Protein AF-A0A818YDC1-F1 (afdb_monomer)

Foldseek 3Di:
DDDDDDDDDPPPPDALFQEAEEEEAQDDDDPVVLVLLLLVCVQPVHYYYDNDLVVVQVVQVPDDLSGAYEYEYELVCCVVHCVPPLPRSNDQAYEYEYCDDDRPVVVLVVGPRHQYYDNDSVVVSVSSNVVSVLVVQQSLDFQKDWADLFFPPVPGPVVLLLLLLLLVQLLQADDDVVLLVVLLVVQCVSNVSHPVQPVVSVCCVPPDDLLLLQAVCQPPHPPVRSCSSCLNVVVVSSCSSCSSSLNSVQVVLVVQFDQAKAKWKAKGWAAPVVVVVVQVQAQTKMAGSDKDKTASDPVLRVVSQDDPVDPDNTAIEMEIETEHSVQADDWGKHQCLVSYPNNPSSIIITRRGWMKHFNDWDADPVRYIYTYIYTHYCPPPSNVVSNVVSCVVQDDHRHALQSVLVSCVVVVNLVVSLVSLVVVLVVDDLLDLCNLVSLQSNLVSCVVVVVNVSSVVSPVSSVVSVVSDDDDPDVCVVVPPPDPPPDDPVVLLVLLVVLLVVLVVLLVLFPALNLLSVLLSVLSVVLNVLVVPDDCPPDDPSLLSVLSNLSSVLSVLSSVLSNQGNDPVRNLVDVVPDPPNVVSSVVSLVSSLVSSVSNVGPDPVCVSPPPVSVVVSVVVSVVVSVVVVVVVVVVVVVVVVVVVVVVVVVVVCPVVLVVLVVVVVVVVVCVVPDPPVVPPPPPPPADFPAQGPSQWAFDAFDDDDPFWTWGFTARRSRRDTWIKTWGQLVPDDVVVVVLLVVQRRVLSVDDDQQAWHWPGWHPDVVTTITITHDQVVAFQLSLLPPPPRDQDVLNLLVQLLSNLVQLLSQCPPPFRKFQLADDRNQWGWHDDLVGIRIHGHDSSPMDGLVVLVVDDPPDDQDYDQLLAALCCLPPVGDDSLSNLLSSLVRSQCSQPSDDRPPPDDSVRSNVCNNVFHDDDRDPVGPPLSVVSSDQSNGNDSVSHDGSVVVNVSSVVVSVVVVVPCPVPSVVVVVVVVPPDDDDDPVPVVVVVVVVD

pLDDT: mean 73.3, std 18.35, range [22.75, 97.94]

Nearest PDB structures (foldseek):
  7kie-assembly1_A  TM=8.852E-01  e=1.059E-15  Homo sapiens
  8pq9-assembly1_A  TM=8.919E-01  e=5.071E-15  Homo sapiens
  4uy9-assembly1_B  TM=7.527E-01  e=9.259E-16  Homo sapiens
  5tf9-assembly1_A  TM=8.124E-01  e=2.603E-13  Homo sapiens
  8txy-assembly2_B  TM=8.530E-01  e=8.931E-12  Homo sapiens

InterPro domains:
  IPR000719 Protein kinase domain [PS50011] (696-962)
  IPR000719 Protein kinase domain [SM00220] (696-959)
  IPR001245 Serine-threonine/tyrosine-protein kinase, catalytic domain [PF07714] (699-951)
  IPR001245 Serine-threonine/tyrosine-protein kinase, catalytic domain [PR00109] (772-785)
  IPR001245 Serine-threonine/tyrosine-protein kinase, catalytic domain [PR00109] (811-829)
  IPR001245 Serine-threonine/tyrosine-protein kinase, catalytic domain [PR00109] (882-904)
  IPR001245 Serine-threonine/tyrosine-protein kinase, catalytic domain [PR00109] (925-947)
  IPR008271 Serine/threonine-protein kinase, active site [PS00108] (817-829)
  IPR011009 Protein kinase-like domain superfamily [SSF56112] (689-966)
  IPR011990 Tetratricopeptide-like helical domain superfamily [G3DSA:1.25.40.10] (378-485)
  IPR011990 Tetratricopeptide-like helical domain superfamily [SSF48452] (401-471)
  IPR017441 Protein kinase, ATP binding site [PS00107] (702-725)
  IPR036537 Adaptor protein Cbl, N-terminal domain superfamily [G3DSA:1.20.930.20] (491-605)
  IPR051681 Serine/Threonine Kinases and Pseudokinases [PTHR44329] (583-955)
  IPR054000 Mixed lineage kinase domain-like, N-terminal domain [PF22215] (498-608)
  IPR059179 MLKL-like, MCAfunc domain [cd21037] (494-630)

Radius of gyration: 38.35 Å; Cα contacts (8 Å, |Δi|>4): 1297; chains: 1; bounding box: 88×109×97 Å

Secondary structure (DSSP, 8-state):
---------------SSSEEEEEE-----TTHHHHHHHHHHTT-SEEEEES-HHHHHHHHHHS-TT-EEEEEEEHHHHHHHHHHHTT-TTEEEEEEE-SSS---HHHHTT-TTEEEEESSHHHHHHHHHHHHHHHHHHS----EEEE-SSS-GGGS-HHHHHHHHHHHHHHTBPP-HHHHHHHHHHHHHHTTT-HHHHHHHHHHHHH--GGGHHHHHHSTTHHHHHHHHHHHHT-HHHHHHTHHHHHHHHHHHHHT--SS-EEEEEEEEE-HHHHHHHHTTTTSEEEESS-EEEES-HHHHHHTT--TTS--SSEEEEEEEEE-TTT-SSS-EEE-TTTSS-TTS-EEEEPTT-EEEEEEEEE-TTSEEEEEEEEE-TTSHHHHHHHHHHHHHH-SSSB-HHHHHHHHHHTT-HHHHHHHHHHHHHHS-TT-THHHHHHHHHHHHHHHTT-HHHHHHHHHHHHHHHTTSS---STHHHH----TTS--HHHHHHHHHHHHHHHHHHHHT--SSHHHHHHHHHHHHHHHHHHTS---TTS-HHHHHHHHHHHHHHHHHHHHHHGGG--TTHHHHHHTT-SHHHHHHHHHHHHHHHHHHHTT--S-HHHHS-HHHHHHHHHHHHHHHHHHHHHHHHHHHHHHHHHHHHHHHHHHHHHHHHHHHHHHHHHHHHHHH-TTGGGS---TT----B--GGGEEEEEEEEE-SSEEEEEEEEGGGTEEEEEEEE-GGG--HHHHHHHHHHHHHHTT---TTBPPEEEEEEETTEEEEEEE--TTEEHHHHHH-TT----HHHHHHHHHHHHHHHHHHHHSSS-EE-S---GGGEEEEEETTEEEEEE---TT-EEHHHHTT--TTS---S-GGG--HHHHHT----HHHHHHHHHHHHHHHHH-PPTTTT--HHHHHHHHHHT------TTS-HHHHHHHHHHT-SSGGGSPPHHHHHHHHHHHHHHHHTTTTTTHHHHHHHHTTS----STHHHHHHHHTT-

Sequence (996 aa):
MSSNNESFPNVNDNHLEIFSLLWLDTNNNMKDRQDTEVKLRSIINHFKKFQDAKECQQYIEQRSKQDRLVLVVSNKLSQEMVSSIHKLRQVLSIYVYCEEGKTDEQWCSKFSKVKAVAVDINELVSRMKVDVKICMKEEEPLSMNMLSTGQSARVIDGQFVFSQVLIDCLLRLKSNDLDREELISSLKTEYKGNSSELSKIEEFEKDYTSNKALWWYTYDSFFYRILNAALRKQDIRMILLCRSFISDIHRQLQYLQSKKPMRVYRSQLMSIDELRYLEKYIGQFISMNSFLSTSNERPVALFYMGDQSQKIALERVLFEIEADPEIVSSKPFADINMYSCFTNESEVLFMLGSIFRLNNITHTDNQVWIVHMTLCSDDEHDLKSVLTDMKHQNGIGETSFHTLGKLLWTMGKPDLAEKYYNRLVDEISPEDPLLNVLYAELSKIASQQGHYNKSVQLHQKSLESRNQSPQTNITNKVFQVESLADLDTGIVQKLIYQTATTLKRTVEQVKANVNQCKRLEERIDTITSVLQHINYTGFQKSELKKSLMNFCICIEQCLAFVTKFQGEMWWFLKVFNSQNSKSQFENLNAQILQCATDLNLEINLQQIFDHKQDELDQRNDMKAIEYKIDEIASKMEQHQQQELHHFQSIKNNTKQRYKSYKHHLEQNIIEANDPGIATTAVDKKHFVLCIPYYDLLQEEYIGQGGFADVYRGRWLSQDKEVAIKVIRIQYLSENVKEDCMKEISTMNQIHHEHILSMYGACIEPEKYALVVEYMNLGSLHNVLKRETTQLKWLDRWSIALQMTKGINYLHTLPKPIIHRDIKSHNVLLANNARGFLVKIGDFGLAKIRHETSKQSTHEPVVGTLPWKAPELLKMGRHTEASDVYALGIVLWEVATRCEPYEDADESTIRTFVKDGDRLDIPANVPESFAELITQSWAQDPKKRPTCQKLLYVFEQQCSELITIDEVTVGFLWLSFISAFRMKSDTKSKLDKTFQI

Structure (mmCIF, N/CA/C/O backbone):
data_AF-A0A818YDC1-F1
#
_entry.id   AF-A0A818YDC1-F1
#
loop_
_atom_site.group_PDB
_atom_site.id
_atom_site.type_symbol
_atom_site.label_atom_id
_atom_site.label_alt_id
_atom_site.label_comp_id
_atom_site.label_asym_id
_atom_site.label_entity_id
_atom_site.label_seq_id
_atom_site.pdbx_PDB_ins_code
_atom_site.Cartn_x
_atom_site.Cartn_y
_atom_site.Cartn_z
_atom_site.occupancy
_atom_site.B_iso_or_equiv
_atom_site.auth_seq_id
_atom_site.auth_comp_id
_atom_site.auth_asym_id
_atom_site.auth_atom_id
_atom_site.pdbx_PDB_model_num
ATOM 1 N N . MET A 1 1 ? -48.398 35.332 18.281 1.00 28.25 1 MET A N 1
ATOM 2 C CA . MET A 1 1 ? -49.074 34.302 17.468 1.00 28.25 1 MET A CA 1
ATOM 3 C C . MET A 1 1 ? -48.054 33.767 16.481 1.00 28.25 1 MET A C 1
ATOM 5 O O . MET A 1 1 ? -47.463 34.596 15.807 1.00 28.25 1 MET A O 1
ATOM 9 N N . SER A 1 2 ? -47.858 32.436 16.505 1.00 25.42 2 SER A N 1
ATOM 10 C CA . SER A 1 2 ? -47.290 31.524 15.481 1.00 25.42 2 SER A CA 1
ATOM 11 C C . SER A 1 2 ? -45.958 31.884 14.804 1.00 25.42 2 SER A C 1
ATOM 13 O O . SER A 1 2 ? -45.834 32.974 14.272 1.00 25.42 2 SER A O 1
ATOM 15 N N . SER A 1 3 ? -44.970 31.018 14.578 1.00 24.39 3 SER A N 1
ATOM 16 C CA . SER A 1 3 ? -44.545 29.660 14.987 1.00 24.39 3 SER A CA 1
ATOM 17 C C . SER A 1 3 ? -43.521 29.218 13.917 1.00 24.39 3 SER A C 1
ATOM 19 O O . SER A 1 3 ? -43.621 29.695 12.788 1.00 24.39 3 SER A O 1
ATOM 21 N N . ASN A 1 4 ? -42.635 28.269 14.266 1.00 24.11 4 ASN A N 1
ATOM 22 C CA . ASN A 1 4 ? -41.655 27.512 13.443 1.00 24.11 4 ASN A CA 1
ATOM 23 C C . ASN A 1 4 ? -40.219 28.032 13.650 1.00 24.11 4 ASN A C 1
ATOM 25 O O . ASN A 1 4 ? -39.825 29.009 13.028 1.00 24.11 4 ASN A O 1
ATOM 29 N N . ASN A 1 5 ? -39.405 27.534 14.592 1.00 24.53 5 ASN A N 1
ATOM 30 C CA . ASN A 1 5 ? -39.120 26.150 15.017 1.00 24.53 5 ASN A CA 1
ATOM 31 C C . ASN A 1 5 ? -38.707 25.224 13.865 1.00 24.53 5 ASN A C 1
ATOM 33 O O . ASN A 1 5 ? -39.560 24.598 13.254 1.00 24.53 5 ASN A O 1
ATOM 37 N N . GLU A 1 6 ? -37.393 25.129 13.645 1.00 22.75 6 GLU A N 1
ATOM 38 C CA . GLU A 1 6 ? -36.639 23.865 13.624 1.00 22.75 6 GLU A CA 1
ATOM 39 C C . GLU A 1 6 ? -35.144 24.179 13.829 1.00 22.75 6 GLU A C 1
ATOM 41 O O . GLU A 1 6 ? -34.359 24.343 12.899 1.00 22.75 6 GLU A O 1
ATOM 46 N N . SER A 1 7 ? -34.749 24.329 15.096 1.00 23.25 7 SER A N 1
ATOM 47 C CA . SER A 1 7 ? -33.354 24.229 15.517 1.00 23.25 7 SER A CA 1
ATOM 48 C C . SER A 1 7 ? -33.056 22.760 15.817 1.00 23.25 7 SER A C 1
ATOM 50 O O . SER A 1 7 ? -33.467 22.250 16.860 1.00 23.25 7 SER A O 1
ATOM 52 N N . PHE A 1 8 ? -32.347 22.075 14.923 1.00 22.89 8 PHE A N 1
ATOM 53 C CA . PHE A 1 8 ? -31.707 20.804 15.261 1.00 22.89 8 PHE A CA 1
ATOM 54 C C . PHE A 1 8 ? -30.550 21.079 16.239 1.00 22.89 8 PHE A C 1
ATOM 56 O O . PHE A 1 8 ? -29.684 21.900 15.921 1.00 22.89 8 PHE A O 1
ATOM 63 N N . PRO A 1 9 ? -30.488 20.440 17.421 1.00 30.38 9 PRO A N 1
ATOM 64 C CA . PRO A 1 9 ? -29.326 20.567 18.284 1.00 30.38 9 PRO A CA 1
ATOM 65 C C . PRO A 1 9 ? -28.173 19.728 17.719 1.00 30.38 9 PRO A C 1
ATOM 67 O O . PRO A 1 9 ? -28.281 18.515 17.553 1.00 30.38 9 PRO A O 1
ATOM 70 N N . ASN A 1 10 ? -27.058 20.403 17.436 1.00 26.23 10 ASN A N 1
ATOM 71 C CA . ASN A 1 10 ? -25.751 19.809 17.163 1.00 26.23 10 ASN A CA 1
ATOM 72 C C . ASN A 1 10 ? -25.385 18.806 18.272 1.00 26.23 10 ASN A C 1
ATOM 74 O O . ASN A 1 10 ? -25.080 19.199 19.398 1.00 26.23 10 ASN A O 1
ATOM 78 N N . VAL A 1 11 ? -25.370 17.515 17.946 1.00 31.38 11 VAL A N 1
ATOM 79 C CA . VAL A 1 11 ? -24.843 16.455 18.813 1.00 31.38 11 VAL A CA 1
ATOM 80 C C . VAL A 1 11 ? -23.313 16.444 18.694 1.00 31.38 11 VAL A C 1
ATOM 82 O O . VAL A 1 11 ? -22.741 15.590 18.030 1.00 31.38 11 VAL A O 1
ATOM 85 N N . ASN A 1 12 ? -22.638 17.409 19.321 1.00 36.53 12 ASN A N 1
ATOM 86 C CA . ASN A 1 12 ? -21.196 17.340 19.588 1.00 36.53 12 ASN A CA 1
ATOM 87 C C . ASN A 1 12 ? -20.998 16.919 21.050 1.00 36.53 12 ASN A C 1
ATOM 89 O O . ASN A 1 12 ? -20.753 17.746 21.921 1.00 36.53 12 ASN A O 1
ATOM 93 N N . ASP A 1 13 ? -21.148 15.621 21.309 1.00 46.72 13 ASP A N 1
ATOM 94 C CA . ASP A 1 13 ? -20.883 14.990 22.610 1.00 46.72 13 ASP A CA 1
ATOM 95 C C . ASP A 1 13 ? -19.580 14.171 22.492 1.00 46.72 13 ASP A C 1
ATOM 97 O O . ASP A 1 13 ? -19.582 12.937 22.549 1.00 46.72 13 ASP A O 1
ATOM 101 N N . ASN A 1 14 ? -18.482 14.869 22.171 1.00 56.19 14 ASN A N 1
ATOM 102 C CA . ASN A 1 14 ? -17.151 14.289 21.960 1.00 56.19 14 ASN A CA 1
ATOM 103 C C . ASN A 1 14 ? -16.460 14.078 23.314 1.00 56.19 14 ASN A C 1
ATOM 105 O O . ASN A 1 14 ? -15.726 14.951 23.768 1.00 56.19 14 ASN A O 1
ATOM 109 N N . HIS A 1 15 ? -16.697 12.928 23.943 1.00 65.81 15 HIS A N 1
ATOM 110 C CA . HIS A 1 15 ? -15.951 12.477 25.121 1.00 65.81 15 HIS A CA 1
ATOM 111 C C . HIS A 1 15 ? -14.765 11.595 24.707 1.00 65.81 15 HIS A C 1
ATOM 113 O O 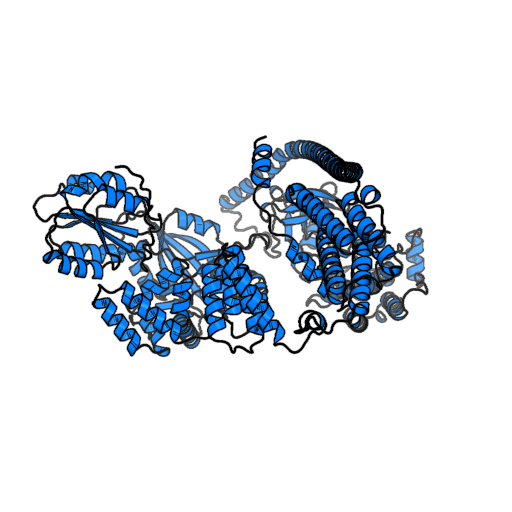. HIS A 1 15 ? -14.805 10.903 23.680 1.00 65.81 15 HIS A O 1
ATOM 119 N N . LEU A 1 16 ? -13.691 11.628 25.496 1.00 66.12 16 LEU A N 1
ATOM 120 C CA . LEU A 1 16 ? -12.418 10.993 25.139 1.00 66.12 16 LEU A CA 1
ATOM 121 C C . LEU A 1 16 ? -12.419 9.474 25.394 1.00 66.12 16 LEU A C 1
ATOM 123 O O . LEU A 1 16 ? -11.675 8.732 24.749 1.00 66.12 16 LEU A O 1
ATOM 127 N N . GLU A 1 17 ? -13.286 8.985 26.284 1.00 71.88 17 GLU A N 1
ATOM 128 C CA . GLU A 1 17 ? -13.410 7.560 26.617 1.00 71.88 17 GLU A CA 1
ATOM 129 C C . GLU A 1 17 ? -14.289 6.776 25.614 1.00 71.88 17 GLU A C 1
ATOM 131 O O . GLU A 1 17 ? -14.952 7.336 24.743 1.00 71.88 17 GLU A O 1
ATOM 136 N N . ILE A 1 18 ? -14.239 5.440 25.665 1.00 68.12 18 ILE A N 1
ATOM 137 C CA . ILE A 1 18 ? -15.070 4.547 24.823 1.00 68.12 18 ILE A CA 1
ATOM 138 C C . ILE A 1 18 ? -16.401 4.212 25.503 1.00 68.12 18 ILE A C 1
ATOM 140 O O . ILE A 1 18 ? -17.405 3.952 24.837 1.00 68.12 18 ILE A O 1
ATOM 144 N N . PHE A 1 19 ? -16.391 4.201 26.833 1.00 78.69 19 PHE A N 1
ATOM 145 C CA . PHE A 1 19 ? -17.521 3.803 27.648 1.00 78.69 19 PHE A CA 1
ATOM 146 C C . PHE A 1 19 ? -18.304 5.035 28.080 1.00 78.69 19 PHE A C 1
ATOM 148 O O . PHE A 1 19 ? -17.733 6.025 28.528 1.00 78.69 19 PHE A O 1
ATOM 155 N N . SER A 1 20 ? -19.623 4.952 27.966 1.00 87.06 20 SER A N 1
ATOM 156 C CA . SER A 1 20 ? -20.548 5.935 28.516 1.00 87.06 20 SER A CA 1
ATOM 157 C C . SER A 1 20 ? -21.474 5.259 29.506 1.00 87.06 20 SER A C 1
ATOM 159 O O . SER A 1 20 ? -22.026 4.196 29.222 1.00 87.06 20 SER A O 1
ATOM 161 N N . LEU A 1 21 ? -21.689 5.905 30.641 1.00 90.00 21 LEU A N 1
ATOM 162 C CA . LEU A 1 21 ? -22.642 5.476 31.642 1.00 90.00 21 LEU A CA 1
ATOM 163 C C . LEU A 1 21 ? -23.896 6.342 31.559 1.00 90.00 21 LEU A C 1
ATOM 165 O O . LEU A 1 21 ? -23.843 7.558 31.746 1.00 90.00 21 LEU A O 1
ATOM 169 N N . LEU A 1 22 ? -25.027 5.706 31.279 1.00 91.94 22 LEU A N 1
ATOM 170 C CA . LEU A 1 22 ? -26.333 6.345 31.215 1.00 91.94 22 LEU A CA 1
ATOM 171 C C . LEU A 1 22 ? -27.107 6.003 32.487 1.00 91.94 22 LEU A C 1
ATOM 173 O O . LEU A 1 22 ? -27.209 4.835 32.852 1.00 91.94 22 LEU A O 1
ATOM 177 N N . TRP A 1 23 ? -27.657 7.011 33.153 1.00 89.75 23 TRP A N 1
ATOM 178 C CA . TRP A 1 23 ? -28.510 6.848 34.326 1.00 89.75 23 TRP A CA 1
ATOM 179 C C . TRP A 1 23 ? -29.923 7.318 34.003 1.00 89.75 23 TRP A C 1
ATOM 181 O O . TRP A 1 23 ? -30.131 8.511 33.783 1.00 89.75 23 TRP A O 1
ATOM 191 N N . LEU A 1 24 ? -30.885 6.397 33.986 1.00 87.81 24 LEU A N 1
ATOM 192 C CA . LEU A 1 24 ? -32.294 6.682 33.731 1.00 87.81 24 LEU A CA 1
ATOM 193 C C . LEU A 1 24 ? -33.120 6.505 35.010 1.00 87.81 24 LEU A C 1
ATOM 195 O O . LEU A 1 24 ? -33.328 5.383 35.478 1.00 87.81 24 LEU A O 1
ATOM 199 N N . ASP A 1 25 ? -33.614 7.617 35.555 1.00 83.62 25 ASP A N 1
ATOM 200 C CA . ASP A 1 25 ? -34.441 7.628 36.764 1.00 83.62 25 ASP A CA 1
ATOM 201 C C . ASP A 1 25 ? -35.344 8.876 36.823 1.00 83.62 25 ASP A C 1
ATOM 203 O O . ASP A 1 25 ? -34.903 9.989 36.540 1.00 83.62 25 ASP A O 1
ATOM 207 N N . THR A 1 26 ? -36.603 8.696 37.235 1.00 72.25 26 THR A N 1
ATOM 208 C CA . THR A 1 26 ? -37.622 9.753 37.334 1.00 72.25 26 THR A CA 1
ATOM 209 C C . THR A 1 26 ? -37.533 10.592 38.612 1.00 72.25 26 THR A C 1
ATOM 211 O O . THR A 1 26 ? -38.126 11.667 38.674 1.00 72.25 26 THR A O 1
ATOM 214 N N . ASN A 1 27 ? -36.857 10.117 39.667 1.00 67.56 27 ASN A N 1
ATOM 215 C CA . ASN A 1 27 ? -36.800 10.840 40.949 1.00 67.56 27 ASN A CA 1
ATOM 216 C C . ASN A 1 27 ? -35.848 12.056 40.891 1.00 67.56 27 ASN A C 1
ATOM 218 O O . ASN A 1 27 ? -35.032 12.151 39.981 1.00 67.56 27 ASN A O 1
ATOM 222 N N . ASN A 1 28 ? -35.932 13.002 41.840 1.00 54.12 28 ASN A N 1
ATOM 223 C CA . ASN A 1 28 ? -35.207 14.292 41.787 1.00 54.12 28 ASN A CA 1
ATOM 224 C C . ASN A 1 28 ? -34.396 14.636 43.064 1.00 54.12 28 ASN A C 1
ATOM 226 O O . ASN A 1 28 ? -34.009 15.787 43.256 1.00 54.12 28 ASN A O 1
ATOM 230 N N . ASN A 1 29 ? -34.131 13.677 43.965 1.00 57.34 29 ASN A N 1
ATOM 231 C CA . ASN A 1 29 ? -33.446 13.961 45.238 1.00 57.34 29 ASN A CA 1
ATOM 232 C C . ASN A 1 29 ? -31.936 14.227 45.046 1.00 57.34 29 ASN A C 1
ATOM 234 O O . ASN A 1 29 ? -31.184 13.362 44.608 1.00 57.34 29 ASN A O 1
ATOM 238 N N . MET A 1 30 ? -31.498 15.451 45.365 1.00 46.34 30 MET A N 1
ATOM 239 C CA . MET A 1 30 ? -30.236 16.045 44.882 1.00 46.34 30 MET A CA 1
ATOM 240 C C . MET A 1 30 ? -28.968 15.752 45.712 1.00 46.34 30 MET A C 1
ATOM 242 O O . MET A 1 30 ? -27.877 15.939 45.184 1.00 46.34 30 MET A O 1
ATOM 246 N N . LYS A 1 31 ? -29.057 15.304 46.977 1.00 46.91 31 LYS A N 1
ATOM 247 C CA . LYS A 1 31 ? -27.871 15.159 47.861 1.00 46.91 31 LYS A CA 1
ATOM 248 C C . LYS A 1 31 ? -27.168 13.798 47.767 1.00 46.91 31 LYS A C 1
ATOM 250 O O . LYS A 1 31 ? -25.975 13.772 47.481 1.00 46.91 31 LYS A O 1
ATOM 255 N N . ASP A 1 32 ? -27.891 12.685 47.896 1.00 55.41 32 ASP A N 1
ATOM 256 C CA . ASP A 1 32 ? -27.304 11.333 47.766 1.00 55.41 32 ASP A CA 1
ATOM 257 C C . ASP A 1 32 ? -26.840 11.030 46.328 1.00 55.41 32 ASP A C 1
ATOM 259 O O . ASP A 1 32 ? -25.934 10.229 46.088 1.00 55.41 32 ASP A O 1
ATOM 263 N N . ARG A 1 33 ? -27.401 11.747 45.345 1.00 63.31 33 ARG A N 1
ATOM 264 C CA . ARG A 1 33 ? -27.034 11.617 43.931 1.00 63.31 33 ARG A CA 1
ATOM 265 C C . ARG A 1 33 ? -25.686 12.220 43.567 1.00 63.31 33 ARG A C 1
ATOM 267 O O . ARG A 1 33 ? -25.107 11.778 42.581 1.00 63.31 33 ARG A O 1
ATOM 274 N N . GLN A 1 34 ? -25.189 13.207 44.311 1.00 65.88 34 GLN A N 1
ATOM 275 C CA . GLN A 1 34 ? -23.892 13.814 44.007 1.00 65.88 34 GLN A CA 1
ATOM 276 C C . GLN A 1 34 ? -22.750 12.883 44.440 1.00 65.88 34 GLN A C 1
ATOM 278 O O . GLN A 1 34 ? -21.818 12.672 43.670 1.00 65.88 34 GLN A O 1
ATOM 283 N N . ASP A 1 35 ? -22.884 12.228 45.600 1.00 73.31 35 ASP A N 1
ATOM 284 C CA . ASP A 1 35 ? -21.977 11.155 46.039 1.00 73.31 35 ASP A CA 1
ATOM 285 C C . ASP A 1 35 ? -22.074 9.920 45.122 1.00 73.31 35 ASP A C 1
ATOM 287 O O . ASP A 1 35 ? -21.064 9.350 44.712 1.00 73.31 35 ASP A O 1
ATOM 291 N N . THR A 1 36 ? -23.292 9.560 44.704 1.00 76.94 36 THR A N 1
ATOM 292 C CA . THR A 1 36 ? -23.528 8.484 43.729 1.00 76.94 36 THR A CA 1
ATOM 293 C C . THR A 1 36 ? -22.883 8.775 42.373 1.00 76.94 36 THR A C 1
ATOM 295 O O . THR A 1 36 ? -22.209 7.915 41.814 1.00 76.94 36 THR A O 1
ATOM 298 N N . GLU A 1 37 ? -23.042 9.989 41.843 1.00 82.56 37 GLU A N 1
ATOM 299 C CA . GLU A 1 37 ? -22.410 10.401 40.590 1.00 82.56 37 GLU A CA 1
ATOM 300 C C . GLU A 1 37 ? -20.885 10.355 40.693 1.00 82.56 37 GLU A C 1
ATOM 302 O O . GLU A 1 37 ? -20.248 9.839 39.782 1.00 82.56 37 GLU A O 1
ATOM 307 N N . VAL A 1 38 ? -20.296 10.819 41.798 1.00 81.19 38 VAL A N 1
ATOM 308 C CA . VAL A 1 38 ? -18.844 10.726 42.024 1.00 81.19 38 VAL A CA 1
ATOM 309 C C . VAL A 1 38 ? -18.386 9.263 42.037 1.00 81.19 38 VAL A C 1
ATOM 311 O O . VAL A 1 38 ? -17.423 8.908 41.354 1.00 81.19 38 VAL A O 1
ATOM 314 N N . LYS A 1 39 ? -19.104 8.383 42.748 1.00 82.94 39 LYS A N 1
ATOM 315 C CA . LYS A 1 39 ? -18.806 6.942 42.792 1.00 82.94 39 LYS A CA 1
ATOM 316 C C . LYS A 1 39 ? -18.917 6.287 41.417 1.00 82.94 39 LYS A C 1
ATOM 318 O O . LYS A 1 39 ? -18.051 5.494 41.059 1.00 82.94 39 LYS A O 1
ATOM 323 N N . LEU A 1 40 ? -19.932 6.625 40.631 1.00 84.81 40 LEU A N 1
ATOM 324 C CA . LEU A 1 40 ? -20.137 6.075 39.291 1.00 84.81 40 LEU A CA 1
ATOM 325 C C . LEU A 1 40 ? -19.137 6.629 38.267 1.00 84.81 40 LEU A C 1
ATOM 327 O O . LEU A 1 40 ? -18.595 5.859 37.474 1.00 84.81 40 LEU A O 1
ATOM 331 N N . ARG A 1 41 ? -18.810 7.926 38.342 1.00 85.06 41 ARG A N 1
ATOM 332 C CA . ARG A 1 41 ? -17.761 8.563 37.528 1.00 85.06 41 ARG A CA 1
ATOM 333 C C . ARG A 1 41 ? -16.373 7.995 37.798 1.00 85.06 41 ARG A C 1
ATOM 335 O O . ARG A 1 41 ? -15.536 8.012 36.903 1.00 85.06 41 ARG A O 1
ATOM 342 N N . SER A 1 42 ? -16.141 7.442 38.993 1.00 80.75 42 SER A N 1
ATOM 343 C CA . SER A 1 42 ? -14.915 6.687 39.292 1.00 80.75 42 SER A CA 1
ATOM 344 C C . SER A 1 42 ? -14.804 5.361 38.522 1.00 80.75 42 SER A C 1
ATOM 346 O O . SER A 1 42 ? -13.719 4.791 38.465 1.00 80.75 42 SER A O 1
ATOM 348 N N . ILE A 1 43 ? -15.908 4.862 37.948 1.00 80.38 43 ILE A N 1
ATOM 349 C CA . ILE A 1 43 ? -15.944 3.651 37.113 1.00 80.38 43 ILE A CA 1
ATOM 350 C C . ILE A 1 43 ? -15.888 4.026 35.627 1.00 80.38 43 ILE A C 1
ATOM 352 O O . ILE A 1 43 ? -15.068 3.490 34.890 1.00 80.38 43 ILE A O 1
ATOM 356 N N . ILE A 1 44 ? -16.777 4.924 35.189 1.00 83.06 44 ILE A N 1
ATOM 357 C CA . ILE A 1 44 ? -16.872 5.426 33.811 1.00 83.06 44 ILE A CA 1
ATOM 358 C C . ILE A 1 44 ? -17.055 6.939 33.890 1.00 83.06 44 ILE A C 1
ATOM 360 O O . ILE A 1 44 ? -18.074 7.401 34.409 1.00 83.06 44 ILE A O 1
ATOM 364 N N . ASN A 1 45 ? -16.098 7.716 33.379 1.00 84.94 45 ASN A N 1
ATOM 365 C CA . ASN A 1 45 ? -16.100 9.164 33.584 1.00 84.94 45 ASN A CA 1
ATOM 366 C C . ASN A 1 45 ? -17.231 9.861 32.814 1.00 84.94 45 ASN A C 1
ATOM 368 O O . ASN A 1 45 ? -17.860 10.792 33.335 1.00 84.94 45 ASN A O 1
ATOM 372 N N . HIS A 1 46 ? -17.510 9.407 31.588 1.00 86.06 46 HIS A N 1
ATOM 373 C CA . HIS A 1 46 ? -18.586 9.961 30.774 1.00 86.06 46 HIS A CA 1
ATOM 374 C C . HIS A 1 46 ? -19.953 9.500 31.297 1.00 86.06 46 HIS A C 1
ATOM 376 O O . HIS A 1 46 ? -20.427 8.403 30.997 1.00 86.06 46 HIS A O 1
ATOM 382 N N . PHE A 1 47 ? -20.578 10.354 32.106 1.00 86.56 47 PHE A N 1
ATOM 383 C CA . PHE A 1 47 ? -21.827 10.075 32.804 1.00 86.56 47 PHE A CA 1
ATOM 384 C C . PHE A 1 47 ? -22.949 10.998 32.330 1.00 86.56 47 PHE A C 1
ATOM 386 O O . PHE A 1 47 ? -22.833 12.223 32.430 1.00 86.56 47 PHE A O 1
ATOM 393 N N . LYS A 1 48 ? -24.054 10.413 31.854 1.00 87.31 48 LYS A N 1
ATOM 394 C CA . LYS A 1 48 ? -25.214 11.147 31.341 1.00 87.31 48 LYS A CA 1
ATOM 395 C C . LYS A 1 48 ? -26.502 10.707 32.023 1.00 87.31 48 LYS A C 1
ATOM 397 O O . LYS A 1 48 ? -26.767 9.518 32.167 1.00 87.31 48 LYS A O 1
ATOM 402 N N . LYS A 1 49 ? -27.311 11.680 32.437 1.00 87.88 49 LYS A N 1
ATOM 403 C CA . LYS A 1 49 ? -28.572 11.450 33.149 1.00 87.88 49 LYS A CA 1
ATOM 404 C C . LYS A 1 49 ? -29.754 11.675 32.219 1.00 87.88 49 LYS A C 1
ATOM 406 O O . LYS A 1 49 ? -29.746 12.630 31.448 1.00 87.88 49 LYS A O 1
ATOM 411 N N . PHE A 1 50 ? -30.774 10.842 32.363 1.00 88.25 50 PHE A N 1
ATOM 412 C CA . PHE A 1 50 ? -32.048 10.950 31.669 1.00 88.25 50 PHE A CA 1
ATOM 413 C C . PHE A 1 50 ? -33.190 10.812 32.670 1.00 88.25 50 PHE A C 1
ATOM 415 O O . PHE A 1 50 ? -33.099 10.051 33.635 1.00 88.25 50 PHE A O 1
ATOM 422 N N . GLN A 1 51 ? -34.263 11.558 32.424 1.00 85.31 51 GLN A N 1
ATOM 423 C CA . GLN A 1 51 ? -35.505 11.484 33.199 1.00 85.31 51 GLN A CA 1
ATOM 424 C C . GLN A 1 51 ? -36.638 10.840 32.395 1.00 85.31 51 GLN A C 1
ATOM 426 O O . GLN A 1 51 ? -37.570 10.296 32.980 1.00 85.31 51 GLN A O 1
ATOM 431 N N . ASP A 1 52 ? -36.537 10.877 31.065 1.00 85.31 52 ASP A N 1
ATOM 432 C CA . ASP A 1 52 ? -37.514 10.334 30.132 1.00 85.31 52 ASP A CA 1
ATOM 433 C C . ASP A 1 52 ? -36.936 9.118 29.389 1.00 85.31 52 ASP A C 1
ATOM 435 O O . ASP A 1 52 ? -35.819 9.151 28.858 1.00 85.31 52 ASP A O 1
ATOM 439 N N . ALA A 1 53 ? -37.697 8.022 29.368 1.00 86.12 53 ALA A N 1
ATOM 440 C CA . ALA A 1 53 ? -37.268 6.770 28.752 1.00 86.12 53 ALA A CA 1
ATOM 441 C C . ALA A 1 53 ? -37.151 6.873 27.222 1.00 86.12 53 ALA A C 1
ATOM 443 O O . ALA A 1 53 ? -36.246 6.270 26.642 1.00 86.12 53 ALA A O 1
ATOM 444 N N . LYS A 1 54 ? -38.009 7.663 26.561 1.00 87.19 54 LYS A N 1
ATOM 445 C CA . LYS A 1 54 ? -37.961 7.857 25.105 1.00 87.19 54 LYS A CA 1
ATOM 446 C C . LYS A 1 54 ? -36.776 8.718 24.704 1.00 87.19 54 LYS A C 1
ATOM 448 O O . LYS A 1 54 ? -36.116 8.388 23.725 1.00 87.19 54 LYS A O 1
ATOM 453 N N . GLU A 1 55 ? -36.474 9.771 25.458 1.00 88.75 55 GLU A N 1
ATOM 454 C CA . GLU A 1 55 ? -35.280 10.589 25.226 1.00 88.75 55 GLU A CA 1
ATOM 455 C C . GLU A 1 55 ? -34.005 9.748 25.384 1.00 88.75 55 GLU A C 1
ATOM 457 O O . GLU A 1 55 ? -33.119 9.784 24.528 1.00 88.75 55 GLU A O 1
ATOM 462 N N . CYS A 1 56 ? -33.937 8.921 26.435 1.00 90.06 56 CYS A N 1
ATOM 463 C CA . CYS A 1 56 ? -32.816 8.008 26.642 1.00 90.06 56 CYS A CA 1
ATOM 464 C C . CYS A 1 56 ? -32.701 6.980 25.504 1.00 90.06 56 CYS A C 1
ATOM 466 O O . CYS A 1 56 ? -31.608 6.743 24.989 1.00 90.06 56 CYS A O 1
ATOM 468 N N . GLN A 1 57 ? -33.820 6.400 25.061 1.00 89.62 57 GLN A N 1
ATOM 469 C CA . GLN A 1 57 ? -33.838 5.459 23.942 1.00 89.62 57 GLN A CA 1
ATOM 470 C C . GLN A 1 57 ? -33.390 6.119 22.631 1.00 89.62 57 GLN A C 1
ATOM 472 O O . GLN A 1 57 ? -32.513 5.581 21.957 1.00 89.62 57 GLN A O 1
ATOM 477 N N . GLN A 1 58 ? -33.923 7.295 22.293 1.00 89.19 58 GLN A N 1
ATOM 478 C CA . GLN A 1 58 ? -33.512 8.049 21.105 1.00 89.19 58 GLN A CA 1
ATOM 479 C C . GLN A 1 58 ? -32.022 8.381 21.150 1.00 89.19 58 GLN A C 1
ATOM 481 O O . GLN A 1 58 ? -31.326 8.227 20.147 1.00 89.19 58 GLN A O 1
ATOM 486 N N . TYR A 1 59 ? -31.512 8.769 22.322 1.00 89.50 59 TYR A N 1
ATOM 487 C CA . TYR A 1 59 ? -30.087 8.991 22.515 1.00 89.50 59 TYR A CA 1
ATOM 488 C C . TYR A 1 59 ? -29.276 7.726 22.210 1.00 89.50 59 TYR A C 1
ATOM 490 O O . TYR A 1 59 ? -28.305 7.807 21.470 1.00 89.50 59 TYR A O 1
ATOM 498 N N . ILE A 1 60 ? -29.677 6.556 22.717 1.00 88.62 60 ILE A N 1
ATOM 499 C CA . ILE A 1 60 ? -28.995 5.275 22.455 1.00 88.62 60 ILE A CA 1
ATOM 500 C C . ILE A 1 60 ? -29.054 4.883 20.969 1.00 88.62 60 ILE A C 1
ATOM 502 O O . ILE A 1 60 ? -28.069 4.384 20.420 1.00 88.62 60 ILE A O 1
ATOM 506 N N . GLU A 1 61 ? -30.195 5.082 20.313 1.00 86.81 61 GLU A N 1
ATOM 507 C CA . GLU A 1 61 ? -30.415 4.702 18.912 1.00 86.81 61 GLU A CA 1
ATOM 508 C C . GLU A 1 61 ? -29.648 5.592 17.927 1.00 86.81 61 GLU A C 1
ATOM 510 O O . GLU A 1 61 ? -29.214 5.112 16.881 1.00 86.81 61 GLU A O 1
ATOM 515 N N . GLN A 1 62 ? -29.437 6.864 18.271 1.00 85.62 62 GLN A N 1
ATOM 516 C CA . GLN A 1 62 ? -28.664 7.816 17.467 1.00 85.62 62 GLN A CA 1
ATOM 517 C C . GLN A 1 62 ? -27.143 7.641 17.612 1.00 85.62 62 GLN A C 1
ATOM 519 O O . GLN A 1 62 ? -26.384 8.230 16.840 1.00 85.62 62 GLN A O 1
ATOM 524 N N . ARG A 1 63 ? -26.676 6.860 18.596 1.00 80.69 63 ARG A N 1
ATOM 525 C CA . ARG A 1 63 ? -25.244 6.631 18.834 1.00 80.69 63 ARG A CA 1
ATOM 526 C C . ARG A 1 63 ? -24.640 5.660 17.835 1.00 80.69 63 ARG A C 1
ATOM 528 O O . ARG A 1 63 ? -25.315 4.810 17.252 1.00 80.69 63 ARG A O 1
ATOM 535 N N . SER A 1 64 ? -23.327 5.780 17.656 1.00 69.44 64 SER A N 1
ATOM 536 C CA . SER A 1 64 ? -22.591 4.872 16.786 1.00 69.44 64 SER A CA 1
ATOM 537 C C . SER A 1 64 ? -22.693 3.447 17.323 1.00 69.44 64 SER A C 1
ATOM 539 O O . SER A 1 64 ? -22.613 3.216 18.528 1.00 69.44 64 SER A O 1
ATOM 541 N N . LYS A 1 65 ? -22.758 2.454 16.428 1.00 65.25 65 LYS A N 1
ATOM 542 C CA . LYS A 1 65 ? -22.632 1.033 16.809 1.00 65.25 65 LYS A CA 1
ATOM 543 C C . LYS A 1 65 ? -21.279 0.713 17.469 1.00 65.25 65 LYS A C 1
ATOM 545 O O . LYS A 1 65 ? -21.114 -0.388 17.989 1.00 65.25 65 LYS A O 1
ATOM 550 N N . GLN A 1 66 ? -20.313 1.634 17.395 1.00 60.28 66 GLN A N 1
ATOM 551 C CA . GLN A 1 66 ? -19.002 1.538 18.034 1.00 60.28 66 GLN A CA 1
ATOM 552 C C . GLN A 1 66 ? -18.968 2.098 19.465 1.00 60.28 66 GLN A C 1
ATOM 554 O O . GLN A 1 66 ? -18.041 1.760 20.196 1.00 60.28 66 GLN A O 1
ATOM 559 N N . ASP A 1 67 ? -19.962 2.879 19.891 1.00 72.81 67 ASP A N 1
ATOM 560 C CA . ASP A 1 67 ? -20.035 3.372 21.271 1.00 72.81 67 ASP A CA 1
ATOM 561 C C . ASP A 1 67 ? -20.377 2.215 22.221 1.00 72.81 67 ASP A C 1
ATOM 563 O O . ASP A 1 67 ? -21.070 1.270 21.827 1.00 72.81 67 ASP A O 1
ATOM 567 N N . ARG A 1 68 ? -19.883 2.254 23.466 1.00 80.38 68 ARG A N 1
ATOM 568 C CA . ARG A 1 68 ? -20.193 1.242 24.489 1.00 80.38 68 ARG A CA 1
ATOM 569 C C . ARG A 1 68 ? -20.935 1.869 25.655 1.00 80.38 68 ARG A C 1
ATOM 571 O O . ARG A 1 68 ? -20.377 2.598 26.469 1.00 80.38 68 ARG A O 1
ATOM 578 N N . LEU A 1 69 ? -22.227 1.584 25.712 1.00 87.00 69 LEU A N 1
ATOM 579 C CA . LEU A 1 69 ? -23.163 2.179 26.648 1.00 87.00 69 LEU A CA 1
ATOM 580 C C . LEU A 1 69 ? -23.453 1.186 27.769 1.00 87.00 69 LEU A C 1
ATOM 582 O O . LEU A 1 69 ? -23.916 0.067 27.534 1.00 87.00 69 LEU A O 1
ATOM 586 N N . VAL A 1 70 ? -23.200 1.622 28.995 1.00 89.75 70 VAL A N 1
ATOM 587 C CA . VAL A 1 70 ? -23.648 0.956 30.211 1.00 89.75 70 VAL A CA 1
ATOM 588 C C . VAL A 1 70 ? -24.862 1.717 30.716 1.00 89.75 70 VAL A C 1
ATOM 590 O O . VAL A 1 70 ? -24.788 2.926 30.917 1.00 89.75 70 VAL A O 1
ATOM 593 N N . LEU A 1 71 ? -25.988 1.033 30.887 1.00 90.81 71 LEU A N 1
ATOM 594 C CA . LEU A 1 71 ? -27.229 1.651 31.336 1.00 90.81 71 LEU A CA 1
ATOM 595 C C . LEU A 1 71 ? -27.526 1.229 32.769 1.00 90.81 71 LEU A C 1
ATOM 597 O O . LEU A 1 71 ? -27.620 0.039 33.059 1.00 90.81 71 LEU A O 1
ATOM 601 N N . VAL A 1 72 ? -27.743 2.203 33.642 1.00 90.00 72 VAL A N 1
ATOM 602 C CA . VAL A 1 72 ? -28.423 2.000 34.917 1.00 90.00 72 VAL A CA 1
ATOM 603 C C . VAL A 1 72 ? -29.833 2.549 34.776 1.00 90.00 72 VAL A C 1
ATOM 605 O O . VAL A 1 72 ? -30.015 3.721 34.450 1.00 90.00 72 VAL A O 1
ATOM 608 N N . VAL A 1 73 ? -30.830 1.698 34.993 1.00 89.06 73 VAL A N 1
ATOM 609 C CA . VAL A 1 73 ? -32.245 2.046 34.846 1.00 89.06 73 VAL A CA 1
ATOM 610 C C . VAL A 1 73 ? -32.991 1.768 36.142 1.00 89.06 73 VAL A C 1
ATOM 612 O O . VAL A 1 73 ? -32.786 0.733 36.782 1.00 89.06 73 VAL A O 1
ATOM 615 N N . SER A 1 74 ? -33.868 2.687 36.540 1.00 85.38 74 SER A N 1
ATOM 616 C CA . SER A 1 74 ? -34.749 2.459 37.681 1.00 85.38 74 SER A CA 1
ATOM 617 C C . SER A 1 74 ? -35.724 1.314 37.393 1.00 85.38 74 SER A C 1
ATOM 619 O O . SER A 1 74 ? -36.181 1.127 36.261 1.00 85.38 74 SER A O 1
ATOM 621 N N . ASN A 1 75 ? -36.087 0.546 38.422 1.00 77.06 75 ASN A N 1
ATOM 622 C CA . ASN A 1 75 ? -37.012 -0.583 38.271 1.00 77.06 75 ASN A CA 1
ATOM 623 C C . ASN A 1 75 ? -38.309 -0.197 37.522 1.00 77.06 75 ASN A C 1
ATOM 625 O O . ASN A 1 75 ? -38.714 -0.894 36.591 1.00 77.06 75 ASN A O 1
ATOM 629 N N . LYS A 1 76 ? -38.896 0.967 37.845 1.00 76.31 76 LYS A N 1
ATOM 630 C CA . LYS A 1 76 ? -40.140 1.473 37.233 1.00 76.31 76 LYS A CA 1
ATOM 631 C C . LYS A 1 76 ? -40.046 1.658 35.713 1.00 76.31 76 LYS A C 1
ATOM 633 O O . LYS A 1 76 ? -41.024 1.403 35.022 1.00 76.31 76 LYS A O 1
ATOM 638 N N . LEU A 1 77 ? -38.889 2.084 35.204 1.00 79.94 77 LEU A N 1
ATOM 639 C CA . LEU A 1 77 ? -38.674 2.361 33.777 1.00 79.94 77 LEU A CA 1
ATOM 640 C C . LEU A 1 77 ? -38.052 1.180 33.019 1.00 79.94 77 LEU A C 1
ATOM 642 O O . LEU A 1 77 ? -38.066 1.145 31.788 1.00 79.94 77 LEU A O 1
ATOM 646 N N . SER A 1 78 ? -37.515 0.191 33.739 1.00 79.00 78 SER A N 1
ATOM 647 C CA . SER A 1 78 ? -36.813 -0.947 33.140 1.00 79.00 78 SER A CA 1
ATOM 648 C C . SER A 1 78 ? -37.699 -1.745 32.172 1.00 79.00 78 SER A C 1
ATOM 650 O O . SER A 1 78 ? -37.260 -2.082 31.072 1.00 79.00 78 SER A O 1
ATOM 652 N N . GLN A 1 79 ? -38.966 -1.981 32.527 1.00 77.94 79 GLN A N 1
ATOM 653 C CA . GLN A 1 79 ? -39.895 -2.768 31.709 1.00 77.94 79 GLN A CA 1
ATOM 654 C C . GLN A 1 79 ? -40.269 -2.084 30.388 1.00 77.94 79 GLN A C 1
ATOM 656 O O . GLN A 1 79 ? -40.454 -2.768 29.380 1.00 77.94 79 GLN A O 1
ATOM 661 N N . GLU A 1 80 ? -40.334 -0.750 30.378 1.00 78.44 80 GLU A N 1
ATOM 662 C CA . GLU A 1 80 ? -40.658 0.039 29.187 1.00 78.44 80 GLU A CA 1
ATOM 663 C C . GLU A 1 80 ? -39.506 0.020 28.173 1.00 78.44 80 GLU A C 1
ATOM 665 O O . GLU A 1 80 ? -39.730 -0.169 26.980 1.00 78.44 80 GLU A O 1
ATOM 670 N N . MET A 1 81 ? -38.264 0.154 28.647 1.00 83.50 81 MET A N 1
ATOM 671 C CA . MET A 1 81 ? -37.124 0.453 27.777 1.00 83.50 81 MET A CA 1
ATOM 672 C C . MET A 1 81 ? -36.251 -0.760 27.429 1.00 83.50 81 MET A C 1
ATOM 674 O O . MET A 1 81 ? -35.763 -0.876 26.307 1.00 83.50 81 MET A O 1
ATOM 678 N N . VAL A 1 82 ? -36.020 -1.698 28.354 1.00 85.31 82 VAL A N 1
ATOM 679 C CA . VAL A 1 82 ? -35.044 -2.787 28.127 1.00 85.31 82 VAL A CA 1
ATOM 680 C C . VAL A 1 82 ? -35.453 -3.671 26.946 1.00 85.31 82 VAL A C 1
ATOM 682 O O . VAL A 1 82 ? -34.604 -4.108 26.165 1.00 85.31 82 VAL A O 1
ATOM 685 N N . SER A 1 83 ? -36.755 -3.892 26.758 1.00 82.94 83 SER A N 1
ATOM 686 C CA . SER A 1 83 ? -37.279 -4.716 25.667 1.00 82.94 83 SER A CA 1
ATOM 687 C C . SER A 1 83 ? -36.959 -4.150 24.273 1.00 82.94 83 SER A C 1
ATOM 689 O O . SER A 1 83 ? -36.692 -4.942 23.366 1.00 82.94 83 SER A O 1
ATOM 691 N N . SER A 1 84 ? -36.887 -2.824 24.110 1.00 82.50 84 SER A N 1
ATOM 692 C CA . SER A 1 84 ? -36.566 -2.169 22.835 1.00 82.50 84 SER A CA 1
ATOM 693 C C . SER A 1 84 ? -35.058 -2.076 22.574 1.00 82.50 84 SER A C 1
ATOM 695 O O . SER A 1 84 ? -34.627 -2.261 21.437 1.00 82.50 84 SER A O 1
ATOM 697 N N . ILE A 1 85 ? -34.237 -1.881 23.614 1.00 84.81 85 ILE A N 1
ATOM 698 C CA . ILE A 1 85 ? -32.800 -1.596 23.439 1.00 84.81 85 ILE A CA 1
ATOM 699 C C . ILE A 1 85 ? -31.864 -2.795 23.630 1.00 84.81 85 ILE A C 1
ATOM 701 O O . ILE A 1 85 ? -30.731 -2.750 23.157 1.00 84.81 85 ILE A O 1
ATOM 705 N N . HIS A 1 86 ? -32.274 -3.872 24.315 1.00 81.06 86 HIS A N 1
ATOM 706 C CA . HIS A 1 86 ? -31.345 -4.954 24.700 1.00 81.06 86 HIS A CA 1
ATOM 707 C C . HIS A 1 86 ? -30.674 -5.657 23.506 1.00 81.06 86 HIS A C 1
ATOM 709 O O . HIS A 1 86 ? -29.619 -6.269 23.663 1.00 81.06 86 HIS A O 1
ATOM 715 N N . LYS A 1 87 ? -31.259 -5.583 22.304 1.00 77.88 87 LYS A N 1
ATOM 716 C CA . LYS A 1 87 ? -30.676 -6.154 21.077 1.00 77.88 87 LYS A CA 1
ATOM 717 C C . LYS A 1 87 ? -29.652 -5.237 20.406 1.00 77.88 87 LYS A C 1
ATOM 719 O O . LYS A 1 87 ? -28.916 -5.694 19.536 1.00 77.88 87 LYS A O 1
ATOM 724 N N . LEU A 1 88 ? -29.588 -3.962 20.786 1.00 75.06 88 LEU A N 1
ATOM 725 C CA . LEU A 1 88 ? -28.685 -2.987 20.180 1.00 75.06 88 LEU A CA 1
ATOM 726 C C . LEU A 1 88 ? -27.238 -3.286 20.578 1.00 75.06 88 LEU A C 1
ATOM 728 O O . LEU A 1 88 ? -26.951 -3.496 21.756 1.00 75.06 88 LEU A O 1
ATOM 732 N N . ARG A 1 89 ? -26.321 -3.316 19.601 1.00 75.12 89 ARG A N 1
ATOM 733 C CA . ARG A 1 89 ? -24.900 -3.662 19.808 1.00 75.12 89 ARG A CA 1
ATOM 734 C C . ARG A 1 89 ? -24.216 -2.710 20.785 1.00 75.12 89 ARG A C 1
ATOM 736 O O . ARG A 1 89 ? -23.469 -3.164 21.638 1.00 75.12 89 ARG A O 1
ATOM 743 N N . GLN A 1 90 ? -24.507 -1.420 20.669 1.00 77.12 90 GLN A N 1
ATOM 744 C CA . GLN A 1 90 ? -23.901 -0.379 21.490 1.00 77.12 90 GLN A CA 1
ATOM 745 C C . GLN A 1 90 ? -24.292 -0.465 22.974 1.00 77.12 90 GLN A C 1
ATOM 747 O O . GLN A 1 90 ? -23.599 0.097 23.812 1.00 77.12 90 GLN A O 1
ATOM 752 N N . VAL A 1 91 ? -25.373 -1.172 23.326 1.00 84.50 91 VAL A N 1
ATOM 753 C CA . VAL A 1 91 ? -25.755 -1.414 24.726 1.00 84.50 91 VAL A CA 1
ATOM 754 C C . VAL A 1 91 ? -25.014 -2.645 25.224 1.00 84.50 91 VAL A C 1
ATOM 756 O O . VAL A 1 91 ? -25.239 -3.743 24.716 1.00 84.50 91 VAL A O 1
ATOM 759 N N . LEU A 1 92 ? -24.140 -2.467 26.208 1.00 77.06 92 LEU A N 1
ATOM 760 C CA . LEU A 1 92 ? -23.226 -3.510 26.664 1.00 77.06 92 LEU A CA 1
ATOM 761 C C . LEU A 1 92 ? -23.795 -4.233 27.889 1.00 77.06 92 LEU A C 1
ATOM 763 O O . LEU A 1 92 ? -24.030 -5.441 27.854 1.00 77.06 92 LEU A O 1
ATOM 767 N N . SER A 1 93 ? -24.121 -3.462 28.924 1.00 86.31 93 SER A N 1
ATOM 768 C CA . SER A 1 93 ? -24.660 -3.979 30.180 1.00 86.31 93 SER A CA 1
ATOM 769 C C . SER A 1 93 ? -25.774 -3.080 30.687 1.00 86.31 93 SER A C 1
ATOM 771 O O . SER A 1 93 ? -25.683 -1.852 30.615 1.00 86.31 93 SER A O 1
ATOM 773 N N . ILE A 1 94 ? -26.820 -3.709 31.209 1.00 88.69 94 ILE A N 1
ATOM 774 C CA . ILE A 1 94 ? -27.957 -3.049 31.839 1.00 88.69 94 ILE A CA 1
ATOM 775 C C . ILE A 1 94 ? -27.990 -3.474 33.305 1.00 88.69 94 ILE A C 1
ATOM 777 O O . ILE A 1 94 ? -27.985 -4.667 33.618 1.00 88.69 94 ILE A O 1
ATOM 781 N N . TYR A 1 95 ? -28.050 -2.490 34.191 1.00 88.62 95 TYR A N 1
ATOM 782 C CA . TYR A 1 95 ? -28.216 -2.674 35.623 1.00 88.62 95 TYR A CA 1
ATOM 783 C C . TYR A 1 95 ? -29.549 -2.084 36.042 1.00 88.62 95 TYR A C 1
ATOM 785 O O . TYR A 1 95 ? -29.854 -0.931 35.732 1.00 88.62 95 TYR A O 1
ATOM 793 N N . VAL A 1 96 ? -30.345 -2.877 36.749 1.00 86.50 96 VAL A N 1
ATOM 794 C CA . VAL A 1 96 ? -31.609 -2.401 37.305 1.00 86.50 96 VAL A CA 1
ATOM 795 C C . VAL A 1 96 ? -31.354 -1.976 38.744 1.00 86.50 96 VAL A C 1
ATOM 797 O O . VAL A 1 96 ? -30.960 -2.800 39.568 1.00 86.50 96 VAL A O 1
ATOM 800 N N . TYR A 1 97 ? -31.555 -0.694 39.039 1.00 84.81 97 TYR A N 1
ATOM 801 C CA . TYR A 1 97 ? -31.405 -0.142 40.385 1.00 84.81 97 TYR A CA 1
ATOM 802 C C . TYR A 1 97 ? -32.781 0.028 41.040 1.00 84.81 97 TYR A C 1
ATOM 804 O O . TYR A 1 97 ? -33.695 0.612 40.443 1.00 84.81 97 TYR A O 1
ATOM 812 N N . CYS A 1 98 ? -32.955 -0.523 42.245 1.00 77.88 98 CYS A N 1
ATOM 813 C CA . CYS A 1 98 ? -34.237 -0.533 42.949 1.00 77.88 98 CYS A CA 1
ATOM 814 C C . CYS A 1 98 ? -34.091 -0.118 44.420 1.00 77.88 98 CYS A C 1
ATOM 816 O O . CYS A 1 98 ? -33.653 -0.913 45.243 1.00 77.88 98 CYS A O 1
ATOM 818 N N . GLU A 1 99 ? -34.516 1.101 44.763 1.00 63.78 99 GLU A N 1
ATOM 819 C CA . GLU A 1 99 ? -34.494 1.599 46.152 1.00 63.78 99 GLU A CA 1
ATOM 820 C C . GLU A 1 99 ? -35.649 1.046 47.015 1.00 63.78 99 GLU A C 1
ATOM 822 O O . GLU A 1 99 ? -35.548 1.024 48.238 1.00 63.78 99 GLU A O 1
ATOM 827 N N . GLU A 1 100 ? -36.737 0.554 46.404 1.00 59.53 100 GLU A N 1
ATOM 828 C CA . GLU A 1 100 ? -37.960 0.124 47.104 1.00 59.53 100 GLU A CA 1
ATOM 829 C C . GLU A 1 100 ? -38.488 -1.234 46.588 1.00 59.53 100 GLU A C 1
ATOM 831 O O . GLU A 1 100 ? -39.438 -1.307 45.810 1.00 59.53 100 GLU A O 1
ATOM 836 N N . GLY A 1 101 ? -37.907 -2.343 47.060 1.00 58.25 101 GLY A N 1
ATOM 837 C CA . GLY A 1 101 ? -38.555 -3.666 47.028 1.00 58.25 101 GLY A CA 1
ATOM 838 C C . GLY A 1 101 ? -38.541 -4.456 45.704 1.00 58.25 101 GLY A C 1
ATOM 839 O O . GLY A 1 101 ? -38.048 -4.009 44.674 1.00 58.25 101 GLY A O 1
ATOM 840 N N . LYS A 1 102 ? -39.043 -5.704 45.786 1.00 56.97 102 LYS A N 1
ATOM 841 C CA . LYS A 1 102 ? -38.801 -6.828 44.855 1.00 56.97 102 LYS A CA 1
ATOM 842 C C . LYS A 1 102 ? -38.975 -6.483 43.371 1.00 56.97 102 LYS A C 1
ATOM 844 O O . LYS A 1 102 ? -40.079 -6.257 42.883 1.00 56.97 102 LYS A O 1
ATOM 849 N N . THR A 1 103 ? -37.869 -6.568 42.654 1.00 58.53 103 THR A N 1
ATOM 850 C CA . THR A 1 103 ? -37.779 -6.685 41.201 1.00 58.53 103 THR A CA 1
ATOM 851 C C . THR A 1 103 ? -38.195 -8.077 40.740 1.00 58.53 103 THR A C 1
ATOM 853 O O . THR A 1 103 ? -37.963 -9.076 41.421 1.00 58.53 103 THR A O 1
ATOM 856 N N . ASP A 1 104 ? -38.809 -8.149 39.561 1.00 66.88 104 ASP A N 1
ATOM 857 C CA . ASP A 1 104 ? -39.144 -9.416 38.914 1.00 66.88 104 ASP A CA 1
ATOM 858 C C . ASP A 1 104 ? -37.862 -10.043 38.331 1.00 66.88 104 ASP A C 1
ATOM 860 O O . ASP A 1 104 ? -37.539 -9.880 37.153 1.00 66.88 104 ASP A O 1
ATOM 864 N N . GLU A 1 105 ? -37.081 -10.725 39.177 1.00 68.56 105 GLU A N 1
ATOM 865 C CA . GLU A 1 105 ? -35.855 -11.437 38.774 1.00 68.56 105 GLU A CA 1
ATOM 866 C C . GLU A 1 105 ? -36.125 -12.444 37.639 1.00 68.56 105 GLU A C 1
ATOM 868 O O . GLU A 1 105 ? -35.277 -12.651 36.762 1.00 68.56 105 GLU A O 1
ATOM 873 N N . GLN A 1 106 ? -37.335 -13.017 37.584 1.00 69.56 106 GLN A N 1
ATOM 874 C CA . GLN A 1 106 ? -37.756 -13.879 36.478 1.00 69.56 106 GLN A CA 1
ATOM 875 C C . GLN A 1 106 ? -37.918 -13.106 35.167 1.00 69.56 106 GLN A C 1
ATOM 877 O O . GLN A 1 106 ? -37.648 -13.661 34.105 1.00 69.56 106 GLN A O 1
ATOM 882 N N . TRP A 1 107 ? -38.328 -11.839 35.198 1.00 81.31 107 TRP A N 1
ATOM 883 C CA . TRP A 1 107 ? -38.333 -10.994 34.005 1.00 81.31 107 TRP A CA 1
ATOM 884 C C . TRP A 1 107 ? -36.917 -10.571 33.603 1.00 81.31 107 TRP A C 1
ATOM 886 O O . TRP A 1 107 ? -36.564 -10.710 32.432 1.00 81.31 107 TRP A O 1
ATOM 896 N N . CYS A 1 108 ? -36.081 -10.135 34.553 1.00 75.38 108 CYS A N 1
ATOM 897 C CA . CYS A 1 108 ? -34.700 -9.722 34.271 1.00 75.38 108 CYS A CA 1
ATOM 898 C C . CYS A 1 108 ? -33.878 -10.854 33.635 1.00 75.38 108 CYS A C 1
ATOM 900 O O . CYS A 1 108 ? -33.160 -10.616 32.666 1.00 75.38 108 CYS A O 1
ATOM 902 N N . SER A 1 109 ? -34.048 -12.096 34.106 1.00 74.38 109 SER A N 1
ATOM 903 C CA . SER A 1 109 ? -33.347 -13.274 33.567 1.00 74.38 109 SER A CA 1
ATOM 904 C C . SER A 1 109 ? -33.676 -13.604 32.102 1.00 74.38 109 SER A C 1
ATOM 906 O O . SER A 1 109 ? -32.937 -14.353 31.465 1.00 74.38 109 SER A O 1
ATOM 908 N N . LYS A 1 110 ? -34.736 -13.017 31.522 1.00 79.88 110 LYS A N 1
ATOM 909 C CA . LYS A 1 110 ? -35.073 -13.176 30.094 1.00 79.88 110 LYS A CA 1
ATOM 910 C C . LYS A 1 110 ? -34.135 -12.398 29.167 1.00 79.88 110 LYS A C 1
ATOM 912 O O . LYS A 1 110 ? -34.110 -12.678 27.970 1.00 79.88 110 LYS A O 1
ATOM 917 N N . PHE A 1 111 ? -33.379 -11.429 29.688 1.00 80.88 111 PHE A N 1
ATOM 918 C CA . PHE A 1 111 ? -32.533 -10.540 28.895 1.00 80.88 111 PHE A CA 1
ATOM 919 C C . PHE A 1 111 ? -31.059 -10.746 29.240 1.00 80.88 111 PHE A C 1
ATOM 921 O O . PHE A 1 111 ? -30.596 -10.354 30.305 1.00 80.88 111 PHE A O 1
ATOM 928 N N . SER A 1 112 ? -30.284 -11.288 28.298 1.00 75.62 112 SER A N 1
ATOM 929 C CA . SER A 1 112 ? -28.865 -11.625 28.504 1.00 75.62 112 SER A CA 1
ATOM 930 C C . SER A 1 112 ? -27.957 -10.434 28.843 1.00 75.62 112 SER A C 1
ATOM 932 O O . SER A 1 112 ? -26.884 -10.624 29.412 1.00 75.62 112 SER A O 1
ATOM 934 N N . LYS A 1 113 ? -28.370 -9.207 28.495 1.00 82.69 113 LYS A N 1
ATOM 935 C CA . LYS A 1 113 ? -27.623 -7.974 28.793 1.00 82.69 113 LYS A CA 1
ATOM 936 C C . LYS A 1 113 ? -27.957 -7.359 30.151 1.00 82.69 113 LYS A C 1
ATOM 938 O O . LYS A 1 113 ? -27.281 -6.417 30.557 1.00 82.69 113 LYS A O 1
ATOM 943 N N . VAL A 1 114 ? -28.974 -7.862 30.854 1.00 85.25 114 VAL A N 1
ATOM 944 C CA . VAL A 1 114 ? -29.259 -7.447 32.231 1.00 85.25 114 VAL A CA 1
ATOM 945 C C . VAL A 1 114 ? -28.314 -8.216 33.148 1.00 85.25 114 VAL A C 1
ATOM 947 O O . VAL A 1 114 ? -28.475 -9.417 33.345 1.00 85.25 114 VAL A O 1
ATOM 950 N N . LYS A 1 115 ? -27.286 -7.532 33.657 1.00 81.00 115 LYS A N 1
ATOM 951 C CA . LYS A 1 115 ? -26.195 -8.167 34.415 1.00 81.00 115 LYS A CA 1
ATOM 952 C C . LYS A 1 115 ? -26.531 -8.345 35.884 1.00 81.00 115 LYS A C 1
ATOM 954 O O . LYS A 1 115 ? -26.189 -9.357 36.486 1.00 81.00 115 LYS A O 1
ATOM 959 N N . ALA A 1 116 ? -27.208 -7.360 36.459 1.00 80.44 116 ALA A N 1
ATOM 960 C CA . ALA A 1 116 ? -27.527 -7.372 37.869 1.00 80.44 116 ALA A CA 1
ATOM 961 C C . ALA A 1 116 ? -28.739 -6.505 38.184 1.00 80.44 116 ALA A C 1
ATOM 963 O O . ALA A 1 116 ? -29.002 -5.481 37.548 1.00 80.44 116 ALA A O 1
ATOM 964 N N . VAL A 1 117 ? -29.420 -6.918 39.247 1.00 83.19 117 VAL A N 1
ATOM 965 C CA . VAL A 1 117 ? -30.360 -6.087 39.978 1.00 83.19 117 VAL A CA 1
ATOM 966 C C . VAL A 1 117 ? -29.707 -5.718 41.303 1.00 83.19 117 VAL A C 1
ATOM 968 O O . VAL A 1 117 ? -29.238 -6.608 42.015 1.00 83.19 117 VAL A O 1
ATOM 971 N N . ALA A 1 118 ? -29.603 -4.423 41.585 1.00 81.50 118 ALA A N 1
ATOM 972 C CA . ALA A 1 118 ? -28.957 -3.903 42.783 1.00 81.50 118 ALA A CA 1
ATOM 973 C C . ALA A 1 118 ? -29.953 -3.084 43.603 1.00 81.50 118 ALA A C 1
ATOM 975 O O . ALA A 1 118 ? -30.711 -2.279 43.054 1.00 81.50 118 ALA A O 1
ATOM 976 N N . VAL A 1 119 ? -29.931 -3.303 44.915 1.00 79.62 119 VAL A N 1
ATOM 977 C CA . VAL A 1 119 ? -30.769 -2.582 45.888 1.00 79.62 119 VAL A CA 1
ATOM 978 C C . VAL A 1 119 ? -29.987 -1.525 46.666 1.00 79.62 119 VAL A C 1
ATOM 980 O O . VAL A 1 119 ? -30.584 -0.637 47.262 1.00 79.62 119 VAL A O 1
ATOM 983 N N . ASP A 1 120 ? -28.655 -1.595 46.627 1.00 79.81 120 ASP A N 1
ATOM 984 C CA . ASP A 1 120 ? -27.744 -0.616 47.220 1.00 79.81 120 ASP A CA 1
ATOM 985 C C . ASP A 1 120 ? -26.747 -0.088 46.178 1.00 79.81 120 ASP A C 1
ATOM 987 O O . ASP A 1 120 ? -26.310 -0.806 45.271 1.00 79.81 120 ASP A O 1
ATOM 991 N N . ILE A 1 121 ? -26.358 1.182 46.317 1.00 80.25 121 ILE A N 1
ATOM 992 C CA . ILE A 1 121 ? -25.450 1.830 45.370 1.00 80.25 121 ILE A CA 1
ATOM 993 C C . ILE A 1 121 ? -24.021 1.286 45.450 1.00 80.25 121 ILE A C 1
ATOM 995 O O . ILE A 1 121 ? -23.339 1.215 44.429 1.00 80.25 121 ILE A O 1
ATOM 999 N N . ASN A 1 122 ? -23.543 0.870 46.626 1.00 82.44 122 ASN A N 1
ATOM 1000 C CA . ASN A 1 122 ? -22.194 0.317 46.760 1.00 82.44 122 ASN A CA 1
ATOM 1001 C C . ASN A 1 122 ? -22.132 -1.095 46.176 1.00 82.44 122 ASN A C 1
ATOM 1003 O O . ASN A 1 122 ? -21.125 -1.459 45.565 1.00 82.44 122 ASN A O 1
ATOM 1007 N N . GLU A 1 123 ? -23.212 -1.867 46.307 1.00 82.62 123 GLU A N 1
ATOM 1008 C CA . GLU A 1 123 ? -23.376 -3.134 45.597 1.00 82.62 123 GLU A CA 1
ATOM 1009 C C . GLU A 1 123 ? -23.366 -2.920 44.078 1.00 82.62 123 GLU A C 1
ATOM 1011 O O . GLU A 1 123 ? -22.597 -3.584 43.377 1.00 82.62 123 GLU A O 1
ATOM 1016 N N . LEU A 1 124 ? -24.152 -1.958 43.572 1.00 84.62 124 LEU A N 1
ATOM 1017 C CA . LEU A 1 124 ? -24.171 -1.606 42.150 1.00 84.62 124 LEU A CA 1
ATOM 1018 C C . LEU A 1 124 ? -22.769 -1.230 41.657 1.00 84.62 124 LEU A C 1
ATOM 1020 O O . LEU A 1 124 ? -22.286 -1.801 40.684 1.00 84.62 124 LEU A O 1
ATOM 1024 N N . VAL A 1 125 ? -22.097 -0.313 42.357 1.00 84.38 125 VAL A N 1
ATOM 1025 C CA . VAL A 1 125 ? -20.738 0.147 42.042 1.00 84.38 125 VAL A CA 1
ATOM 1026 C C . VAL A 1 125 ? -19.744 -1.011 42.060 1.00 84.38 125 VAL A C 1
ATOM 1028 O O . VAL A 1 125 ? -18.908 -1.102 41.167 1.00 84.38 125 VAL A O 1
ATOM 1031 N N . SER A 1 126 ? -19.823 -1.912 43.040 1.00 80.75 126 SER A N 1
ATOM 1032 C CA . SER A 1 126 ? -18.905 -3.053 43.149 1.00 80.75 126 SER A CA 1
ATOM 1033 C C . SER A 1 126 ? -19.093 -4.039 41.999 1.00 80.75 126 SER A C 1
ATOM 1035 O O . SER A 1 126 ? -18.110 -4.447 41.380 1.00 80.75 126 SER A O 1
ATOM 1037 N N . ARG A 1 127 ? -20.347 -4.368 41.660 1.00 80.06 127 ARG A N 1
ATOM 1038 C CA . ARG A 1 127 ? -20.671 -5.237 40.518 1.00 80.06 127 ARG A CA 1
ATOM 1039 C C . ARG A 1 127 ? -20.247 -4.591 39.201 1.00 80.06 127 ARG A C 1
ATOM 1041 O O . ARG A 1 127 ? -19.517 -5.202 38.431 1.00 80.06 127 ARG A O 1
ATOM 1048 N N . MET A 1 128 ? -20.597 -3.320 38.999 1.00 83.50 128 MET A N 1
ATOM 1049 C CA . MET A 1 128 ? -20.192 -2.556 37.820 1.00 83.50 128 MET A CA 1
ATOM 1050 C C . MET A 1 128 ? -18.674 -2.460 37.681 1.00 83.50 128 MET A C 1
ATOM 1052 O O . MET A 1 128 ? -18.179 -2.584 36.572 1.00 83.50 128 MET A O 1
ATOM 1056 N N . LYS A 1 129 ? -17.912 -2.261 38.763 1.00 80.06 129 LYS A N 1
ATOM 1057 C CA . LYS A 1 129 ? -16.441 -2.208 38.694 1.00 80.06 129 LYS A CA 1
ATOM 1058 C C . LYS A 1 129 ? -15.844 -3.500 38.145 1.00 80.06 129 LYS A C 1
ATOM 1060 O O . LYS A 1 129 ? -14.927 -3.439 37.331 1.00 80.06 129 LYS A O 1
ATOM 1065 N N . VAL A 1 130 ? -16.351 -4.652 38.579 1.00 71.31 130 VAL A N 1
ATOM 1066 C CA . VAL A 1 130 ? -15.894 -5.959 38.087 1.00 71.31 130 VAL A CA 1
ATOM 1067 C C . VAL A 1 130 ? -16.327 -6.157 36.638 1.00 71.31 130 VAL A C 1
ATOM 1069 O O . VAL A 1 130 ? -15.487 -6.405 35.774 1.00 71.31 130 VAL A O 1
ATOM 1072 N N . ASP A 1 131 ? -17.615 -5.969 36.363 1.00 71.19 131 ASP A N 1
ATOM 1073 C CA . ASP A 1 131 ? -18.200 -6.208 35.048 1.00 71.19 131 ASP A CA 1
ATOM 1074 C C . ASP A 1 131 ? -17.628 -5.263 33.990 1.00 71.19 131 ASP A C 1
ATOM 1076 O O . ASP A 1 131 ? -17.227 -5.723 32.930 1.00 71.19 131 ASP A O 1
ATOM 1080 N N . VAL A 1 132 ? -17.513 -3.959 34.265 1.00 71.06 132 VAL A N 1
ATOM 1081 C CA . VAL A 1 132 ? -16.914 -2.981 33.340 1.00 71.06 132 VAL A CA 1
ATOM 1082 C C . VAL A 1 132 ? -15.450 -3.312 33.082 1.00 71.06 132 VAL A C 1
ATOM 1084 O O . VAL A 1 132 ? -15.022 -3.226 31.939 1.00 71.06 132 VAL A O 1
ATOM 1087 N N . LYS A 1 133 ? -14.686 -3.758 34.088 1.00 66.44 133 LYS A N 1
ATOM 1088 C CA . LYS A 1 133 ? -13.288 -4.173 33.893 1.00 66.44 133 LYS A CA 1
ATOM 1089 C C . LYS A 1 133 ? -13.171 -5.410 32.996 1.00 66.44 133 LYS A C 1
ATOM 1091 O O . LYS A 1 133 ? -12.221 -5.502 32.224 1.00 66.44 133 LYS A O 1
ATOM 1096 N N . ILE A 1 134 ? -14.120 -6.343 33.078 1.00 62.66 134 ILE A N 1
ATOM 1097 C CA . ILE A 1 134 ? -14.210 -7.491 32.163 1.00 62.66 134 ILE A CA 1
ATOM 1098 C C . ILE A 1 134 ? -14.623 -7.011 30.769 1.00 62.66 134 ILE A C 1
ATOM 1100 O O . ILE A 1 134 ? -13.917 -7.269 29.804 1.00 62.66 134 ILE A O 1
ATOM 1104 N N . CYS A 1 135 ? -15.693 -6.226 30.669 1.00 63.59 135 CYS A N 1
ATOM 1105 C CA . CYS A 1 135 ? -16.223 -5.704 29.411 1.00 63.59 135 CYS A CA 1
ATOM 1106 C C . CYS A 1 135 ? -15.198 -4.838 28.664 1.00 63.59 135 CYS A C 1
ATOM 1108 O O . CYS A 1 135 ? -15.094 -4.926 27.449 1.00 63.59 135 CYS A O 1
ATOM 1110 N N . MET A 1 136 ? -14.400 -4.036 29.375 1.00 62.88 136 MET A N 1
ATOM 1111 C CA . MET A 1 136 ? -13.266 -3.295 28.815 1.00 62.88 136 MET A CA 1
ATOM 1112 C C . MET A 1 136 ? -12.260 -4.232 28.144 1.00 62.88 136 MET A C 1
ATOM 1114 O O . MET A 1 136 ? -11.757 -3.905 27.081 1.00 62.88 136 MET A O 1
ATOM 1118 N N . LYS A 1 137 ? -12.010 -5.417 28.705 1.00 56.94 137 LYS A N 1
ATOM 1119 C CA . LYS A 1 137 ? -11.129 -6.421 28.091 1.00 56.94 137 LYS A CA 1
ATOM 1120 C C . LYS A 1 137 ? -11.786 -7.154 26.916 1.00 56.94 137 LYS A C 1
ATOM 1122 O O . LYS A 1 137 ? -11.094 -7.485 25.961 1.00 56.94 137 LYS A O 1
ATOM 1127 N N . GLU A 1 138 ? -13.094 -7.407 26.978 1.00 56.72 138 GLU A N 1
ATOM 1128 C CA . GLU A 1 138 ? -13.865 -8.060 25.902 1.00 56.72 138 GLU A CA 1
ATOM 1129 C C . GLU A 1 138 ? -14.032 -7.163 24.668 1.00 56.72 138 GLU A C 1
ATOM 1131 O O . GLU A 1 138 ? -14.052 -7.644 23.539 1.00 56.72 138 GLU A O 1
ATOM 1136 N N . GLU A 1 139 ? -14.160 -5.855 24.888 1.00 55.00 139 GLU A N 1
ATOM 1137 C CA . GLU A 1 139 ? -14.600 -4.879 23.885 1.00 55.00 139 GLU A CA 1
ATOM 1138 C C . GLU A 1 139 ? -13.493 -3.902 23.472 1.00 55.00 139 GLU A C 1
ATOM 1140 O O . GLU A 1 139 ? -13.764 -2.920 22.777 1.00 55.00 139 GLU A O 1
ATOM 1145 N N . GLU A 1 140 ? -12.246 -4.159 23.877 1.00 61.00 140 GLU A N 1
ATOM 1146 C CA . GLU A 1 140 ? -11.054 -3.540 23.296 1.00 61.00 140 GLU A CA 1
ATOM 1147 C C . GLU A 1 140 ? -10.543 -4.396 22.126 1.00 61.00 140 GLU A C 1
ATOM 1149 O O . GLU A 1 140 ? -9.691 -5.266 22.327 1.00 61.00 140 GLU A O 1
ATOM 1154 N N . PRO A 1 141 ? -11.035 -4.181 20.887 1.00 60.94 141 PRO A N 1
ATOM 1155 C CA . PRO A 1 141 ? -10.493 -4.868 19.729 1.00 60.94 141 PRO A CA 1
ATOM 1156 C C . PRO A 1 141 ? -9.048 -4.426 19.503 1.00 60.94 141 PRO A C 1
ATOM 1158 O O . PRO A 1 141 ? -8.700 -3.247 19.660 1.00 60.94 141 PRO A O 1
ATOM 1161 N N . LEU A 1 142 ? -8.209 -5.370 19.081 1.00 67.81 142 LEU A N 1
ATOM 1162 C CA . LEU A 1 142 ? -6.883 -5.053 18.569 1.00 67.81 142 LEU A CA 1
ATOM 1163 C C . LEU A 1 142 ? -7.038 -4.131 17.353 1.00 67.81 142 LEU A C 1
ATOM 1165 O O . LEU A 1 142 ? -7.713 -4.476 16.382 1.00 67.81 142 LEU A O 1
ATOM 1169 N N . SER A 1 143 ? -6.422 -2.949 17.410 1.00 70.31 143 SER A N 1
ATOM 1170 C CA . SER A 1 143 ? -6.416 -2.012 16.285 1.00 70.31 143 SER A CA 1
ATOM 1171 C C . SER A 1 143 ? -5.447 -2.525 15.226 1.00 70.31 143 SER A C 1
ATOM 1173 O O . SER A 1 143 ? -4.248 -2.248 15.291 1.00 70.31 143 SER A O 1
ATOM 1175 N N . MET A 1 144 ? -5.962 -3.321 14.291 1.00 72.19 144 MET A N 1
ATOM 1176 C CA . MET A 1 144 ? -5.165 -3.992 13.271 1.00 72.19 144 MET A CA 1
ATOM 1177 C C . MET A 1 144 ? -5.522 -3.491 11.875 1.00 72.19 144 MET A C 1
ATOM 1179 O O . MET A 1 144 ? -6.687 -3.522 11.483 1.00 72.19 144 MET A O 1
ATOM 1183 N N . ASN A 1 145 ? -4.512 -3.095 11.105 1.00 70.50 145 ASN A N 1
ATOM 1184 C CA . ASN A 1 145 ? -4.638 -2.912 9.661 1.00 70.50 145 ASN A CA 1
ATOM 1185 C C . ASN A 1 145 ? -4.053 -4.134 8.952 1.00 70.50 145 ASN A C 1
ATOM 1187 O O . ASN A 1 145 ? -2.986 -4.617 9.337 1.00 70.50 145 ASN A O 1
ATOM 1191 N N . MET A 1 146 ? -4.723 -4.606 7.905 1.00 73.50 146 MET A N 1
ATOM 1192 C CA . MET A 1 146 ? -4.267 -5.743 7.108 1.00 73.50 146 MET A CA 1
ATOM 1193 C C . MET A 1 146 ? -3.630 -5.246 5.812 1.00 73.50 146 MET A C 1
ATOM 1195 O O . MET A 1 146 ? -4.117 -4.296 5.208 1.00 73.50 146 MET A O 1
ATOM 1199 N N . LEU A 1 147 ? -2.577 -5.909 5.348 1.00 61.56 147 LEU A N 1
ATOM 1200 C CA . LEU A 1 147 ? -2.007 -5.678 4.025 1.00 61.56 147 LEU A CA 1
ATOM 1201 C C . LEU A 1 147 ? -1.982 -6.998 3.253 1.00 61.56 147 LEU A C 1
ATOM 1203 O O . LEU A 1 147 ? -1.295 -7.934 3.654 1.00 61.56 147 LEU A O 1
ATOM 1207 N N . SER A 1 148 ? -2.721 -7.053 2.140 1.00 58.12 148 SER A N 1
ATOM 1208 C CA . SER A 1 148 ? -2.693 -8.185 1.210 1.00 58.12 148 SER A CA 1
ATOM 1209 C C . SER A 1 148 ? -1.619 -7.960 0.142 1.00 58.12 148 SER A C 1
ATOM 1211 O O . SER A 1 148 ? -1.744 -7.080 -0.710 1.00 58.12 148 SER A O 1
ATOM 1213 N N . THR A 1 149 ? -0.552 -8.750 0.175 1.00 47.09 149 THR A N 1
ATOM 1214 C CA . THR A 1 149 ? 0.522 -8.763 -0.819 1.00 47.09 149 THR A CA 1
ATOM 1215 C C . THR A 1 149 ? 0.132 -9.666 -1.985 1.00 47.09 149 THR A C 1
ATOM 1217 O O . THR A 1 149 ? 0.539 -10.816 -2.114 1.00 47.09 149 THR A O 1
ATOM 1220 N N . GLY A 1 150 ? -0.738 -9.122 -2.834 1.00 43.69 150 GLY A N 1
ATOM 1221 C CA . GLY A 1 150 ? -1.256 -9.796 -4.023 1.00 43.69 150 GLY A CA 1
ATOM 1222 C C . GLY A 1 150 ? -2.242 -8.938 -4.809 1.00 43.69 150 GLY A C 1
ATOM 1223 O O . GLY A 1 150 ? -3.218 -9.469 -5.322 1.00 43.69 150 GLY A O 1
ATOM 1224 N N . GLN A 1 151 ? -2.061 -7.615 -4.849 1.00 34.94 151 GLN A N 1
ATOM 1225 C CA . GLN A 1 151 ? -2.878 -6.695 -5.652 1.00 34.94 151 GLN A CA 1
ATOM 1226 C C . GLN A 1 151 ? -2.012 -5.556 -6.215 1.00 34.94 151 GLN A C 1
ATOM 1228 O O . GLN A 1 151 ? -0.983 -5.195 -5.643 1.00 34.94 151 GLN A O 1
ATOM 1233 N N . SER A 1 152 ? -2.414 -5.002 -7.366 1.00 33.88 152 SER A N 1
ATOM 1234 C CA . SER A 1 152 ? -1.804 -3.821 -7.999 1.00 33.88 152 SER A CA 1
ATOM 1235 C C . SER A 1 152 ? -1.614 -2.651 -7.015 1.00 33.88 152 SER A C 1
ATOM 1237 O O . SER A 1 152 ? -2.463 -2.416 -6.159 1.00 33.88 152 SER A O 1
ATOM 1239 N N . ALA A 1 153 ? -0.558 -1.842 -7.195 1.00 33.19 153 ALA A N 1
ATOM 1240 C CA . ALA A 1 153 ? -0.213 -0.674 -6.366 1.00 33.19 153 ALA A CA 1
ATOM 1241 C C . ALA A 1 153 ? -1.340 0.380 -6.206 1.00 33.19 153 ALA A C 1
ATOM 1243 O O . ALA A 1 153 ? -1.244 1.273 -5.368 1.00 33.19 153 ALA A O 1
ATOM 1244 N N . ARG A 1 154 ? -2.421 0.288 -6.997 1.00 34.44 154 ARG A N 1
ATOM 1245 C CA . ARG A 1 154 ? -3.631 1.123 -6.875 1.00 34.44 154 ARG A CA 1
ATOM 1246 C C . ARG A 1 154 ? -4.627 0.644 -5.809 1.00 34.44 154 ARG A C 1
ATOM 1248 O O . ARG A 1 154 ? -5.529 1.403 -5.471 1.00 34.44 154 ARG A O 1
ATOM 1255 N N . VAL A 1 155 ? -4.462 -0.574 -5.293 1.00 35.34 155 VAL A N 1
ATOM 1256 C CA . VAL A 1 155 ? -5.295 -1.195 -4.245 1.00 35.34 155 VAL A CA 1
ATOM 1257 C C . VAL A 1 155 ? -4.415 -1.636 -3.069 1.00 35.34 155 VAL A C 1
ATOM 1259 O O . VAL A 1 155 ? -4.681 -2.620 -2.391 1.00 35.34 155 VAL A O 1
ATOM 1262 N N . ILE A 1 156 ? -3.326 -0.911 -2.807 1.00 39.88 156 ILE A N 1
ATOM 1263 C CA . ILE A 1 156 ? -2.705 -0.992 -1.485 1.00 39.88 156 ILE A CA 1
ATOM 1264 C C . ILE A 1 156 ? -3.745 -0.457 -0.504 1.00 39.88 156 ILE A C 1
ATOM 1266 O O . ILE A 1 156 ? -4.329 0.597 -0.771 1.00 39.88 156 ILE A O 1
ATOM 1270 N N . ASP A 1 157 ? -4.003 -1.178 0.592 1.00 48.53 157 ASP A N 1
ATOM 1271 C CA . ASP A 1 157 ? -4.898 -0.693 1.638 1.00 48.53 157 ASP A CA 1
ATOM 1272 C C . ASP A 1 157 ? -4.355 0.653 2.130 1.00 48.53 157 ASP A C 1
ATOM 1274 O O . ASP A 1 157 ? -3.373 0.729 2.879 1.00 48.53 157 ASP A O 1
ATOM 1278 N N . GLY A 1 158 ? -4.968 1.735 1.638 1.00 51.81 158 GLY A N 1
ATOM 1279 C CA . GLY A 1 158 ? -4.545 3.090 1.939 1.00 51.81 158 GLY A CA 1
ATOM 1280 C C . GLY A 1 158 ? -4.497 3.291 3.446 1.00 51.81 158 GLY A C 1
ATOM 1281 O O . GLY A 1 158 ? -3.622 3.989 3.937 1.00 51.81 158 GLY A O 1
ATOM 1282 N N . GLN A 1 159 ? -5.355 2.611 4.209 1.00 58.94 159 GLN A N 1
ATOM 1283 C CA . GLN A 1 159 ? -5.375 2.726 5.657 1.00 58.94 159 GLN A CA 1
ATOM 1284 C C . GLN A 1 159 ? -4.126 2.128 6.316 1.00 58.94 159 GLN A C 1
ATOM 1286 O O . GLN A 1 159 ? -3.559 2.786 7.192 1.00 58.94 159 GLN A O 1
ATOM 1291 N N . PHE A 1 160 ? -3.649 0.951 5.886 1.00 66.19 160 PHE A N 1
ATOM 1292 C CA . PHE A 1 160 ? -2.388 0.361 6.367 1.00 66.19 160 PHE A CA 1
ATOM 1293 C C . PHE A 1 160 ? -1.224 1.325 6.138 1.00 66.19 160 PHE A C 1
ATOM 1295 O O . PHE A 1 160 ? -0.499 1.705 7.060 1.00 66.19 160 PHE A O 1
ATOM 1302 N N . VAL A 1 161 ? -1.112 1.776 4.896 1.00 63.41 161 VAL A N 1
ATOM 1303 C CA . VAL A 1 161 ? -0.025 2.611 4.407 1.00 63.41 161 VAL A CA 1
ATOM 1304 C C . VAL A 1 161 ? -0.031 4.006 5.042 1.00 63.41 161 VAL A C 1
ATOM 1306 O O . VAL A 1 161 ? 0.993 4.456 5.561 1.00 63.41 161 VAL A O 1
ATOM 1309 N N . PHE A 1 162 ? -1.178 4.688 5.058 1.00 64.25 162 PHE A N 1
ATOM 1310 C CA . PHE A 1 162 ? -1.300 6.022 5.640 1.00 64.25 162 PHE A CA 1
ATOM 1311 C C . PHE A 1 162 ? -1.087 5.993 7.152 1.00 64.25 162 PHE A C 1
ATOM 1313 O O . PHE A 1 162 ? -0.504 6.933 7.685 1.00 64.25 162 PHE A O 1
ATOM 1320 N N . SER A 1 163 ? -1.489 4.917 7.841 1.00 69.88 163 SER A N 1
ATOM 1321 C CA . SER A 1 163 ? -1.240 4.779 9.282 1.00 69.88 163 SER A CA 1
ATOM 1322 C C . SER A 1 163 ? 0.258 4.657 9.570 1.00 69.88 163 SER A C 1
ATOM 1324 O O . SER A 1 163 ? 0.762 5.367 10.437 1.00 69.88 163 SER A O 1
ATOM 1326 N N . GLN A 1 164 ? 0.993 3.850 8.796 1.00 75.69 164 GLN A N 1
ATOM 1327 C CA . GLN A 1 164 ? 2.450 3.719 8.930 1.00 75.69 164 GLN A CA 1
ATOM 1328 C C . GLN A 1 164 ? 3.185 5.041 8.689 1.00 75.69 164 GLN A C 1
ATOM 1330 O O . GLN A 1 164 ? 4.045 5.434 9.479 1.00 75.69 164 GLN A O 1
ATOM 1335 N N . VAL A 1 165 ? 2.800 5.766 7.637 1.00 70.38 165 VAL A N 1
ATOM 1336 C CA . VAL A 1 165 ? 3.383 7.072 7.300 1.00 70.38 165 VAL A CA 1
ATOM 1337 C C . VAL A 1 165 ? 3.043 8.133 8.347 1.00 70.38 165 VAL A C 1
ATOM 1339 O O . VAL A 1 165 ? 3.910 8.921 8.722 1.00 70.38 165 VAL A O 1
ATOM 1342 N N . LEU A 1 166 ? 1.806 8.151 8.852 1.00 74.94 166 LEU A N 1
ATOM 1343 C CA . LEU A 1 166 ? 1.396 9.066 9.914 1.00 74.94 166 LEU A CA 1
ATOM 1344 C C . LEU A 1 166 ? 2.198 8.805 11.192 1.00 74.94 166 LEU A C 1
ATOM 1346 O O . LEU A 1 166 ? 2.749 9.744 11.756 1.00 74.94 166 LEU A O 1
ATOM 1350 N N . ILE A 1 167 ? 2.318 7.545 11.616 1.00 76.94 167 ILE A N 1
ATOM 1351 C CA . ILE A 1 167 ? 3.103 7.152 12.794 1.00 76.94 167 ILE A CA 1
ATOM 1352 C C . ILE A 1 167 ? 4.570 7.577 12.641 1.00 76.94 167 ILE A C 1
ATOM 1354 O O . ILE A 1 167 ? 5.143 8.150 13.566 1.00 76.94 167 ILE A O 1
ATOM 1358 N N . ASP A 1 168 ? 5.183 7.321 11.485 1.00 76.00 168 ASP A N 1
ATOM 1359 C CA . ASP A 1 168 ? 6.563 7.727 11.196 1.00 76.00 168 ASP A CA 1
ATOM 1360 C C . ASP A 1 168 ? 6.739 9.257 11.238 1.00 76.00 168 ASP A C 1
ATOM 1362 O O . ASP A 1 168 ? 7.652 9.764 11.891 1.00 76.00 168 ASP A O 1
ATOM 1366 N N . CYS A 1 169 ? 5.815 10.000 10.621 1.00 74.69 169 CYS A N 1
ATOM 1367 C CA . CYS A 1 169 ? 5.798 11.462 10.643 1.00 74.69 169 CYS A CA 1
ATOM 1368 C C . CYS A 1 169 ? 5.660 12.014 12.071 1.00 74.69 169 CYS A C 1
ATOM 1370 O O . CYS A 1 169 ? 6.318 12.994 12.413 1.00 74.69 169 CYS A O 1
ATOM 1372 N N . LEU A 1 170 ? 4.824 11.392 12.909 1.00 75.62 170 LEU A N 1
ATOM 1373 C CA . LEU A 1 170 ? 4.612 11.790 14.303 1.00 75.62 170 LEU A CA 1
ATOM 1374 C C . LEU A 1 170 ? 5.865 11.596 15.160 1.00 75.62 170 LEU A C 1
ATOM 1376 O O . LEU A 1 170 ? 6.181 12.461 15.973 1.00 75.62 170 LEU A O 1
ATOM 1380 N N . LEU A 1 171 ? 6.583 10.484 14.966 1.00 76.50 171 LEU A N 1
ATOM 1381 C CA . LEU A 1 171 ? 7.805 10.170 15.713 1.00 76.50 171 LEU A CA 1
ATOM 1382 C C . LEU A 1 171 ? 8.978 11.096 15.361 1.00 76.50 171 LEU A C 1
ATOM 1384 O O . LEU A 1 171 ? 9.830 11.339 16.214 1.00 76.50 171 LEU A O 1
ATOM 1388 N N . ARG A 1 172 ? 9.020 11.612 14.125 1.00 76.06 172 ARG A N 1
ATOM 1389 C CA . ARG A 1 172 ? 10.076 12.510 13.622 1.00 76.06 172 ARG A CA 1
ATOM 1390 C C . ARG A 1 172 ? 9.763 13.999 13.781 1.00 76.06 172 ARG A C 1
ATOM 1392 O O . ARG A 1 172 ? 10.604 14.830 13.437 1.00 76.06 172 ARG A O 1
ATOM 1399 N N . LEU A 1 173 ? 8.565 14.348 14.245 1.00 75.25 173 LEU A N 1
ATOM 1400 C CA . LEU A 1 173 ? 8.156 15.730 14.480 1.00 75.25 173 LEU A CA 1
ATOM 1401 C C . LEU A 1 173 ? 8.742 16.233 15.804 1.00 75.25 173 LEU A C 1
ATOM 1403 O O . LEU A 1 173 ? 8.639 15.558 16.829 1.00 75.25 173 LEU A O 1
ATOM 1407 N N . LYS A 1 174 ? 9.303 17.445 15.811 1.00 71.19 174 LYS A N 1
ATOM 1408 C CA . LYS A 1 174 ? 9.861 18.039 17.031 1.00 71.19 174 LYS A CA 1
ATOM 1409 C C . LYS A 1 174 ? 8.803 18.162 18.137 1.00 71.19 174 LYS A C 1
ATOM 1411 O O . LYS A 1 174 ? 7.660 18.585 17.911 1.00 71.19 174 LYS A O 1
ATOM 1416 N N . SER A 1 175 ? 9.179 17.791 19.357 1.00 68.19 175 SER A N 1
ATOM 1417 C CA . SER A 1 175 ? 8.345 17.995 20.544 1.00 68.19 175 SER A CA 1
ATOM 1418 C C . SER A 1 175 ? 8.271 19.482 20.899 1.00 68.19 175 SER A C 1
ATOM 1420 O O . SER A 1 175 ? 9.283 20.178 20.844 1.00 68.19 175 SER A O 1
ATOM 1422 N N . ASN A 1 176 ? 7.086 19.950 21.292 1.00 70.19 176 ASN A N 1
ATOM 1423 C CA . ASN A 1 176 ? 6.837 21.315 21.756 1.00 70.19 176 ASN A CA 1
ATOM 1424 C C . ASN A 1 176 ? 6.051 21.242 23.081 1.00 70.19 176 ASN A C 1
ATOM 1426 O O . ASN A 1 176 ? 5.122 20.440 23.200 1.00 70.19 176 ASN A O 1
ATOM 1430 N N . ASP A 1 177 ? 6.433 22.055 24.067 1.00 75.31 177 ASP A N 1
ATOM 1431 C CA . ASP A 1 177 ? 5.801 22.111 25.391 1.00 75.31 177 ASP A CA 1
ATOM 1432 C C . ASP A 1 177 ? 4.321 22.528 25.335 1.00 75.31 177 ASP A C 1
ATOM 1434 O O . ASP A 1 177 ? 3.520 22.040 26.134 1.00 75.31 177 ASP A O 1
ATOM 1438 N N . LEU A 1 178 ? 3.927 23.325 24.333 1.00 78.81 178 LEU A N 1
ATOM 1439 C CA . LEU A 1 178 ? 2.540 23.766 24.131 1.00 78.81 178 LEU A CA 1
ATOM 1440 C C . LEU A 1 178 ? 1.555 22.597 23.971 1.00 78.81 178 LEU A C 1
ATOM 1442 O O . LEU A 1 178 ? 0.400 22.688 24.378 1.00 78.81 178 LEU A O 1
ATOM 1446 N N . ASP A 1 179 ? 1.992 21.476 23.395 1.00 82.00 179 ASP A N 1
ATOM 1447 C CA . ASP A 1 179 ? 1.124 20.307 23.217 1.00 82.00 179 ASP A CA 1
ATOM 1448 C C . ASP A 1 179 ? 0.855 19.573 24.521 1.00 82.00 179 ASP A C 1
ATOM 1450 O O . ASP A 1 179 ? -0.245 19.066 24.730 1.00 82.00 179 ASP A O 1
ATOM 1454 N N . ARG A 1 180 ? 1.846 19.544 25.417 1.00 83.62 180 ARG A N 1
ATOM 1455 C CA . ARG A 1 180 ? 1.665 18.999 26.760 1.00 83.62 180 ARG A CA 1
ATOM 1456 C C . ARG A 1 180 ? 0.679 19.862 27.544 1.00 83.62 180 ARG A C 1
ATOM 1458 O O . ARG A 1 180 ? -0.191 19.317 28.214 1.00 83.62 180 ARG A O 1
ATOM 1465 N N . GLU A 1 181 ? 0.779 21.182 27.430 1.00 86.44 181 GLU A N 1
ATOM 1466 C CA . GLU A 1 181 ? -0.154 22.110 28.076 1.00 86.44 181 GLU A CA 1
ATOM 1467 C C . GLU A 1 181 ? -1.583 21.967 27.524 1.00 86.44 181 GLU A C 1
ATOM 1469 O O . GLU A 1 181 ? -2.533 21.851 28.303 1.00 86.44 181 GLU A O 1
ATOM 1474 N N . GLU A 1 182 ? -1.755 21.890 26.195 1.00 87.38 182 GLU A N 1
ATOM 1475 C CA . GLU A 1 182 ? -3.067 21.647 25.571 1.00 87.38 182 GLU A CA 1
ATOM 1476 C C . GLU A 1 182 ? -3.636 20.275 25.983 1.00 87.38 182 GLU A C 1
ATOM 1478 O O . GLU A 1 182 ? -4.835 20.174 26.270 1.00 87.38 182 GLU A O 1
ATOM 1483 N N . LEU A 1 183 ? -2.796 19.234 26.076 1.00 87.88 183 LEU A N 1
ATOM 1484 C CA . LEU A 1 183 ? -3.193 17.910 26.565 1.00 87.88 183 LEU A CA 1
ATOM 1485 C C . LEU A 1 183 ? -3.710 17.984 28.002 1.00 87.88 183 LEU A C 1
ATOM 1487 O O . LEU A 1 183 ? -4.831 17.558 28.272 1.00 87.88 183 LEU A O 1
ATOM 1491 N N . ILE A 1 184 ? -2.920 18.549 28.917 1.00 89.88 184 ILE A N 1
ATOM 1492 C CA . ILE A 1 184 ? -3.267 18.639 30.340 1.00 89.88 184 ILE A CA 1
ATOM 1493 C C . ILE A 1 184 ? -4.535 19.475 30.534 1.00 89.88 184 ILE A C 1
ATOM 1495 O O . ILE A 1 184 ? -5.422 19.077 31.287 1.00 89.88 184 ILE A O 1
ATOM 1499 N N . SER A 1 185 ? -4.673 20.593 29.819 1.00 89.44 185 SER A N 1
ATOM 1500 C CA . SER A 1 185 ? -5.878 21.430 29.854 1.00 89.44 185 SER A CA 1
ATOM 1501 C C . SER A 1 185 ? -7.126 20.675 29.375 1.00 89.44 185 SER A C 1
ATOM 1503 O O . SER A 1 185 ? -8.181 20.712 30.022 1.00 89.44 185 SER A O 1
ATOM 1505 N N . SER A 1 186 ? -6.996 19.914 28.283 1.00 86.50 186 SER A N 1
ATOM 1506 C CA . SER A 1 186 ? -8.082 19.084 27.748 1.00 86.50 186 SER A CA 1
ATOM 1507 C C . SER A 1 186 ? -8.480 17.980 28.733 1.00 86.50 186 SER A C 1
ATOM 1509 O O . SER A 1 186 ? -9.666 17.773 28.977 1.00 86.50 186 SER A O 1
ATOM 1511 N N . LEU A 1 187 ? -7.503 17.328 29.372 1.00 87.06 187 LEU A N 1
ATOM 1512 C CA . LEU A 1 187 ? -7.738 16.295 30.383 1.00 87.06 187 LEU A CA 1
ATOM 1513 C C . LEU A 1 187 ? -8.399 16.858 31.648 1.00 87.06 187 LEU A C 1
ATOM 1515 O O . LEU A 1 187 ? -9.378 16.293 32.127 1.00 87.06 187 LEU A O 1
ATOM 1519 N N . LYS A 1 188 ? -7.930 17.999 32.170 1.00 89.81 188 LYS A N 1
ATOM 1520 C CA . LYS A 1 188 ? -8.563 18.673 33.321 1.00 89.81 188 LYS A CA 1
ATOM 1521 C C . LYS A 1 188 ? -10.017 19.049 33.029 1.00 89.81 188 LYS A C 1
ATOM 1523 O O . LYS A 1 188 ? -10.860 18.998 33.923 1.00 89.81 188 LYS A O 1
ATOM 1528 N N . THR A 1 189 ? -10.319 19.397 31.778 1.00 87.94 189 THR A N 1
ATOM 1529 C CA . THR A 1 189 ? -11.688 19.677 31.329 1.00 87.94 189 THR A CA 1
ATOM 1530 C C . THR A 1 189 ? -12.534 18.401 31.280 1.00 87.94 189 THR A C 1
ATOM 1532 O O . THR A 1 189 ? -13.630 18.390 31.839 1.00 87.94 189 THR A O 1
ATOM 1535 N N . GLU A 1 190 ? -12.014 17.321 30.689 1.00 83.81 190 GLU A N 1
ATOM 1536 C CA . GLU A 1 190 ? -12.691 16.017 30.585 1.00 83.81 190 GLU A CA 1
ATOM 1537 C C . GLU A 1 190 ? -13.003 15.410 31.966 1.00 83.81 190 GLU A C 1
ATOM 1539 O O . GLU A 1 190 ? -14.097 14.895 32.208 1.00 83.81 190 GLU A O 1
ATOM 1544 N N . TYR A 1 191 ? -12.057 15.505 32.904 1.00 86.00 191 TYR A N 1
ATOM 1545 C CA . TYR A 1 191 ? -12.150 14.898 34.234 1.00 86.00 191 TYR A CA 1
ATOM 1546 C C . TYR A 1 191 ? -12.579 15.879 35.333 1.00 86.00 191 TYR A C 1
ATOM 1548 O O . TYR A 1 191 ? -12.459 15.560 36.513 1.00 86.00 191 TYR A O 1
ATOM 1556 N N . LYS A 1 192 ? -13.145 17.046 34.993 1.00 83.94 192 LYS A N 1
ATOM 1557 C CA . LYS A 1 192 ? -13.544 18.100 35.955 1.00 83.94 192 LYS A CA 1
ATOM 1558 C C . LYS A 1 192 ? -14.412 17.604 37.132 1.00 83.94 192 LYS A C 1
ATOM 1560 O O . LYS A 1 192 ? -14.424 18.228 38.189 1.00 83.94 192 LYS A O 1
ATOM 1565 N N . GLY A 1 193 ? -15.146 16.501 36.957 1.00 78.62 193 GLY A N 1
ATOM 1566 C CA . GLY A 1 193 ? -15.992 15.867 37.980 1.00 78.62 193 GLY A CA 1
ATOM 1567 C C . GLY A 1 193 ? -15.411 14.611 38.647 1.00 78.62 193 GLY A C 1
ATOM 1568 O O . GLY A 1 193 ? -16.125 13.963 39.408 1.00 78.62 193 GLY A O 1
ATOM 1569 N N . ASN A 1 194 ? -14.161 14.239 38.361 1.00 83.69 194 ASN A N 1
ATOM 1570 C CA . ASN A 1 194 ? -13.504 13.036 38.873 1.00 83.69 194 ASN A CA 1
ATOM 1571 C C . ASN A 1 194 ? -12.221 13.417 39.629 1.00 83.69 194 ASN A C 1
ATOM 1573 O O . ASN A 1 194 ? -11.144 13.535 39.049 1.00 83.69 194 ASN A O 1
ATOM 1577 N N . SER A 1 195 ? -12.339 13.605 40.946 1.00 83.50 195 SER A N 1
ATOM 1578 C CA . SER A 1 195 ? -11.229 14.043 41.805 1.00 83.50 195 SER A CA 1
ATOM 1579 C C . SER A 1 195 ? -10.041 13.077 41.812 1.00 83.50 195 SER A C 1
ATOM 1581 O O . SER A 1 195 ? -8.900 13.519 41.921 1.00 83.50 195 SER A O 1
ATOM 1583 N N . SER A 1 196 ? -10.289 11.771 41.663 1.00 82.56 196 SER A N 1
ATOM 1584 C CA . SER A 1 196 ? -9.224 10.768 41.629 1.00 82.56 196 SER A CA 1
ATOM 1585 C C . SER A 1 196 ? -8.363 10.900 40.375 1.00 82.56 196 SER A C 1
ATOM 1587 O O . SER A 1 196 ? -7.141 10.865 40.481 1.00 82.56 196 SER A O 1
ATOM 1589 N N . GLU A 1 197 ? -8.978 11.069 39.203 1.00 85.69 197 GLU A N 1
ATOM 1590 C CA . GLU A 1 197 ? -8.232 11.249 37.953 1.00 85.69 197 GLU A CA 1
ATOM 1591 C C . GLU A 1 197 ? -7.581 12.633 37.873 1.00 85.69 197 GLU A C 1
ATOM 1593 O O . GLU A 1 197 ? -6.442 12.733 37.428 1.00 85.69 197 GLU A O 1
ATOM 1598 N N . LEU A 1 198 ? -8.229 13.686 38.388 1.00 89.56 198 LEU A N 1
ATOM 1599 C CA . LEU A 1 198 ? -7.613 15.017 38.487 1.00 89.56 198 LEU A CA 1
ATOM 1600 C C . LEU A 1 198 ? -6.327 14.997 39.319 1.00 89.56 198 LEU A C 1
ATOM 1602 O O . LEU A 1 198 ? -5.321 15.543 38.878 1.00 89.56 198 LEU A O 1
ATOM 1606 N N . SER A 1 199 ? -6.322 14.302 40.461 1.00 88.50 199 SER A N 1
ATOM 1607 C CA . SER A 1 199 ? -5.112 14.147 41.277 1.00 88.50 199 SER A CA 1
ATOM 1608 C C . SER A 1 199 ? -3.985 13.441 40.516 1.00 88.50 199 SER A C 1
ATOM 1610 O O . SER A 1 199 ? -2.829 13.831 40.651 1.00 88.50 199 SER A O 1
ATOM 1612 N N . LYS A 1 200 ? -4.302 12.427 39.699 1.00 88.81 200 LYS A N 1
ATOM 1613 C CA . LYS A 1 200 ? -3.309 11.742 38.853 1.00 88.81 200 LYS A CA 1
ATOM 1614 C C . LYS A 1 200 ? -2.803 12.641 37.722 1.00 88.81 200 LYS A C 1
ATOM 1616 O O . LYS A 1 200 ? -1.641 12.544 37.350 1.00 88.81 200 LYS A O 1
ATOM 1621 N N . ILE A 1 201 ? -3.653 13.511 37.167 1.00 90.94 201 ILE A N 1
ATOM 1622 C CA . ILE A 1 201 ? -3.256 14.501 36.149 1.00 90.94 201 ILE A CA 1
ATOM 1623 C C . ILE A 1 201 ? -2.304 15.538 36.753 1.00 90.94 201 ILE A C 1
ATOM 1625 O O . ILE A 1 201 ? -1.318 15.892 36.115 1.00 90.94 201 ILE A O 1
ATOM 1629 N N . GLU A 1 202 ? -2.569 16.005 37.973 1.00 91.50 202 GLU A N 1
ATOM 1630 C CA . GLU A 1 202 ? -1.685 16.929 38.698 1.00 91.50 202 GLU A CA 1
ATOM 1631 C C . GLU A 1 202 ? -0.334 16.281 39.037 1.00 91.50 202 GLU A C 1
ATOM 1633 O O . GLU A 1 202 ? 0.714 16.904 38.862 1.00 91.50 202 GLU A O 1
ATOM 1638 N N . GLU A 1 203 ? -0.341 15.015 39.465 1.00 91.44 203 GLU A N 1
ATOM 1639 C CA . GLU A 1 203 ? 0.878 14.224 39.669 1.00 91.44 203 GLU A CA 1
ATOM 1640 C C . GLU A 1 203 ? 1.660 14.065 38.358 1.00 91.44 203 GLU A C 1
ATOM 1642 O O . GLU A 1 203 ? 2.863 14.308 38.318 1.00 91.44 203 GLU A O 1
ATOM 1647 N N . PHE A 1 204 ? 0.978 13.739 37.258 1.00 89.69 204 PHE A N 1
ATOM 1648 C CA . PHE A 1 204 ? 1.589 13.629 35.936 1.00 89.69 204 PHE A CA 1
ATOM 1649 C C . PHE A 1 204 ? 2.206 14.950 35.466 1.00 89.69 204 PHE A C 1
ATOM 1651 O O . PHE A 1 204 ? 3.339 14.972 34.998 1.00 89.69 204 PHE A O 1
ATOM 1658 N N . GLU A 1 205 ? 1.491 16.066 35.612 1.00 90.56 205 GLU A N 1
ATOM 1659 C CA . GLU A 1 205 ? 1.974 17.401 35.241 1.00 90.56 205 GLU A CA 1
ATOM 1660 C C . GLU A 1 205 ? 3.261 17.781 35.984 1.00 90.56 205 GLU A C 1
ATOM 1662 O O . GLU A 1 205 ? 4.148 18.408 35.403 1.00 90.56 205 GLU A O 1
ATOM 1667 N N . LYS A 1 206 ? 3.375 17.379 37.252 1.00 89.44 206 LYS A N 1
ATOM 1668 C CA . LYS A 1 206 ? 4.499 17.727 38.121 1.00 89.44 206 LYS A CA 1
ATOM 1669 C C . LYS A 1 206 ? 5.682 16.762 38.009 1.00 89.44 206 LYS A C 1
ATOM 1671 O O . LYS A 1 206 ? 6.828 17.207 37.959 1.00 89.44 206 LYS A O 1
ATOM 1676 N N . ASP A 1 207 ? 5.409 15.460 38.001 1.00 87.62 207 ASP A N 1
ATOM 1677 C CA . ASP A 1 207 ? 6.408 14.411 38.231 1.00 87.62 207 ASP A CA 1
ATOM 1678 C C . ASP A 1 207 ? 6.764 13.620 36.957 1.00 87.62 207 ASP A C 1
ATOM 1680 O O . ASP A 1 207 ? 7.624 12.729 37.003 1.00 87.62 207 ASP A O 1
ATOM 1684 N N . TYR A 1 208 ? 6.130 13.915 35.812 1.00 89.62 208 TYR A N 1
ATOM 1685 C CA . TYR A 1 208 ? 6.478 13.284 34.540 1.00 89.62 208 TYR A CA 1
ATOM 1686 C C . TYR A 1 208 ? 7.889 13.661 34.080 1.00 89.62 208 TYR A C 1
ATOM 1688 O O . TYR A 1 208 ? 8.261 14.829 33.960 1.00 89.62 208 TYR A O 1
ATOM 1696 N N . THR A 1 209 ? 8.647 12.637 33.705 1.00 89.38 209 THR A N 1
ATOM 1697 C CA . THR A 1 209 ? 9.962 12.751 33.081 1.00 89.38 209 THR A CA 1
ATOM 1698 C C . THR A 1 209 ? 10.073 11.734 31.947 1.00 89.38 209 THR A C 1
ATOM 1700 O O . THR A 1 209 ? 9.474 10.658 32.003 1.00 89.38 209 THR A O 1
ATOM 1703 N N . SER A 1 210 ? 10.875 12.032 30.922 1.00 88.19 210 SER A N 1
ATOM 1704 C CA . SER A 1 210 ? 11.000 11.173 29.732 1.00 88.19 210 SER A CA 1
ATOM 1705 C C . SER A 1 210 ? 11.515 9.762 30.031 1.00 88.19 210 SER A C 1
ATOM 1707 O O . SER A 1 210 ? 11.218 8.841 29.280 1.00 88.19 210 SER A O 1
ATOM 1709 N N . ASN A 1 211 ? 12.229 9.552 31.143 1.00 87.75 211 ASN A N 1
ATOM 1710 C CA . ASN A 1 211 ? 12.660 8.235 31.636 1.00 87.75 211 ASN A CA 1
ATOM 1711 C C . ASN A 1 211 ? 11.572 7.462 32.413 1.00 87.75 211 ASN A C 1
ATOM 1713 O O . ASN A 1 211 ? 11.758 6.282 32.684 1.00 87.75 211 ASN A O 1
ATOM 1717 N N . LYS A 1 212 ? 10.441 8.091 32.758 1.00 89.38 212 LYS A N 1
ATOM 1718 C CA . LYS A 1 212 ? 9.283 7.462 33.422 1.00 89.38 212 LYS A CA 1
ATOM 1719 C C . LYS A 1 212 ? 8.110 7.188 32.473 1.00 89.38 212 LYS A C 1
ATOM 1721 O O . LYS A 1 212 ? 7.055 6.754 32.924 1.00 89.38 212 LYS A O 1
ATOM 1726 N N . ALA A 1 213 ? 8.270 7.415 31.170 1.00 90.81 213 ALA A N 1
ATOM 1727 C CA . ALA A 1 213 ? 7.192 7.243 30.194 1.00 90.81 213 ALA A CA 1
ATOM 1728 C C . ALA A 1 213 ? 6.556 5.835 30.203 1.00 90.81 213 ALA A C 1
ATOM 1730 O O . ALA A 1 213 ? 5.332 5.735 30.225 1.00 90.81 213 ALA A O 1
ATOM 1731 N N . LEU A 1 214 ? 7.354 4.757 30.264 1.00 90.19 214 LEU A N 1
ATOM 1732 C CA . LEU A 1 214 ? 6.838 3.379 30.371 1.00 90.19 214 LEU A CA 1
ATOM 1733 C C . LEU A 1 214 ? 6.069 3.122 31.677 1.00 90.19 214 LEU A C 1
ATOM 1735 O O . LEU A 1 214 ? 5.037 2.450 31.666 1.00 90.19 214 LEU A O 1
ATOM 1739 N N . TRP A 1 215 ? 6.526 3.706 32.785 1.00 89.88 215 TRP A N 1
ATOM 1740 C CA . TRP A 1 215 ? 5.837 3.604 34.071 1.00 89.88 215 TRP A CA 1
ATOM 1741 C C . TRP A 1 215 ? 4.463 4.274 34.007 1.00 89.88 215 TRP A C 1
ATOM 1743 O O . TRP A 1 215 ? 3.460 3.666 34.359 1.00 89.88 215 TRP A O 1
ATOM 1753 N N . TRP A 1 216 ? 4.389 5.492 33.465 1.00 88.19 216 TRP A N 1
ATOM 1754 C CA . TRP A 1 216 ? 3.118 6.203 33.290 1.00 88.19 216 TRP A CA 1
ATOM 1755 C C . TRP A 1 216 ? 2.178 5.520 32.296 1.00 88.19 216 TRP A C 1
ATOM 1757 O O . TRP A 1 216 ? 0.963 5.576 32.470 1.00 88.19 216 TRP A O 1
ATOM 1767 N N . TYR A 1 217 ? 2.723 4.864 31.268 1.00 87.81 217 TYR A N 1
ATOM 1768 C CA . TYR A 1 217 ? 1.936 4.077 30.320 1.00 87.81 217 TYR A CA 1
ATOM 1769 C C . TYR A 1 217 ? 1.286 2.849 30.965 1.00 87.81 217 TYR A C 1
ATOM 1771 O O . TYR A 1 217 ? 0.157 2.514 30.624 1.00 87.81 217 TYR A O 1
ATOM 1779 N N . THR A 1 218 ? 1.976 2.191 31.893 1.00 83.88 218 THR A N 1
ATOM 1780 C CA . THR A 1 218 ? 1.489 0.974 32.567 1.00 83.88 218 THR A CA 1
ATOM 1781 C C . THR A 1 218 ? 0.726 1.272 33.858 1.00 83.88 218 THR A C 1
ATOM 1783 O O . THR A 1 218 ? -0.031 0.433 34.336 1.00 83.88 218 THR A O 1
ATOM 1786 N N . TYR A 1 219 ? 0.874 2.472 34.419 1.00 82.69 219 TYR A N 1
ATOM 1787 C CA . TYR A 1 219 ? 0.126 2.918 35.587 1.00 82.69 219 TYR A CA 1
ATOM 1788 C C . TYR A 1 219 ? -1.366 3.087 35.266 1.00 82.69 219 TYR A C 1
ATOM 1790 O O . TYR A 1 219 ? -1.730 3.763 34.299 1.00 82.69 219 TYR A O 1
ATOM 1798 N N . ASP A 1 220 ? -2.233 2.513 36.109 1.00 74.81 220 ASP A N 1
ATOM 1799 C CA . ASP A 1 220 ? -3.695 2.588 35.978 1.00 74.81 220 ASP A CA 1
ATOM 1800 C C . ASP A 1 220 ? -4.196 4.033 36.156 1.00 74.81 220 ASP A C 1
ATOM 1802 O O . ASP A 1 220 ? -4.552 4.493 37.246 1.00 74.81 220 ASP A O 1
ATOM 1806 N N . SER A 1 221 ? -4.175 4.779 35.056 1.00 78.94 221 SER A N 1
ATOM 1807 C CA . SER A 1 221 ? -4.453 6.209 34.976 1.00 78.94 221 SER A CA 1
ATOM 1808 C C . SER A 1 221 ? -5.135 6.565 33.655 1.00 78.94 221 SER A C 1
ATOM 1810 O O . SER A 1 221 ? -5.234 5.747 32.733 1.00 78.94 221 SER A O 1
ATOM 1812 N N . PHE A 1 222 ? -5.577 7.819 33.537 1.00 78.62 222 PHE A N 1
ATOM 1813 C CA . PHE A 1 222 ? -6.072 8.384 32.283 1.00 78.62 222 PHE A CA 1
ATOM 1814 C C . PHE A 1 222 ? -5.135 8.133 31.087 1.00 78.62 222 PHE A C 1
ATOM 1816 O O . PHE A 1 222 ? -5.622 7.992 29.968 1.00 78.62 222 PHE A O 1
ATOM 1823 N N . PHE A 1 223 ? -3.812 8.076 31.287 1.00 80.81 223 PHE A N 1
ATOM 1824 C CA . PHE A 1 223 ? -2.849 8.117 30.188 1.00 80.81 223 PHE A CA 1
ATOM 1825 C C . PHE A 1 223 ? -2.958 6.889 29.273 1.00 80.81 223 PHE A C 1
ATOM 1827 O O . PHE A 1 223 ? -3.145 7.048 28.064 1.00 80.81 223 PHE A O 1
ATOM 1834 N N . TYR A 1 224 ? -2.964 5.678 29.843 1.00 80.62 224 TYR A N 1
ATOM 1835 C CA . TYR A 1 224 ? -3.189 4.439 29.089 1.00 80.62 224 TYR A CA 1
ATOM 1836 C C . TYR A 1 224 ? -4.528 4.465 28.341 1.00 80.62 224 TYR A C 1
ATOM 1838 O O . TYR A 1 224 ? -4.591 4.166 27.145 1.00 80.62 224 TYR A O 1
ATOM 1846 N N . ARG A 1 225 ? -5.609 4.842 29.039 1.00 77.06 225 ARG A N 1
ATOM 1847 C CA . ARG A 1 225 ? -6.973 4.806 28.491 1.00 77.06 225 ARG A CA 1
ATOM 1848 C C . ARG A 1 225 ? -7.134 5.774 27.324 1.00 77.06 225 ARG A C 1
ATOM 1850 O O . ARG A 1 225 ? -7.633 5.384 26.272 1.00 77.06 225 ARG A O 1
ATOM 1857 N N . ILE A 1 226 ? -6.684 7.015 27.495 1.00 79.44 226 ILE A N 1
ATOM 1858 C CA . ILE A 1 226 ? -6.830 8.091 26.510 1.00 79.44 226 ILE A CA 1
ATOM 1859 C C . ILE A 1 226 ? -5.953 7.831 25.291 1.00 79.44 226 ILE A C 1
ATOM 1861 O O . ILE A 1 226 ? -6.438 7.932 24.166 1.00 79.44 226 ILE A O 1
ATOM 1865 N N . LEU A 1 227 ? -4.690 7.446 25.493 1.00 83.12 227 LEU A N 1
ATOM 1866 C CA . LEU A 1 227 ? -3.775 7.189 24.385 1.00 83.12 227 LEU A CA 1
ATOM 1867 C C . LEU A 1 227 ? -4.251 6.011 23.531 1.00 83.12 227 LEU A C 1
ATOM 1869 O O . LEU A 1 227 ? -4.366 6.141 22.312 1.00 83.12 227 LEU A O 1
ATOM 1873 N N . ASN A 1 228 ? -4.596 4.877 24.148 1.00 76.75 228 ASN A N 1
ATOM 1874 C CA . ASN A 1 228 ? -5.078 3.721 23.393 1.00 76.75 228 ASN A CA 1
ATOM 1875 C C . ASN A 1 228 ? -6.460 3.977 22.766 1.00 76.75 228 ASN A C 1
ATOM 1877 O O . ASN A 1 228 ? -6.703 3.538 21.642 1.00 76.75 228 ASN A O 1
ATOM 1881 N N . ALA A 1 229 ? -7.349 4.735 23.421 1.00 75.31 229 ALA A N 1
ATOM 1882 C CA . ALA A 1 229 ? -8.613 5.156 22.814 1.00 75.31 229 ALA A CA 1
ATOM 1883 C C . ALA A 1 229 ? -8.394 6.058 21.590 1.00 75.31 229 ALA A C 1
ATOM 1885 O O . ALA A 1 229 ? -9.0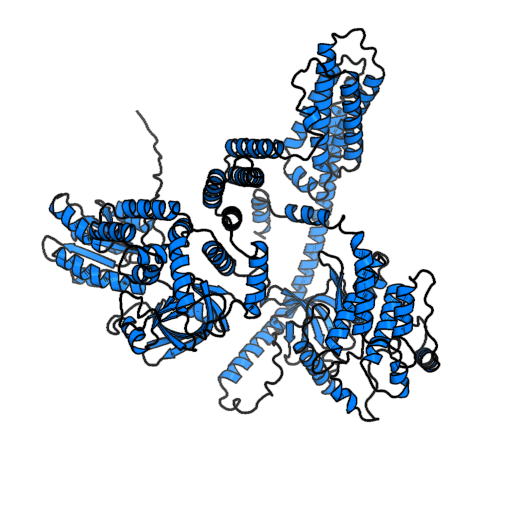29 5.835 20.558 1.00 75.31 229 ALA A O 1
ATOM 1886 N N . ALA A 1 230 ? -7.472 7.021 21.671 1.00 77.94 230 ALA A N 1
ATOM 1887 C CA . ALA A 1 230 ? -7.121 7.901 20.561 1.00 77.94 230 ALA A CA 1
ATOM 1888 C C . ALA A 1 230 ? -6.539 7.115 19.376 1.00 77.94 230 ALA A C 1
ATOM 1890 O O . ALA A 1 230 ? -6.972 7.307 18.241 1.00 77.94 230 ALA A O 1
ATOM 1891 N N . LEU A 1 231 ? -5.627 6.173 19.638 1.00 76.19 231 LEU A N 1
ATOM 1892 C CA . LEU A 1 231 ? -5.044 5.293 18.618 1.00 76.19 231 LEU A CA 1
ATOM 1893 C C . LEU A 1 231 ? -6.104 4.405 17.942 1.00 76.19 231 LEU A C 1
ATOM 1895 O O . LEU A 1 231 ? -6.103 4.269 16.719 1.00 76.19 231 LEU A O 1
ATOM 1899 N N . ARG A 1 232 ? -7.060 3.855 18.705 1.00 71.62 232 ARG A N 1
ATOM 1900 C CA . ARG A 1 232 ? -8.174 3.048 18.166 1.00 71.62 232 ARG A CA 1
ATOM 1901 C C . ARG A 1 232 ? -9.146 3.862 17.316 1.00 71.62 232 ARG A C 1
ATOM 1903 O O . ARG A 1 232 ? -9.520 3.427 16.232 1.00 71.62 232 ARG A O 1
ATOM 1910 N N . LYS A 1 233 ? -9.554 5.039 17.799 1.00 71.06 233 LYS A N 1
ATOM 1911 C CA . LYS A 1 233 ? -10.484 5.937 17.091 1.00 71.06 233 LYS A CA 1
ATOM 1912 C C . LYS A 1 233 ? -9.811 6.701 15.941 1.00 71.06 233 LYS A C 1
ATOM 1914 O O . LYS A 1 233 ? -10.493 7.435 15.232 1.00 71.06 233 LYS A O 1
ATOM 1919 N N . GLN A 1 234 ? -8.492 6.551 15.770 1.00 70.12 234 GLN A N 1
ATOM 1920 C CA . GLN A 1 234 ? -7.671 7.388 14.893 1.00 70.12 234 GLN A CA 1
ATOM 1921 C C . GLN A 1 234 ? -7.912 8.887 15.157 1.00 70.12 234 GLN A C 1
ATOM 1923 O O . GLN A 1 234 ? -8.029 9.692 14.231 1.00 70.12 234 GLN A O 1
ATOM 1928 N N . ASP A 1 235 ? -8.013 9.270 16.435 1.00 76.62 235 ASP A N 1
ATOM 1929 C CA . ASP A 1 235 ? -8.117 10.668 16.851 1.00 76.62 235 ASP A CA 1
ATOM 1930 C C . ASP A 1 235 ? -6.749 11.336 16.704 1.00 76.62 235 ASP A C 1
ATOM 1932 O O . ASP A 1 235 ? -5.928 11.384 17.622 1.00 76.62 235 ASP A O 1
ATOM 1936 N N . ILE A 1 236 ? -6.498 11.841 15.498 1.00 77.12 236 ILE A N 1
ATOM 1937 C CA . ILE A 1 236 ? -5.208 12.416 15.121 1.00 77.12 236 ILE A CA 1
ATOM 1938 C C . ILE A 1 236 ? -4.842 13.609 16.015 1.00 77.12 236 ILE A C 1
ATOM 1940 O O . ILE A 1 236 ? -3.663 13.802 16.308 1.00 77.12 236 ILE A O 1
ATOM 1944 N N . ARG A 1 237 ? -5.827 14.385 16.497 1.00 80.81 237 ARG A N 1
ATOM 1945 C CA . ARG A 1 237 ? -5.566 15.516 17.397 1.00 80.81 237 ARG A CA 1
ATOM 1946 C C . ARG A 1 237 ? -5.002 15.012 18.719 1.00 80.81 237 ARG A C 1
ATOM 1948 O O . ARG A 1 237 ? -3.955 15.491 19.141 1.00 80.81 237 ARG A O 1
ATOM 1955 N N . MET A 1 238 ? -5.667 14.049 19.352 1.00 83.00 238 MET A N 1
ATOM 1956 C CA . MET A 1 238 ? -5.201 13.497 20.626 1.00 83.00 238 MET A CA 1
ATOM 1957 C C . MET A 1 238 ? -3.866 12.762 20.478 1.00 83.00 238 MET A C 1
ATOM 1959 O O . MET A 1 238 ? -2.979 12.944 21.308 1.00 83.00 238 MET A O 1
ATOM 1963 N N . ILE A 1 239 ? -3.664 12.017 19.386 1.00 84.12 239 ILE A N 1
ATOM 1964 C CA . ILE A 1 239 ? -2.375 11.373 19.084 1.00 84.12 239 ILE A CA 1
ATOM 1965 C C . ILE A 1 239 ? -1.252 12.422 18.965 1.00 84.12 239 ILE A C 1
ATOM 1967 O O . ILE A 1 239 ? -0.161 12.222 19.499 1.00 84.12 239 ILE A O 1
ATOM 1971 N N . LEU A 1 240 ? -1.517 13.560 18.313 1.00 81.06 240 LEU A N 1
ATOM 1972 C CA . LEU A 1 240 ? -0.556 14.660 18.175 1.00 81.06 240 LEU A CA 1
ATOM 1973 C C . LEU A 1 240 ? -0.221 15.334 19.506 1.00 81.06 240 LEU A C 1
ATOM 1975 O O . LEU A 1 240 ? 0.942 15.681 19.723 1.00 81.06 240 LEU A O 1
ATOM 1979 N N . LEU A 1 241 ? -1.208 15.488 20.391 1.00 85.44 241 LEU A N 1
ATOM 1980 C CA . LEU A 1 241 ? -1.001 15.983 21.754 1.00 85.44 241 LEU A CA 1
ATOM 1981 C C . LEU A 1 241 ? -0.179 14.999 22.599 1.00 85.44 241 LEU A C 1
ATOM 1983 O O . LEU A 1 241 ? 0.655 15.412 23.401 1.00 85.44 241 LEU A O 1
ATOM 1987 N N . CYS A 1 242 ? -0.343 13.693 22.372 1.00 86.75 242 CYS A N 1
ATOM 1988 C CA . CYS A 1 242 ? 0.422 12.653 23.057 1.00 86.75 242 CYS A CA 1
ATOM 1989 C C . CYS A 1 242 ? 1.813 12.376 22.447 1.00 86.75 242 CYS A C 1
ATOM 1991 O O . CYS A 1 242 ? 2.546 11.534 22.968 1.00 86.75 242 CYS A O 1
ATOM 1993 N N . ARG A 1 243 ? 2.207 13.041 21.351 1.00 86.38 243 ARG A N 1
ATOM 1994 C CA . ARG A 1 243 ? 3.375 12.625 20.549 1.00 86.38 243 ARG A CA 1
ATOM 1995 C C . ARG A 1 243 ? 4.709 12.644 21.298 1.00 86.38 243 ARG A C 1
ATOM 1997 O O . ARG A 1 243 ? 5.549 11.787 21.040 1.00 86.38 243 ARG A O 1
ATOM 2004 N N . SER A 1 244 ? 4.916 13.600 22.207 1.00 85.06 244 SER A N 1
ATOM 2005 C CA . SER A 1 244 ? 6.148 13.691 23.004 1.00 85.06 244 SER A CA 1
ATOM 2006 C C . SER A 1 244 ? 6.308 12.445 23.870 1.00 85.06 244 SER A C 1
ATOM 2008 O O . SER A 1 244 ? 7.358 11.816 23.863 1.00 85.06 244 SER A O 1
ATOM 2010 N N . PHE A 1 245 ? 5.220 12.018 24.506 1.00 88.12 245 PHE A N 1
ATOM 2011 C CA . PHE A 1 245 ? 5.167 10.802 25.308 1.00 88.12 245 PHE A CA 1
ATOM 2012 C C . PHE A 1 245 ? 5.364 9.540 24.463 1.00 88.12 245 PHE A C 1
ATOM 2014 O O . PHE A 1 245 ? 6.105 8.644 24.854 1.00 88.12 245 PHE A O 1
ATOM 2021 N N . ILE A 1 246 ? 4.754 9.475 23.273 1.00 89.50 246 ILE A N 1
ATOM 2022 C CA . ILE A 1 246 ? 4.967 8.370 22.321 1.00 89.50 246 ILE A CA 1
ATOM 2023 C C . ILE A 1 246 ? 6.450 8.290 21.910 1.00 89.50 246 ILE A C 1
ATOM 2025 O O . ILE A 1 246 ? 7.005 7.194 21.830 1.00 89.50 246 ILE A O 1
ATOM 2029 N N . SER A 1 247 ? 7.099 9.435 21.676 1.00 87.31 247 SER A N 1
ATOM 2030 C CA . SER A 1 247 ? 8.530 9.523 21.351 1.00 87.31 247 SER A CA 1
ATOM 2031 C C . SER A 1 247 ? 9.419 9.094 22.526 1.00 87.31 247 SER A C 1
ATOM 2033 O O . SER A 1 247 ? 10.400 8.372 22.332 1.00 87.31 247 SER A O 1
ATOM 2035 N N . ASP A 1 248 ? 9.052 9.461 23.755 1.00 90.38 248 ASP A N 1
ATOM 2036 C CA . ASP A 1 248 ? 9.752 9.024 24.966 1.00 90.38 248 ASP A CA 1
ATOM 2037 C C . ASP A 1 248 ? 9.637 7.503 25.171 1.00 90.38 248 ASP A C 1
ATOM 2039 O O . ASP A 1 248 ? 10.647 6.842 25.423 1.00 90.38 248 ASP A O 1
ATOM 2043 N N . ILE A 1 249 ? 8.440 6.925 24.986 1.00 91.38 249 ILE A N 1
ATOM 2044 C CA . ILE A 1 249 ? 8.230 5.466 25.017 1.00 91.38 249 ILE A CA 1
ATOM 2045 C C . ILE A 1 249 ? 9.075 4.789 23.935 1.00 91.38 249 ILE A C 1
ATOM 2047 O O . ILE A 1 249 ? 9.783 3.827 24.227 1.00 91.38 249 ILE A O 1
ATOM 2051 N N . HIS A 1 250 ? 9.061 5.309 22.704 1.00 90.38 250 HIS A N 1
ATOM 2052 C CA . HIS A 1 250 ? 9.868 4.782 21.603 1.00 90.38 250 HIS A CA 1
ATOM 2053 C C . HIS A 1 250 ? 11.356 4.718 21.962 1.00 90.38 250 HIS A C 1
ATOM 2055 O O . HIS A 1 250 ? 11.992 3.681 21.785 1.00 90.38 250 HIS A O 1
ATOM 2061 N N . ARG A 1 251 ? 11.901 5.806 22.520 1.00 89.25 251 ARG A N 1
ATOM 2062 C CA . ARG A 1 251 ? 13.309 5.897 22.924 1.00 89.25 251 ARG A CA 1
ATOM 2063 C C . ARG A 1 251 ? 13.653 4.919 24.044 1.00 89.25 251 ARG A C 1
ATOM 2065 O O . ARG A 1 251 ? 14.718 4.307 24.005 1.00 89.25 251 ARG A O 1
ATOM 2072 N N . GLN A 1 252 ? 12.768 4.759 25.029 1.00 92.31 252 GLN A N 1
ATOM 2073 C CA . GLN A 1 252 ? 12.964 3.774 26.093 1.00 92.31 252 GLN A CA 1
ATOM 2074 C C . GLN A 1 252 ? 12.935 2.344 25.553 1.00 92.31 252 GLN A C 1
ATOM 2076 O O . GLN A 1 252 ? 13.825 1.566 25.880 1.00 92.31 252 GLN A O 1
ATOM 2081 N N . LEU A 1 253 ? 11.982 2.007 24.679 1.00 92.12 253 LEU A N 1
ATOM 2082 C CA . LEU A 1 253 ? 11.930 0.685 24.048 1.00 92.12 253 LEU A CA 1
ATOM 2083 C C . LEU A 1 253 ? 13.179 0.411 23.200 1.00 92.12 253 LEU A C 1
ATOM 2085 O O . LEU A 1 253 ? 13.724 -0.682 23.282 1.00 92.12 253 LEU A O 1
ATOM 2089 N N . GLN A 1 254 ? 13.684 1.397 22.447 1.00 89.44 254 GLN A N 1
ATOM 2090 C CA . GLN A 1 254 ? 14.952 1.259 21.714 1.00 89.44 254 GLN A CA 1
ATOM 2091 C C . GLN A 1 254 ? 16.137 0.994 22.648 1.00 89.44 254 GLN A C 1
ATOM 2093 O O . GLN A 1 254 ? 16.984 0.156 22.347 1.00 89.44 254 GLN A O 1
ATOM 2098 N N . TYR A 1 255 ? 16.211 1.701 23.778 1.00 89.56 255 TYR A N 1
ATOM 2099 C CA . TYR A 1 255 ? 17.277 1.507 24.763 1.00 89.56 255 TYR A CA 1
ATOM 2100 C C . TYR A 1 255 ? 17.212 0.125 25.430 1.00 89.56 255 TYR A C 1
ATOM 2102 O O . TYR A 1 255 ? 18.247 -0.488 25.689 1.00 89.56 255 TYR A O 1
ATOM 2110 N N . LEU A 1 256 ? 15.998 -0.367 25.685 1.00 89.75 256 LEU A N 1
ATOM 2111 C CA . LEU A 1 256 ? 15.725 -1.645 26.345 1.00 89.75 256 LEU A CA 1
ATOM 2112 C C . LEU A 1 256 ? 15.601 -2.829 25.376 1.00 89.75 256 LEU A C 1
ATOM 2114 O O . LEU A 1 256 ? 15.324 -3.943 25.821 1.00 89.75 256 LEU A O 1
ATOM 2118 N N . GLN A 1 257 ? 15.793 -2.600 24.074 1.00 89.06 257 GLN A N 1
ATOM 2119 C CA . GLN A 1 257 ? 15.594 -3.589 23.019 1.00 89.06 257 GLN A CA 1
ATOM 2120 C C . GLN A 1 257 ? 16.282 -4.913 23.371 1.00 89.06 257 GLN A C 1
ATOM 2122 O O . GLN A 1 257 ? 17.484 -4.958 23.660 1.00 89.06 257 GLN A O 1
ATOM 2127 N N . SER A 1 258 ? 15.516 -6.006 23.324 1.00 81.12 258 SER A N 1
ATOM 2128 C CA . SER A 1 258 ? 16.081 -7.338 23.543 1.00 81.12 258 SER A CA 1
ATOM 2129 C C . SER A 1 258 ? 17.179 -7.623 22.519 1.00 81.12 258 SER A C 1
ATOM 2131 O O . SER A 1 258 ? 17.082 -7.221 21.367 1.00 81.12 258 SER A O 1
ATOM 2133 N N . LYS A 1 259 ? 18.212 -8.367 22.922 1.00 83.69 259 LYS A N 1
ATOM 2134 C CA . LYS A 1 259 ? 19.272 -8.857 22.019 1.00 83.69 259 LYS A CA 1
ATOM 2135 C C . LYS A 1 259 ? 19.087 -10.313 21.604 1.00 83.69 259 LYS A C 1
ATOM 2137 O O . LYS A 1 259 ? 19.957 -10.873 20.952 1.00 83.69 259 LYS A O 1
ATOM 2142 N N . LYS A 1 260 ? 18.021 -10.961 22.071 1.00 86.25 260 LYS A N 1
ATOM 2143 C CA . LYS A 1 260 ? 17.750 -12.374 21.804 1.00 86.25 260 LYS A CA 1
ATOM 2144 C C . LYS A 1 260 ? 16.343 -12.542 21.239 1.00 86.25 260 LYS A C 1
ATOM 2146 O O . LYS A 1 260 ? 15.439 -11.853 21.730 1.00 86.25 260 LYS A O 1
ATOM 2151 N N . PRO A 1 261 ? 16.152 -13.476 20.291 1.00 89.25 261 PRO A N 1
ATOM 2152 C CA . PRO A 1 261 ? 14.825 -13.891 19.869 1.00 89.25 261 PRO A CA 1
ATOM 2153 C C . PRO A 1 261 ? 14.015 -14.390 21.063 1.00 89.25 261 PRO A C 1
ATOM 2155 O O . PRO A 1 261 ? 14.544 -15.073 21.946 1.00 89.25 261 PRO A O 1
ATOM 2158 N N . MET A 1 262 ? 12.731 -14.052 21.093 1.00 91.88 262 MET A N 1
ATOM 2159 C CA . MET A 1 262 ? 11.809 -14.498 22.131 1.00 91.88 262 MET A CA 1
ATOM 2160 C C . MET A 1 262 ? 10.447 -14.843 21.545 1.00 91.88 262 MET A C 1
ATOM 2162 O O . MET A 1 262 ? 10.033 -14.309 20.516 1.00 91.88 262 MET A O 1
ATOM 2166 N N . ARG A 1 263 ? 9.738 -15.734 22.236 1.00 94.12 263 ARG A N 1
ATOM 2167 C CA . ARG A 1 263 ? 8.332 -16.018 21.970 1.00 94.12 263 ARG A CA 1
ATOM 2168 C C . ARG A 1 263 ? 7.491 -15.371 23.057 1.00 94.12 263 ARG A C 1
ATOM 2170 O O . ARG A 1 263 ? 7.789 -15.538 24.238 1.00 94.12 263 ARG A O 1
ATOM 2177 N N . VAL A 1 264 ? 6.456 -14.653 22.650 1.00 94.12 264 VAL A N 1
ATOM 2178 C CA . VAL A 1 264 ? 5.557 -13.930 23.551 1.00 94.12 264 VAL A CA 1
ATOM 2179 C C . VAL A 1 264 ? 4.102 -14.249 23.243 1.00 94.12 264 VAL A C 1
ATOM 2181 O O . VAL A 1 264 ? 3.762 -14.740 22.165 1.00 94.12 264 VAL A O 1
ATOM 2184 N N . TYR A 1 265 ? 3.247 -13.986 24.222 1.00 90.94 265 TYR A N 1
ATOM 2185 C CA . TYR A 1 265 ? 1.875 -14.454 24.280 1.00 90.94 265 TYR A CA 1
ATOM 2186 C C . TYR A 1 265 ? 0.934 -13.308 24.648 1.00 90.94 265 TYR A C 1
ATOM 2188 O O . TYR A 1 265 ? 1.222 -12.518 25.550 1.00 90.94 265 TYR A O 1
ATOM 2196 N N . ARG A 1 266 ? -0.226 -13.237 23.992 1.00 88.62 266 ARG A N 1
ATOM 2197 C CA . ARG A 1 266 ? -1.305 -12.309 24.362 1.00 88.62 266 ARG A CA 1
ATOM 2198 C C . ARG A 1 266 ? -2.664 -12.968 24.185 1.00 88.62 266 ARG A C 1
ATOM 2200 O O . ARG A 1 266 ? -2.964 -13.473 23.111 1.00 88.62 266 ARG A O 1
ATOM 2207 N N . SER A 1 267 ? -3.504 -12.910 25.212 1.00 83.69 267 SER A N 1
ATOM 2208 C CA . SER A 1 267 ? -4.898 -13.355 25.115 1.00 83.69 267 SER A CA 1
ATOM 2209 C C . SER A 1 267 ? -5.813 -12.219 24.672 1.00 83.69 267 SER A C 1
ATOM 2211 O O . SER A 1 267 ? -5.612 -11.067 25.057 1.00 83.69 267 SER A O 1
ATOM 2213 N N . GLN A 1 268 ? -6.833 -12.555 23.890 1.00 81.56 268 GLN A N 1
ATOM 2214 C CA . GLN A 1 268 ? -7.854 -11.636 23.404 1.00 81.56 268 GLN A CA 1
ATOM 2215 C C . GLN A 1 268 ? -9.178 -12.391 23.240 1.00 81.56 268 GLN A C 1
ATOM 2217 O O . GLN A 1 268 ? -9.198 -13.522 22.757 1.00 81.56 268 GLN A O 1
ATOM 2222 N N . LEU A 1 269 ? -10.289 -11.761 23.618 1.00 75.94 269 LEU A N 1
ATOM 2223 C CA . LEU A 1 269 ? -11.623 -12.227 23.235 1.00 75.94 269 LEU A CA 1
ATOM 2224 C C . LEU A 1 269 ? -12.014 -11.555 21.916 1.00 75.94 269 LEU A C 1
ATOM 2226 O O . LEU A 1 269 ? -11.760 -10.363 21.733 1.00 75.94 269 LEU A O 1
ATOM 2230 N N . MET A 1 270 ? -12.567 -12.329 20.981 1.00 75.44 270 MET A N 1
ATOM 2231 C CA . MET A 1 270 ? -12.828 -11.885 19.607 1.00 75.44 270 MET A CA 1
ATOM 2232 C C . MET A 1 270 ? -14.105 -12.522 19.059 1.00 75.44 270 MET A C 1
ATOM 2234 O O . MET A 1 270 ? -14.424 -13.659 19.388 1.00 75.44 270 MET A O 1
ATOM 2238 N N . SER A 1 271 ? -14.857 -11.818 18.214 1.00 72.56 271 SER A N 1
ATOM 2239 C CA . SER A 1 271 ? -16.018 -12.431 17.559 1.00 72.56 271 SER A CA 1
ATOM 2240 C C . SER A 1 271 ? -15.591 -13.466 16.513 1.00 72.56 271 SER A C 1
ATOM 2242 O O . SER A 1 271 ? -14.544 -13.334 15.878 1.00 72.56 271 SER A O 1
ATOM 2244 N N . ILE A 1 272 ? -16.432 -14.475 16.267 1.00 74.62 272 ILE A N 1
ATOM 2245 C CA . ILE A 1 272 ? -16.150 -15.480 15.231 1.00 74.62 272 ILE A CA 1
ATOM 2246 C C . ILE A 1 272 ? -16.006 -14.854 13.834 1.00 74.62 272 ILE A C 1
ATOM 2248 O O . ILE A 1 272 ? -15.260 -15.360 13.002 1.00 74.62 272 ILE A O 1
ATOM 2252 N N . ASP A 1 273 ? -16.687 -13.736 13.571 1.00 68.50 273 ASP A N 1
ATOM 2253 C CA . ASP A 1 273 ? -16.589 -13.024 12.296 1.00 68.50 273 ASP A CA 1
ATOM 2254 C C . ASP A 1 273 ? -15.242 -12.303 12.143 1.00 68.50 273 ASP A C 1
ATOM 2256 O O . ASP A 1 273 ? -14.662 -12.327 11.059 1.00 68.50 273 ASP A O 1
ATOM 2260 N N . GLU A 1 274 ? -14.715 -11.702 13.215 1.00 72.62 274 GLU A N 1
ATOM 2261 C CA . GLU A 1 274 ? -13.365 -11.115 13.232 1.00 72.62 274 GLU A CA 1
ATOM 2262 C C . GLU A 1 274 ? -12.289 -12.194 13.079 1.00 72.62 274 GLU A C 1
ATOM 2264 O O . GLU A 1 274 ? -11.337 -12.008 12.323 1.00 72.62 274 GLU A O 1
ATOM 2269 N N . LEU A 1 275 ? -12.473 -13.349 13.720 1.00 81.25 275 LEU A N 1
ATOM 2270 C CA . LEU A 1 275 ? -11.567 -14.484 13.578 1.00 81.25 275 LEU A CA 1
ATOM 2271 C C . LEU A 1 275 ? -11.568 -15.023 12.136 1.00 81.25 275 LEU A C 1
ATOM 2273 O O . LEU A 1 275 ? -10.513 -15.150 11.520 1.00 81.25 275 LEU A O 1
ATOM 2277 N N . ARG A 1 276 ? -12.752 -15.243 11.549 1.00 81.06 276 ARG A N 1
ATOM 2278 C CA . ARG A 1 276 ? -12.906 -15.640 10.136 1.00 81.06 276 ARG A CA 1
ATOM 2279 C C . ARG A 1 276 ? -12.375 -14.595 9.166 1.00 81.06 276 ARG A C 1
ATOM 2281 O O . ARG A 1 276 ? -11.991 -14.918 8.043 1.00 81.06 276 ARG A O 1
ATOM 2288 N N . TYR A 1 277 ? -12.407 -13.324 9.555 1.00 76.94 277 TYR A N 1
ATOM 2289 C CA . TYR A 1 277 ? -11.778 -12.266 8.784 1.00 76.94 277 TYR A CA 1
ATOM 2290 C C . TYR A 1 277 ? -10.253 -12.397 8.832 1.00 76.94 277 TYR A C 1
ATOM 2292 O O . TYR A 1 277 ? -9.639 -12.355 7.771 1.00 76.94 277 TYR A O 1
ATOM 2300 N N . LEU A 1 278 ? -9.656 -12.646 10.005 1.00 81.38 278 LEU A N 1
ATOM 2301 C CA . LEU A 1 278 ? -8.215 -12.898 10.148 1.00 81.38 278 LEU A CA 1
ATOM 2302 C C . LEU A 1 278 ? -7.745 -14.131 9.366 1.00 81.38 278 LEU A C 1
ATOM 2304 O O . LEU A 1 278 ? -6.692 -14.073 8.738 1.00 81.38 278 LEU A O 1
ATOM 2308 N N . GLU A 1 279 ? -8.530 -15.211 9.327 1.00 85.69 279 GLU A N 1
ATOM 2309 C CA . GLU A 1 279 ? -8.201 -16.425 8.557 1.00 85.69 279 GLU A CA 1
ATOM 2310 C C . GLU A 1 279 ? -7.935 -16.139 7.067 1.00 85.69 279 GLU A C 1
ATOM 2312 O O . GLU A 1 279 ? -7.104 -16.799 6.445 1.00 85.69 279 GLU A O 1
ATOM 2317 N N . LYS A 1 280 ? -8.572 -15.108 6.491 1.00 83.00 280 LYS A N 1
ATOM 2318 C CA . LYS A 1 280 ? -8.353 -14.698 5.089 1.00 83.00 280 LYS A CA 1
ATOM 2319 C C . LYS A 1 280 ? -6.967 -14.102 4.831 1.00 83.00 280 LYS A C 1
ATOM 2321 O O . LYS A 1 280 ? -6.574 -13.982 3.675 1.00 83.00 280 LYS A O 1
ATOM 2326 N N . TYR A 1 281 ? -6.252 -13.712 5.884 1.00 80.94 281 TYR A N 1
ATOM 2327 C CA . TYR A 1 281 ? -4.948 -13.051 5.825 1.00 80.94 281 TYR A CA 1
ATOM 2328 C C . TYR A 1 281 ? -3.805 -13.961 6.289 1.00 80.94 281 TYR A C 1
ATOM 2330 O O . TYR A 1 281 ? -2.702 -13.484 6.552 1.00 80.94 281 TYR A O 1
ATOM 2338 N N . ILE A 1 282 ? -4.026 -15.275 6.379 1.00 88.44 282 ILE A N 1
ATOM 2339 C CA . ILE A 1 282 ? -2.936 -16.227 6.614 1.00 88.44 282 ILE A CA 1
ATOM 2340 C C . ILE A 1 282 ? -1.905 -16.108 5.475 1.00 88.44 282 ILE A C 1
ATOM 2342 O O . ILE A 1 282 ? -2.245 -16.086 4.293 1.00 88.44 282 ILE A O 1
ATOM 2346 N N . GLY A 1 283 ? -0.633 -15.983 5.846 1.00 82.56 283 GLY A N 1
ATOM 2347 C CA . GLY A 1 283 ? 0.499 -15.689 4.968 1.00 82.56 283 GLY A CA 1
ATOM 2348 C C . GLY A 1 283 ? 0.730 -14.199 4.678 1.00 82.56 283 GLY A C 1
ATOM 2349 O O . GLY A 1 283 ? 1.710 -13.877 4.010 1.00 82.56 283 GLY A O 1
ATOM 2350 N N . GLN A 1 284 ? -0.136 -13.302 5.163 1.00 85.81 284 GLN A N 1
ATOM 2351 C CA . GLN A 1 284 ? -0.128 -11.861 4.872 1.00 85.81 284 GLN A CA 1
ATOM 2352 C C . GLN A 1 284 ? 0.370 -11.028 6.068 1.00 85.81 284 GLN A C 1
ATOM 2354 O O . GLN A 1 284 ? 0.688 -11.570 7.132 1.00 85.81 284 GLN A O 1
ATOM 2359 N N . PHE A 1 285 ? 0.437 -9.701 5.900 1.00 85.56 285 PHE A N 1
ATOM 2360 C CA . PHE A 1 285 ? 0.937 -8.782 6.926 1.00 85.56 285 PHE A CA 1
ATOM 2361 C C . PHE A 1 285 ? -0.185 -8.109 7.724 1.00 85.56 285 PHE A C 1
ATOM 2363 O O . PHE A 1 285 ? -1.189 -7.645 7.180 1.00 85.56 285 PHE A O 1
ATOM 2370 N N . ILE A 1 286 ? 0.044 -7.993 9.028 1.00 85.06 286 ILE A N 1
ATOM 2371 C CA . ILE A 1 286 ? -0.801 -7.332 10.017 1.00 85.06 286 ILE A CA 1
ATOM 2372 C C . ILE A 1 286 ? 0.016 -6.228 10.673 1.00 85.06 286 ILE A C 1
ATOM 2374 O O . ILE A 1 286 ? 1.084 -6.487 11.218 1.00 85.06 286 ILE A O 1
ATOM 2378 N N . SER A 1 287 ? -0.490 -4.999 10.674 1.00 85.50 287 SER A N 1
ATOM 2379 C CA . SER A 1 287 ? 0.090 -3.912 11.460 1.00 85.50 287 SER A CA 1
ATOM 2380 C C . SER A 1 287 ? -0.779 -3.583 12.664 1.00 85.50 287 SER A C 1
ATOM 2382 O O . SER A 1 287 ? -1.992 -3.427 12.531 1.00 85.50 287 SER A O 1
ATOM 2384 N N . MET A 1 288 ? -0.142 -3.435 13.826 1.00 82.31 288 MET A N 1
ATOM 2385 C CA . MET A 1 288 ? -0.786 -2.986 15.060 1.00 82.31 288 MET A CA 1
ATOM 2386 C C . MET A 1 288 ? -0.690 -1.461 15.170 1.00 82.31 288 MET A C 1
ATOM 2388 O O . MET A 1 288 ? 0.400 -0.917 15.328 1.00 82.31 288 MET A O 1
ATOM 2392 N N . ASN A 1 289 ? -1.819 -0.751 15.138 1.00 74.12 289 ASN A N 1
ATOM 2393 C CA . ASN A 1 289 ? -1.859 0.713 15.298 1.00 74.12 289 ASN A CA 1
ATOM 2394 C C . ASN A 1 289 ? -1.913 1.168 16.765 1.00 74.12 289 ASN A C 1
ATOM 2396 O O . ASN A 1 289 ? -2.040 2.359 17.042 1.00 74.12 289 ASN A O 1
ATOM 2400 N N . SER A 1 290 ? -1.841 0.234 17.709 1.00 81.81 290 SER A N 1
ATOM 2401 C CA . SER A 1 290 ? -1.682 0.492 19.138 1.00 81.81 290 SER A CA 1
ATOM 2402 C C . SER A 1 290 ? -0.402 -0.163 19.643 1.00 81.81 290 SER A C 1
ATOM 2404 O O . SER A 1 290 ? 0.149 -1.048 18.989 1.00 81.81 290 SER A O 1
ATOM 2406 N N . PHE A 1 291 ? 0.063 0.242 20.823 1.00 86.62 291 PHE A N 1
ATOM 2407 C CA . PHE A 1 291 ? 1.075 -0.541 21.526 1.00 86.62 291 PHE A CA 1
ATOM 2408 C C . PHE A 1 291 ? 0.516 -1.934 21.827 1.00 86.62 291 PHE A C 1
ATOM 2410 O O . PHE A 1 291 ? -0.653 -2.073 22.203 1.00 86.62 291 PHE A O 1
ATOM 2417 N N . LEU A 1 292 ? 1.340 -2.964 21.648 1.00 87.31 292 LEU A N 1
ATOM 2418 C CA . LEU A 1 292 ? 0.939 -4.344 21.899 1.00 87.31 292 LEU A CA 1
ATOM 2419 C C . LEU A 1 292 ? 1.645 -4.844 23.157 1.00 87.31 292 LEU A C 1
ATOM 2421 O O . LEU A 1 292 ? 2.835 -5.145 23.123 1.00 87.31 292 LEU A O 1
ATOM 2425 N N . SER A 1 293 ? 0.905 -4.905 24.263 1.00 87.00 293 SER A N 1
ATOM 2426 C CA . SER A 1 293 ? 1.376 -5.515 25.512 1.00 87.00 293 SER A CA 1
ATOM 2427 C C . SER A 1 293 ? 1.202 -7.034 25.443 1.00 87.00 293 SER A C 1
ATOM 2429 O O . SER A 1 293 ? 0.138 -7.534 25.055 1.00 87.00 293 SER A O 1
ATOM 2431 N N . THR A 1 294 ? 2.264 -7.765 25.761 1.00 89.62 294 THR A N 1
ATOM 2432 C CA . THR A 1 294 ? 2.361 -9.228 25.689 1.00 89.62 294 THR A CA 1
ATOM 2433 C C . THR A 1 294 ? 3.115 -9.747 26.913 1.00 89.62 294 THR A C 1
ATOM 2435 O O . THR A 1 294 ? 3.763 -8.973 27.608 1.00 89.62 294 THR A O 1
ATOM 2438 N N . SER A 1 295 ? 3.056 -11.047 27.187 1.00 87.50 295 SER A N 1
ATOM 2439 C CA . SER A 1 295 ? 3.881 -11.684 28.219 1.00 87.50 295 SER A CA 1
ATOM 2440 C C . SER A 1 295 ? 4.796 -12.720 27.582 1.00 87.50 295 SER A C 1
ATOM 2442 O O . SER A 1 295 ? 4.383 -13.427 26.665 1.00 87.50 295 SER A O 1
ATOM 2444 N N . ASN A 1 296 ? 6.028 -12.853 28.064 1.00 87.44 296 ASN A N 1
ATOM 2445 C CA . ASN A 1 296 ? 6.892 -13.975 27.677 1.00 87.44 296 ASN A CA 1
ATOM 2446 C C . ASN A 1 296 ? 6.514 -15.290 28.401 1.00 87.44 296 ASN A C 1
ATOM 2448 O O . ASN A 1 296 ? 6.973 -16.362 28.008 1.00 87.44 296 ASN A O 1
ATOM 2452 N N . GLU A 1 297 ? 5.605 -15.230 29.382 1.00 84.31 297 GLU A N 1
ATOM 2453 C CA . GLU A 1 297 ? 5.087 -16.377 30.124 1.00 84.31 297 GLU A CA 1
ATOM 2454 C C . GLU A 1 297 ? 3.687 -16.773 29.630 1.00 84.31 297 GLU A C 1
ATOM 2456 O O . GLU A 1 297 ? 2.676 -16.118 29.905 1.00 84.31 297 GLU A O 1
ATOM 2461 N N . ARG A 1 298 ? 3.590 -17.911 28.933 1.00 86.19 298 ARG A N 1
ATOM 2462 C CA . ARG A 1 298 ? 2.313 -18.434 28.408 1.00 86.19 298 ARG A CA 1
ATOM 2463 C C . ARG A 1 298 ? 1.213 -18.571 29.479 1.00 86.19 298 ARG A C 1
ATOM 2465 O O . ARG A 1 298 ? 0.076 -18.193 29.187 1.00 86.19 298 ARG A O 1
ATOM 2472 N N . PRO A 1 299 ? 1.488 -19.064 30.707 1.00 82.25 299 PRO A N 1
ATOM 2473 C CA . PRO A 1 299 ? 0.468 -19.147 31.756 1.00 82.25 299 PRO A CA 1
ATOM 2474 C C . PRO A 1 299 ? -0.073 -17.779 32.190 1.00 82.25 299 PRO A C 1
ATOM 2476 O O . PRO A 1 299 ? -1.263 -17.666 32.478 1.00 82.25 299 PRO A O 1
ATOM 2479 N N . VAL A 1 300 ? 0.771 -16.740 32.195 1.00 77.62 300 VAL A N 1
ATOM 2480 C CA . VAL A 1 300 ? 0.369 -15.368 32.542 1.00 77.62 300 VAL A CA 1
ATOM 2481 C C . VAL A 1 300 ? -0.589 -14.824 31.487 1.00 77.62 300 VAL A C 1
ATOM 2483 O O . VAL A 1 300 ? -1.649 -14.309 31.828 1.00 77.62 300 VAL A O 1
ATOM 2486 N N . ALA A 1 301 ? -0.296 -15.021 30.198 1.00 77.25 301 ALA A N 1
ATOM 2487 C CA . ALA A 1 301 ? -1.221 -14.634 29.134 1.00 77.25 301 ALA A CA 1
ATOM 2488 C C . ALA A 1 301 ? -2.568 -15.375 29.240 1.00 77.25 301 ALA A C 1
ATOM 2490 O O . ALA A 1 301 ? -3.624 -14.753 29.111 1.00 77.25 301 ALA A O 1
ATOM 2491 N N . LEU A 1 302 ? -2.557 -16.683 29.518 1.00 78.38 302 LEU A N 1
ATOM 2492 C CA . LEU A 1 302 ? -3.779 -17.488 29.660 1.00 78.38 302 LEU A CA 1
ATOM 2493 C C . LEU A 1 302 ? -4.623 -17.096 30.880 1.00 78.38 302 LEU A C 1
ATOM 2495 O O . LEU A 1 302 ? -5.850 -17.147 30.804 1.00 78.38 302 LEU A O 1
ATOM 2499 N N . PHE A 1 303 ? -4.002 -16.646 31.975 1.00 71.31 303 PHE A N 1
ATOM 2500 C CA . PHE A 1 303 ? -4.722 -16.101 33.132 1.00 71.31 303 PHE A CA 1
ATOM 2501 C C . PHE A 1 303 ? -5.643 -14.932 32.738 1.00 71.31 303 PHE A C 1
ATOM 2503 O O . PHE A 1 303 ? -6.739 -14.779 33.277 1.00 71.31 303 PHE A O 1
ATOM 2510 N N . TYR A 1 304 ? -5.246 -14.145 31.735 1.00 65.94 304 TYR A N 1
ATOM 2511 C CA . TYR A 1 304 ? -6.019 -13.011 31.234 1.00 65.94 304 TYR A CA 1
ATOM 2512 C C . TYR A 1 304 ? -7.136 -13.372 30.235 1.00 65.94 304 TYR A C 1
ATOM 2514 O O . TYR A 1 304 ? -7.824 -12.473 29.758 1.00 65.94 304 TYR A O 1
ATOM 2522 N N . MET A 1 305 ? -7.367 -14.658 29.943 1.00 68.19 305 MET A N 1
ATOM 2523 C CA . MET A 1 305 ? -8.312 -15.142 28.919 1.00 68.19 305 MET A CA 1
ATOM 2524 C C . MET A 1 305 ? -9.788 -15.239 29.381 1.00 68.19 305 MET A C 1
ATOM 2526 O O . MET A 1 305 ? -10.660 -15.617 28.599 1.00 68.19 305 MET A O 1
ATOM 2530 N N . GLY A 1 306 ? -10.089 -14.877 30.635 1.00 59.75 306 GLY A N 1
ATOM 2531 C CA . GLY A 1 306 ? -11.446 -14.891 31.208 1.00 59.75 306 GLY A CA 1
ATOM 2532 C C . GLY A 1 306 ? -11.905 -16.267 31.726 1.00 59.75 306 GLY A C 1
ATOM 2533 O O . GLY A 1 306 ? -11.354 -17.307 31.366 1.00 59.75 306 GLY A O 1
ATOM 2534 N N . ASP A 1 307 ? -12.924 -16.298 32.592 1.00 56.38 307 ASP A N 1
ATOM 2535 C CA . ASP A 1 307 ? -13.416 -17.526 33.250 1.00 56.38 307 ASP A CA 1
ATOM 2536 C C . ASP A 1 307 ? -14.204 -18.430 32.280 1.00 56.38 307 ASP A C 1
ATOM 2538 O O . ASP A 1 307 ? -15.111 -17.961 31.595 1.00 56.38 307 ASP A O 1
ATOM 2542 N N . GLN A 1 308 ? -13.862 -19.726 32.197 1.00 56.28 308 GLN A N 1
ATOM 2543 C CA . GLN A 1 308 ? -14.545 -20.748 31.375 1.00 56.28 308 GLN A CA 1
ATOM 2544 C C . GLN A 1 308 ? -16.018 -20.964 31.749 1.00 56.28 308 GLN A C 1
ATOM 2546 O O . GLN A 1 308 ? -16.784 -21.468 30.930 1.00 56.28 308 GLN A O 1
ATOM 2551 N N . SER A 1 309 ? -16.433 -20.574 32.956 1.00 48.31 309 SER A N 1
ATOM 2552 C CA . SER A 1 309 ? -17.796 -20.791 33.451 1.00 48.31 309 SER A CA 1
ATOM 2553 C C . SER A 1 309 ? -18.868 -19.921 32.770 1.00 48.31 309 SER A C 1
ATOM 2555 O O . SER A 1 309 ? -20.055 -20.258 32.809 1.00 48.31 309 SER A O 1
ATOM 2557 N N . GLN A 1 310 ? -18.479 -18.818 32.118 1.00 50.34 310 GLN A N 1
ATOM 2558 C CA . GLN A 1 310 ? -19.407 -17.884 31.479 1.00 50.34 310 GLN A CA 1
ATOM 2559 C C . GLN A 1 310 ? -19.608 -18.225 29.993 1.00 50.34 310 GLN A C 1
ATOM 2561 O O . GLN A 1 310 ? -18.653 -18.338 29.228 1.00 50.34 310 GLN A O 1
ATOM 2566 N N . LYS A 1 311 ? -20.871 -18.353 29.554 1.00 47.75 311 LYS A N 1
ATOM 2567 C CA . LYS A 1 311 ? -21.229 -18.414 28.124 1.00 47.75 311 LYS A CA 1
ATOM 2568 C C . LYS A 1 311 ? -21.016 -17.036 27.492 1.00 47.75 311 LYS A C 1
ATOM 2570 O O . LYS A 1 311 ? -21.939 -16.226 27.440 1.00 47.75 311 LYS A O 1
ATOM 2575 N N . ILE A 1 312 ? -19.796 -16.773 27.044 1.00 55.38 312 ILE A N 1
ATOM 2576 C CA . ILE A 1 312 ? -19.432 -15.549 26.328 1.00 55.38 312 ILE A CA 1
ATOM 2577 C C . ILE A 1 312 ? -19.783 -15.753 24.845 1.00 55.38 312 ILE A C 1
ATOM 2579 O O . ILE A 1 312 ? -19.567 -16.828 24.294 1.00 55.38 312 ILE A O 1
ATOM 2583 N N . ALA A 1 313 ? -20.351 -14.739 24.188 1.00 58.84 313 ALA A N 1
ATOM 2584 C CA . ALA A 1 313 ? -20.661 -14.764 22.750 1.00 58.84 313 ALA A CA 1
ATOM 2585 C C . ALA A 1 313 ? -19.420 -14.538 21.852 1.00 58.84 313 ALA A C 1
ATOM 2587 O O . ALA A 1 313 ? -19.562 -14.209 20.675 1.00 58.84 313 ALA A O 1
ATOM 2588 N N . LEU A 1 314 ? -18.220 -14.656 22.426 1.00 68.94 314 LEU A N 1
ATOM 2589 C CA . LEU A 1 314 ? -16.923 -14.366 21.823 1.00 68.94 314 LEU A CA 1
ATOM 2590 C C . LEU A 1 314 ? -16.005 -15.578 21.993 1.00 68.94 314 LEU A C 1
ATOM 2592 O O . LEU A 1 314 ? -16.077 -16.297 22.990 1.00 68.94 314 LEU A O 1
ATOM 2596 N N . GLU A 1 315 ? -15.123 -15.758 21.022 1.00 78.38 315 GLU A N 1
ATOM 2597 C CA . GLU A 1 315 ? -14.110 -16.800 20.972 1.00 78.38 315 GLU A CA 1
ATOM 2598 C C . GLU A 1 315 ? -12.881 -16.404 21.798 1.00 78.38 315 GLU A C 1
ATOM 2600 O O . GLU A 1 315 ? -12.478 -15.237 21.840 1.00 78.38 315 GLU A O 1
ATOM 2605 N N . ARG A 1 316 ? -12.254 -17.396 22.438 1.00 83.00 316 ARG A N 1
ATOM 2606 C CA . ARG A 1 316 ? -10.995 -17.229 23.176 1.00 83.00 316 ARG A CA 1
ATOM 2607 C C . ARG A 1 316 ? -9.826 -17.378 22.221 1.00 83.00 316 ARG A C 1
ATOM 2609 O O . ARG A 1 316 ? -9.635 -18.457 21.666 1.00 83.00 316 ARG A O 1
ATOM 2616 N N . VAL A 1 317 ? -9.033 -16.322 22.066 1.00 87.19 317 VAL A N 1
ATOM 2617 C CA . VAL A 1 317 ? -7.908 -16.285 21.127 1.00 87.19 317 VAL A CA 1
ATOM 2618 C C . VAL A 1 317 ? -6.597 -16.029 21.867 1.00 87.19 317 VAL A C 1
ATOM 2620 O O . VAL A 1 317 ? -6.484 -15.073 22.633 1.00 87.19 317 VAL A O 1
ATOM 2623 N N . LEU A 1 318 ? -5.598 -16.880 21.642 1.00 91.25 318 LEU A N 1
ATOM 2624 C CA . LEU A 1 318 ? -4.222 -16.705 22.097 1.00 91.25 318 LEU A CA 1
ATOM 2625 C C . LEU A 1 318 ? -3.339 -16.348 20.902 1.00 91.25 318 LEU A C 1
ATOM 2627 O O . LEU A 1 318 ? -3.163 -17.151 19.993 1.00 91.25 318 LEU A O 1
ATOM 2631 N N . PHE A 1 319 ? -2.740 -15.168 20.922 1.00 92.69 319 PHE A N 1
ATOM 2632 C CA . PHE A 1 319 ? -1.688 -14.790 19.990 1.00 92.69 319 PHE A CA 1
ATOM 2633 C C . PHE A 1 319 ? -0.354 -15.350 20.482 1.00 92.69 319 PHE A C 1
ATOM 2635 O O . PHE A 1 319 ? 0.069 -15.034 21.594 1.00 92.69 319 PHE A O 1
ATOM 2642 N N . GLU A 1 320 ? 0.299 -16.165 19.656 1.00 95.94 320 GLU A N 1
ATOM 2643 C CA . GLU A 1 320 ? 1.663 -16.656 19.852 1.00 95.94 320 GLU A CA 1
ATOM 2644 C C . GLU A 1 320 ? 2.577 -15.967 18.837 1.00 95.94 320 GLU A C 1
ATOM 2646 O O . GLU A 1 320 ? 2.458 -16.189 17.632 1.00 95.94 320 GLU A O 1
ATOM 2651 N N . ILE A 1 321 ? 3.470 -15.105 19.325 1.00 95.31 321 ILE A N 1
ATOM 2652 C CA . ILE A 1 321 ? 4.275 -14.215 18.488 1.00 95.31 321 ILE A CA 1
ATOM 2653 C C . ILE A 1 321 ? 5.750 -14.578 18.629 1.00 95.31 321 ILE A C 1
ATOM 2655 O O . ILE A 1 321 ? 6.304 -14.557 19.729 1.00 95.31 321 ILE A O 1
ATOM 2659 N N . GLU A 1 322 ? 6.395 -14.882 17.509 1.00 94.38 322 GLU A N 1
ATOM 2660 C CA . GLU A 1 322 ? 7.845 -15.021 17.415 1.00 94.38 322 GLU A CA 1
ATOM 2661 C C . GLU A 1 322 ? 8.465 -13.667 17.074 1.00 94.38 322 GLU A C 1
ATOM 2663 O O . GLU A 1 322 ? 8.170 -13.087 16.029 1.00 94.38 322 GLU A O 1
ATOM 2668 N N . ALA A 1 323 ? 9.304 -13.146 17.965 1.00 91.81 323 ALA A N 1
ATOM 2669 C CA . ALA A 1 323 ? 9.912 -11.834 17.817 1.00 91.81 323 ALA A CA 1
ATOM 2670 C C . ALA A 1 323 ? 11.436 -11.940 17.870 1.00 91.81 323 ALA A C 1
ATOM 2672 O O . ALA A 1 323 ? 12.015 -12.271 18.908 1.00 91.81 323 ALA A O 1
ATOM 2673 N N . ASP A 1 324 ? 12.078 -11.639 16.741 1.00 88.56 324 ASP A N 1
ATOM 2674 C CA . ASP A 1 324 ? 13.530 -11.600 16.616 1.00 88.56 324 ASP A CA 1
ATOM 2675 C C . ASP A 1 324 ? 14.013 -10.144 16.477 1.00 88.56 324 ASP A C 1
ATOM 2677 O O . ASP A 1 324 ? 13.720 -9.485 15.473 1.00 88.56 324 ASP A O 1
ATOM 2681 N N . PRO A 1 325 ? 14.734 -9.611 17.479 1.00 81.88 325 PRO A N 1
ATOM 2682 C CA . PRO A 1 325 ? 15.223 -8.242 17.440 1.00 81.88 325 PRO A CA 1
ATOM 2683 C C . PRO A 1 325 ? 16.362 -8.025 16.432 1.00 81.88 325 PRO A C 1
ATOM 2685 O O . PRO A 1 325 ? 16.620 -6.877 16.088 1.00 81.88 325 PRO A O 1
ATOM 2688 N N . GLU A 1 326 ? 17.039 -9.073 15.947 1.00 78.31 326 GLU A N 1
ATOM 2689 C CA . GLU A 1 326 ? 18.084 -8.934 14.917 1.00 78.31 326 GLU A CA 1
ATOM 2690 C C . GLU A 1 326 ? 17.491 -8.679 13.524 1.00 78.31 326 GLU A C 1
ATOM 2692 O O . GLU A 1 326 ? 18.151 -8.103 12.658 1.00 78.31 326 GLU A O 1
ATOM 2697 N N . ILE A 1 327 ? 16.231 -9.071 13.315 1.00 70.62 327 ILE A N 1
ATOM 2698 C CA . ILE A 1 327 ? 15.515 -8.899 12.048 1.00 70.62 327 ILE A CA 1
ATOM 2699 C C . ILE A 1 327 ? 14.956 -7.471 11.926 1.00 70.62 327 ILE A C 1
ATOM 2701 O O . ILE A 1 327 ? 14.929 -6.910 10.829 1.00 70.62 327 ILE A O 1
ATOM 2705 N N . VAL A 1 328 ? 14.536 -6.853 13.036 1.00 66.62 328 VAL A N 1
ATOM 2706 C CA . VAL A 1 328 ? 13.800 -5.576 13.035 1.00 66.62 328 VAL A CA 1
ATOM 2707 C C . VAL A 1 328 ? 14.675 -4.392 13.432 1.00 66.62 328 VAL A C 1
ATOM 2709 O O . VAL A 1 328 ? 15.074 -4.249 14.584 1.00 66.62 328 VAL A O 1
ATOM 2712 N N . SER A 1 329 ? 14.895 -3.476 12.485 1.00 63.06 329 SER A N 1
ATOM 2713 C CA . SER A 1 329 ? 15.671 -2.244 12.691 1.00 63.06 329 SER A CA 1
ATOM 2714 C C . SER A 1 329 ? 14.808 -1.007 13.007 1.00 63.06 329 SER A C 1
ATOM 2716 O O . SER A 1 329 ? 15.309 -0.034 13.572 1.00 63.06 329 SER A O 1
ATOM 2718 N N . SER A 1 330 ? 13.516 -1.018 12.653 1.00 65.50 330 SER A N 1
ATOM 2719 C CA . SER A 1 330 ? 12.657 0.178 12.577 1.00 65.50 330 SER A CA 1
ATOM 2720 C C . SER A 1 330 ? 11.762 0.424 13.803 1.00 65.50 330 SER A C 1
ATOM 2722 O O . SER A 1 330 ? 11.611 1.569 14.244 1.00 65.50 330 SER A O 1
ATOM 2724 N N . LYS A 1 331 ? 11.131 -0.623 14.354 1.00 82.75 331 LYS A N 1
ATOM 2725 C CA . LYS A 1 331 ? 10.138 -0.534 15.440 1.00 82.75 331 LYS A CA 1
ATOM 2726 C C . LYS A 1 331 ? 10.561 -1.402 16.631 1.00 82.75 331 LYS A C 1
ATOM 2728 O O . LYS A 1 331 ? 10.517 -2.625 16.520 1.00 82.75 331 LYS A O 1
ATOM 2733 N N . PRO A 1 332 ? 10.954 -0.794 17.765 1.00 88.38 332 PRO A N 1
ATOM 2734 C CA . PRO A 1 332 ? 11.489 -1.535 18.897 1.00 88.38 332 PRO A CA 1
ATOM 2735 C C . PRO A 1 332 ? 10.406 -2.310 19.661 1.00 88.38 332 PRO A C 1
ATOM 2737 O O . PRO A 1 332 ? 9.228 -1.945 19.664 1.00 88.38 332 PRO A O 1
ATOM 2740 N N . PHE A 1 333 ? 10.834 -3.341 20.375 1.00 92.75 333 PHE A N 1
ATOM 2741 C CA . PHE A 1 333 ? 10.068 -4.032 21.404 1.00 92.75 333 PHE A CA 1
ATOM 2742 C C . PHE A 1 333 ? 11.017 -4.465 22.526 1.00 92.75 333 PHE A C 1
ATOM 2744 O O . PHE A 1 333 ? 12.171 -4.828 22.280 1.00 92.75 333 PHE A O 1
ATOM 2751 N N . ALA A 1 334 ? 10.547 -4.424 23.767 1.00 91.94 334 ALA A N 1
ATOM 2752 C CA . ALA A 1 334 ? 11.389 -4.718 24.921 1.00 91.94 334 ALA A CA 1
ATOM 2753 C C . ALA A 1 334 ? 10.598 -5.366 26.053 1.00 91.94 334 ALA A C 1
ATOM 2755 O O . ALA A 1 334 ? 9.398 -5.130 26.194 1.00 91.94 334 ALA A O 1
ATOM 2756 N N . ASP A 1 335 ? 11.300 -6.148 26.872 1.00 89.56 335 ASP A N 1
ATOM 2757 C CA . ASP A 1 335 ? 10.829 -6.515 28.206 1.00 89.56 335 ASP A CA 1
ATOM 2758 C C . ASP A 1 335 ? 10.865 -5.258 29.082 1.00 89.56 335 ASP A C 1
ATOM 2760 O O . ASP A 1 335 ? 11.919 -4.644 29.281 1.00 89.56 335 ASP A O 1
ATOM 2764 N N . ILE A 1 336 ? 9.693 -4.846 29.554 1.00 89.19 336 ILE A N 1
ATOM 2765 C CA . ILE A 1 336 ? 9.508 -3.640 30.355 1.00 89.19 336 ILE A CA 1
ATOM 2766 C C . ILE A 1 336 ? 9.209 -3.965 31.815 1.00 89.19 336 ILE A C 1
ATOM 2768 O O . ILE A 1 336 ? 8.848 -3.062 32.561 1.00 89.19 336 ILE A O 1
ATOM 2772 N N . ASN A 1 337 ? 9.391 -5.207 32.267 1.00 84.50 337 ASN A N 1
ATOM 2773 C CA . ASN A 1 337 ? 9.015 -5.634 33.616 1.00 84.50 337 ASN A CA 1
ATOM 2774 C C . ASN A 1 337 ? 9.659 -4.776 34.727 1.00 84.50 337 ASN A C 1
ATOM 2776 O O . ASN A 1 337 ? 9.039 -4.505 35.749 1.00 84.50 337 ASN A O 1
ATOM 2780 N N . MET A 1 338 ? 10.882 -4.278 34.510 1.00 83.94 338 MET A N 1
ATOM 2781 C CA . MET A 1 338 ? 11.589 -3.394 35.458 1.00 83.94 338 MET A CA 1
ATOM 2782 C C . MET A 1 338 ? 11.136 -1.921 35.413 1.00 83.94 338 MET A C 1
ATOM 2784 O O . MET A 1 338 ? 11.521 -1.134 36.275 1.00 83.94 338 MET A O 1
ATOM 2788 N N . TYR A 1 339 ? 10.355 -1.542 34.401 1.00 85.25 339 TYR A N 1
ATOM 2789 C CA . TYR A 1 339 ? 9.895 -0.174 34.135 1.00 85.25 339 TYR A CA 1
ATOM 2790 C C . TYR A 1 339 ? 8.367 -0.044 34.184 1.00 85.25 339 TYR A C 1
ATOM 2792 O O . TYR A 1 339 ? 7.853 1.073 34.236 1.00 85.25 339 TYR A O 1
ATOM 2800 N N . SER A 1 340 ? 7.656 -1.173 34.177 1.00 82.19 340 SER A N 1
ATOM 2801 C CA . SER A 1 340 ? 6.212 -1.264 34.345 1.00 82.19 340 SER A CA 1
ATOM 2802 C C . SER A 1 340 ? 5.824 -0.973 35.795 1.00 82.19 340 SER A C 1
ATOM 2804 O O . SER A 1 340 ? 6.557 -1.285 36.736 1.00 82.19 340 SER A O 1
ATOM 2806 N N . CYS A 1 341 ? 4.638 -0.397 35.993 1.00 78.38 341 CYS A N 1
ATOM 2807 C CA . CYS A 1 341 ? 4.016 -0.305 37.311 1.00 78.38 341 CYS A CA 1
ATOM 2808 C C . CYS A 1 341 ? 3.741 -1.702 37.910 1.00 78.38 341 CYS A C 1
ATOM 2810 O O . CYS A 1 341 ? 3.630 -1.837 39.131 1.00 78.38 341 CYS A O 1
ATOM 2812 N N . PHE A 1 342 ? 3.661 -2.741 37.071 1.00 71.88 342 PHE A N 1
ATOM 2813 C CA . PHE A 1 342 ? 3.436 -4.125 37.476 1.00 71.88 342 PHE A CA 1
ATOM 2814 C C . PHE A 1 342 ? 4.707 -4.962 37.265 1.00 71.88 342 PHE A C 1
ATOM 2816 O O . PHE A 1 342 ? 4.937 -5.537 36.208 1.00 71.88 342 PHE A O 1
ATOM 2823 N N . THR A 1 343 ? 5.547 -5.062 38.298 1.00 62.44 343 THR A N 1
ATOM 2824 C CA . THR A 1 343 ? 6.898 -5.656 38.204 1.00 62.44 343 THR A CA 1
ATOM 2825 C C . THR A 1 343 ? 6.952 -7.188 38.123 1.00 62.44 343 THR A C 1
ATOM 2827 O O . THR A 1 343 ? 8.041 -7.761 38.164 1.00 62.44 343 THR A O 1
ATOM 2830 N N . ASN A 1 344 ? 5.803 -7.869 38.070 1.00 65.19 344 ASN A N 1
ATOM 2831 C CA . ASN A 1 344 ? 5.700 -9.334 38.135 1.00 65.19 344 ASN A CA 1
ATOM 2832 C C . ASN A 1 344 ? 4.931 -9.942 36.946 1.00 65.19 344 ASN A C 1
ATOM 2834 O O . ASN A 1 344 ? 4.533 -11.104 37.013 1.00 65.19 344 ASN A O 1
ATOM 2838 N N . GLU A 1 345 ? 4.674 -9.175 35.887 1.00 66.81 345 GLU A N 1
ATOM 2839 C CA . GLU A 1 345 ? 3.861 -9.634 34.747 1.00 66.81 345 GLU A CA 1
ATOM 2840 C C . GLU A 1 345 ? 4.705 -10.144 33.568 1.00 66.81 345 GLU A C 1
ATOM 2842 O O . GLU A 1 345 ? 4.161 -10.685 32.598 1.00 66.81 345 GLU A O 1
ATOM 2847 N N . SER A 1 346 ? 6.034 -10.004 33.666 1.00 77.44 346 SER A N 1
ATOM 2848 C CA . SER A 1 346 ? 6.988 -10.309 32.593 1.00 77.44 346 SER A CA 1
ATOM 2849 C C . SER A 1 346 ? 6.543 -9.690 31.262 1.00 77.44 346 SER A C 1
ATOM 2851 O O . SER A 1 346 ? 6.468 -10.350 30.220 1.00 77.44 346 SER A O 1
ATOM 2853 N N . GLU A 1 347 ? 6.145 -8.419 31.349 1.00 85.44 347 GLU A N 1
ATOM 2854 C CA . GLU A 1 347 ? 5.502 -7.679 30.273 1.00 85.44 347 GLU A CA 1
ATOM 2855 C C . GLU A 1 347 ? 6.517 -7.313 29.183 1.00 85.44 347 GLU A C 1
ATOM 2857 O O . GLU A 1 347 ? 7.526 -6.657 29.440 1.00 85.44 347 GLU A O 1
ATOM 2862 N N . VAL A 1 348 ? 6.220 -7.705 27.946 1.00 90.62 348 VAL A N 1
ATOM 2863 C CA . VAL A 1 348 ? 6.947 -7.315 26.738 1.00 90.62 348 VAL A CA 1
ATOM 2864 C C . VAL A 1 348 ? 6.050 -6.406 25.905 1.00 90.62 348 VAL A C 1
ATOM 2866 O O . VAL A 1 348 ? 4.948 -6.799 25.508 1.00 90.62 348 VAL A O 1
ATOM 2869 N N . LEU A 1 349 ? 6.523 -5.192 25.621 1.00 91.62 349 LEU A N 1
ATOM 2870 C CA . LEU A 1 349 ? 5.764 -4.163 24.913 1.00 91.62 349 LEU A CA 1
ATOM 2871 C C . LEU A 1 349 ? 6.339 -3.924 23.512 1.00 91.62 349 LEU A C 1
ATOM 2873 O O . LEU A 1 349 ? 7.521 -3.608 23.370 1.00 91.62 349 LEU A O 1
ATOM 2877 N N . PHE A 1 350 ? 5.493 -4.021 22.483 1.00 91.81 350 PHE A N 1
ATOM 2878 C CA . PHE A 1 350 ? 5.845 -3.654 21.106 1.00 91.81 350 PHE A CA 1
ATOM 2879 C C . PHE A 1 350 ? 5.421 -2.221 20.796 1.00 91.81 350 PHE A C 1
ATOM 2881 O O . PHE A 1 350 ? 4.326 -1.784 21.170 1.00 91.81 350 PHE A O 1
ATOM 2888 N N . MET A 1 351 ? 6.278 -1.509 20.062 1.00 90.62 351 MET A N 1
ATOM 2889 C CA . MET A 1 351 ? 5.997 -0.162 19.582 1.00 90.62 351 MET A CA 1
ATOM 2890 C C . MET A 1 351 ? 4.765 -0.132 18.667 1.00 90.62 351 MET A C 1
ATOM 2892 O O . MET A 1 351 ? 4.564 -1.006 17.825 1.00 90.62 351 MET A O 1
ATOM 2896 N N . LEU A 1 352 ? 3.957 0.925 18.778 1.00 86.25 352 LEU A N 1
ATOM 2897 C CA . LEU A 1 352 ? 2.860 1.143 17.837 1.00 86.25 352 LEU A CA 1
ATOM 2898 C C . LEU A 1 352 ? 3.395 1.255 16.394 1.00 86.25 352 LEU A C 1
ATOM 2900 O O . LEU A 1 352 ? 4.430 1.878 16.124 1.00 86.25 352 LEU A O 1
ATOM 2904 N N . GLY A 1 353 ? 2.679 0.641 15.460 1.00 82.69 353 GLY A N 1
ATOM 2905 C CA . GLY A 1 353 ? 3.092 0.483 14.072 1.00 82.69 353 GLY A CA 1
ATOM 2906 C C . GLY A 1 353 ? 3.948 -0.757 13.799 1.00 82.69 353 GLY A C 1
ATOM 2907 O O . GLY A 1 353 ? 4.326 -0.939 12.647 1.00 82.69 353 GLY A O 1
ATOM 2908 N N . SER A 1 354 ? 4.242 -1.619 14.783 1.00 88.75 354 SER A N 1
ATOM 2909 C CA . SER A 1 354 ? 4.887 -2.916 14.520 1.00 88.75 354 SER A CA 1
ATOM 2910 C C . SER A 1 354 ? 4.082 -3.754 13.519 1.00 88.75 354 SER A C 1
ATOM 2912 O O . SER A 1 354 ? 2.845 -3.765 13.541 1.00 88.75 354 SER A O 1
ATOM 2914 N N . ILE A 1 355 ? 4.805 -4.437 12.629 1.00 88.38 355 ILE A N 1
ATOM 2915 C CA . ILE A 1 355 ? 4.253 -5.255 11.548 1.00 88.38 355 ILE A CA 1
ATOM 2916 C C . ILE A 1 355 ? 4.574 -6.717 11.838 1.00 88.38 355 ILE A C 1
ATOM 2918 O O . ILE A 1 355 ? 5.679 -7.050 12.256 1.00 88.38 355 ILE A O 1
ATOM 2922 N N . PHE A 1 356 ? 3.606 -7.588 11.603 1.00 90.50 356 PHE A N 1
ATOM 2923 C CA . PHE A 1 356 ? 3.702 -9.013 11.852 1.00 90.50 356 PHE A CA 1
ATOM 2924 C C . PHE A 1 356 ? 3.183 -9.785 10.645 1.00 90.50 356 PHE A C 1
ATOM 2926 O O . PHE A 1 356 ? 2.191 -9.391 10.036 1.00 90.50 356 PHE A O 1
ATOM 2933 N N . ARG A 1 357 ? 3.796 -10.918 10.329 1.00 90.12 357 ARG A N 1
ATOM 2934 C CA . ARG A 1 357 ? 3.243 -11.903 9.402 1.00 90.12 357 ARG A CA 1
ATOM 2935 C C . ARG A 1 357 ? 2.301 -12.827 10.159 1.00 90.12 357 ARG A C 1
ATOM 2937 O O . ARG A 1 357 ? 2.675 -13.358 11.204 1.00 90.12 357 ARG A O 1
ATOM 2944 N N . LEU A 1 358 ? 1.092 -13.023 9.643 1.00 91.56 358 LEU A N 1
ATOM 2945 C CA . LEU A 1 358 ? 0.156 -14.016 10.166 1.00 91.56 358 LEU A CA 1
ATOM 2946 C C . LEU A 1 358 ? 0.501 -15.382 9.573 1.00 91.56 358 LEU A C 1
ATOM 2948 O O . LEU A 1 358 ? 0.278 -15.616 8.393 1.00 91.56 358 LEU A O 1
ATOM 2952 N N . ASN A 1 359 ? 1.052 -16.288 10.373 1.00 92.25 359 ASN A N 1
ATOM 2953 C CA . ASN A 1 359 ? 1.564 -17.565 9.878 1.00 92.25 359 ASN A CA 1
ATOM 2954 C C . ASN A 1 359 ? 0.469 -18.622 9.763 1.00 92.25 359 ASN A C 1
ATOM 2956 O O . ASN A 1 359 ? 0.422 -19.353 8.778 1.00 92.25 359 ASN A O 1
ATOM 2960 N N . ASN A 1 360 ? -0.373 -18.738 10.792 1.00 93.88 360 ASN A N 1
ATOM 2961 C CA . ASN A 1 360 ? -1.431 -19.740 10.859 1.00 93.88 360 ASN A CA 1
ATOM 2962 C C . ASN A 1 360 ? -2.433 -19.412 11.977 1.00 93.88 360 ASN A C 1
ATOM 2964 O O . ASN A 1 360 ? -2.088 -18.714 12.931 1.00 93.88 360 ASN A O 1
ATOM 2968 N N . ILE A 1 361 ? -3.637 -19.977 11.900 1.00 93.50 361 ILE A N 1
ATOM 2969 C CA . ILE A 1 361 ? -4.631 -19.972 12.977 1.00 93.50 361 ILE A CA 1
ATOM 2970 C C . ILE A 1 361 ? -5.055 -21.420 13.233 1.00 93.50 361 ILE A C 1
ATOM 2972 O O . ILE A 1 361 ? -5.445 -22.131 12.312 1.00 93.50 361 ILE A O 1
ATOM 2976 N N . THR A 1 362 ? -4.948 -21.879 14.477 1.00 92.56 362 THR A N 1
ATOM 2977 C CA . THR A 1 362 ? -5.311 -23.243 14.887 1.00 92.56 362 THR A CA 1
ATOM 2978 C C . THR A 1 362 ? -6.360 -23.214 15.993 1.00 92.56 362 THR A C 1
ATOM 2980 O O . THR A 1 362 ? -6.521 -22.206 16.673 1.00 92.56 362 THR A O 1
ATOM 2983 N N . HIS A 1 363 ? -7.095 -24.308 16.184 1.00 88.56 363 HIS A N 1
ATOM 2984 C CA . HIS A 1 363 ? -8.079 -24.440 17.258 1.00 88.56 363 HIS A CA 1
ATOM 2985 C C . HIS A 1 363 ? -7.716 -25.640 18.132 1.00 88.56 363 HIS A C 1
ATOM 2987 O O . HIS A 1 363 ? -7.504 -26.738 17.621 1.00 88.56 363 HIS A O 1
ATOM 2993 N N . THR A 1 364 ? -7.607 -25.423 19.441 1.00 82.38 364 THR A N 1
ATOM 2994 C CA . THR A 1 364 ? -7.236 -26.469 20.404 1.00 82.38 364 THR A CA 1
ATOM 2995 C C . THR A 1 364 ? -8.455 -27.193 20.963 1.00 82.38 364 THR A C 1
ATOM 2997 O O . THR A 1 364 ? -9.548 -26.631 21.046 1.00 82.38 364 THR A O 1
ATOM 3000 N N . ASP A 1 365 ? -8.242 -28.417 21.452 1.00 69.94 365 ASP A N 1
ATOM 3001 C CA . ASP A 1 365 ? -9.274 -29.240 22.103 1.00 69.94 365 ASP A CA 1
ATOM 3002 C C . ASP A 1 365 ? -9.919 -28.554 23.327 1.00 69.94 365 ASP A C 1
ATOM 3004 O O . ASP A 1 365 ? -11.043 -28.870 23.710 1.00 69.94 365 ASP A O 1
ATOM 3008 N N . ASN A 1 366 ? -9.239 -27.556 23.904 1.00 63.31 366 ASN A N 1
ATOM 3009 C CA . ASN A 1 366 ? -9.696 -26.769 25.049 1.00 63.31 366 ASN A CA 1
ATOM 3010 C C . ASN A 1 366 ? -10.549 -25.539 24.666 1.00 63.31 366 ASN A C 1
ATOM 3012 O O . ASN A 1 366 ? -10.690 -24.634 25.488 1.00 63.31 366 ASN A O 1
ATOM 3016 N N . GLN A 1 367 ? -11.103 -25.482 23.446 1.00 75.38 367 GLN A N 1
ATOM 3017 C CA . GLN A 1 367 ? -11.918 -24.358 22.940 1.00 75.38 367 GLN A CA 1
ATOM 3018 C C . GLN A 1 367 ? -11.169 -23.013 22.893 1.00 75.38 367 GLN A C 1
ATOM 3020 O O . GLN A 1 367 ? -11.739 -21.952 23.156 1.00 75.38 367 GLN A O 1
ATOM 3025 N N . VAL A 1 368 ? -9.866 -23.054 22.600 1.00 86.62 368 VAL A N 1
ATOM 3026 C CA . VAL A 1 368 ? -9.031 -21.856 22.431 1.00 86.62 368 VAL A CA 1
ATOM 3027 C C . VAL A 1 368 ? -8.436 -21.849 21.030 1.00 86.62 368 VAL A C 1
ATOM 3029 O O . VAL A 1 368 ? -7.773 -22.812 20.632 1.00 86.62 368 VAL A O 1
ATOM 3032 N N . TRP A 1 369 ? -8.637 -20.750 20.311 1.00 90.75 369 TRP A N 1
ATOM 3033 C CA . TRP A 1 369 ? -7.985 -20.463 19.039 1.00 90.75 369 TRP A CA 1
ATOM 3034 C C . TRP A 1 369 ? -6.574 -19.933 19.283 1.00 90.75 369 TRP A C 1
ATOM 3036 O O . TRP A 1 369 ? -6.378 -19.074 20.138 1.00 90.75 369 TRP A O 1
ATOM 3046 N N . ILE A 1 370 ? -5.587 -20.419 18.539 1.00 93.38 370 ILE A N 1
ATOM 3047 C CA . ILE A 1 370 ? -4.203 -19.953 18.601 1.00 93.38 370 ILE A CA 1
ATOM 3048 C C . ILE A 1 370 ? -3.839 -19.300 17.272 1.00 93.38 370 ILE A C 1
ATOM 3050 O O . ILE A 1 370 ? -3.879 -19.937 16.223 1.00 93.38 370 ILE A O 1
ATOM 3054 N N . VAL A 1 371 ? -3.459 -18.028 17.331 1.00 94.19 371 VAL A N 1
ATOM 3055 C CA . VAL A 1 371 ? -3.019 -17.222 16.192 1.00 94.19 371 VAL A CA 1
ATOM 3056 C C . VAL A 1 371 ? -1.498 -17.127 16.234 1.00 94.19 371 VAL A C 1
ATOM 3058 O O . VAL A 1 371 ? -0.937 -16.493 17.125 1.00 94.19 371 VAL A O 1
ATOM 3061 N N . HIS A 1 372 ? -0.824 -17.760 15.278 1.00 95.75 372 HIS A N 1
ATOM 3062 C CA . HIS A 1 372 ? 0.633 -17.771 15.185 1.00 95.75 372 HIS A CA 1
ATOM 3063 C C . HIS A 1 372 ? 1.121 -16.625 14.302 1.00 95.75 372 HIS A C 1
ATOM 3065 O O . HIS A 1 372 ? 0.709 -16.518 13.145 1.00 95.75 372 HIS A O 1
ATOM 3071 N N . MET A 1 373 ? 2.022 -15.793 14.819 1.00 94.56 373 MET A N 1
ATOM 3072 C CA . MET A 1 373 ? 2.551 -14.623 14.116 1.00 94.56 373 MET A CA 1
ATOM 3073 C C . MET A 1 373 ? 4.069 -14.512 14.263 1.00 94.56 373 MET A C 1
ATOM 3075 O O . MET A 1 373 ? 4.635 -14.953 15.260 1.00 94.56 373 MET A O 1
ATOM 3079 N N . THR A 1 374 ? 4.725 -13.875 13.297 1.00 92.56 374 THR A N 1
ATOM 3080 C CA . THR A 1 374 ? 6.153 -13.529 13.375 1.00 92.56 374 THR A CA 1
ATOM 3081 C C . THR A 1 374 ? 6.320 -12.030 13.182 1.00 92.56 374 THR A C 1
ATOM 3083 O O . THR A 1 374 ? 5.702 -11.457 12.289 1.00 92.56 374 THR A O 1
ATOM 3086 N N . LEU A 1 375 ? 7.120 -11.379 14.023 1.00 91.50 375 LEU A N 1
ATOM 3087 C CA . LEU A 1 375 ? 7.458 -9.966 13.874 1.00 91.50 375 LEU A CA 1
ATOM 3088 C C . LEU A 1 375 ? 8.299 -9.752 12.603 1.00 91.50 375 LEU A C 1
ATOM 3090 O O . LEU A 1 375 ? 9.288 -10.448 12.389 1.00 91.50 375 LEU A O 1
ATOM 3094 N N . CYS A 1 376 ? 7.917 -8.761 11.800 1.00 86.81 376 CYS A N 1
ATOM 3095 C CA . CYS A 1 376 ? 8.533 -8.438 10.517 1.00 86.81 376 CYS A CA 1
ATOM 3096 C C . CYS A 1 376 ? 9.278 -7.102 10.559 1.00 86.81 376 CYS A C 1
ATOM 3098 O O . CYS A 1 376 ? 8.945 -6.198 11.329 1.00 86.81 376 CYS A O 1
ATOM 3100 N N . SER A 1 377 ? 10.265 -6.968 9.677 1.00 79.56 377 SER A N 1
ATOM 3101 C CA . SER A 1 377 ? 11.024 -5.732 9.484 1.00 79.56 377 SER A CA 1
ATOM 3102 C C . SER A 1 377 ? 10.453 -4.883 8.354 1.00 79.56 377 SER A C 1
ATOM 3104 O O . SER A 1 377 ? 9.991 -5.423 7.349 1.00 79.56 377 SER A O 1
ATOM 3106 N N . ASP A 1 378 ? 10.585 -3.556 8.461 1.00 69.25 378 ASP A N 1
ATOM 3107 C CA . ASP A 1 378 ? 10.328 -2.624 7.348 1.00 69.25 378 ASP A CA 1
ATOM 3108 C C . ASP A 1 378 ? 11.190 -2.960 6.110 1.00 69.25 378 ASP A C 1
ATOM 3110 O O . ASP A 1 378 ? 10.853 -2.560 4.997 1.00 69.25 378 ASP A O 1
ATOM 3114 N N . ASP A 1 379 ? 12.305 -3.677 6.303 1.00 63.84 379 ASP A N 1
ATOM 3115 C CA . ASP A 1 379 ? 13.253 -4.082 5.264 1.00 63.84 379 ASP A CA 1
ATOM 3116 C C . ASP A 1 379 ? 12.883 -5.384 4.527 1.00 63.84 379 ASP A C 1
ATOM 3118 O O . ASP A 1 379 ? 13.578 -5.750 3.573 1.00 63.84 379 ASP A O 1
ATOM 3122 N N . GLU A 1 380 ? 11.809 -6.086 4.916 1.00 68.25 380 GLU A N 1
ATOM 3123 C CA . GLU A 1 380 ? 11.322 -7.237 4.143 1.00 68.25 380 GLU A CA 1
ATOM 3124 C C . GLU A 1 380 ? 10.931 -6.799 2.728 1.00 68.25 380 GLU A C 1
ATOM 3126 O O . GLU A 1 380 ? 10.258 -5.789 2.558 1.00 68.25 380 GLU A O 1
ATOM 3131 N N . HIS A 1 381 ? 11.326 -7.560 1.704 1.00 61.53 381 HIS A N 1
ATOM 3132 C CA . HIS A 1 381 ? 11.182 -7.187 0.287 1.00 61.53 381 HIS A CA 1
ATOM 3133 C C . HIS A 1 381 ? 9.775 -6.669 -0.087 1.00 61.53 381 HIS A C 1
ATOM 3135 O O . HIS A 1 381 ? 9.647 -5.665 -0.794 1.00 61.53 381 HIS A O 1
ATOM 3141 N N . ASP A 1 382 ? 8.732 -7.303 0.452 1.00 61.56 382 ASP A N 1
ATOM 3142 C CA . ASP A 1 382 ? 7.329 -6.983 0.164 1.00 61.56 382 ASP A CA 1
ATOM 3143 C C . ASP A 1 382 ? 6.825 -5.718 0.888 1.00 61.56 382 ASP A C 1
ATOM 3145 O O . ASP A 1 382 ? 5.882 -5.075 0.432 1.00 61.56 382 ASP A O 1
ATOM 3149 N N . LEU A 1 383 ? 7.472 -5.328 1.993 1.00 62.16 383 LEU A N 1
ATOM 3150 C CA . LEU A 1 383 ? 7.176 -4.113 2.766 1.00 62.16 383 LEU A CA 1
ATOM 3151 C C . LEU A 1 383 ? 8.089 -2.948 2.369 1.00 62.16 383 LEU A C 1
ATOM 3153 O O . LEU A 1 383 ? 7.666 -1.789 2.373 1.00 62.16 383 LEU A O 1
ATOM 3157 N N . LYS A 1 384 ? 9.331 -3.254 1.984 1.00 64.69 384 LYS A N 1
ATOM 3158 C CA . LYS A 1 384 ? 10.392 -2.285 1.724 1.00 64.69 384 LYS A CA 1
ATOM 3159 C C . LYS A 1 384 ? 10.040 -1.362 0.573 1.00 64.69 384 LYS A C 1
ATOM 3161 O O . LYS A 1 384 ? 10.167 -0.156 0.735 1.00 64.69 384 LYS A O 1
ATOM 3166 N N . SER A 1 385 ? 9.567 -1.884 -0.558 1.00 57.53 385 SER A N 1
ATOM 3167 C CA . SER A 1 385 ? 9.183 -1.050 -1.711 1.00 57.53 385 SER A CA 1
ATOM 3168 C C . SER A 1 385 ? 8.054 -0.071 -1.356 1.00 57.53 385 SER A C 1
ATOM 3170 O O . SER A 1 385 ? 8.197 1.136 -1.540 1.00 57.53 385 SER A O 1
ATOM 3172 N N . VAL A 1 386 ? 6.992 -0.576 -0.722 1.00 56.44 386 VAL A N 1
ATOM 3173 C CA . VAL A 1 386 ? 5.813 0.197 -0.300 1.00 56.44 386 VAL A CA 1
ATOM 3174 C C . VAL A 1 386 ? 6.177 1.288 0.711 1.00 56.44 386 VAL A C 1
ATOM 3176 O O . VAL A 1 386 ? 5.783 2.443 0.552 1.00 56.44 386 VAL A O 1
ATOM 3179 N N . LEU A 1 387 ? 6.946 0.955 1.751 1.00 60.53 387 LEU A N 1
ATOM 3180 C CA . LEU A 1 387 ? 7.331 1.913 2.790 1.00 60.53 387 LEU A CA 1
ATOM 3181 C C . LEU A 1 387 ? 8.427 2.886 2.318 1.00 60.53 387 LEU A C 1
ATOM 3183 O O . LEU A 1 387 ? 8.404 4.052 2.715 1.00 60.53 387 LEU A O 1
ATOM 3187 N N . THR A 1 388 ? 9.356 2.458 1.455 1.00 61.66 388 THR A N 1
ATOM 3188 C CA . THR A 1 388 ? 10.455 3.301 0.940 1.00 61.66 388 THR A CA 1
ATOM 3189 C C . THR A 1 388 ? 9.941 4.363 -0.030 1.00 61.66 388 THR A C 1
ATOM 3191 O O . THR A 1 388 ? 10.282 5.534 0.138 1.00 61.66 388 THR A O 1
ATOM 3194 N N . ASP A 1 389 ? 9.053 4.012 -0.967 1.00 51.88 389 ASP A N 1
ATOM 3195 C CA . ASP A 1 389 ? 8.481 4.966 -1.932 1.00 51.88 389 ASP A CA 1
ATOM 3196 C C . ASP A 1 389 ? 7.735 6.118 -1.243 1.00 51.88 389 ASP A C 1
ATOM 3198 O O . ASP A 1 389 ? 7.775 7.268 -1.687 1.00 51.88 389 ASP A O 1
ATOM 3202 N N . MET A 1 390 ? 7.097 5.838 -0.108 1.00 51.84 390 MET A N 1
ATOM 3203 C CA . MET A 1 390 ? 6.345 6.837 0.648 1.00 51.84 390 MET A CA 1
ATOM 3204 C C . MET A 1 390 ? 7.196 7.623 1.638 1.00 51.84 390 MET A C 1
ATOM 3206 O O . MET A 1 390 ? 6.987 8.827 1.800 1.00 51.84 390 MET A O 1
ATOM 3210 N N . LYS A 1 391 ? 8.188 6.987 2.276 1.00 58.03 391 LYS A N 1
ATOM 3211 C CA . LYS A 1 391 ? 9.181 7.698 3.097 1.00 58.03 391 LYS A CA 1
ATOM 3212 C C . LYS A 1 391 ? 10.009 8.660 2.228 1.00 58.03 391 LYS A C 1
ATOM 3214 O O . LYS A 1 391 ? 10.257 9.785 2.657 1.00 58.03 391 LYS A O 1
ATOM 3219 N N . HIS A 1 392 ? 10.320 8.304 0.974 1.00 55.78 392 HIS A N 1
ATOM 3220 C CA . HIS A 1 392 ? 10.987 9.202 0.019 1.00 55.78 392 HIS A CA 1
ATOM 3221 C C . HIS A 1 392 ? 10.169 10.449 -0.341 1.00 55.78 392 HIS A C 1
ATOM 3223 O O . HIS A 1 392 ? 10.755 11.513 -0.537 1.00 55.78 392 HIS A O 1
ATOM 3229 N N . GLN A 1 393 ? 8.835 10.366 -0.372 1.00 47.78 393 GLN A N 1
ATOM 3230 C CA . GLN A 1 393 ? 7.973 11.535 -0.605 1.00 47.78 393 GLN A CA 1
ATOM 3231 C C . GLN A 1 393 ? 7.931 12.510 0.587 1.00 47.78 393 GLN A C 1
ATOM 3233 O O . GLN A 1 393 ? 7.603 13.682 0.399 1.00 47.78 393 GLN A O 1
ATOM 3238 N N . ASN A 1 394 ? 8.286 12.047 1.793 1.00 50.16 394 ASN A N 1
ATOM 3239 C CA . ASN A 1 394 ? 8.228 12.819 3.041 1.00 50.16 394 ASN A CA 1
ATOM 3240 C C . ASN A 1 394 ? 9.603 13.278 3.569 1.00 50.16 394 ASN A C 1
ATOM 3242 O O . ASN A 1 394 ? 9.655 13.980 4.580 1.00 50.16 394 ASN A O 1
ATOM 3246 N N . GLY A 1 395 ? 10.697 12.918 2.888 1.00 43.75 395 GLY A N 1
ATOM 3247 C CA . GLY A 1 395 ? 12.071 13.297 3.237 1.00 43.75 395 GLY A CA 1
ATOM 3248 C C . GLY A 1 395 ? 12.706 12.448 4.351 1.00 43.75 395 GLY A C 1
ATOM 3249 O O . GLY A 1 395 ? 12.017 11.855 5.180 1.00 43.75 395 GLY A O 1
ATOM 3250 N N . ILE A 1 396 ? 14.045 12.408 4.375 1.00 40.03 396 ILE A N 1
ATOM 3251 C CA . ILE A 1 396 ? 14.862 11.706 5.382 1.00 40.03 396 ILE A CA 1
ATOM 3252 C C . ILE A 1 396 ? 15.294 12.729 6.451 1.00 40.03 396 ILE A C 1
ATOM 3254 O O . ILE A 1 396 ? 15.925 13.723 6.101 1.00 40.03 396 ILE A O 1
ATOM 3258 N N . GLY A 1 397 ? 14.966 12.505 7.733 1.00 52.72 397 GLY A N 1
ATOM 3259 C CA . GLY A 1 397 ? 15.352 13.386 8.857 1.00 52.72 397 GLY A CA 1
ATOM 3260 C C . GLY A 1 397 ? 14.183 13.928 9.699 1.00 52.72 397 GLY A C 1
ATOM 3261 O O . GLY A 1 397 ? 13.089 13.363 9.684 1.00 52.72 397 GLY A O 1
ATOM 3262 N N . GLU A 1 398 ? 14.416 15.005 10.457 1.00 50.34 398 GLU A N 1
ATOM 3263 C CA . GLU A 1 398 ? 13.389 15.702 11.255 1.00 50.34 398 GLU A CA 1
ATOM 3264 C C . GLU A 1 398 ? 12.255 16.211 10.344 1.00 50.34 398 GLU A C 1
ATOM 3266 O O . GLU A 1 398 ? 12.502 16.737 9.258 1.00 50.34 398 GLU A O 1
ATOM 3271 N N . THR A 1 399 ? 10.998 16.002 10.745 1.00 59.16 399 THR A N 1
ATOM 3272 C CA . THR A 1 399 ? 9.817 16.384 9.944 1.00 59.16 399 THR A CA 1
ATOM 3273 C C . THR A 1 399 ? 9.239 17.715 10.425 1.00 59.16 399 THR A C 1
ATOM 3275 O O . THR A 1 399 ? 9.397 18.068 11.591 1.00 59.16 399 THR A O 1
ATOM 3278 N N . SER A 1 400 ? 8.545 18.458 9.554 1.00 68.19 400 SER A N 1
ATOM 3279 C CA . SER A 1 400 ? 7.899 19.735 9.893 1.00 68.19 400 SER A CA 1
ATOM 3280 C C . SER A 1 400 ? 6.369 19.644 9.889 1.00 68.19 400 SER A C 1
ATOM 3282 O O . SER A 1 400 ? 5.776 18.788 9.224 1.00 68.19 400 SER A O 1
ATOM 3284 N N . PHE A 1 401 ? 5.709 20.585 10.578 1.00 71.06 401 PHE A N 1
ATOM 3285 C CA . PHE A 1 401 ? 4.248 20.740 10.523 1.00 71.06 401 PHE A CA 1
ATOM 3286 C C . PHE A 1 401 ? 3.730 20.953 9.089 1.00 71.06 401 PHE A C 1
ATOM 3288 O O . PHE A 1 401 ? 2.580 20.629 8.807 1.00 71.06 401 PHE A O 1
ATOM 3295 N N . HIS A 1 402 ? 4.577 21.420 8.162 1.00 69.12 402 HIS A N 1
ATOM 3296 C CA . HIS A 1 402 ? 4.223 21.553 6.753 1.00 69.12 402 HIS A CA 1
ATOM 3297 C C . HIS A 1 402 ? 3.997 20.187 6.077 1.00 69.12 402 HIS A C 1
ATOM 3299 O O . HIS A 1 402 ? 2.980 19.990 5.405 1.00 69.12 402 HIS A O 1
ATOM 3305 N N . THR A 1 403 ? 4.903 19.225 6.294 1.00 71.81 403 THR A N 1
ATOM 3306 C CA . THR A 1 403 ? 4.765 17.846 5.790 1.00 71.81 403 THR A CA 1
ATOM 3307 C C . THR A 1 403 ? 3.558 17.153 6.422 1.00 71.81 403 THR A C 1
ATOM 3309 O O . THR A 1 403 ? 2.765 16.532 5.712 1.00 71.81 403 THR A O 1
ATOM 3312 N N . LEU A 1 404 ? 3.356 17.334 7.734 1.00 72.62 404 LEU A N 1
ATOM 3313 C CA . LEU A 1 404 ? 2.183 16.815 8.439 1.00 72.62 404 LEU A CA 1
ATOM 3314 C C . LEU A 1 404 ? 0.876 17.402 7.882 1.00 72.62 404 LEU A C 1
ATOM 3316 O O . LEU A 1 404 ? -0.054 16.652 7.601 1.00 72.62 404 LEU A O 1
ATOM 3320 N N . GLY A 1 405 ? 0.799 18.720 7.670 1.00 71.81 405 GLY A N 1
ATOM 3321 C CA . GLY A 1 405 ? -0.385 19.375 7.104 1.00 71.81 405 GLY A CA 1
ATOM 3322 C C . GLY A 1 405 ? -0.745 18.839 5.714 1.00 71.81 405 GLY A C 1
ATOM 3323 O O . GLY A 1 405 ? -1.915 18.577 5.431 1.00 71.81 405 GLY A O 1
ATOM 3324 N N . LYS A 1 406 ? 0.265 18.563 4.879 1.00 68.75 406 LYS A N 1
ATOM 3325 C CA . LYS A 1 406 ? 0.071 17.996 3.536 1.00 68.75 406 LYS A CA 1
ATOM 3326 C C . LYS A 1 406 ? -0.455 16.561 3.606 1.00 68.75 406 LYS A C 1
ATOM 3328 O O . LYS A 1 406 ? -1.361 16.197 2.850 1.00 68.75 406 LYS A O 1
ATOM 3333 N N . LEU A 1 407 ? 0.077 15.762 4.533 1.00 68.94 407 LEU A N 1
ATOM 3334 C CA . LEU A 1 407 ? -0.387 14.400 4.792 1.00 68.94 407 LEU A CA 1
ATOM 3335 C C . LEU A 1 407 ? -1.843 14.399 5.283 1.00 68.94 407 LEU A C 1
ATOM 3337 O O . LEU A 1 407 ? -2.679 13.713 4.701 1.00 68.94 407 LEU A O 1
ATOM 3341 N N . LEU A 1 408 ? -2.171 15.226 6.281 1.00 69.25 408 LEU A N 1
ATOM 3342 C CA . LEU A 1 408 ? -3.524 15.347 6.841 1.00 69.25 408 LEU A CA 1
ATOM 3343 C C . LEU A 1 408 ? -4.555 15.759 5.788 1.00 69.25 408 LEU A C 1
ATOM 3345 O O . LEU A 1 408 ? -5.653 15.205 5.732 1.00 69.25 408 LEU A O 1
ATOM 3349 N N . TRP A 1 409 ? -4.199 16.693 4.910 1.00 69.12 409 TRP A N 1
ATOM 3350 C CA . TRP A 1 409 ? -5.068 17.073 3.804 1.00 69.12 409 TRP A CA 1
ATOM 3351 C C . TRP A 1 409 ? -5.244 15.932 2.796 1.00 69.12 409 TRP A C 1
ATOM 3353 O O . TRP A 1 409 ? -6.371 15.648 2.392 1.00 69.12 409 TRP A O 1
ATOM 3363 N N . THR A 1 410 ? -4.174 15.211 2.449 1.00 60.75 410 THR A N 1
ATOM 3364 C CA . THR A 1 410 ? -4.258 14.031 1.565 1.00 60.75 410 THR A CA 1
ATOM 3365 C C . THR A 1 410 ? -5.149 12.935 2.165 1.00 60.75 410 THR A C 1
ATOM 3367 O O . THR A 1 410 ? -5.893 12.282 1.439 1.00 60.75 410 THR A O 1
ATOM 3370 N N . MET A 1 411 ? -5.168 12.807 3.495 1.00 62.34 411 MET A N 1
ATOM 3371 C CA . MET A 1 411 ? -6.073 11.927 4.248 1.00 62.34 411 MET A CA 1
ATOM 3372 C C . MET A 1 411 ? -7.523 12.449 4.341 1.00 62.34 411 MET A C 1
ATOM 3374 O O . MET A 1 411 ? -8.354 11.850 5.024 1.00 62.34 411 MET A O 1
ATOM 3378 N N . GLY A 1 412 ? -7.851 13.573 3.697 1.00 65.25 412 GLY A N 1
ATOM 3379 C CA . GLY A 1 412 ? -9.190 14.162 3.722 1.00 65.25 412 GLY A CA 1
ATOM 3380 C C . GLY A 1 412 ? -9.548 14.844 5.046 1.00 65.25 412 GLY A C 1
ATOM 3381 O O . GLY A 1 412 ? -10.728 14.921 5.385 1.00 65.25 412 GLY A O 1
ATOM 3382 N N . LYS A 1 413 ? -8.558 15.336 5.806 1.00 69.56 413 LYS A N 1
ATOM 3383 C CA . LYS A 1 413 ? -8.738 16.046 7.089 1.00 69.56 413 LYS A CA 1
ATOM 3384 C C . LYS A 1 413 ? -8.339 17.534 6.980 1.00 69.56 413 LYS A C 1
ATOM 3386 O O . LYS A 1 413 ? -7.367 17.950 7.616 1.00 69.56 413 LYS A O 1
ATOM 3391 N N . PRO A 1 414 ? -9.060 18.351 6.183 1.00 74.56 414 PRO A N 1
ATOM 3392 C CA . PRO A 1 414 ? -8.682 19.740 5.906 1.00 74.56 414 PRO A CA 1
ATOM 3393 C C . PRO A 1 414 ? -8.662 20.630 7.157 1.00 74.56 414 PRO A C 1
ATOM 3395 O O . PRO A 1 414 ? -7.764 21.454 7.280 1.00 74.56 414 PRO A O 1
ATOM 3398 N N . ASP A 1 415 ? -9.567 20.419 8.118 1.00 78.94 415 ASP A N 1
ATOM 3399 C CA . ASP A 1 415 ? -9.649 21.243 9.338 1.00 78.94 415 ASP A CA 1
ATOM 3400 C C . ASP A 1 415 ? -8.414 21.073 10.238 1.00 78.94 415 ASP A C 1
ATOM 3402 O O . ASP A 1 415 ? -7.891 22.031 10.808 1.00 78.94 415 ASP A O 1
ATOM 3406 N N . LEU A 1 416 ? -7.908 19.838 10.344 1.00 75.56 416 LEU A N 1
ATOM 3407 C CA . LEU A 1 416 ? -6.678 19.552 11.080 1.00 75.56 416 LEU A CA 1
ATOM 3408 C C . LEU A 1 416 ? -5.459 20.088 10.326 1.00 75.56 416 LEU A C 1
ATOM 3410 O O . LEU A 1 416 ? -4.596 20.704 10.947 1.00 75.56 416 LEU A O 1
ATOM 3414 N N . ALA A 1 417 ? -5.402 19.904 9.002 1.00 80.44 417 ALA A N 1
ATOM 3415 C CA . ALA A 1 417 ? -4.339 20.473 8.175 1.00 80.44 417 ALA A CA 1
ATOM 3416 C C . ALA A 1 417 ? -4.260 22.000 8.342 1.00 80.44 417 ALA A C 1
ATOM 3418 O O . ALA A 1 417 ? -3.184 22.542 8.585 1.00 80.44 417 ALA A O 1
ATOM 3419 N N . GLU A 1 418 ? -5.406 22.682 8.313 1.00 84.12 418 GLU A N 1
ATOM 3420 C CA . GLU A 1 418 ? -5.515 24.119 8.556 1.00 84.12 418 GLU A CA 1
ATOM 3421 C C . GLU A 1 418 ? -5.030 24.516 9.958 1.00 84.12 418 GLU A C 1
ATOM 3423 O O . GLU A 1 418 ? -4.256 25.466 10.082 1.00 84.12 418 GLU A O 1
ATOM 3428 N N . LYS A 1 419 ? -5.430 23.791 11.016 1.00 83.56 419 LYS A N 1
ATOM 3429 C CA . LYS A 1 419 ? -4.973 24.059 12.395 1.00 83.56 419 LYS A CA 1
ATOM 3430 C C . LYS A 1 419 ? -3.443 24.038 12.491 1.00 83.56 419 LYS A C 1
ATOM 3432 O O . LYS A 1 419 ? -2.857 24.962 13.052 1.00 83.56 419 LYS A O 1
ATOM 3437 N N . TYR A 1 420 ? -2.794 23.009 11.944 1.00 80.12 420 TYR A N 1
ATOM 3438 C CA . TYR A 1 420 ? -1.336 22.864 12.043 1.00 80.12 420 TYR A CA 1
ATOM 3439 C C . TYR A 1 420 ? -0.567 23.796 11.105 1.00 80.12 420 TYR A C 1
ATOM 3441 O O . TYR A 1 420 ? 0.504 24.265 11.482 1.00 80.12 420 TYR A O 1
ATOM 3449 N N . TYR A 1 421 ? -1.112 24.127 9.932 1.00 83.38 421 TYR A N 1
ATOM 3450 C CA . TYR A 1 421 ? -0.521 25.165 9.088 1.00 83.38 421 TYR A CA 1
ATOM 3451 C C . TYR A 1 421 ? -0.575 26.543 9.751 1.00 83.38 421 TYR A C 1
ATOM 3453 O O . TYR A 1 421 ? 0.434 27.238 9.730 1.00 83.38 421 TYR A O 1
ATOM 3461 N N . ASN A 1 422 ? -1.693 26.924 10.383 1.00 84.94 422 ASN A N 1
ATOM 3462 C CA . ASN A 1 422 ? -1.771 28.191 11.122 1.00 84.94 422 ASN A CA 1
ATOM 3463 C C . ASN A 1 422 ? -0.787 28.221 12.297 1.00 84.94 422 ASN A C 1
ATOM 3465 O O . ASN A 1 422 ? -0.067 29.196 12.459 1.00 84.94 422 ASN A O 1
ATOM 3469 N N . ARG A 1 423 ? -0.673 27.123 13.051 1.00 81.62 423 ARG A N 1
ATOM 3470 C CA . ARG A 1 423 ? 0.327 27.030 14.119 1.00 81.62 423 ARG A CA 1
ATOM 3471 C C . ARG A 1 423 ? 1.757 27.200 13.602 1.00 81.62 423 ARG A C 1
ATOM 3473 O O . ARG A 1 423 ? 2.548 27.885 14.231 1.00 81.62 423 ARG A O 1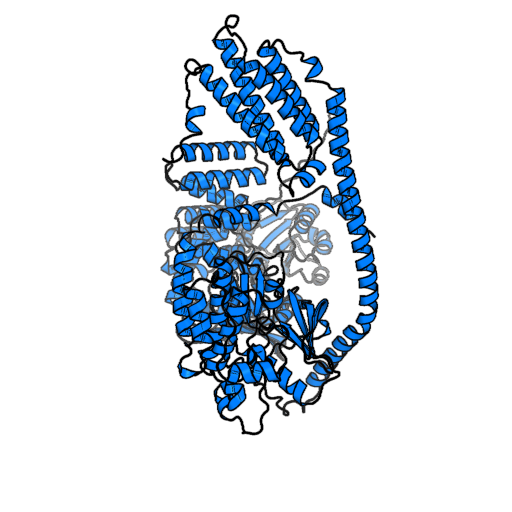
ATOM 3480 N N . LEU A 1 424 ? 2.091 26.596 12.459 1.00 80.44 424 LEU A N 1
ATOM 3481 C CA . LEU A 1 424 ? 3.412 26.775 11.857 1.00 80.44 424 LEU A CA 1
ATOM 3482 C C . LEU A 1 424 ? 3.634 28.222 11.399 1.00 80.44 424 LEU A C 1
ATOM 3484 O O . LEU A 1 424 ? 4.735 28.728 11.560 1.00 80.44 424 LEU A O 1
ATOM 3488 N N . VAL A 1 425 ? 2.603 28.885 10.868 1.00 83.94 425 VAL A N 1
ATOM 3489 C CA . VAL A 1 425 ? 2.646 30.319 10.534 1.00 83.94 425 VAL A CA 1
ATOM 3490 C C . VAL A 1 425 ? 2.954 31.170 11.770 1.00 83.94 425 VAL A C 1
ATOM 3492 O O . VAL A 1 425 ? 3.731 32.111 11.657 1.00 83.94 425 VAL A O 1
ATOM 3495 N N . ASP A 1 426 ? 2.403 30.820 12.934 1.00 82.44 426 ASP A N 1
ATOM 3496 C CA . ASP A 1 426 ? 2.650 31.538 14.192 1.00 82.44 426 ASP A CA 1
ATOM 3497 C C . ASP A 1 426 ? 4.068 31.296 14.760 1.00 82.44 426 ASP A C 1
ATOM 3499 O O . ASP A 1 426 ? 4.575 32.119 15.521 1.00 82.44 426 ASP A O 1
ATOM 3503 N N . GLU A 1 427 ? 4.714 30.176 14.407 1.00 78.19 427 GLU A N 1
ATOM 3504 C CA . GLU A 1 427 ? 6.036 29.774 14.917 1.00 78.19 427 GLU A CA 1
ATOM 3505 C C . GLU A 1 427 ? 7.222 30.254 14.042 1.00 78.19 427 GLU A C 1
ATOM 3507 O O . GLU A 1 427 ? 8.346 30.330 14.545 1.00 78.19 427 GLU A O 1
ATOM 3512 N N . ILE A 1 428 ? 7.016 30.572 12.754 1.00 78.62 428 ILE A N 1
ATOM 3513 C CA . ILE A 1 428 ? 8.095 30.966 11.817 1.00 78.62 428 ILE A CA 1
ATOM 3514 C C . ILE A 1 428 ? 8.260 32.489 11.675 1.00 78.62 428 ILE A C 1
ATOM 3516 O O . ILE A 1 428 ? 7.315 33.254 11.852 1.00 78.62 428 ILE A O 1
ATOM 3520 N N . SER A 1 429 ? 9.472 32.943 11.319 1.00 75.00 429 SER A N 1
ATOM 3521 C CA . SER A 1 429 ? 9.749 34.376 11.117 1.00 75.00 429 SER A CA 1
ATOM 3522 C C . SER A 1 429 ? 8.915 34.954 9.959 1.00 75.00 429 SER A C 1
ATOM 3524 O O . SER A 1 429 ? 8.767 34.282 8.935 1.00 75.00 429 SER A O 1
ATOM 3526 N N . PRO A 1 430 ? 8.439 36.214 10.046 1.00 71.62 430 PRO A N 1
ATOM 3527 C CA . PRO A 1 430 ? 7.754 36.897 8.947 1.00 71.62 430 PRO A CA 1
ATOM 3528 C C . PRO A 1 430 ? 8.540 36.956 7.626 1.00 71.62 430 PRO A C 1
ATOM 3530 O O . PRO A 1 430 ? 7.928 37.064 6.567 1.00 71.62 430 PRO A O 1
ATOM 3533 N N . GLU A 1 431 ? 9.875 36.879 7.673 1.00 64.88 431 GLU A N 1
ATOM 3534 C CA . GLU A 1 431 ? 10.737 36.891 6.479 1.00 64.88 431 GLU A CA 1
ATOM 3535 C C . GLU A 1 431 ? 11.009 35.492 5.895 1.00 64.88 431 GLU A C 1
ATOM 3537 O O . GLU A 1 431 ? 11.711 35.369 4.888 1.00 64.88 431 GLU A O 1
ATOM 3542 N N . ASP A 1 432 ? 10.494 34.425 6.516 1.00 69.44 432 ASP A N 1
ATOM 3543 C CA . ASP A 1 432 ? 10.763 33.056 6.082 1.00 69.44 432 ASP A CA 1
ATOM 3544 C C . ASP A 1 432 ? 10.083 32.765 4.724 1.00 69.44 432 ASP A C 1
ATOM 3546 O O . ASP A 1 432 ? 8.860 32.902 4.598 1.00 69.44 432 ASP A O 1
ATOM 3550 N N . PRO A 1 433 ? 10.827 32.313 3.691 1.00 64.69 433 PRO A N 1
ATOM 3551 C CA . PRO A 1 433 ? 10.260 31.964 2.387 1.00 64.69 433 PRO A CA 1
ATOM 3552 C C . PRO A 1 433 ? 9.135 30.917 2.445 1.00 64.69 433 PRO A C 1
ATOM 3554 O O . PRO A 1 433 ? 8.283 30.875 1.549 1.00 64.69 433 PRO A O 1
ATOM 3557 N N . LEU A 1 434 ? 9.106 30.076 3.486 1.00 69.56 434 LEU A N 1
ATOM 3558 C CA . LEU A 1 434 ? 8.065 29.075 3.712 1.00 69.56 434 LEU A CA 1
ATOM 3559 C C . LEU A 1 434 ? 6.698 29.713 3.999 1.00 69.56 434 LEU A C 1
ATOM 3561 O O . LEU A 1 434 ? 5.672 29.104 3.699 1.00 69.56 434 LEU A O 1
ATOM 3565 N N . LEU A 1 435 ? 6.657 30.951 4.500 1.00 76.50 435 LEU A N 1
ATOM 3566 C CA . LEU A 1 435 ? 5.421 31.659 4.832 1.00 76.50 435 LEU A CA 1
ATOM 3567 C C . LEU A 1 435 ? 4.517 31.860 3.603 1.00 76.50 435 LEU A C 1
ATOM 3569 O O . LEU A 1 435 ? 3.300 31.674 3.679 1.00 76.50 435 LEU A O 1
ATOM 3573 N N . ASN A 1 436 ? 5.116 32.137 2.441 1.00 72.62 436 ASN A N 1
ATOM 3574 C CA . ASN A 1 436 ? 4.403 32.204 1.163 1.00 72.62 436 ASN A CA 1
ATOM 3575 C C . ASN A 1 436 ? 3.726 30.865 0.829 1.00 72.62 436 ASN A C 1
ATOM 3577 O O . ASN A 1 436 ? 2.540 30.823 0.488 1.00 72.62 436 ASN A O 1
ATOM 3581 N N . VAL A 1 437 ? 4.472 29.765 0.970 1.00 72.69 437 VAL A N 1
ATOM 3582 C CA . VAL A 1 437 ? 3.967 28.410 0.713 1.00 72.69 437 VAL A CA 1
ATOM 3583 C C . VAL A 1 437 ? 2.808 28.091 1.659 1.00 72.69 437 VAL A C 1
ATOM 3585 O O . VAL A 1 437 ? 1.768 27.618 1.207 1.00 72.69 437 VAL A O 1
ATOM 3588 N N . LEU A 1 438 ? 2.928 28.425 2.946 1.00 77.38 438 LEU A N 1
ATOM 3589 C CA . LEU A 1 438 ? 1.884 28.168 3.942 1.00 77.38 438 LEU A CA 1
ATOM 3590 C C . LEU A 1 438 ? 0.603 28.958 3.675 1.00 77.38 438 LEU A C 1
ATOM 3592 O O . LEU A 1 438 ? -0.483 28.381 3.728 1.00 77.38 438 LEU A O 1
ATOM 3596 N N . TYR A 1 439 ? 0.699 30.241 3.319 1.00 82.56 439 TYR A N 1
ATOM 3597 C CA . TYR A 1 439 ? -0.478 31.026 2.941 1.00 82.56 439 TYR A CA 1
ATOM 3598 C C . TYR A 1 439 ? -1.148 30.503 1.664 1.00 82.56 439 TYR A C 1
ATOM 3600 O O . TYR A 1 439 ? -2.380 30.490 1.580 1.00 82.56 439 TYR A O 1
ATOM 3608 N N . ALA A 1 440 ? -0.369 30.014 0.694 1.00 72.44 440 ALA A N 1
ATOM 3609 C CA . ALA A 1 440 ? -0.909 29.381 -0.505 1.00 72.44 440 ALA A CA 1
ATOM 3610 C C . ALA A 1 440 ? -1.644 28.067 -0.181 1.00 72.44 440 ALA A C 1
ATOM 3612 O O . ALA A 1 440 ? -2.742 27.844 -0.696 1.00 72.44 440 ALA A O 1
ATOM 3613 N N . GLU A 1 441 ? -1.088 27.215 0.687 1.00 76.94 441 GLU A N 1
ATOM 3614 C CA . GLU A 1 441 ? -1.754 25.974 1.107 1.00 76.94 441 GLU A CA 1
ATOM 3615 C C . GLU A 1 441 ? -3.013 26.252 1.952 1.00 76.94 441 GLU A C 1
ATOM 3617 O O . GLU A 1 441 ? -4.073 25.686 1.676 1.00 76.94 441 GLU A O 1
ATOM 3622 N N . LEU A 1 442 ? -2.961 27.202 2.893 1.00 80.38 442 LEU A N 1
ATOM 3623 C CA . LEU A 1 442 ? -4.126 27.650 3.670 1.00 80.38 442 LEU A CA 1
ATOM 3624 C C . LEU A 1 442 ? -5.234 28.226 2.772 1.00 80.38 442 LEU A C 1
ATOM 3626 O O . LEU A 1 442 ? -6.416 27.958 2.993 1.00 80.38 442 LEU A O 1
ATOM 3630 N N . SER A 1 443 ? -4.876 28.983 1.729 1.00 75.69 443 SER A N 1
ATOM 3631 C CA . SER A 1 443 ? -5.836 29.530 0.761 1.00 75.69 443 SER A CA 1
ATOM 3632 C C . SER A 1 443 ? -6.577 28.427 -0.000 1.00 75.69 443 SER A C 1
ATOM 3634 O O . SER A 1 443 ? -7.801 28.504 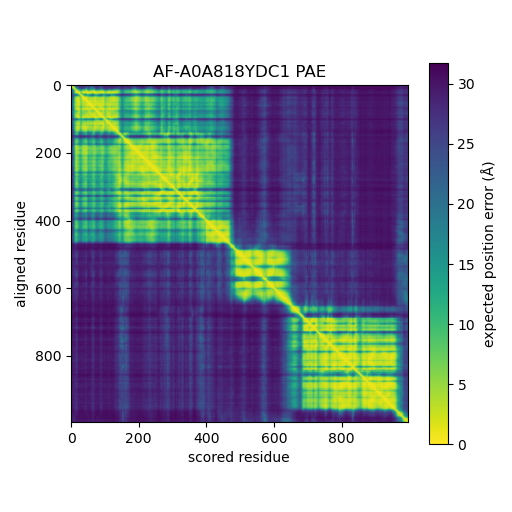-0.170 1.00 75.69 443 SER A O 1
ATOM 3636 N N . LYS A 1 444 ? -5.865 27.373 -0.420 1.00 73.75 444 LYS A N 1
ATOM 3637 C CA . LYS A 1 444 ? -6.469 26.213 -1.088 1.00 73.75 444 LYS A CA 1
ATOM 3638 C C . LYS A 1 444 ? -7.394 25.434 -0.148 1.00 73.75 444 LYS A C 1
ATOM 3640 O O . LYS A 1 444 ? -8.453 24.997 -0.598 1.00 73.75 444 LYS A O 1
ATOM 3645 N N . ILE A 1 445 ? -7.030 25.278 1.129 1.00 77.56 445 ILE A N 1
ATOM 3646 C CA . ILE A 1 445 ? -7.890 24.623 2.129 1.00 77.56 445 ILE A CA 1
ATOM 3647 C C . ILE A 1 445 ? -9.166 25.438 2.357 1.00 77.56 445 ILE A C 1
ATOM 3649 O O . ILE A 1 445 ? -10.264 24.899 2.213 1.00 77.56 445 ILE A O 1
ATOM 3653 N N . ALA A 1 446 ? -9.036 26.747 2.591 1.00 71.44 446 ALA A N 1
ATOM 3654 C CA . ALA A 1 446 ? -10.175 27.644 2.768 1.00 71.44 446 ALA A CA 1
ATOM 3655 C C . ALA A 1 446 ? -11.112 27.636 1.546 1.00 71.44 446 ALA A C 1
ATOM 3657 O O . ALA A 1 446 ? -12.330 27.637 1.700 1.00 71.44 446 ALA A O 1
ATOM 3658 N N . SER A 1 447 ? -10.562 27.568 0.327 1.00 66.56 447 SER A N 1
ATOM 3659 C CA . SER A 1 447 ? -11.351 27.427 -0.904 1.00 66.56 447 SER A CA 1
ATOM 3660 C C . SER A 1 447 ? -12.142 26.114 -0.933 1.00 66.56 447 SER A C 1
ATOM 3662 O O . SER A 1 447 ? -13.325 26.115 -1.267 1.00 66.56 447 SER A O 1
ATOM 3664 N N . GLN A 1 448 ? -11.522 24.999 -0.533 1.00 70.31 448 GLN A N 1
ATOM 3665 C CA . GLN A 1 448 ? -12.164 23.678 -0.517 1.00 70.31 448 GLN A CA 1
ATOM 3666 C C . GLN A 1 448 ? -13.250 23.536 0.549 1.00 70.31 448 GLN A C 1
ATOM 3668 O O . GLN A 1 448 ? -14.220 22.819 0.321 1.00 70.31 448 GLN A O 1
ATOM 3673 N N . GLN A 1 449 ? -13.114 24.230 1.677 1.00 72.25 449 GLN A N 1
ATOM 3674 C CA . GLN A 1 449 ? -14.138 24.301 2.723 1.00 72.25 449 GLN A CA 1
ATOM 3675 C C . GLN A 1 449 ? -15.261 25.310 2.399 1.00 72.25 449 GLN A C 1
ATOM 3677 O O . GLN A 1 449 ? -16.210 25.430 3.168 1.00 72.25 449 GLN A O 1
ATOM 3682 N N . GLY A 1 450 ? -15.176 26.053 1.285 1.00 63.72 450 GLY A N 1
ATOM 3683 C CA . GLY A 1 450 ? -16.171 27.064 0.899 1.00 63.72 450 GLY A CA 1
ATOM 3684 C C . GLY A 1 450 ? -15.993 28.438 1.563 1.00 63.72 450 GLY A C 1
ATOM 3685 O O . GLY A 1 450 ? -16.839 29.318 1.407 1.00 63.72 450 GLY A O 1
ATOM 3686 N N . HIS A 1 451 ? -14.882 28.674 2.265 1.00 72.88 451 HIS A N 1
ATOM 3687 C CA . HIS A 1 451 ? -14.528 29.953 2.887 1.00 72.88 451 HIS A CA 1
ATOM 3688 C C . HIS A 1 451 ? -13.834 30.899 1.887 1.00 72.88 451 HIS A C 1
ATOM 3690 O O . HIS A 1 451 ? -12.677 31.288 2.067 1.00 72.88 451 HIS A O 1
ATOM 3696 N N . TYR A 1 452 ? -14.530 31.293 0.817 1.00 60.50 452 TYR A N 1
ATOM 3697 C CA . TYR A 1 452 ? -13.932 32.034 -0.306 1.00 60.50 452 TYR A CA 1
ATOM 3698 C C . TYR A 1 452 ? -13.306 33.382 0.087 1.00 60.50 452 TYR A C 1
ATOM 3700 O O . TYR A 1 452 ? -12.212 33.696 -0.370 1.00 60.50 452 TYR A O 1
ATOM 3708 N N . ASN A 1 453 ? -13.926 34.145 0.993 1.00 61.12 453 ASN A N 1
ATOM 3709 C CA . ASN A 1 453 ? -13.364 35.422 1.462 1.00 61.12 453 ASN A CA 1
ATOM 3710 C C . ASN A 1 453 ? -12.029 35.226 2.194 1.00 61.12 453 ASN A C 1
ATOM 3712 O O . ASN A 1 453 ? -11.064 35.946 1.944 1.00 61.12 453 ASN A O 1
ATOM 3716 N N . LYS A 1 454 ? -11.955 34.204 3.055 1.00 70.94 454 LYS A N 1
ATOM 3717 C CA . LYS A 1 454 ? -10.725 33.815 3.752 1.00 70.94 454 LYS A CA 1
ATOM 3718 C C . LYS A 1 454 ? -9.671 33.319 2.758 1.00 70.94 454 LYS A C 1
ATOM 3720 O O . LYS A 1 454 ? -8.507 33.683 2.868 1.00 70.94 454 LYS A O 1
ATOM 3725 N N . SER A 1 455 ? -10.087 32.544 1.754 1.00 60.66 455 SER A N 1
ATOM 3726 C CA . SER A 1 455 ? -9.216 32.060 0.677 1.00 60.66 455 SER A CA 1
ATOM 3727 C C . SER A 1 455 ? -8.577 33.204 -0.112 1.00 60.66 455 SER A C 1
ATOM 3729 O O . SER A 1 455 ? -7.364 33.178 -0.320 1.00 60.66 455 SER A O 1
ATOM 3731 N N . VAL A 1 456 ? -9.352 34.233 -0.476 1.00 59.94 456 VAL A N 1
ATOM 3732 C CA . VAL A 1 456 ? -8.859 35.436 -1.168 1.00 59.94 456 VAL A CA 1
ATOM 3733 C C . VAL A 1 456 ? -7.876 36.213 -0.291 1.00 59.94 456 VAL A C 1
ATOM 3735 O O . VAL A 1 456 ? -6.789 36.543 -0.755 1.00 59.94 456 VAL A O 1
ATOM 3738 N N . GLN A 1 457 ? -8.200 36.436 0.987 1.00 70.69 457 GLN A N 1
ATOM 3739 C CA . GLN A 1 457 ? -7.303 37.118 1.931 1.00 70.69 457 GLN A CA 1
ATOM 3740 C C . GLN A 1 457 ? -5.971 36.376 2.114 1.00 70.69 457 GLN A C 1
ATOM 3742 O O . GLN A 1 457 ? -4.906 36.987 2.110 1.00 70.69 457 GLN A O 1
ATOM 3747 N N . LEU A 1 458 ? -6.011 35.049 2.250 1.00 70.31 458 LEU A N 1
ATOM 3748 C CA . LEU A 1 458 ? -4.812 34.216 2.367 1.00 70.31 458 LEU A CA 1
ATOM 3749 C C . LEU A 1 458 ? -4.004 34.192 1.065 1.00 70.31 458 LEU A C 1
ATOM 3751 O O . LEU A 1 458 ? -2.777 34.222 1.102 1.00 70.31 458 LEU A O 1
ATOM 3755 N N . HIS A 1 459 ? -4.676 34.197 -0.089 1.00 68.88 459 HIS A N 1
ATOM 3756 C CA . HIS A 1 459 ? -4.008 34.305 -1.385 1.00 68.88 459 HIS A CA 1
ATOM 3757 C C . HIS A 1 459 ? -3.286 35.650 -1.525 1.00 68.88 459 HIS A C 1
ATOM 3759 O O . HIS A 1 459 ? -2.153 35.703 -1.993 1.00 68.88 459 HIS A O 1
ATOM 3765 N N . GLN A 1 460 ? -3.908 36.726 -1.043 1.00 65.62 460 GLN A N 1
ATOM 3766 C CA . GLN A 1 460 ? -3.308 38.052 -1.015 1.00 65.62 460 GLN A CA 1
ATOM 3767 C C . GLN A 1 460 ? -2.075 38.102 -0.097 1.00 65.62 460 GLN A C 1
ATOM 3769 O O . GLN A 1 460 ? -1.028 38.569 -0.532 1.00 65.62 460 GLN A O 1
ATOM 3774 N N . LYS A 1 461 ? -2.131 37.506 1.103 1.00 76.69 461 LYS A N 1
ATOM 3775 C CA . LYS A 1 461 ? -0.955 37.364 1.990 1.00 76.69 461 LYS A CA 1
ATOM 3776 C C . LYS A 1 461 ? 0.179 36.528 1.371 1.00 76.69 461 LYS A C 1
ATOM 3778 O O . LYS A 1 461 ? 1.358 36.848 1.536 1.00 76.69 461 LYS A O 1
ATOM 3783 N N . SER A 1 462 ? -0.151 35.471 0.623 1.00 68.56 462 SER A N 1
ATOM 3784 C CA . SER A 1 462 ? 0.832 34.694 -0.154 1.00 68.56 462 SER A CA 1
ATOM 3785 C C . SER A 1 462 ? 1.509 35.557 -1.227 1.00 68.56 462 SER A C 1
ATOM 3787 O O . SER A 1 462 ? 2.729 35.523 -1.367 1.00 68.56 462 SER A O 1
ATOM 3789 N N . LEU A 1 463 ? 0.754 36.401 -1.935 1.00 62.50 463 LEU A N 1
ATOM 3790 C CA . LEU A 1 463 ? 1.306 37.332 -2.925 1.00 62.50 463 LEU A CA 1
ATOM 3791 C C . LEU A 1 463 ? 2.156 38.444 -2.281 1.00 62.50 463 LEU A C 1
ATOM 3793 O O . LEU A 1 463 ? 3.221 38.770 -2.797 1.00 62.50 463 LEU A O 1
ATOM 3797 N N . GLU A 1 464 ? 1.734 38.989 -1.139 1.00 67.19 464 GLU A N 1
ATOM 3798 C CA . GLU A 1 464 ? 2.468 40.018 -0.388 1.00 67.19 464 GLU A CA 1
ATOM 3799 C C . GLU A 1 464 ? 3.816 39.499 0.144 1.00 67.19 464 GLU A C 1
ATOM 3801 O O . GLU A 1 464 ? 4.841 40.153 -0.044 1.00 67.19 464 GLU A O 1
ATOM 3806 N N . SER A 1 465 ? 3.851 38.289 0.713 1.00 60.91 465 SER A N 1
ATOM 3807 C CA . SER A 1 465 ? 5.102 37.630 1.140 1.00 60.91 465 SER A CA 1
ATOM 3808 C C . SER A 1 465 ? 6.017 37.262 -0.037 1.00 60.91 465 SER A C 1
ATOM 3810 O O . SER A 1 465 ? 7.241 37.316 0.075 1.00 60.91 465 SER A O 1
ATOM 3812 N N . ARG A 1 466 ? 5.448 36.969 -1.215 1.00 50.84 466 ARG A N 1
ATOM 3813 C CA . ARG A 1 466 ? 6.203 36.747 -2.460 1.00 50.84 466 ARG A CA 1
ATOM 3814 C C . ARG A 1 466 ? 6.889 38.020 -2.972 1.00 50.84 466 ARG A C 1
ATOM 3816 O O . ARG A 1 466 ? 7.956 37.921 -3.573 1.00 50.84 466 ARG A O 1
ATOM 3823 N N . ASN A 1 467 ? 6.323 39.197 -2.693 1.00 46.06 467 ASN A N 1
ATOM 3824 C CA . ASN A 1 467 ? 6.881 40.501 -3.074 1.00 46.06 467 ASN A CA 1
ATOM 3825 C C . ASN A 1 467 ? 8.076 40.943 -2.208 1.00 46.06 467 ASN A C 1
ATOM 3827 O O . ASN A 1 467 ? 8.779 41.876 -2.588 1.00 46.06 467 ASN A O 1
ATOM 3831 N N . GLN A 1 468 ? 8.329 40.277 -1.076 1.00 48.69 468 GLN A N 1
ATOM 3832 C CA . GLN A 1 468 ? 9.488 40.524 -0.207 1.00 48.69 468 GLN A CA 1
ATOM 3833 C C . GLN A 1 468 ? 10.707 39.643 -0.555 1.00 48.69 468 GLN A C 1
ATOM 3835 O O . GLN A 1 468 ? 11.772 39.804 0.036 1.00 48.69 468 GLN A O 1
ATOM 3840 N N . SER A 1 469 ? 10.588 38.736 -1.537 1.00 38.78 469 SER A N 1
ATOM 3841 C CA . SER A 1 469 ? 11.680 37.862 -1.984 1.00 38.78 469 SER A CA 1
ATOM 3842 C C . SER A 1 469 ? 12.444 38.474 -3.182 1.00 38.78 469 SER A C 1
ATOM 3844 O O . SER A 1 469 ? 11.800 38.971 -4.109 1.00 38.78 469 SER A O 1
ATOM 3846 N N . PRO A 1 470 ? 13.795 38.452 -3.241 1.00 38.84 470 PRO A N 1
ATOM 3847 C CA . PRO A 1 470 ? 14.577 39.345 -4.115 1.00 38.84 470 PRO A CA 1
ATOM 3848 C C . PRO A 1 470 ? 14.584 39.037 -5.624 1.00 38.84 470 PRO A C 1
ATOM 3850 O O . PRO A 1 470 ? 15.399 39.608 -6.349 1.00 38.84 470 PRO A O 1
ATOM 3853 N N . GLN A 1 471 ? 13.740 38.142 -6.143 1.00 37.38 471 GLN A N 1
ATOM 3854 C CA . GLN A 1 471 ? 13.771 37.778 -7.564 1.00 37.38 471 GLN A CA 1
ATOM 3855 C C . GLN A 1 471 ? 12.373 37.550 -8.144 1.00 37.38 471 GLN A C 1
ATOM 3857 O O . GLN A 1 471 ? 11.803 36.471 -8.027 1.00 37.38 471 GLN A O 1
ATOM 3862 N N . THR A 1 472 ? 11.831 38.561 -8.830 1.00 34.09 472 THR A N 1
ATOM 3863 C CA . THR A 1 472 ? 11.458 38.493 -10.262 1.00 34.09 472 THR A CA 1
ATOM 3864 C C . THR A 1 472 ? 10.873 39.836 -10.728 1.00 34.09 472 THR A C 1
ATOM 3866 O O . THR A 1 472 ? 9.748 40.220 -10.422 1.00 34.09 472 THR A O 1
ATOM 3869 N N . ASN A 1 473 ? 11.685 40.571 -11.490 1.00 48.31 473 ASN A N 1
ATOM 3870 C CA . ASN A 1 473 ? 11.340 41.805 -12.192 1.00 48.31 473 ASN A CA 1
ATOM 3871 C C . ASN A 1 473 ? 10.431 41.501 -13.396 1.00 48.31 473 ASN A C 1
ATOM 3873 O O . ASN A 1 473 ? 10.872 40.779 -14.281 1.00 48.31 473 ASN A O 1
ATOM 3877 N N . ILE A 1 474 ? 9.215 42.065 -13.437 1.00 38.22 474 ILE A N 1
ATOM 3878 C CA . ILE A 1 474 ? 8.493 42.618 -14.617 1.00 38.22 474 ILE A CA 1
ATOM 3879 C C . ILE A 1 474 ? 7.070 43.036 -14.194 1.00 38.22 474 ILE A C 1
ATOM 3881 O O . ILE A 1 474 ? 6.659 44.153 -14.501 1.00 38.22 474 ILE A O 1
ATOM 3885 N N . THR A 1 475 ? 6.367 42.231 -13.390 1.00 39.78 475 THR A N 1
ATOM 3886 C CA . THR A 1 475 ? 5.041 42.566 -12.816 1.00 39.78 475 THR A CA 1
ATOM 3887 C C . THR A 1 475 ? 5.093 43.823 -11.941 1.00 39.78 475 THR A C 1
ATOM 3889 O O . THR A 1 475 ? 4.183 44.650 -11.966 1.00 39.78 475 THR A O 1
ATOM 3892 N N . ASN A 1 476 ? 6.222 44.032 -11.256 1.00 41.09 476 ASN A N 1
ATOM 3893 C CA . ASN A 1 476 ? 6.456 45.208 -10.419 1.00 41.09 476 ASN A CA 1
ATOM 3894 C C . ASN A 1 476 ? 6.578 46.526 -11.198 1.00 41.09 476 ASN A C 1
ATOM 3896 O O . ASN A 1 476 ? 6.358 47.573 -10.604 1.00 41.09 476 ASN A O 1
ATOM 3900 N N . LYS A 1 477 ? 6.844 46.529 -12.514 1.00 39.88 477 LYS A N 1
ATOM 3901 C CA . LYS A 1 477 ? 6.866 47.795 -13.277 1.00 39.88 477 LYS A CA 1
ATOM 3902 C C . LYS A 1 477 ? 5.472 48.342 -13.590 1.00 39.88 477 LYS A C 1
ATOM 3904 O O . LYS A 1 477 ? 5.352 49.533 -13.849 1.00 39.88 477 LYS A O 1
ATOM 3909 N N . VAL A 1 478 ? 4.439 47.499 -13.563 1.00 39.62 478 VAL A N 1
ATOM 3910 C CA . VAL A 1 478 ? 3.053 47.912 -13.841 1.00 39.62 478 VAL A CA 1
ATOM 3911 C C . VAL A 1 478 ? 2.311 48.269 -12.549 1.00 39.62 478 VAL A C 1
ATOM 3913 O O . VAL A 1 478 ? 1.496 49.185 -12.555 1.00 39.62 478 VAL A O 1
ATOM 3916 N N . PHE A 1 479 ? 2.642 47.620 -11.427 1.00 38.94 479 PHE A N 1
ATOM 3917 C CA . PHE A 1 479 ? 1.992 47.872 -10.134 1.00 38.94 479 PHE A CA 1
ATOM 3918 C C . PHE A 1 479 ? 2.694 48.911 -9.233 1.00 38.94 479 PHE A C 1
ATOM 3920 O O . PHE A 1 479 ? 2.064 49.380 -8.292 1.00 38.94 479 PHE A O 1
ATOM 3927 N N . GLN A 1 480 ? 3.943 49.323 -9.508 1.00 36.50 480 GLN A N 1
ATOM 3928 C CA . GLN A 1 480 ? 4.663 50.356 -8.725 1.00 36.50 480 GLN A CA 1
ATOM 3929 C C . GLN A 1 480 ? 4.592 51.781 -9.307 1.00 36.50 480 GLN A C 1
ATOM 3931 O O . GLN A 1 480 ? 5.499 52.585 -9.099 1.00 36.50 480 GLN A O 1
ATOM 3936 N N . VAL A 1 481 ? 3.535 52.141 -10.034 1.00 36.12 481 VAL A N 1
ATOM 3937 C CA . VAL A 1 481 ? 3.328 53.549 -10.410 1.00 36.12 481 VAL A CA 1
ATOM 3938 C C . VAL A 1 481 ? 2.329 54.167 -9.435 1.00 36.12 481 VAL A C 1
ATOM 3940 O O . VAL A 1 481 ? 1.132 54.213 -9.694 1.00 36.12 481 VAL A O 1
ATOM 3943 N N . GLU A 1 482 ? 2.840 54.658 -8.302 1.00 37.41 482 GLU A N 1
ATOM 3944 C CA . GLU A 1 482 ? 2.081 55.384 -7.263 1.00 37.41 482 GLU A CA 1
ATOM 3945 C C . GLU A 1 482 ? 1.568 56.769 -7.723 1.00 37.41 482 GLU A C 1
ATOM 3947 O O . GLU A 1 482 ? 0.924 57.492 -6.968 1.00 37.41 482 GLU A O 1
ATOM 3952 N N . SER A 1 483 ? 1.787 57.143 -8.988 1.00 40.03 483 SER A N 1
ATOM 3953 C CA . SER A 1 483 ? 1.316 58.395 -9.583 1.00 40.03 483 SER A CA 1
ATOM 3954 C C . SER A 1 483 ? 0.870 58.170 -11.031 1.00 40.03 483 SER A C 1
ATOM 3956 O O . SER A 1 483 ? 1.671 58.101 -11.964 1.00 40.03 483 SER A O 1
ATOM 3958 N N . LEU A 1 484 ? -0.448 58.125 -11.256 1.00 45.50 484 LEU A N 1
ATOM 3959 C CA . LEU A 1 484 ? -1.069 58.147 -12.591 1.00 45.50 484 LEU A CA 1
ATOM 3960 C C . LEU A 1 484 ? -0.701 59.402 -13.419 1.00 45.50 484 LEU A C 1
ATOM 3962 O O . LEU A 1 484 ? -1.100 59.491 -14.583 1.00 45.50 484 LEU A O 1
ATOM 3966 N N . ALA A 1 485 ? 0.070 60.354 -12.880 1.00 43.91 485 ALA A N 1
ATOM 3967 C CA . ALA A 1 485 ? 0.476 61.571 -13.574 1.00 43.91 485 ALA A CA 1
ATOM 3968 C C . ALA A 1 485 ? 1.612 61.352 -14.598 1.00 43.91 485 ALA A C 1
ATOM 3970 O O . ALA A 1 485 ? 1.629 62.053 -15.606 1.00 43.91 485 ALA A O 1
ATOM 3971 N N . ASP A 1 486 ? 2.469 60.329 -14.438 1.00 45.31 486 ASP A N 1
ATOM 3972 C CA . ASP A 1 486 ? 3.768 60.287 -15.150 1.00 45.31 486 ASP A CA 1
ATOM 3973 C C . ASP A 1 486 ? 3.894 59.267 -16.301 1.00 45.31 486 ASP A C 1
ATOM 3975 O O . ASP A 1 486 ? 4.842 59.328 -17.080 1.00 45.31 486 ASP A O 1
ATOM 3979 N N . LEU A 1 487 ? 2.947 58.333 -16.471 1.00 54.28 487 LEU A N 1
ATOM 3980 C CA . LEU A 1 487 ? 2.976 57.416 -17.630 1.00 54.28 487 LEU A CA 1
ATOM 3981 C C . LEU A 1 487 ? 2.749 58.155 -18.968 1.00 54.28 487 LEU A C 1
ATOM 3983 O O . LEU A 1 487 ? 1.700 58.778 -19.155 1.00 54.28 487 LEU A O 1
ATOM 3987 N N . ASP A 1 488 ? 3.694 58.032 -19.900 1.00 60.75 488 ASP A N 1
ATOM 3988 C CA . ASP A 1 488 ? 3.598 58.592 -21.252 1.00 60.75 488 ASP A CA 1
ATOM 3989 C C . ASP A 1 488 ? 2.590 57.811 -22.117 1.00 60.75 488 ASP A C 1
ATOM 3991 O O . ASP A 1 488 ? 2.578 56.576 -22.140 1.00 60.75 488 ASP A O 1
ATOM 3995 N N . THR A 1 489 ? 1.753 58.536 -22.861 1.00 63.91 489 THR A N 1
ATOM 3996 C CA . THR A 1 489 ? 0.749 57.995 -23.788 1.00 63.91 489 THR A CA 1
ATOM 3997 C C . THR A 1 489 ? 1.381 57.050 -24.817 1.00 63.91 489 THR A C 1
ATOM 3999 O O . THR A 1 489 ? 0.784 56.027 -25.155 1.00 63.91 489 THR A O 1
ATOM 4002 N N . GLY A 1 490 ? 2.620 57.325 -25.248 1.00 66.06 490 GLY A N 1
ATOM 4003 C CA . GLY A 1 490 ? 3.363 56.459 -26.171 1.00 66.06 490 GLY A CA 1
ATOM 4004 C C . GLY A 1 490 ? 3.696 55.073 -25.599 1.00 66.06 490 GLY A C 1
ATOM 4005 O O . GLY A 1 490 ? 3.729 54.084 -26.333 1.00 66.06 490 GLY A O 1
ATOM 4006 N N . ILE A 1 491 ? 3.881 54.958 -24.279 1.00 65.12 491 ILE A N 1
ATOM 4007 C CA . ILE A 1 491 ? 4.149 53.675 -23.609 1.00 65.12 491 ILE A CA 1
ATOM 4008 C C . ILE A 1 491 ? 2.874 52.826 -23.557 1.00 65.12 491 ILE A C 1
ATOM 4010 O O . ILE A 1 491 ? 2.921 51.630 -23.846 1.00 65.12 491 ILE A O 1
ATOM 4014 N N . VAL A 1 492 ? 1.730 53.445 -23.249 1.00 64.50 492 VAL A N 1
ATOM 4015 C CA . VAL A 1 492 ? 0.425 52.759 -23.217 1.00 64.50 492 VAL A CA 1
ATOM 4016 C C . VAL A 1 492 ? 0.053 52.243 -24.609 1.00 64.50 492 VAL A C 1
ATOM 4018 O O . VAL A 1 492 ? -0.361 51.096 -24.747 1.00 64.50 492 VAL A O 1
ATOM 4021 N N . GLN A 1 493 ? 0.286 53.037 -25.659 1.00 72.19 493 GLN A N 1
ATOM 4022 C CA . GLN A 1 493 ? 0.071 52.613 -27.049 1.00 72.19 493 GLN A CA 1
ATOM 4023 C C . GLN A 1 493 ? 0.938 51.407 -27.437 1.00 72.19 493 GLN A C 1
ATOM 4025 O O . GLN A 1 493 ? 0.453 50.472 -28.077 1.00 72.19 493 GLN A O 1
ATOM 4030 N N . LYS A 1 494 ? 2.206 51.384 -27.009 1.00 73.19 494 LYS A N 1
ATOM 4031 C CA . LYS A 1 494 ? 3.099 50.243 -27.247 1.00 73.19 494 LYS A CA 1
ATOM 4032 C C . LYS A 1 494 ? 2.606 48.973 -26.550 1.00 73.19 494 LYS A C 1
ATOM 4034 O O . LYS A 1 494 ? 2.682 47.897 -27.141 1.00 73.19 494 LYS A O 1
ATOM 4039 N N . LEU A 1 495 ? 2.089 49.097 -25.327 1.00 68.38 495 LEU A N 1
ATOM 4040 C CA . LEU A 1 495 ? 1.536 47.972 -24.575 1.00 68.38 495 LEU A CA 1
ATOM 4041 C C . LEU A 1 495 ? 0.267 47.424 -25.240 1.00 68.38 495 LEU A C 1
ATOM 4043 O O . LEU A 1 495 ? 0.188 46.224 -25.476 1.00 68.38 495 LEU A O 1
ATOM 4047 N N . ILE A 1 496 ? -0.661 48.301 -25.644 1.00 77.25 496 ILE A N 1
ATOM 4048 C CA . ILE A 1 496 ? -1.868 47.933 -26.404 1.00 77.25 496 ILE A CA 1
ATOM 4049 C C . ILE A 1 496 ? -1.495 47.091 -27.630 1.00 77.25 496 ILE A C 1
ATOM 4051 O O . ILE A 1 496 ? -2.060 46.020 -27.841 1.00 77.25 496 ILE A O 1
ATOM 4055 N N . TYR A 1 497 ? -0.499 47.531 -28.404 1.00 80.44 497 TYR A N 1
ATOM 4056 C CA . TYR A 1 497 ? -0.052 46.809 -29.595 1.00 80.44 497 TYR A CA 1
ATOM 4057 C C . TYR A 1 497 ? 0.557 45.435 -29.269 1.00 80.44 497 TYR A C 1
ATOM 4059 O O . TYR A 1 497 ? 0.272 44.440 -29.940 1.00 80.44 497 TYR A O 1
ATOM 4067 N N . GLN A 1 498 ? 1.382 45.355 -28.222 1.00 76.19 498 GLN A N 1
ATOM 4068 C CA . GLN A 1 498 ? 1.988 44.095 -27.781 1.00 76.19 498 GLN A CA 1
ATOM 4069 C C . GLN A 1 498 ? 0.933 43.089 -27.305 1.00 76.19 498 GLN A C 1
ATOM 4071 O O . GLN A 1 498 ? 0.993 41.907 -27.667 1.00 76.19 498 GLN A O 1
ATOM 4076 N N . THR A 1 499 ? -0.056 43.549 -26.541 1.00 69.00 499 THR A N 1
ATOM 4077 C CA . THR A 1 499 ? -1.136 42.699 -26.035 1.00 69.00 499 THR A CA 1
ATOM 4078 C C . THR A 1 499 ? -2.076 42.268 -27.165 1.00 69.00 499 THR A C 1
ATOM 4080 O O . THR A 1 499 ? -2.413 41.088 -27.241 1.00 69.00 499 THR A O 1
ATOM 4083 N N . ALA A 1 500 ? -2.411 43.156 -28.109 1.00 81.81 500 ALA A N 1
ATOM 4084 C CA . ALA A 1 500 ? -3.201 42.817 -29.299 1.00 81.81 500 ALA A CA 1
ATOM 4085 C C . ALA A 1 500 ? -2.493 41.773 -30.186 1.00 81.81 500 ALA A C 1
ATOM 4087 O O . ALA A 1 500 ? -3.095 40.782 -30.597 1.00 81.81 500 ALA A O 1
ATOM 4088 N N . THR A 1 501 ? -1.178 41.915 -30.389 1.00 82.81 501 THR A N 1
ATOM 4089 C CA . THR A 1 501 ? -0.370 40.922 -31.124 1.00 82.81 501 THR A CA 1
ATOM 4090 C C . THR A 1 501 ? -0.365 39.561 -30.418 1.00 82.81 501 THR A C 1
ATOM 4092 O O . THR A 1 501 ? -0.371 38.508 -31.057 1.00 82.81 501 THR A O 1
ATOM 4095 N N . THR A 1 502 ? -0.353 39.567 -29.083 1.00 75.69 502 THR A N 1
ATOM 4096 C CA . THR A 1 502 ? -0.418 38.339 -28.283 1.00 75.69 502 THR A CA 1
ATOM 4097 C C . THR A 1 502 ? -1.782 37.670 -28.428 1.00 75.69 502 THR A C 1
ATOM 4099 O O . THR A 1 502 ? -1.831 36.472 -28.691 1.00 75.69 502 THR A O 1
ATOM 4102 N N . LEU A 1 503 ? -2.871 38.443 -28.358 1.00 84.50 503 LEU A N 1
ATOM 4103 C CA . LEU A 1 503 ? -4.233 37.962 -28.596 1.00 84.50 503 LEU A CA 1
ATOM 4104 C C . LEU A 1 503 ? -4.371 37.277 -29.958 1.00 84.50 503 LEU A C 1
ATOM 4106 O O . LEU A 1 503 ? -4.882 36.159 -30.016 1.00 84.50 503 LEU A O 1
ATOM 4110 N N . LYS A 1 504 ? -3.837 37.890 -31.019 1.00 88.88 504 LYS A N 1
ATOM 4111 C CA . LYS A 1 504 ? -3.822 37.328 -32.377 1.00 88.88 504 LYS A CA 1
ATOM 4112 C C . LYS A 1 504 ? -3.183 35.944 -32.440 1.00 88.88 504 LYS A C 1
ATOM 4114 O O . LYS A 1 504 ? -3.812 34.985 -32.880 1.00 88.88 504 LYS A O 1
ATOM 4119 N N . ARG A 1 505 ? -1.978 35.802 -31.878 1.00 85.00 505 ARG A N 1
ATOM 4120 C CA . ARG A 1 505 ? -1.276 34.508 -31.798 1.00 85.00 505 ARG A CA 1
ATOM 4121 C C . ARG A 1 505 ? -2.039 33.482 -30.954 1.00 85.00 505 ARG A C 1
ATOM 4123 O O . ARG A 1 505 ? -2.020 32.289 -31.245 1.00 85.00 505 ARG A O 1
ATOM 4130 N N . THR A 1 506 ? -2.700 33.926 -29.888 1.00 78.56 506 THR A N 1
ATOM 4131 C CA . THR A 1 506 ? -3.481 33.052 -29.008 1.00 78.56 506 THR A CA 1
ATOM 4132 C C . THR A 1 506 ? -4.723 32.504 -29.718 1.00 78.56 506 THR A C 1
ATOM 4134 O O . THR A 1 506 ? -5.008 31.313 -29.569 1.00 78.56 506 THR A O 1
ATOM 4137 N N . VAL A 1 507 ? -5.423 33.321 -30.516 1.00 88.00 507 VAL A N 1
ATOM 4138 C CA . VAL A 1 507 ? -6.611 32.911 -31.291 1.00 88.00 507 VAL A CA 1
ATOM 4139 C C . VAL A 1 507 ? -6.288 31.823 -32.317 1.00 88.00 507 VAL A C 1
ATOM 4141 O O . VAL A 1 507 ? -7.077 30.894 -32.474 1.00 88.00 507 VAL A O 1
ATOM 4144 N N . GLU A 1 508 ? -5.118 31.866 -32.958 1.00 86.19 508 GLU A N 1
ATOM 4145 C CA . GLU A 1 508 ? -4.679 30.834 -33.919 1.00 86.19 508 GLU A CA 1
ATOM 4146 C C . GLU A 1 508 ? -4.577 29.430 -33.299 1.00 86.19 508 GLU A C 1
ATOM 4148 O O . GLU A 1 508 ? -4.688 28.422 -33.993 1.00 86.19 508 GLU A O 1
ATOM 4153 N N . GLN A 1 509 ? -4.390 29.358 -31.982 1.00 80.69 509 GLN A N 1
ATOM 4154 C CA . GLN A 1 509 ? -4.223 28.112 -31.235 1.00 80.69 509 GLN A CA 1
ATOM 4155 C C . GLN A 1 509 ? -5.529 27.631 -30.580 1.00 80.69 509 GLN A C 1
ATOM 4157 O O . GLN A 1 509 ? -5.530 26.638 -29.849 1.00 80.69 509 GLN A O 1
ATOM 4162 N N . VAL A 1 510 ? -6.643 28.334 -30.801 1.00 81.44 510 VAL A N 1
ATOM 4163 C CA . VAL A 1 510 ? -7.950 27.983 -30.238 1.00 81.44 510 VAL A CA 1
ATOM 4164 C C . VAL A 1 510 ? -8.544 26.774 -30.958 1.00 81.44 510 VAL A C 1
ATOM 4166 O O . VAL A 1 510 ? -8.616 26.730 -32.183 1.00 81.44 510 VAL A O 1
ATOM 4169 N N . LYS A 1 511 ? -9.018 25.794 -30.183 1.00 76.19 511 LYS A N 1
ATOM 4170 C CA . LYS A 1 511 ? -9.565 24.526 -30.695 1.00 76.19 511 LYS A CA 1
ATOM 4171 C C . LYS A 1 511 ? -11.098 24.447 -30.642 1.00 76.19 511 LYS A C 1
ATOM 4173 O O . LYS A 1 511 ? -11.669 23.479 -31.145 1.00 76.19 511 LYS A O 1
ATOM 4178 N N . ALA A 1 512 ? -11.763 25.444 -30.047 1.00 72.00 512 ALA A N 1
ATOM 4179 C CA . ALA A 1 512 ? -13.221 25.531 -29.925 1.00 72.00 512 ALA A CA 1
ATOM 4180 C C . ALA A 1 512 ? -13.710 26.971 -29.764 1.00 72.00 512 ALA A C 1
ATOM 4182 O O . ALA A 1 512 ? -12.959 27.818 -29.303 1.00 72.00 512 ALA A O 1
ATOM 4183 N N . ASN A 1 513 ? -14.982 27.231 -30.074 1.00 78.38 513 ASN A N 1
ATOM 4184 C CA . ASN A 1 513 ? -15.535 28.591 -30.087 1.00 78.38 513 ASN A CA 1
ATOM 4185 C C . ASN A 1 513 ? -14.724 29.538 -30.998 1.00 78.38 513 ASN A C 1
ATOM 4187 O O . ASN A 1 513 ? -14.450 30.695 -30.670 1.00 78.38 513 ASN A O 1
ATOM 4191 N N . VAL A 1 514 ? -14.246 28.975 -32.113 1.00 83.94 514 VAL A N 1
ATOM 4192 C CA . VAL A 1 514 ? -13.222 29.561 -32.982 1.00 83.94 514 VAL A CA 1
ATOM 4193 C C . VAL A 1 514 ? -13.760 30.815 -33.654 1.00 83.94 514 VAL A C 1
ATOM 4195 O O . VAL A 1 514 ? -13.027 31.794 -33.770 1.00 83.94 514 VAL A O 1
ATOM 4198 N N . ASN A 1 515 ? -15.027 30.804 -34.073 1.00 86.44 515 ASN A N 1
ATOM 4199 C CA . ASN A 1 515 ? -15.619 31.940 -34.770 1.00 86.44 515 ASN A CA 1
ATOM 4200 C C . ASN A 1 515 ? -15.785 33.129 -33.814 1.00 86.44 515 ASN A C 1
ATOM 4202 O O . ASN A 1 515 ? -15.361 34.235 -34.139 1.00 86.44 515 ASN A O 1
ATOM 4206 N N . GLN A 1 516 ? -16.272 32.896 -32.591 1.00 85.50 516 GLN A N 1
ATOM 4207 C CA . GLN A 1 516 ? -16.364 33.948 -31.572 1.00 85.50 516 GLN A CA 1
ATOM 4208 C C . GLN A 1 516 ? -14.987 34.487 -31.139 1.00 85.50 516 GLN A C 1
ATOM 4210 O O . GLN A 1 516 ? -14.800 35.698 -31.023 1.00 85.50 516 GLN A O 1
ATOM 4215 N N . CYS A 1 517 ? -13.988 33.623 -30.929 1.00 88.81 517 CYS A N 1
ATOM 4216 C CA . CYS A 1 517 ? -12.637 34.071 -30.575 1.00 88.81 517 CYS A CA 1
ATOM 4217 C C . CYS A 1 517 ? -11.977 34.897 -31.691 1.00 88.81 517 CYS A C 1
ATOM 4219 O O . CYS A 1 517 ? -11.356 35.917 -31.392 1.00 88.81 517 CYS A O 1
ATOM 4221 N N . LYS A 1 518 ? -12.153 34.504 -32.959 1.00 90.06 518 LYS A N 1
ATOM 4222 C CA . LYS A 1 518 ? -11.699 35.290 -34.117 1.00 90.06 518 LYS A CA 1
ATOM 4223 C C . LYS A 1 518 ? -12.413 36.631 -34.212 1.00 90.06 518 LYS A C 1
ATOM 4225 O O . LYS A 1 518 ? -11.762 37.649 -34.398 1.00 90.06 518 LYS A O 1
ATOM 4230 N N . ARG A 1 519 ? -13.729 36.661 -33.983 1.00 90.88 519 ARG A N 1
ATOM 4231 C CA . ARG A 1 519 ? -14.517 37.898 -34.029 1.00 90.88 519 ARG A CA 1
ATOM 4232 C C . ARG A 1 519 ? -14.032 38.947 -33.023 1.00 90.88 519 ARG A C 1
ATOM 4234 O O . ARG A 1 519 ? -13.969 40.123 -33.365 1.00 90.88 519 ARG A O 1
ATOM 4241 N N . LEU A 1 520 ? -13.671 38.545 -31.799 1.00 89.62 520 LEU A N 1
ATOM 4242 C CA . LEU A 1 520 ? -13.100 39.468 -30.801 1.00 89.62 520 LEU A CA 1
ATOM 4243 C C . LEU A 1 520 ? -11.746 40.031 -31.242 1.00 89.62 520 LEU A C 1
ATOM 4245 O O . LEU A 1 520 ? -11.474 41.213 -31.040 1.00 89.62 520 LEU A O 1
ATOM 4249 N N . GLU A 1 521 ? -10.905 39.191 -31.837 1.00 93.69 521 GLU A N 1
ATOM 4250 C CA . GLU A 1 521 ? -9.588 39.600 -32.315 1.00 93.69 521 GLU A CA 1
ATOM 4251 C C . GLU A 1 521 ? -9.679 40.546 -33.508 1.00 93.69 521 GLU A C 1
ATOM 4253 O O . GLU A 1 521 ? -9.075 41.608 -33.444 1.00 93.69 521 GLU A O 1
ATOM 4258 N N . GLU A 1 522 ? -10.514 40.258 -34.508 1.00 90.25 522 GLU A N 1
ATOM 4259 C CA . GLU A 1 522 ? -10.740 41.144 -35.660 1.00 90.25 522 GLU A CA 1
ATOM 4260 C C . GLU A 1 522 ? -11.212 42.544 -35.226 1.00 90.25 522 GLU A C 1
ATOM 4262 O O . GLU A 1 522 ? -10.782 43.564 -35.777 1.00 90.25 522 GLU A O 1
ATOM 4267 N N . ARG A 1 523 ? -12.074 42.614 -34.200 1.00 91.00 523 ARG A N 1
ATOM 4268 C CA . ARG A 1 523 ? -12.549 43.880 -33.616 1.00 91.00 523 ARG A CA 1
ATOM 4269 C C . ARG A 1 523 ? -11.413 44.659 -32.962 1.00 91.00 523 ARG A C 1
ATOM 4271 O O . ARG A 1 523 ? -11.275 45.858 -33.205 1.00 91.00 523 ARG A O 1
ATOM 4278 N N . ILE A 1 524 ? -10.600 43.980 -32.155 1.00 90.25 524 ILE A N 1
ATOM 4279 C CA . ILE A 1 524 ? -9.441 44.584 -31.493 1.00 90.25 524 ILE A CA 1
ATOM 4280 C C . ILE A 1 524 ? -8.404 45.032 -32.529 1.00 90.25 524 ILE A C 1
ATOM 4282 O O . ILE A 1 524 ? -7.955 46.169 -32.452 1.00 90.25 524 ILE A O 1
ATOM 4286 N N . ASP A 1 525 ? -8.096 44.211 -33.534 1.00 89.12 525 ASP A N 1
ATOM 4287 C CA . ASP A 1 525 ? -7.132 44.514 -34.600 1.00 89.12 525 ASP A CA 1
ATOM 4288 C C . ASP A 1 525 ? -7.568 45.736 -35.425 1.00 89.12 525 ASP A C 1
ATOM 4290 O O . ASP A 1 525 ? -6.765 46.632 -35.698 1.00 89.12 525 ASP A O 1
ATOM 4294 N N . THR A 1 526 ? -8.866 45.846 -35.737 1.00 87.38 526 THR A N 1
ATOM 4295 C CA . THR A 1 526 ? -9.430 47.004 -36.452 1.00 87.38 526 THR A CA 1
ATOM 4296 C C . THR A 1 526 ? -9.285 48.292 -35.639 1.00 87.38 526 THR A C 1
ATOM 4298 O O . THR A 1 526 ? -8.815 49.309 -36.154 1.00 87.38 526 THR A O 1
ATOM 4301 N N . ILE A 1 527 ? -9.640 48.255 -34.350 1.00 86.31 527 ILE A N 1
ATOM 4302 C CA . ILE A 1 527 ? -9.527 49.415 -33.455 1.00 86.31 527 ILE A CA 1
ATOM 4303 C C . ILE A 1 527 ? -8.054 49.794 -33.241 1.00 86.31 527 ILE A C 1
ATOM 4305 O O . ILE A 1 527 ? -7.697 50.970 -33.329 1.00 86.31 527 ILE A O 1
ATOM 4309 N N . THR A 1 528 ? -7.178 48.812 -33.010 1.00 87.25 528 THR A N 1
ATOM 4310 C CA . THR A 1 528 ? -5.733 49.021 -32.850 1.00 87.25 528 THR A CA 1
ATOM 4311 C C . THR A 1 528 ? -5.097 49.604 -34.113 1.00 87.25 528 THR A C 1
ATOM 4313 O O . THR A 1 528 ? -4.232 50.469 -33.992 1.00 87.25 528 THR A O 1
ATOM 4316 N N . SER A 1 529 ? -5.545 49.207 -35.307 1.00 84.06 529 SER A N 1
ATOM 4317 C CA . SER A 1 529 ? -5.045 49.743 -36.582 1.00 84.06 529 SER A CA 1
ATOM 4318 C C . SER A 1 529 ? -5.406 51.217 -36.775 1.00 84.06 529 SER A C 1
ATOM 4320 O O . SER A 1 529 ? -4.565 52.013 -37.183 1.00 84.06 529 SER A O 1
ATOM 4322 N N . VAL A 1 530 ? -6.629 51.623 -36.422 1.00 82.25 530 VAL A N 1
ATOM 4323 C CA . VAL A 1 530 ? -7.042 53.035 -36.521 1.00 82.25 530 VAL A CA 1
ATOM 4324 C C . VAL A 1 530 ? -6.328 53.895 -35.478 1.00 82.25 530 VAL A C 1
ATOM 4326 O O . VAL A 1 530 ? -5.884 54.995 -35.801 1.00 82.25 530 VAL A O 1
ATOM 4329 N N . LEU A 1 531 ? -6.112 53.375 -34.263 1.00 78.88 531 LEU A N 1
ATOM 4330 C CA . LEU A 1 531 ? -5.354 54.057 -33.204 1.00 78.88 531 LEU A CA 1
ATOM 4331 C C . LEU A 1 531 ? -3.932 54.476 -33.623 1.00 78.88 531 LEU A C 1
ATOM 4333 O O . LEU A 1 531 ? -3.397 55.438 -33.066 1.00 78.88 531 LEU A O 1
ATOM 4337 N N . GLN A 1 532 ? -3.327 53.810 -34.613 1.00 72.69 532 GLN A N 1
ATOM 4338 C CA . GLN A 1 532 ? -2.000 54.163 -35.138 1.00 72.69 532 GLN A CA 1
ATOM 4339 C C . GLN A 1 532 ? -1.985 55.474 -35.938 1.00 72.69 532 GLN A C 1
ATOM 4341 O O . GLN A 1 532 ? -0.924 56.076 -36.097 1.00 72.69 532 GLN A O 1
ATOM 4346 N N . HIS A 1 533 ? -3.140 55.930 -36.429 1.00 70.25 533 HIS A N 1
ATOM 4347 C CA . HIS A 1 533 ? -3.238 57.030 -37.393 1.00 70.25 533 HIS A CA 1
ATOM 4348 C C . HIS A 1 533 ? -3.991 58.262 -36.870 1.00 70.25 533 HIS A C 1
ATOM 4350 O O . HIS A 1 533 ? -4.200 59.221 -37.612 1.00 70.25 533 HIS A O 1
ATOM 4356 N N . ILE A 1 534 ? -4.386 58.267 -35.595 1.00 68.12 534 ILE A N 1
ATOM 4357 C CA . ILE A 1 534 ? -5.180 59.354 -35.010 1.00 68.12 534 ILE A CA 1
ATOM 4358 C C . ILE A 1 534 ? -4.310 60.542 -34.631 1.00 68.12 534 ILE A C 1
ATOM 4360 O O . ILE A 1 534 ? -3.274 60.408 -33.979 1.00 68.12 534 ILE A O 1
ATOM 4364 N N . ASN A 1 535 ? -4.804 61.732 -34.971 1.00 62.56 535 ASN A N 1
ATOM 4365 C CA . ASN A 1 535 ? -4.253 62.986 -34.491 1.00 62.56 535 ASN A CA 1
ATOM 4366 C C . ASN A 1 535 ? -4.945 63.409 -33.184 1.00 62.56 535 ASN A C 1
ATOM 4368 O O . ASN A 1 535 ? -6.091 63.852 -33.176 1.00 62.56 535 ASN A O 1
ATOM 4372 N N . TYR A 1 536 ? -4.239 63.277 -32.063 1.00 65.75 536 TYR A N 1
ATOM 4373 C CA . TYR A 1 536 ? -4.782 63.452 -30.710 1.00 65.75 536 TYR A CA 1
ATOM 4374 C C . TYR A 1 536 ? -4.952 64.920 -30.264 1.00 65.75 536 TYR A C 1
ATOM 4376 O O . TYR A 1 536 ? -5.161 65.192 -29.083 1.00 65.75 536 TYR A O 1
ATOM 4384 N N . THR A 1 537 ? -4.880 65.882 -31.188 1.00 57.75 537 THR A N 1
ATOM 4385 C CA . THR A 1 537 ? -4.902 67.331 -30.906 1.00 57.75 537 THR A CA 1
ATOM 4386 C C . THR A 1 537 ? -6.221 67.859 -30.324 1.00 57.75 537 THR A C 1
ATOM 4388 O O . THR A 1 537 ? -6.263 69.010 -29.902 1.00 57.75 537 THR A O 1
ATOM 4391 N N . GLY A 1 538 ? -7.284 67.044 -30.284 1.00 57.44 538 GLY A N 1
ATOM 4392 C CA . GLY A 1 538 ? -8.608 67.399 -29.749 1.00 57.44 538 GLY A CA 1
ATOM 4393 C C . GLY A 1 538 ? -8.961 66.834 -28.364 1.00 57.44 538 GLY A C 1
ATOM 4394 O O . GLY A 1 538 ? -10.054 67.112 -27.879 1.00 57.44 538 GLY A O 1
ATOM 4395 N N . PHE A 1 539 ? -8.084 66.055 -27.716 1.00 61.34 539 PHE A N 1
ATOM 4396 C CA . PHE A 1 539 ? -8.373 65.414 -26.422 1.00 61.34 539 PHE A CA 1
ATOM 4397 C C . PHE A 1 539 ? -7.698 66.113 -25.236 1.00 61.34 539 PHE A C 1
ATOM 4399 O O . PHE A 1 539 ? -6.541 66.533 -25.321 1.00 61.34 539 PHE A O 1
ATOM 4406 N N . GLN A 1 540 ? -8.358 66.131 -24.070 1.00 66.56 540 GLN A N 1
ATOM 4407 C CA . GLN A 1 540 ? -7.652 66.399 -22.816 1.00 66.56 540 GLN A CA 1
ATOM 4408 C C . GLN A 1 540 ? -6.691 65.239 -22.504 1.00 66.56 540 GLN A C 1
ATOM 4410 O O . GLN A 1 540 ? -7.069 64.067 -22.521 1.00 66.56 540 GLN A O 1
ATOM 4415 N N . LYS A 1 541 ? -5.425 65.563 -22.206 1.00 64.94 541 LYS A N 1
ATOM 4416 C CA . LYS A 1 541 ? -4.322 64.589 -22.064 1.00 64.94 541 LYS A CA 1
ATOM 4417 C C . LYS A 1 541 ? -4.587 63.516 -20.990 1.00 64.94 541 LYS A C 1
ATOM 4419 O O . LYS A 1 541 ? -4.157 62.376 -21.142 1.00 64.94 541 LYS A O 1
ATOM 4424 N N . SER A 1 542 ? -5.309 63.873 -19.926 1.00 63.88 542 SER A N 1
ATOM 4425 C CA . SER A 1 542 ? -5.729 62.976 -18.840 1.00 63.88 542 SER A CA 1
ATOM 4426 C C . SER A 1 542 ? -6.843 62.008 -19.258 1.00 63.88 542 SER A C 1
ATOM 4428 O O . SER A 1 542 ? -6.796 60.833 -18.897 1.00 63.88 542 SER A O 1
ATOM 4430 N N . GLU A 1 543 ? -7.818 62.475 -20.038 1.00 68.12 543 GLU A N 1
ATOM 4431 C CA . GLU A 1 543 ? -8.947 61.666 -20.511 1.00 68.12 543 GLU A CA 1
ATOM 4432 C C . GLU A 1 543 ? -8.499 60.653 -21.564 1.00 68.12 543 GLU A C 1
ATOM 4434 O O . GLU A 1 543 ? -8.788 59.466 -21.432 1.00 68.12 543 GLU A O 1
ATOM 4439 N N . LEU A 1 544 ? -7.680 61.079 -22.531 1.00 73.44 544 LEU A N 1
ATOM 4440 C CA . LEU A 1 544 ? -7.116 60.187 -23.549 1.00 73.44 544 LEU A CA 1
ATOM 4441 C C . LEU A 1 544 ? -6.312 59.036 -22.930 1.00 73.44 544 LEU A C 1
ATOM 4443 O O . LEU A 1 544 ? -6.447 57.878 -23.324 1.00 73.44 544 LEU A O 1
ATOM 4447 N N . LYS A 1 545 ? -5.483 59.348 -21.930 1.00 68.75 545 LYS A N 1
ATOM 4448 C CA . LYS A 1 545 ? -4.680 58.355 -21.212 1.00 68.75 545 LYS A CA 1
ATOM 4449 C C . LYS A 1 545 ? -5.557 57.322 -20.500 1.00 68.75 545 LYS A C 1
ATOM 4451 O O . LYS A 1 545 ? -5.244 56.132 -20.531 1.00 68.75 545 LYS A O 1
ATOM 4456 N N . LYS A 1 546 ? -6.659 57.763 -19.888 1.00 74.00 546 LYS A N 1
ATOM 4457 C CA . LYS A 1 546 ? -7.632 56.886 -19.227 1.00 74.00 546 LYS A CA 1
ATOM 4458 C C . LYS A 1 546 ? -8.335 55.973 -20.237 1.00 74.00 546 LYS A C 1
ATOM 4460 O O . LYS A 1 546 ? -8.398 54.769 -20.000 1.00 74.00 546 LYS A O 1
ATOM 4465 N N . SER A 1 547 ? -8.786 56.512 -21.370 1.00 76.38 547 SER A N 1
ATOM 4466 C CA . SER A 1 547 ? -9.440 55.728 -22.428 1.00 76.38 547 SER A CA 1
ATOM 4467 C C . SER A 1 547 ? -8.508 54.666 -23.023 1.00 76.38 547 SER A C 1
ATOM 4469 O O . SER A 1 547 ? -8.910 53.516 -23.189 1.00 76.38 547 SER A O 1
ATOM 4471 N N . LEU A 1 548 ? -7.233 55.000 -23.258 1.00 76.44 548 LEU A N 1
ATOM 4472 C CA . LEU A 1 548 ? -6.231 54.042 -23.741 1.00 76.44 548 LEU A CA 1
ATOM 4473 C C . LEU A 1 548 ? -5.929 52.939 -22.713 1.00 76.44 548 LEU A C 1
ATOM 4475 O O . LEU A 1 548 ? -5.820 51.770 -23.077 1.00 76.44 548 LEU A O 1
ATOM 4479 N N . MET A 1 549 ? -5.838 53.279 -21.424 1.00 71.81 549 MET A N 1
ATOM 4480 C CA . MET A 1 549 ? -5.611 52.282 -20.372 1.00 71.81 549 MET A CA 1
ATOM 4481 C C . MET A 1 549 ? -6.799 51.318 -20.233 1.00 71.81 549 MET A C 1
ATOM 4483 O O . MET A 1 549 ? -6.602 50.106 -20.153 1.00 71.81 549 MET A O 1
ATOM 4487 N N . ASN A 1 550 ? -8.029 51.838 -20.274 1.00 75.94 550 ASN A N 1
ATOM 4488 C CA . ASN A 1 550 ? -9.241 51.016 -20.265 1.00 75.94 550 ASN A CA 1
ATOM 4489 C C . ASN A 1 550 ? -9.274 50.053 -21.458 1.00 75.94 550 ASN A C 1
ATOM 4491 O O . ASN A 1 550 ? -9.612 48.881 -21.296 1.00 75.94 550 ASN A O 1
ATOM 4495 N N . PHE A 1 551 ? -8.859 50.521 -22.639 1.00 83.62 551 PHE A N 1
ATOM 4496 C CA . PHE A 1 551 ? -8.767 49.672 -23.820 1.00 83.62 551 PHE A CA 1
ATOM 4497 C C . PHE A 1 551 ? -7.704 48.570 -23.666 1.00 83.62 551 PHE A C 1
ATOM 4499 O O . PHE A 1 551 ? -7.965 47.422 -24.012 1.00 83.62 551 PHE A O 1
ATOM 4506 N N . CYS A 1 552 ? -6.548 48.866 -23.063 1.00 76.62 552 CYS A N 1
ATOM 4507 C CA . CYS A 1 552 ? -5.526 47.856 -22.766 1.00 76.62 552 CYS A CA 1
ATOM 4508 C C . CYS A 1 552 ? -6.051 46.749 -21.831 1.00 76.62 552 CYS A C 1
ATOM 4510 O O . CYS A 1 552 ? -5.866 45.565 -22.113 1.00 76.62 552 CYS A O 1
ATOM 4512 N N . ILE A 1 553 ? -6.763 47.125 -20.762 1.00 74.31 553 ILE A N 1
ATOM 4513 C CA . ILE A 1 553 ? -7.395 46.174 -19.830 1.00 74.31 553 ILE A CA 1
ATOM 4514 C C . ILE A 1 553 ? -8.436 45.316 -20.561 1.00 74.31 553 ILE A C 1
ATOM 4516 O O . ILE A 1 553 ? -8.496 44.104 -20.359 1.00 74.31 553 ILE A O 1
ATOM 4520 N N . CYS A 1 554 ? -9.232 45.922 -21.445 1.00 78.94 554 CYS A N 1
ATOM 4521 C CA . CYS A 1 554 ? -10.222 45.212 -22.252 1.00 78.94 554 CYS A CA 1
ATOM 4522 C C . CYS A 1 554 ? -9.571 44.134 -23.145 1.00 78.94 554 CYS A C 1
ATOM 4524 O O . CYS A 1 554 ? -10.052 42.999 -23.203 1.00 78.94 554 CYS A O 1
ATOM 4526 N N . ILE A 1 555 ? -8.422 44.432 -23.767 1.00 77.12 555 ILE A N 1
ATOM 4527 C CA . ILE A 1 555 ? -7.661 43.459 -24.573 1.00 77.12 555 ILE A CA 1
ATOM 4528 C C . ILE A 1 555 ? -7.131 42.310 -23.701 1.00 77.12 555 ILE A C 1
ATOM 4530 O O . ILE A 1 555 ? -7.208 41.151 -24.112 1.00 77.12 555 ILE A O 1
ATOM 4534 N N . GLU A 1 556 ? -6.641 42.583 -22.488 1.00 73.69 556 GLU A N 1
ATOM 4535 C CA . GLU A 1 556 ? -6.202 41.532 -21.556 1.00 73.69 556 GLU A CA 1
ATOM 4536 C C . GLU A 1 556 ? -7.354 40.623 -21.115 1.00 73.69 556 GLU A C 1
ATOM 4538 O O . GLU A 1 556 ? -7.192 39.403 -21.031 1.00 73.69 556 GLU A O 1
ATOM 4543 N N . GLN A 1 557 ? -8.543 41.184 -20.894 1.00 75.56 557 GLN A N 1
ATOM 4544 C CA . GLN A 1 557 ? -9.736 40.395 -20.589 1.00 75.56 557 GLN A CA 1
ATOM 4545 C C . GLN A 1 557 ? -10.163 39.524 -21.778 1.00 75.56 557 GLN A C 1
ATOM 4547 O O . GLN A 1 557 ? -10.532 38.361 -21.588 1.00 75.56 557 GLN A O 1
ATOM 4552 N N . CYS A 1 558 ? -10.047 40.040 -23.005 1.00 80.19 558 CYS A N 1
ATOM 4553 C CA . CYS A 1 558 ? -10.260 39.257 -24.221 1.00 80.19 558 CYS A CA 1
ATOM 4554 C C . CYS A 1 558 ? -9.227 38.129 -24.352 1.00 80.19 558 CYS A C 1
ATOM 4556 O O . CYS A 1 558 ? -9.596 36.991 -24.636 1.00 80.19 558 CYS A O 1
ATOM 4558 N N . LEU A 1 559 ? -7.952 38.389 -24.050 1.00 76.81 559 LEU A N 1
ATOM 4559 C CA . LEU A 1 559 ? -6.892 37.376 -24.034 1.00 76.81 559 LEU A CA 1
ATOM 4560 C C . LEU A 1 559 ? -7.165 36.285 -22.989 1.00 76.81 559 LEU A C 1
ATOM 4562 O O . LEU A 1 559 ? -7.070 35.090 -23.285 1.00 76.81 559 LEU A O 1
ATOM 4566 N N . ALA A 1 560 ? -7.593 36.672 -21.789 1.00 74.69 560 ALA A N 1
ATOM 4567 C CA . ALA A 1 560 ? -8.008 35.744 -20.741 1.00 74.69 560 ALA A CA 1
ATOM 4568 C C . ALA A 1 560 ? -9.261 34.935 -21.124 1.00 74.69 560 ALA A C 1
ATOM 4570 O O . ALA A 1 560 ? -9.442 33.817 -20.647 1.00 74.69 560 ALA A O 1
ATOM 4571 N N . PHE A 1 561 ? -10.140 35.470 -21.975 1.00 81.00 561 PHE A N 1
ATOM 4572 C CA . PHE A 1 561 ? -11.285 34.741 -22.520 1.00 81.00 561 PHE A CA 1
ATOM 4573 C C . PHE A 1 561 ? -10.867 33.743 -23.607 1.00 81.00 561 PHE A C 1
ATOM 4575 O O . PHE A 1 561 ? -11.247 32.579 -23.525 1.00 81.00 561 PHE A O 1
ATOM 4582 N N . VAL A 1 562 ? -10.040 34.154 -24.570 1.00 79.19 562 VAL A N 1
ATOM 4583 C CA . VAL A 1 562 ? -9.575 33.318 -25.692 1.00 79.19 562 VAL A CA 1
ATOM 4584 C C . VAL A 1 562 ? -8.703 32.148 -25.217 1.00 79.19 562 VAL A C 1
ATOM 4586 O O . VAL A 1 562 ? -8.906 31.009 -25.642 1.00 79.19 562 VAL A O 1
ATOM 4589 N N . THR A 1 563 ? -7.790 32.381 -24.270 1.00 75.38 563 THR A N 1
ATOM 4590 C CA . THR A 1 563 ? -6.924 31.332 -23.684 1.00 75.38 563 THR A CA 1
ATOM 4591 C C . THR A 1 563 ? -7.714 30.174 -23.068 1.00 75.38 563 THR A C 1
ATOM 4593 O O . THR A 1 563 ? -7.218 29.048 -22.980 1.00 75.38 563 THR A O 1
ATOM 4596 N N . LYS A 1 564 ? -8.990 30.387 -22.706 1.00 73.50 564 LYS A N 1
ATOM 4597 C CA . LYS A 1 564 ? -9.861 29.331 -22.169 1.00 73.50 564 LYS A CA 1
ATOM 4598 C C . LYS A 1 564 ? -10.119 28.196 -23.161 1.00 73.50 564 LYS A C 1
ATOM 4600 O O . LYS A 1 564 ? -10.500 27.124 -22.683 1.00 73.50 564 LYS A O 1
ATOM 4605 N N . PHE A 1 565 ? -9.924 28.422 -24.461 1.00 73.44 565 PHE A N 1
ATOM 4606 C CA . PHE A 1 565 ? -10.333 27.525 -25.543 1.00 73.44 565 PHE A CA 1
ATOM 4607 C C . PHE A 1 565 ? -9.164 26.905 -26.344 1.00 73.44 565 PHE A C 1
ATOM 4609 O O . PHE A 1 565 ? -9.397 26.241 -27.352 1.00 73.44 565 PHE A O 1
ATOM 4616 N N . GLN A 1 566 ? -7.910 27.069 -25.904 1.00 68.50 566 GLN A N 1
ATOM 4617 C CA . GLN A 1 566 ? -6.717 26.539 -26.598 1.00 68.50 566 GLN A CA 1
ATOM 4618 C C . GLN A 1 566 ? -6.422 25.048 -26.313 1.00 68.50 566 GLN A C 1
ATOM 4620 O O . GLN A 1 566 ? -5.774 24.362 -27.103 1.00 68.50 566 GLN A O 1
ATOM 4625 N N . GLY A 1 567 ? -6.895 24.517 -25.180 1.00 54.72 567 GLY A N 1
ATOM 4626 C CA . GLY A 1 567 ? -6.580 23.156 -24.727 1.00 54.72 567 GLY A CA 1
ATOM 4627 C C . GLY A 1 567 ? -7.530 22.090 -25.275 1.00 54.72 567 GLY A C 1
ATOM 4628 O O . GLY A 1 567 ? -8.733 22.165 -25.040 1.00 54.72 567 GLY A O 1
ATOM 4629 N N . GLU A 1 568 ? -6.983 21.057 -25.922 1.00 49.78 568 GLU A N 1
ATOM 4630 C CA . GLU A 1 568 ? -7.716 19.982 -26.623 1.00 49.78 568 GLU A CA 1
ATOM 4631 C C . GLU A 1 568 ? -8.646 19.160 -25.710 1.00 49.78 568 GLU A C 1
ATOM 4633 O O . GLU A 1 568 ? -9.719 18.744 -26.132 1.00 49.78 568 GLU A O 1
ATOM 4638 N N . MET A 1 569 ? -8.272 19.019 -24.435 1.00 39.56 569 MET A N 1
ATOM 4639 C CA . MET A 1 569 ? -9.024 18.288 -23.407 1.00 39.56 569 MET A CA 1
ATOM 4640 C C . MET A 1 569 ? -9.967 19.193 -22.586 1.00 39.56 569 MET A C 1
ATOM 4642 O O . MET A 1 569 ? -10.913 18.721 -21.961 1.00 39.56 569 MET A O 1
ATOM 4646 N N . TRP A 1 570 ? -9.727 20.511 -22.581 1.00 41.44 570 TRP A N 1
ATOM 4647 C CA . TRP A 1 570 ? -10.401 21.476 -21.698 1.00 41.44 570 TRP A CA 1
ATOM 4648 C C . TRP A 1 570 ? -11.590 22.191 -22.349 1.00 41.44 570 TRP A C 1
ATOM 4650 O O . TRP A 1 570 ? -12.488 22.651 -21.641 1.00 41.44 570 TRP A O 1
ATOM 4660 N N . TRP A 1 571 ? -11.630 22.291 -23.680 1.00 49.03 571 TRP A N 1
ATOM 4661 C CA . TRP A 1 571 ? -12.730 22.977 -24.357 1.00 49.03 571 TRP A CA 1
ATOM 4662 C C . TRP A 1 571 ? -14.047 22.186 -24.293 1.00 49.03 571 TRP A C 1
ATOM 4664 O O . TRP A 1 571 ? -15.087 22.783 -24.026 1.00 49.03 571 TRP A O 1
ATOM 4674 N N . PHE A 1 572 ? -14.006 20.854 -24.431 1.00 39.25 572 PHE A N 1
ATOM 4675 C CA . PHE A 1 572 ? -15.186 19.978 -24.356 1.00 39.25 572 PHE A CA 1
ATOM 4676 C C . PHE A 1 572 ? -15.875 20.069 -22.980 1.00 39.25 572 PHE A C 1
ATOM 4678 O O . PHE A 1 572 ? -17.092 20.221 -22.888 1.00 39.25 572 PHE A O 1
ATOM 4685 N N . LEU A 1 573 ? -15.078 20.102 -21.905 1.00 37.47 573 LEU A N 1
ATOM 4686 C CA . LEU A 1 573 ? -15.539 20.271 -20.520 1.00 37.47 573 LEU A CA 1
ATOM 4687 C C . LEU A 1 573 ? -16.093 21.671 -20.213 1.00 37.47 573 LEU A C 1
ATOM 4689 O O . LEU A 1 573 ? -16.955 21.818 -19.345 1.00 37.47 573 LEU A O 1
ATOM 4693 N N . LYS A 1 574 ? -15.607 22.711 -20.902 1.00 48.09 574 LYS A N 1
ATOM 4694 C CA . LYS A 1 574 ? -16.100 24.090 -20.746 1.00 48.09 574 LYS A CA 1
ATOM 4695 C C . LYS A 1 574 ? -17.387 24.346 -21.525 1.00 48.09 574 LYS A C 1
ATOM 4697 O O . LYS A 1 574 ? -18.259 25.036 -21.010 1.00 48.09 574 LYS A O 1
ATOM 4702 N N . VAL A 1 575 ? -17.513 23.774 -22.722 1.00 43.47 575 VAL A N 1
ATOM 4703 C CA . VAL A 1 575 ? -18.708 23.859 -23.578 1.00 43.47 575 VAL A CA 1
ATOM 4704 C C . VAL A 1 575 ? -19.911 23.155 -22.942 1.00 43.47 575 VAL A C 1
ATOM 4706 O O . VAL A 1 575 ? -21.010 23.697 -22.957 1.00 43.47 575 VAL A O 1
ATOM 4709 N N . PHE A 1 576 ? -19.707 22.007 -22.287 1.00 38.50 576 PHE A N 1
ATOM 4710 C CA . PHE A 1 576 ? -20.773 21.301 -21.560 1.00 38.50 576 PHE A CA 1
ATOM 4711 C C . PHE A 1 576 ? -21.305 22.053 -20.321 1.00 38.50 576 PHE A C 1
ATOM 4713 O O . PHE A 1 576 ? -22.356 21.691 -19.801 1.00 38.50 576 PHE A O 1
ATOM 4720 N N . ASN A 1 577 ? -20.604 23.097 -19.859 1.00 40.91 577 ASN A N 1
ATOM 4721 C CA . ASN A 1 577 ? -20.901 23.831 -18.625 1.00 40.91 577 ASN A CA 1
ATOM 4722 C C . ASN A 1 577 ? -21.356 25.296 -18.841 1.00 40.91 577 ASN A C 1
ATOM 4724 O O . ASN A 1 577 ? -21.528 26.021 -17.860 1.00 40.91 577 ASN A O 1
ATOM 4728 N N . SER A 1 578 ? -21.516 25.800 -20.075 1.00 43.56 578 SER A N 1
ATOM 4729 C CA . SER A 1 578 ? -21.512 27.255 -20.318 1.00 43.56 578 SER A CA 1
ATOM 4730 C C . SER A 1 578 ? -22.831 27.886 -20.798 1.00 43.56 578 SER A C 1
ATOM 4732 O O . SER A 1 578 ? -22.972 28.294 -21.947 1.00 43.56 578 SER A O 1
ATOM 4734 N N . GLN A 1 579 ? -23.732 28.210 -19.861 1.00 47.06 579 GLN A N 1
ATOM 4735 C CA . GLN A 1 579 ? -24.519 29.452 -20.016 1.00 47.06 579 GLN A CA 1
ATOM 4736 C C . GLN A 1 579 ? -23.628 30.708 -19.844 1.00 47.06 579 GLN A C 1
ATOM 4738 O O . GLN A 1 579 ? -23.919 31.761 -20.405 1.00 47.06 579 GLN A O 1
ATOM 4743 N N . ASN A 1 580 ? -22.485 30.585 -19.150 1.00 55.12 580 ASN A N 1
ATOM 4744 C CA . ASN A 1 580 ? -21.570 31.693 -18.833 1.00 55.12 580 ASN A CA 1
ATOM 4745 C C . ASN A 1 580 ? -20.674 32.182 -19.988 1.00 55.12 580 ASN A C 1
ATOM 4747 O O . ASN A 1 580 ? -20.140 33.282 -19.904 1.00 55.12 580 ASN A O 1
ATOM 4751 N N . SER A 1 581 ? -20.454 31.404 -21.053 1.00 63.38 581 SER A N 1
ATOM 4752 C CA . SER A 1 581 ? -19.551 31.826 -22.142 1.00 63.38 581 SER A CA 1
ATOM 4753 C C . SER A 1 581 ? -20.221 32.797 -23.112 1.00 63.38 581 SER A C 1
ATOM 4755 O O . SER A 1 581 ? -19.569 33.734 -23.564 1.00 63.38 581 SER A O 1
ATOM 4757 N N . LYS A 1 582 ? -21.526 32.622 -23.370 1.00 69.62 582 LYS A N 1
ATOM 4758 C CA . LYS A 1 582 ? -22.325 33.546 -24.187 1.00 69.62 582 LYS A CA 1
ATOM 4759 C C . LYS A 1 582 ? -22.386 34.933 -23.544 1.00 69.62 582 LYS A C 1
ATOM 4761 O O . LYS A 1 582 ? -22.040 35.918 -24.186 1.00 69.62 582 LYS A O 1
ATOM 4766 N N . SER A 1 583 ? -22.734 34.991 -22.259 1.00 70.31 583 SER A N 1
ATOM 4767 C CA . SER A 1 583 ? -22.811 36.250 -21.512 1.00 70.31 583 SER A CA 1
ATOM 4768 C C . SER A 1 583 ? -21.445 36.928 -21.357 1.00 70.31 583 SER A C 1
ATOM 4770 O O . SER A 1 583 ? -21.359 38.150 -21.419 1.00 70.31 583 SER A O 1
ATOM 4772 N N . GLN A 1 584 ? -20.359 36.158 -21.209 1.00 74.56 584 GLN A N 1
ATOM 4773 C CA . GLN A 1 584 ? -18.996 36.702 -21.205 1.00 74.56 584 GLN A CA 1
ATOM 4774 C C . GLN A 1 584 ? -18.603 37.299 -22.560 1.00 74.56 584 GLN A C 1
ATOM 4776 O O . GLN A 1 584 ? -18.018 38.376 -22.585 1.00 74.56 584 GLN A O 1
ATOM 4781 N N . PHE A 1 585 ? -18.942 36.643 -23.672 1.00 82.31 585 PHE A N 1
ATOM 4782 C CA . PHE A 1 585 ? -18.685 37.171 -25.014 1.00 82.31 585 PHE A CA 1
ATOM 4783 C C . PHE A 1 585 ? -19.472 38.464 -25.282 1.00 82.31 585 PHE A C 1
ATOM 4785 O O . PHE A 1 585 ? -18.898 39.453 -25.731 1.00 82.31 585 PHE A O 1
ATOM 4792 N N . GLU A 1 586 ? -20.763 38.493 -24.941 1.00 81.56 586 GLU A N 1
ATOM 4793 C CA . GLU A 1 586 ? -21.610 39.689 -25.065 1.00 81.56 586 GLU A CA 1
ATOM 4794 C C . GLU A 1 586 ? -21.086 40.852 -24.207 1.00 81.56 586 GLU A C 1
ATOM 4796 O O . GLU A 1 586 ? -21.029 41.989 -24.675 1.00 81.56 586 GLU A O 1
ATOM 4801 N N . ASN A 1 587 ? -20.636 40.565 -22.981 1.00 82.75 587 ASN A N 1
ATOM 4802 C CA . ASN A 1 587 ? -20.038 41.560 -22.091 1.00 82.75 587 ASN A CA 1
ATOM 4803 C C . ASN A 1 587 ? -18.729 42.123 -22.668 1.00 82.75 587 ASN A C 1
ATOM 4805 O O . ASN A 1 587 ? -18.569 43.339 -22.742 1.00 82.75 587 ASN A O 1
ATOM 4809 N N . LEU A 1 588 ? -17.827 41.263 -23.150 1.00 86.06 588 LEU A N 1
ATOM 4810 C CA . LEU A 1 588 ? -16.583 41.709 -23.783 1.00 86.06 588 LEU A CA 1
ATOM 4811 C C . LEU A 1 588 ? -16.859 42.564 -25.025 1.00 86.06 588 LEU A C 1
ATOM 4813 O O . LEU A 1 588 ? -16.243 43.610 -25.186 1.00 86.06 588 LEU A O 1
ATOM 4817 N N . ASN A 1 589 ? -17.839 42.199 -25.855 1.00 86.88 589 ASN A N 1
ATOM 4818 C CA . ASN A 1 589 ? -18.235 43.022 -27.001 1.00 86.88 589 ASN A CA 1
ATOM 4819 C C . ASN A 1 589 ? -18.746 44.403 -26.588 1.00 86.88 589 ASN A C 1
ATOM 4821 O O . ASN A 1 589 ? -18.353 45.400 -27.192 1.00 86.88 589 ASN A O 1
ATOM 4825 N N . ALA A 1 590 ? -19.582 44.472 -25.550 1.00 86.25 590 ALA A N 1
ATOM 4826 C CA . ALA A 1 590 ? -20.060 45.743 -25.019 1.00 86.25 590 ALA A CA 1
ATOM 4827 C C . ALA A 1 590 ? -18.901 46.607 -24.492 1.00 86.25 590 ALA A C 1
ATOM 4829 O O . ALA A 1 590 ? -18.873 47.811 -24.740 1.00 86.25 590 ALA A O 1
ATOM 4830 N N . GLN A 1 591 ? -17.911 45.998 -23.830 1.00 85.44 591 GLN A N 1
ATOM 4831 C CA . GLN A 1 591 ? -16.720 46.706 -23.359 1.00 85.44 591 GLN A CA 1
ATOM 4832 C C . GLN A 1 591 ? -15.845 47.218 -24.509 1.00 85.44 591 GLN A C 1
ATOM 4834 O O . GLN A 1 591 ? -15.413 48.367 -24.469 1.00 85.44 591 GLN A O 1
ATOM 4839 N N . ILE A 1 592 ? -15.609 46.415 -25.554 1.00 87.44 592 ILE A N 1
ATOM 4840 C CA . ILE A 1 592 ? -14.838 46.855 -26.729 1.00 87.44 592 ILE A CA 1
ATOM 4841 C C . ILE A 1 592 ? -15.557 48.022 -27.425 1.00 87.44 592 ILE A C 1
ATOM 4843 O O . ILE A 1 592 ? -14.914 49.012 -27.776 1.00 87.44 592 ILE A O 1
ATOM 4847 N N . LEU A 1 593 ? -16.883 47.944 -27.585 1.00 87.12 593 LEU A N 1
ATOM 4848 C CA . LEU A 1 593 ? -17.689 49.014 -28.181 1.00 87.12 593 LEU A CA 1
ATOM 4849 C C . LEU A 1 593 ? -17.621 50.307 -27.355 1.00 87.12 593 LEU A C 1
ATOM 4851 O O . LEU A 1 593 ? -17.451 51.393 -27.918 1.00 87.12 593 LEU A O 1
ATOM 4855 N N . GLN A 1 594 ? -17.709 50.195 -26.027 1.00 84.56 594 GLN A N 1
ATOM 4856 C CA . GLN A 1 594 ? -17.570 51.340 -25.133 1.00 84.56 594 GLN A CA 1
ATOM 4857 C C . GLN A 1 594 ? -16.179 51.969 -25.264 1.00 84.56 594 GLN A C 1
ATOM 4859 O O . GLN A 1 594 ? -16.082 53.177 -25.460 1.00 84.56 594 GLN A O 1
ATOM 4864 N N . CYS A 1 595 ? -15.109 51.165 -25.262 1.00 84.00 595 CYS A N 1
ATOM 4865 C CA . CYS A 1 595 ? -13.750 51.673 -25.457 1.00 84.00 595 CYS A CA 1
ATOM 4866 C C . CYS A 1 595 ? -13.573 52.379 -26.810 1.00 84.00 595 CYS A C 1
ATOM 4868 O O . CYS A 1 595 ? -12.938 53.428 -26.865 1.00 84.00 595 CYS A O 1
ATOM 4870 N N . ALA A 1 596 ? -14.143 51.843 -27.894 1.00 83.00 596 ALA A N 1
ATOM 4871 C CA . ALA A 1 596 ? -14.078 52.473 -29.214 1.00 83.00 596 ALA A CA 1
ATOM 4872 C C . ALA A 1 596 ? -14.808 53.828 -29.252 1.00 83.00 596 ALA A C 1
ATOM 4874 O O . ALA A 1 596 ? -14.332 54.773 -29.882 1.00 83.00 596 ALA A O 1
ATOM 4875 N N . THR A 1 597 ? -15.935 53.931 -28.541 1.00 82.88 597 THR A N 1
ATOM 4876 C CA . THR A 1 597 ? -16.718 55.170 -28.418 1.00 82.88 597 THR A CA 1
ATOM 4877 C C . THR A 1 597 ? -15.986 56.209 -27.564 1.00 82.88 597 THR A C 1
ATOM 4879 O O . THR A 1 597 ? -15.880 57.366 -27.964 1.00 82.88 597 THR A O 1
ATOM 4882 N N . ASP A 1 598 ? -15.403 55.794 -26.434 1.00 80.31 598 ASP A N 1
ATOM 4883 C CA . ASP A 1 598 ? -14.629 56.655 -25.523 1.00 80.31 598 ASP A CA 1
ATOM 4884 C C . ASP A 1 598 ? -13.341 57.204 -26.163 1.00 80.31 598 ASP A C 1
ATOM 4886 O O . ASP A 1 598 ? -12.804 58.227 -25.732 1.00 80.31 598 ASP A O 1
ATOM 4890 N N . LEU A 1 599 ? -12.827 56.518 -27.186 1.00 78.06 599 LEU A N 1
ATOM 4891 C CA . LEU A 1 599 ? -11.684 56.945 -27.995 1.00 78.06 599 LEU A CA 1
ATOM 4892 C C . LEU A 1 599 ? -12.093 57.828 -29.191 1.00 78.06 599 LEU A C 1
ATOM 4894 O O . LEU A 1 599 ? -11.215 58.256 -29.938 1.00 78.06 599 LEU A O 1
ATOM 4898 N N . ASN A 1 600 ? -13.393 58.119 -29.358 1.00 73.06 600 ASN A N 1
ATOM 4899 C CA . ASN A 1 600 ? -13.991 58.930 -30.430 1.00 73.06 600 ASN A CA 1
ATOM 4900 C C . ASN A 1 600 ? -13.421 58.612 -31.825 1.00 73.06 600 ASN A C 1
ATOM 4902 O O . ASN A 1 600 ? -13.012 59.501 -32.573 1.00 73.06 600 ASN A O 1
ATOM 4906 N N . LEU A 1 601 ? -13.323 57.321 -32.142 1.00 71.94 601 LEU A N 1
ATOM 4907 C CA . LEU A 1 601 ? -12.716 56.846 -33.380 1.00 71.94 601 LEU A CA 1
ATOM 4908 C C . LEU A 1 601 ? -13.685 57.059 -34.556 1.00 71.94 601 LEU A C 1
ATOM 4910 O O . LEU A 1 601 ? -14.836 56.632 -34.475 1.00 71.94 601 LEU A O 1
ATOM 4914 N N . GLU A 1 602 ? -13.232 57.655 -35.666 1.00 64.62 602 GLU A N 1
ATOM 4915 C CA . GLU A 1 602 ? -14.015 57.770 -36.914 1.00 64.62 602 GLU A CA 1
ATOM 4916 C C . GLU A 1 602 ? -14.119 56.411 -37.631 1.00 64.62 602 GLU A C 1
ATOM 4918 O O . GLU A 1 602 ? -13.573 56.193 -38.712 1.00 64.62 602 GLU A O 1
ATOM 4923 N N . ILE A 1 603 ? -14.794 55.454 -36.997 1.00 69.88 603 ILE A N 1
ATOM 4924 C CA . ILE A 1 603 ? -14.949 54.090 -37.496 1.00 69.88 603 ILE A CA 1
ATOM 4925 C C . ILE A 1 603 ? -16.433 53.759 -37.598 1.00 69.88 603 ILE A C 1
ATOM 4927 O O . ILE A 1 603 ? -17.234 54.115 -36.733 1.00 69.88 603 ILE A O 1
ATOM 4931 N N . ASN A 1 604 ? -16.815 53.033 -38.649 1.00 77.00 604 ASN A N 1
ATOM 4932 C CA . ASN A 1 604 ? -18.176 52.535 -38.800 1.00 77.00 604 ASN A CA 1
ATOM 4933 C C . ASN A 1 604 ? -18.455 51.389 -37.807 1.00 77.00 604 ASN A C 1
ATOM 4935 O O . ASN A 1 604 ? -18.318 50.208 -38.133 1.00 77.00 604 ASN A O 1
ATOM 4939 N N . LEU A 1 605 ? -18.861 51.743 -36.583 1.00 76.19 605 LEU A N 1
ATOM 4940 C CA . LEU A 1 605 ? -19.142 50.789 -35.505 1.00 76.19 605 LEU A CA 1
ATOM 4941 C C . LEU A 1 605 ? -20.265 49.803 -35.862 1.00 76.19 605 LEU A C 1
ATOM 4943 O O . LEU A 1 605 ? -20.216 48.657 -35.426 1.00 76.19 605 LEU A O 1
ATOM 4947 N N . GLN A 1 606 ? -21.231 50.201 -36.698 1.00 72.31 606 GLN A N 1
ATOM 4948 C CA . GLN A 1 606 ? -22.314 49.311 -37.137 1.00 72.31 606 GLN A CA 1
ATOM 4949 C C . GLN A 1 606 ? -21.814 48.168 -38.026 1.00 72.31 606 GLN A C 1
ATOM 4951 O O . GLN A 1 606 ? -22.403 47.092 -38.019 1.00 72.31 606 GLN A O 1
ATOM 4956 N N . GLN A 1 607 ? -20.724 48.380 -38.768 1.00 74.25 607 GLN A N 1
ATOM 4957 C CA . GLN A 1 607 ? -20.112 47.340 -39.596 1.00 74.25 607 GLN A CA 1
ATOM 4958 C C . GLN A 1 607 ? -19.214 46.394 -38.778 1.00 74.25 607 GLN A C 1
ATOM 4960 O O . GLN A 1 607 ? -19.062 45.230 -39.134 1.00 74.25 607 GLN A O 1
ATOM 4965 N N . ILE A 1 608 ? -18.630 46.876 -37.676 1.00 76.69 608 ILE A N 1
ATOM 4966 C CA . ILE A 1 608 ? -17.729 46.099 -36.806 1.00 76.69 608 ILE A CA 1
ATOM 4967 C C . ILE A 1 608 ? -18.509 45.261 -35.780 1.00 76.69 608 ILE A C 1
ATOM 4969 O O . ILE A 1 608 ? -18.125 44.132 -35.454 1.00 76.69 608 ILE A O 1
ATOM 4973 N N . PHE A 1 609 ? -19.623 45.796 -35.279 1.00 82.44 609 PHE A N 1
ATOM 4974 C CA . PHE A 1 609 ? -20.484 45.171 -34.274 1.00 82.44 609 PHE A CA 1
ATOM 4975 C C . PHE A 1 609 ? -21.817 44.713 -34.888 1.00 82.44 609 PHE A C 1
ATOM 4977 O O . PHE A 1 609 ? -22.893 45.142 -34.474 1.00 82.44 609 PHE A O 1
ATOM 4984 N N . ASP A 1 610 ? -21.744 43.836 -35.896 1.00 82.25 610 ASP A N 1
ATOM 4985 C CA . ASP A 1 610 ? -22.927 43.221 -36.507 1.00 82.25 610 ASP A CA 1
ATOM 4986 C C . ASP A 1 610 ? -23.468 42.065 -35.647 1.00 82.25 610 ASP A C 1
ATOM 4988 O O . ASP A 1 610 ? -22.963 40.939 -35.662 1.00 82.25 610 ASP A O 1
ATOM 4992 N N . HIS A 1 611 ? -24.555 42.337 -34.926 1.00 77.69 611 HIS A N 1
ATOM 4993 C CA . HIS A 1 611 ? -25.239 41.351 -34.090 1.00 77.69 611 HIS A CA 1
ATOM 4994 C C . HIS A 1 611 ? -25.761 40.130 -34.863 1.00 77.69 611 HIS A C 1
ATOM 4996 O O . HIS A 1 611 ? -25.820 39.037 -34.298 1.00 77.69 611 HIS A O 1
ATOM 5002 N N . LYS A 1 612 ? -26.132 40.274 -36.144 1.00 80.12 612 LYS A N 1
ATOM 5003 C CA . LYS A 1 612 ? -26.593 39.130 -36.948 1.00 80.12 612 LYS A CA 1
ATOM 5004 C C . LYS A 1 612 ? -25.438 38.192 -37.273 1.00 80.12 612 LYS A C 1
ATOM 5006 O O . LYS A 1 612 ? -25.630 36.975 -37.277 1.00 80.12 612 LYS A O 1
ATOM 5011 N N . GLN A 1 613 ? -24.252 38.748 -37.514 1.00 81.19 613 GLN A N 1
ATOM 5012 C CA . GLN A 1 613 ? -23.048 37.959 -37.742 1.00 81.19 613 GLN A CA 1
ATOM 5013 C C . GLN A 1 613 ? -22.578 37.267 -36.454 1.00 81.19 613 GLN A C 1
ATOM 5015 O O . GLN A 1 613 ? -22.216 36.094 -36.504 1.00 81.19 613 GLN A O 1
ATOM 5020 N N . ASP A 1 614 ? -22.678 37.929 -35.297 1.00 81.25 614 ASP A N 1
ATOM 5021 C CA . ASP A 1 614 ? -22.338 37.328 -33.997 1.00 81.25 614 ASP A CA 1
ATOM 5022 C C . ASP A 1 614 ? -23.216 36.108 -33.669 1.00 81.25 614 ASP A C 1
ATOM 5024 O O . ASP A 1 614 ? -22.720 35.083 -33.190 1.00 81.25 614 ASP A O 1
ATOM 5028 N N . GLU A 1 615 ? -24.518 36.180 -33.968 1.00 76.25 615 GLU A N 1
ATOM 5029 C CA . GLU A 1 615 ? -25.417 35.030 -33.830 1.00 76.25 615 GLU A CA 1
ATOM 5030 C C . GLU A 1 615 ? -25.077 33.898 -34.806 1.00 76.25 615 GLU A C 1
ATOM 5032 O O . GLU A 1 615 ? -25.205 32.720 -34.459 1.00 76.25 615 GLU A O 1
ATOM 5037 N N . LEU A 1 616 ? -24.668 34.231 -36.033 1.00 83.00 616 LEU A N 1
ATOM 5038 C CA . LEU A 1 616 ? -24.285 33.241 -37.037 1.00 83.00 616 LEU A CA 1
ATOM 5039 C C . LEU A 1 616 ? -23.004 32.505 -36.628 1.00 83.00 616 LEU A C 1
ATOM 5041 O O . LEU A 1 616 ? -22.967 31.275 -36.674 1.00 83.00 616 LEU A O 1
ATOM 5045 N N . ASP A 1 617 ? -21.995 33.243 -36.170 1.00 80.94 617 ASP A N 1
ATOM 5046 C CA . ASP A 1 617 ? -20.727 32.706 -35.673 1.00 80.94 617 ASP A CA 1
ATOM 5047 C C . ASP A 1 617 ? -20.964 31.786 -34.465 1.00 80.94 617 ASP A C 1
ATOM 5049 O O . ASP A 1 617 ? -20.444 30.668 -34.422 1.00 80.94 617 ASP A O 1
ATOM 5053 N N . GLN A 1 618 ? -21.854 32.186 -33.548 1.00 74.00 618 GLN A N 1
ATOM 5054 C CA . GLN A 1 618 ? -22.276 31.350 -32.423 1.00 74.00 618 GLN A CA 1
ATOM 5055 C C . GLN A 1 618 ? -22.949 30.045 -32.878 1.00 74.00 618 GLN A C 1
ATOM 5057 O O . GLN A 1 618 ? -22.656 28.971 -32.347 1.00 74.00 618 GLN A O 1
ATOM 5062 N N . ARG A 1 619 ? -23.870 30.113 -33.848 1.00 73.94 619 ARG A N 1
ATOM 5063 C CA . ARG A 1 619 ? -24.553 28.916 -34.371 1.00 73.94 619 ARG A CA 1
ATOM 5064 C C . ARG A 1 619 ? -23.581 27.980 -35.086 1.00 73.94 619 ARG A C 1
ATOM 5066 O O . ARG A 1 619 ? -23.735 26.767 -34.982 1.00 73.94 619 ARG A O 1
ATOM 5073 N N . ASN A 1 620 ? -22.591 28.519 -35.791 1.00 77.56 620 ASN A N 1
ATOM 5074 C CA . ASN A 1 620 ? -21.571 27.725 -36.471 1.00 77.56 620 ASN A CA 1
ATOM 5075 C C . ASN A 1 620 ? -20.637 27.025 -35.475 1.00 77.56 620 ASN A C 1
ATOM 5077 O O . ASN A 1 620 ? -20.360 25.837 -35.645 1.00 77.56 620 ASN A O 1
ATOM 5081 N N . ASP A 1 621 ? -20.223 27.715 -34.408 1.00 73.00 621 ASP A N 1
ATOM 5082 C CA . ASP A 1 621 ? -19.463 27.102 -33.313 1.00 73.00 621 ASP A CA 1
ATOM 5083 C C . ASP A 1 621 ? -20.271 25.980 -32.631 1.00 73.00 621 ASP A C 1
ATOM 5085 O O . ASP A 1 621 ? -19.727 24.903 -32.385 1.00 73.00 621 ASP A O 1
ATOM 5089 N N . MET A 1 622 ? -21.582 26.171 -32.417 1.00 61.59 622 MET A N 1
ATOM 5090 C CA . MET A 1 622 ? -22.468 25.140 -31.852 1.00 61.59 622 MET A CA 1
ATOM 5091 C C . MET A 1 622 ? -22.622 23.917 -32.767 1.00 61.59 622 MET A C 1
ATOM 5093 O O . MET A 1 622 ? -22.474 22.787 -32.312 1.00 61.59 622 MET A O 1
ATOM 5097 N N . LYS A 1 623 ? -22.832 24.118 -34.073 1.00 70.94 623 LYS A N 1
ATOM 5098 C CA . LYS A 1 623 ? -22.931 23.010 -35.040 1.00 70.94 623 LYS A CA 1
ATOM 5099 C C . LYS A 1 623 ? -21.653 22.174 -35.113 1.00 70.94 623 LYS A C 1
ATOM 5101 O O . LYS A 1 623 ? -21.720 20.958 -35.265 1.00 70.94 623 LYS A O 1
ATOM 5106 N N . ALA A 1 624 ? -20.485 22.806 -34.994 1.00 65.56 624 ALA A N 1
ATOM 5107 C CA . ALA A 1 624 ? -19.205 22.099 -34.961 1.00 65.56 624 ALA A CA 1
ATOM 5108 C C . ALA A 1 624 ? -19.046 21.230 -33.698 1.00 65.56 624 ALA A C 1
ATOM 5110 O O . ALA A 1 624 ? -18.388 20.188 -33.739 1.00 65.56 624 ALA A O 1
ATOM 5111 N N . ILE A 1 625 ? -19.654 21.648 -32.584 1.00 56.84 625 ILE A N 1
ATOM 5112 C CA . ILE A 1 625 ? -19.723 20.871 -31.342 1.00 56.84 625 ILE A CA 1
ATOM 5113 C C . ILE A 1 625 ? -20.689 19.692 -31.508 1.00 56.84 625 ILE A C 1
ATOM 5115 O O . ILE A 1 625 ? -20.311 18.566 -31.194 1.00 56.84 625 ILE A O 1
ATOM 5119 N N . GLU A 1 626 ? -21.893 19.934 -32.030 1.00 54.59 626 GLU A N 1
ATOM 5120 C CA . GLU A 1 626 ? -22.914 18.901 -32.272 1.00 54.59 626 GLU A CA 1
ATOM 5121 C C . GLU A 1 626 ? -22.386 17.795 -33.195 1.00 54.59 626 GLU A C 1
ATOM 5123 O O . GLU A 1 626 ? -22.437 16.623 -32.838 1.00 54.59 626 GLU A O 1
ATOM 5128 N N . TYR A 1 627 ? -21.737 18.163 -34.303 1.00 65.44 627 TYR A N 1
ATOM 5129 C CA . TYR A 1 627 ? -21.116 17.205 -35.222 1.00 65.44 627 TYR A CA 1
ATOM 5130 C C . TYR A 1 627 ? -20.067 16.308 -34.540 1.00 65.44 627 TYR A C 1
ATOM 5132 O O . TYR A 1 627 ? -20.025 15.102 -34.776 1.00 65.44 627 TYR A O 1
ATOM 5140 N N . LYS A 1 628 ? -19.231 16.871 -33.655 1.00 55.31 628 LYS A N 1
ATOM 5141 C CA . LYS A 1 628 ? -18.239 16.088 -32.896 1.00 55.31 628 LYS A CA 1
ATOM 5142 C C . LYS A 1 628 ? -18.887 15.185 -31.847 1.00 55.31 628 LYS A C 1
ATOM 5144 O O . LYS A 1 628 ? -18.351 14.118 -31.565 1.00 55.31 628 LYS A O 1
ATOM 5149 N N . ILE A 1 629 ? -20.009 15.598 -31.258 1.00 48.16 629 ILE A N 1
ATOM 5150 C CA . ILE A 1 629 ? -20.775 14.765 -30.322 1.00 48.16 629 ILE A CA 1
ATOM 5151 C C . ILE A 1 629 ? -21.381 13.570 -31.062 1.00 48.16 629 ILE A C 1
ATOM 5153 O O . ILE A 1 629 ? -21.246 12.448 -30.581 1.00 48.16 629 ILE A O 1
ATOM 5157 N N . ASP A 1 630 ? -21.958 13.788 -32.243 1.00 50.41 630 ASP A N 1
ATOM 5158 C CA . ASP A 1 630 ? -22.518 12.719 -33.074 1.00 50.41 630 ASP A CA 1
ATOM 5159 C C . ASP A 1 630 ? -21.429 11.758 -33.582 1.00 50.41 630 ASP A C 1
ATOM 5161 O O . ASP A 1 630 ? -21.616 10.541 -33.582 1.00 50.41 630 ASP A O 1
ATOM 5165 N N . GLU A 1 631 ? -20.245 12.275 -33.927 1.00 53.84 631 GLU A N 1
ATOM 5166 C CA . GLU A 1 631 ? -19.078 11.459 -34.283 1.00 53.84 631 GLU A CA 1
ATOM 5167 C C . GLU A 1 631 ? -18.616 10.574 -33.110 1.00 53.84 631 GLU A C 1
ATOM 5169 O O . GLU A 1 631 ? -18.310 9.394 -33.296 1.00 53.84 631 GLU A O 1
ATOM 5174 N N . ILE A 1 632 ? -18.580 11.121 -31.890 1.00 46.16 632 ILE A N 1
ATOM 5175 C CA . ILE A 1 632 ? -18.220 10.374 -30.677 1.00 46.16 632 ILE A CA 1
ATOM 5176 C C . ILE A 1 632 ? -19.293 9.330 -30.353 1.00 46.16 632 ILE A C 1
ATOM 5178 O O . ILE A 1 632 ? -18.950 8.184 -30.070 1.00 46.16 632 ILE A O 1
ATOM 5182 N N . ALA A 1 633 ? -20.574 9.691 -30.438 1.00 41.69 633 ALA A N 1
ATOM 5183 C CA . ALA A 1 633 ? -21.689 8.783 -30.188 1.00 41.69 633 ALA A CA 1
ATOM 5184 C C . ALA A 1 633 ? -21.696 7.611 -31.180 1.00 41.69 633 ALA A C 1
ATOM 5186 O O . ALA A 1 633 ? -21.809 6.462 -30.763 1.00 41.69 633 ALA A O 1
ATOM 5187 N N . SER A 1 634 ? -21.463 7.876 -32.469 1.00 47.75 634 SER A N 1
ATOM 5188 C CA . SER A 1 634 ? -21.374 6.839 -33.502 1.00 47.75 634 SER A CA 1
ATOM 5189 C C . SER A 1 634 ? -20.174 5.902 -33.295 1.00 47.75 634 SER A C 1
ATOM 5191 O O . SER A 1 634 ? -20.306 4.684 -33.427 1.00 47.75 634 SER A O 1
ATOM 5193 N N . LYS A 1 635 ? -19.015 6.437 -32.881 1.00 46.53 635 LYS A N 1
ATOM 5194 C CA . LYS A 1 635 ? -17.839 5.623 -32.517 1.00 46.53 635 LYS A CA 1
ATOM 5195 C C . LYS A 1 635 ? -18.078 4.783 -31.262 1.00 46.53 635 LYS A C 1
ATOM 5197 O O . LYS A 1 635 ? -17.616 3.646 -31.199 1.00 46.53 635 LYS A O 1
ATOM 5202 N N . MET A 1 636 ? -18.810 5.311 -30.282 1.00 39.00 636 MET A N 1
ATOM 5203 C CA . MET A 1 636 ? -19.201 4.569 -29.081 1.00 39.00 636 MET A CA 1
ATOM 5204 C C . MET A 1 636 ? -20.209 3.462 -29.400 1.00 39.00 636 MET A C 1
ATOM 5206 O O . MET A 1 636 ? -20.074 2.366 -28.872 1.00 39.00 636 MET A O 1
ATOM 5210 N N . GLU A 1 637 ? -21.165 3.700 -30.296 1.00 41.47 637 GLU A N 1
ATOM 5211 C CA . GLU A 1 637 ? -22.153 2.702 -30.717 1.00 41.47 637 GLU A CA 1
ATOM 5212 C C . GLU A 1 637 ? -21.502 1.564 -31.528 1.00 41.47 637 GLU A C 1
ATOM 5214 O O . GLU A 1 637 ? -21.801 0.388 -31.310 1.00 41.47 637 GLU A O 1
ATOM 5219 N N . GLN A 1 638 ? -20.515 1.880 -32.378 1.00 46.47 638 GLN A N 1
ATOM 5220 C CA . GLN A 1 638 ? -19.665 0.875 -33.034 1.00 46.47 638 GLN A CA 1
ATOM 5221 C C . GLN A 1 638 ? -18.817 0.076 -32.033 1.00 46.47 638 GLN A C 1
ATOM 5223 O O . GLN A 1 638 ? -18.725 -1.147 -32.154 1.00 46.47 638 GLN A O 1
ATOM 5228 N N . HIS A 1 639 ? -18.241 0.735 -31.024 1.00 40.59 639 HIS A N 1
ATOM 5229 C CA . HIS A 1 639 ? -17.484 0.075 -29.956 1.00 40.59 639 HIS A CA 1
ATOM 5230 C C . HIS A 1 639 ? -18.382 -0.846 -29.114 1.00 40.59 639 HIS A C 1
ATOM 5232 O O . HIS A 1 639 ? -17.998 -1.965 -28.788 1.00 40.59 639 HIS A O 1
ATOM 5238 N N . GLN A 1 640 ? -19.618 -0.430 -28.832 1.00 38.81 640 GLN A N 1
ATOM 5239 C CA . GLN A 1 640 ? -20.587 -1.208 -28.061 1.00 38.81 640 GLN A CA 1
ATOM 5240 C C . GLN A 1 640 ? -21.106 -2.428 -28.844 1.00 38.81 640 GLN A C 1
ATOM 5242 O O . GLN A 1 640 ? -21.297 -3.498 -28.266 1.00 38.81 640 GLN A O 1
ATOM 5247 N N . GLN A 1 641 ? -21.271 -2.322 -30.169 1.00 41.81 641 GLN A N 1
ATOM 5248 C CA . GLN A 1 641 ? -21.592 -3.472 -31.026 1.00 41.81 641 GLN A CA 1
ATOM 5249 C C . GLN A 1 641 ? -20.416 -4.456 -31.156 1.00 41.81 641 GLN A C 1
ATOM 5251 O O . GLN A 1 641 ? -20.636 -5.670 -31.178 1.00 41.81 641 GLN A O 1
ATOM 5256 N N . GLN A 1 642 ? -19.173 -3.963 -31.176 1.00 44.03 642 GLN A N 1
ATOM 5257 C CA . GLN A 1 642 ? -17.967 -4.800 -31.133 1.00 44.03 642 GLN A CA 1
ATOM 5258 C C . GLN A 1 642 ? -17.810 -5.507 -29.778 1.00 44.03 642 GLN A C 1
ATOM 5260 O O . GLN A 1 642 ? -17.513 -6.703 -29.744 1.00 44.03 642 GLN A O 1
ATOM 5265 N N . GLU A 1 643 ? -18.110 -4.826 -28.669 1.00 39.22 643 GLU A N 1
ATOM 5266 C CA . GLU A 1 643 ? -18.148 -5.428 -27.333 1.00 39.22 643 GLU A CA 1
ATOM 5267 C C . GLU A 1 643 ? -19.293 -6.437 -27.178 1.00 39.22 643 GLU A C 1
ATOM 5269 O O . GLU A 1 643 ? -19.097 -7.480 -26.561 1.00 39.22 643 GLU A O 1
ATOM 5274 N N . LEU A 1 644 ? -20.463 -6.220 -27.788 1.00 38.91 644 LEU A N 1
ATOM 5275 C CA . LEU A 1 644 ? -21.564 -7.193 -27.763 1.00 38.91 644 LEU A CA 1
ATOM 5276 C C . LEU A 1 644 ? -21.203 -8.483 -28.524 1.00 38.91 644 LEU A C 1
ATOM 5278 O O . LEU A 1 644 ? -21.512 -9.585 -28.062 1.00 38.91 644 LEU A O 1
ATOM 5282 N N . HIS A 1 645 ? -20.484 -8.364 -29.644 1.00 41.62 645 HIS A N 1
ATOM 5283 C CA . HIS A 1 645 ? -19.926 -9.508 -30.373 1.00 41.62 645 HIS A CA 1
ATOM 5284 C C . HIS A 1 645 ? -18.807 -10.211 -29.574 1.00 41.62 645 HIS A C 1
ATOM 5286 O O . HIS A 1 645 ? -18.709 -11.442 -29.583 1.00 41.62 645 HIS A O 1
ATOM 5292 N N . HIS A 1 646 ? -18.010 -9.451 -28.813 1.00 39.56 646 HIS A N 1
ATOM 5293 C CA . HIS A 1 646 ? -17.002 -9.965 -27.879 1.00 39.56 646 HIS A CA 1
ATOM 5294 C C . HIS A 1 646 ? -17.641 -10.690 -26.675 1.00 39.56 646 HIS A C 1
ATOM 5296 O O . HIS A 1 646 ? -17.215 -11.784 -26.305 1.00 39.56 646 HIS A O 1
ATOM 5302 N N . PHE A 1 647 ? -18.744 -10.179 -26.122 1.00 36.28 647 PHE A N 1
ATOM 5303 C CA . PHE A 1 647 ? -19.496 -10.822 -25.038 1.00 36.28 647 PHE A CA 1
ATOM 5304 C C . PHE A 1 647 ? -20.196 -12.114 -25.478 1.00 36.28 647 PHE A C 1
ATOM 5306 O O . PHE A 1 647 ? -20.281 -13.073 -24.704 1.00 36.28 647 PHE A O 1
ATOM 5313 N N . GLN A 1 648 ? -20.641 -12.193 -26.734 1.00 35.94 648 GLN A N 1
ATOM 5314 C CA . GLN A 1 648 ? -21.159 -13.440 -27.305 1.00 35.94 648 GLN A CA 1
ATOM 5315 C C . GLN A 1 648 ? -20.056 -14.502 -27.482 1.00 35.94 648 GLN A C 1
ATOM 5317 O O . GLN A 1 648 ? -20.331 -15.690 -27.309 1.00 35.94 648 GLN A O 1
ATOM 5322 N N . SER A 1 649 ? -18.800 -14.091 -27.704 1.00 36.84 649 SER A N 1
ATOM 5323 C CA . SER A 1 649 ? -17.620 -14.971 -27.660 1.00 36.84 649 SER A CA 1
ATOM 5324 C C . SER A 1 649 ? -17.279 -15.425 -26.226 1.00 36.84 649 SER A C 1
ATOM 5326 O O . SER A 1 649 ? -17.043 -16.613 -25.982 1.00 36.84 649 SER A O 1
ATOM 5328 N N . ILE A 1 650 ? -17.378 -14.527 -25.234 1.00 41.00 650 ILE A N 1
ATOM 5329 C CA . ILE A 1 650 ? -17.157 -14.829 -23.802 1.00 41.00 650 ILE A CA 1
ATOM 5330 C C . ILE A 1 650 ? -18.152 -15.877 -23.270 1.00 41.00 650 ILE A C 1
ATOM 5332 O O . ILE A 1 650 ? -17.779 -16.726 -22.452 1.00 41.00 650 ILE A O 1
ATOM 5336 N N . LYS A 1 651 ? -19.396 -15.892 -23.768 1.00 38.88 651 LYS A N 1
ATOM 5337 C CA . LYS A 1 651 ? -20.428 -16.861 -23.351 1.00 38.88 651 LYS A CA 1
ATOM 5338 C C . LYS A 1 651 ? -20.076 -18.317 -23.700 1.00 38.88 651 LYS A C 1
ATOM 5340 O O . LYS A 1 651 ? -20.557 -19.237 -23.040 1.00 38.88 651 LYS A O 1
ATOM 5345 N N . ASN A 1 652 ? -19.186 -18.540 -24.670 1.00 39.16 652 ASN A N 1
ATOM 5346 C CA . ASN A 1 652 ? -18.709 -19.878 -25.031 1.00 39.16 652 ASN A CA 1
ATOM 5347 C C . ASN A 1 652 ? -17.554 -20.374 -24.139 1.00 39.16 652 ASN A C 1
ATOM 5349 O O . ASN A 1 652 ? -17.327 -21.581 -24.053 1.00 39.16 652 ASN A O 1
ATOM 5353 N N . ASN A 1 653 ? -16.879 -19.482 -23.401 1.00 51.50 653 ASN A N 1
ATOM 5354 C CA . ASN A 1 653 ? -15.712 -19.817 -22.574 1.00 51.50 653 ASN A CA 1
ATOM 5355 C C . ASN A 1 653 ? -16.040 -20.069 -21.087 1.00 51.50 653 ASN A C 1
ATOM 5357 O O . ASN A 1 653 ? -15.209 -20.570 -20.323 1.00 51.50 653 ASN A O 1
ATOM 5361 N N . THR A 1 654 ? -17.278 -19.807 -20.655 1.00 43.38 654 THR A N 1
ATOM 5362 C CA . THR A 1 654 ? -17.724 -20.031 -19.267 1.00 43.38 654 THR A CA 1
ATOM 5363 C C . THR A 1 654 ? -17.656 -21.511 -18.873 1.00 43.38 654 THR A C 1
ATOM 5365 O O . THR A 1 654 ? -17.284 -21.845 -17.750 1.00 43.38 654 THR A O 1
ATOM 5368 N N . LYS A 1 655 ? -17.919 -22.423 -19.820 1.00 44.59 655 LYS A N 1
ATOM 5369 C CA . LYS A 1 655 ? -17.859 -23.878 -19.593 1.00 44.59 655 LYS A CA 1
ATOM 5370 C C . LYS A 1 655 ? -16.426 -24.371 -19.364 1.00 44.59 655 LYS A C 1
ATOM 5372 O O . LYS A 1 655 ? -16.218 -25.319 -18.612 1.00 44.59 655 LYS A O 1
ATOM 5377 N N . GLN A 1 656 ? -15.438 -23.727 -19.985 1.00 47.38 656 GLN A N 1
ATOM 5378 C CA . GLN A 1 656 ? -14.025 -24.100 -19.885 1.00 47.38 656 GLN A CA 1
ATOM 5379 C C . GLN A 1 656 ? -13.358 -23.512 -18.632 1.00 47.38 656 GLN A C 1
ATOM 5381 O O . GLN A 1 656 ? -12.541 -24.195 -18.011 1.00 47.38 656 GLN A O 1
ATOM 5386 N N . ARG A 1 657 ? -13.764 -22.304 -18.207 1.00 48.88 657 ARG A N 1
ATOM 5387 C CA . ARG A 1 657 ? -13.377 -21.714 -16.910 1.00 48.88 657 ARG A CA 1
ATOM 5388 C C . ARG A 1 657 ? -13.991 -22.471 -15.737 1.00 48.88 657 ARG A C 1
ATOM 5390 O O . ARG A 1 657 ? -13.280 -22.798 -14.797 1.00 48.88 657 ARG A O 1
ATOM 5397 N N . TYR A 1 658 ? -15.267 -22.849 -15.838 1.00 44.75 658 TYR A N 1
ATOM 5398 C CA . TYR A 1 658 ? -15.931 -23.689 -14.838 1.00 44.75 658 TYR A CA 1
ATOM 5399 C C . TYR A 1 658 ? -15.254 -25.059 -14.685 1.00 44.75 658 TYR A C 1
ATOM 5401 O O . TYR A 1 658 ? -15.063 -25.521 -13.567 1.00 44.75 658 TYR A O 1
ATOM 5409 N N . LYS A 1 659 ? -14.831 -25.697 -15.789 1.00 48.19 659 LYS A N 1
ATOM 5410 C CA . LYS A 1 659 ? -14.070 -26.959 -15.741 1.00 48.19 659 LYS A CA 1
ATOM 5411 C C . LYS A 1 659 ? -12.697 -26.812 -15.071 1.00 48.19 659 LYS A C 1
ATOM 5413 O O . LYS A 1 659 ? -12.333 -27.692 -14.308 1.00 48.19 659 LYS A O 1
ATOM 5418 N N . SER A 1 660 ? -11.967 -25.724 -15.333 1.00 46.28 660 SER A N 1
ATOM 5419 C CA . SER A 1 660 ? -10.672 -25.429 -14.685 1.00 46.28 660 SER A CA 1
ATOM 5420 C C . SER A 1 660 ? -10.846 -25.150 -13.185 1.00 46.28 660 SER A C 1
ATOM 5422 O O . SER A 1 660 ? -10.173 -25.766 -12.367 1.00 46.28 660 SER A O 1
ATOM 5424 N N . TYR A 1 661 ? -11.845 -24.343 -12.811 1.00 42.94 661 TYR A N 1
ATOM 5425 C CA . TYR A 1 661 ? -12.214 -24.097 -11.412 1.00 42.94 661 TYR A CA 1
ATOM 5426 C C . TYR A 1 661 ? -12.621 -25.383 -10.675 1.00 42.94 661 TYR A C 1
ATOM 5428 O O . TYR A 1 661 ? -12.146 -25.654 -9.575 1.00 42.94 661 TYR A O 1
ATOM 5436 N N . LYS A 1 662 ? -13.461 -26.214 -11.307 1.00 45.41 662 LYS A N 1
ATOM 5437 C CA . LYS A 1 662 ? -13.869 -27.521 -10.782 1.00 45.41 662 LYS A CA 1
ATOM 5438 C C . LYS A 1 662 ? -12.675 -28.472 -10.630 1.00 45.41 662 LYS A C 1
ATOM 5440 O O . LYS A 1 662 ? -12.555 -29.094 -9.586 1.00 45.41 662 LYS A O 1
ATOM 5445 N N . HIS A 1 663 ? -11.787 -28.545 -11.620 1.00 49.25 663 HIS A N 1
ATOM 5446 C CA . HIS A 1 663 ? -10.583 -29.376 -11.562 1.00 49.25 663 HIS A CA 1
ATOM 5447 C C . HIS A 1 663 ? -9.625 -28.932 -10.445 1.00 49.25 663 HIS A C 1
ATOM 5449 O O . HIS A 1 663 ? -9.121 -29.774 -9.713 1.00 49.25 663 HIS A O 1
ATOM 5455 N N . HIS A 1 664 ? -9.418 -27.623 -10.267 1.00 46.78 664 HIS A N 1
ATOM 5456 C CA . HIS A 1 664 ? -8.579 -27.082 -9.193 1.00 46.78 664 HIS A CA 1
ATOM 5457 C C . HIS A 1 664 ? -9.156 -27.392 -7.799 1.00 46.78 664 HIS A C 1
ATOM 5459 O O . HIS A 1 664 ? -8.429 -27.814 -6.905 1.00 46.78 664 HIS A O 1
ATOM 5465 N N . LEU A 1 665 ? -10.479 -27.272 -7.630 1.00 43.91 665 LEU A N 1
ATOM 5466 C CA . LEU A 1 665 ? -11.172 -27.724 -6.419 1.00 43.91 665 LEU A CA 1
ATOM 5467 C C . LEU A 1 665 ? -11.038 -29.238 -6.200 1.00 43.91 665 LEU A C 1
ATOM 5469 O O . LEU A 1 665 ? -10.778 -29.662 -5.081 1.00 43.91 665 LEU A O 1
ATOM 5473 N N . GLU A 1 666 ? -11.192 -30.052 -7.248 1.00 48.03 666 GLU A N 1
ATOM 5474 C CA . GLU A 1 666 ? -11.055 -31.512 -7.172 1.00 48.03 666 GLU A CA 1
ATOM 5475 C C . GLU A 1 666 ? -9.630 -31.941 -6.792 1.00 48.03 666 GLU A C 1
ATOM 5477 O O . GLU A 1 666 ? -9.485 -32.828 -5.959 1.00 48.03 666 GLU A O 1
ATOM 5482 N N . GLN A 1 667 ? -8.586 -31.290 -7.321 1.00 49.12 667 GLN A N 1
ATOM 5483 C CA . GLN A 1 667 ? -7.193 -31.551 -6.931 1.00 49.12 667 GLN A CA 1
ATOM 5484 C C . GLN A 1 667 ? -6.933 -31.186 -5.464 1.00 49.12 667 GLN A C 1
ATOM 5486 O O . GLN A 1 667 ? -6.436 -32.025 -4.721 1.00 49.12 667 GLN A O 1
ATOM 5491 N N . ASN A 1 668 ? -7.368 -30.006 -5.009 1.00 43.19 668 ASN A N 1
ATOM 5492 C CA . ASN A 1 668 ? -7.219 -29.597 -3.605 1.00 43.19 668 ASN A CA 1
ATOM 5493 C C . ASN A 1 668 ? -7.982 -30.528 -2.642 1.00 43.19 668 ASN A C 1
ATOM 5495 O O . ASN A 1 668 ? -7.536 -30.781 -1.527 1.00 43.19 668 ASN A O 1
ATOM 5499 N N . ILE A 1 669 ? -9.132 -31.062 -3.068 1.00 41.88 669 ILE A N 1
ATOM 5500 C CA . ILE A 1 669 ? -9.914 -32.037 -2.296 1.00 41.88 669 ILE A CA 1
ATOM 5501 C C . ILE A 1 669 ? -9.238 -33.417 -2.289 1.00 41.88 669 ILE A C 1
ATOM 5503 O O . ILE A 1 669 ? -9.286 -34.090 -1.263 1.00 41.88 669 ILE A O 1
ATOM 5507 N N . ILE A 1 670 ? -8.618 -33.854 -3.390 1.00 44.47 670 ILE A N 1
ATOM 5508 C CA . ILE A 1 670 ? -7.859 -35.117 -3.455 1.00 44.47 670 ILE A CA 1
ATOM 5509 C C . ILE A 1 670 ? -6.589 -35.019 -2.596 1.00 44.47 670 ILE A C 1
ATOM 5511 O O . ILE A 1 670 ? -6.343 -35.912 -1.792 1.00 44.47 670 ILE A O 1
ATOM 5515 N N . GLU A 1 671 ? -5.842 -33.915 -2.677 1.00 45.19 671 GLU A N 1
ATOM 5516 C CA . GLU A 1 671 ? -4.667 -33.649 -1.831 1.00 45.19 671 GLU A CA 1
ATOM 5517 C C . GLU A 1 671 ? -5.024 -33.567 -0.339 1.00 45.19 671 GLU A C 1
ATOM 5519 O O . GLU A 1 671 ? -4.253 -34.018 0.506 1.00 45.19 671 GLU A O 1
ATOM 5524 N N . ALA A 1 672 ? -6.212 -33.055 -0.002 1.00 37.47 672 ALA A N 1
ATOM 5525 C CA . ALA A 1 672 ? -6.710 -33.018 1.372 1.00 37.47 672 ALA A CA 1
ATOM 5526 C C . ALA A 1 672 ? -7.213 -34.380 1.898 1.00 37.47 672 ALA A C 1
ATOM 5528 O O . ALA A 1 672 ? -7.359 -34.535 3.110 1.00 37.47 672 ALA A O 1
ATOM 5529 N N . ASN A 1 673 ? -7.496 -35.354 1.021 1.00 36.75 673 ASN A N 1
ATOM 5530 C CA . ASN A 1 673 ? -8.123 -36.634 1.384 1.00 36.75 673 ASN A CA 1
ATOM 5531 C C . ASN A 1 673 ? -7.266 -37.880 1.100 1.00 36.75 673 ASN A C 1
ATOM 5533 O O . ASN A 1 673 ? -7.690 -38.979 1.461 1.00 36.75 673 ASN A O 1
ATOM 5537 N N . ASP A 1 674 ? -6.088 -37.751 0.485 1.00 38.28 674 ASP A N 1
ATOM 5538 C CA . ASP A 1 674 ? -5.163 -38.868 0.269 1.00 38.28 674 ASP A CA 1
ATOM 5539 C C . ASP A 1 674 ? -4.048 -38.884 1.339 1.00 38.28 674 ASP A C 1
ATOM 5541 O O . ASP A 1 674 ? -3.085 -38.116 1.252 1.00 38.28 674 ASP A O 1
ATOM 5545 N N . PRO A 1 675 ? -4.118 -39.770 2.353 1.00 46.88 675 PRO A N 1
ATOM 5546 C CA . PRO A 1 675 ? -3.071 -39.895 3.367 1.00 46.88 675 PRO A CA 1
ATOM 5547 C C . PRO A 1 675 ? -1.735 -40.447 2.818 1.00 46.88 675 PRO A C 1
ATOM 5549 O O . PRO A 1 675 ? -0.754 -40.482 3.561 1.00 46.88 675 PRO A O 1
ATOM 5552 N N . GLY A 1 676 ? -1.665 -40.875 1.547 1.00 44.06 676 GLY A N 1
ATOM 5553 C CA . GLY A 1 676 ? -0.476 -41.456 0.906 1.00 44.06 676 GLY A CA 1
ATOM 5554 C C . GLY A 1 676 ? 0.392 -40.491 0.081 1.00 44.06 676 GLY A C 1
ATOM 5555 O O . GLY A 1 676 ? 1.571 -40.780 -0.141 1.00 44.06 676 GLY A O 1
ATOM 5556 N N . ILE A 1 677 ? -0.117 -39.322 -0.329 1.00 39.56 677 ILE A N 1
ATOM 5557 C CA . ILE A 1 677 ? 0.629 -38.372 -1.194 1.00 39.56 677 ILE A CA 1
ATOM 5558 C C . ILE A 1 677 ? 1.727 -37.607 -0.427 1.00 39.56 677 ILE A C 1
ATOM 5560 O O . ILE A 1 677 ? 2.607 -36.988 -1.026 1.00 39.56 677 ILE A O 1
ATOM 5564 N N . ALA A 1 678 ? 1.808 -37.772 0.897 1.00 38.62 678 ALA A N 1
ATOM 5565 C CA . ALA A 1 678 ? 2.918 -37.276 1.711 1.00 38.62 678 ALA A CA 1
ATOM 5566 C C . ALA A 1 678 ? 4.308 -37.855 1.337 1.00 38.62 678 ALA A C 1
ATOM 5568 O O . ALA A 1 678 ? 5.306 -37.424 1.912 1.00 38.62 678 ALA A O 1
ATOM 5569 N N . THR A 1 679 ? 4.418 -38.808 0.394 1.00 38.09 679 THR A N 1
ATOM 5570 C CA . THR A 1 679 ? 5.703 -39.467 0.070 1.00 38.09 679 THR A CA 1
ATOM 5571 C C . THR A 1 679 ? 6.131 -39.529 -1.397 1.00 38.09 679 THR A C 1
ATOM 5573 O O . THR A 1 679 ? 7.235 -40.000 -1.664 1.00 38.09 679 THR A O 1
ATOM 5576 N N . THR A 1 680 ? 5.401 -38.951 -2.350 1.00 32.81 680 THR A N 1
ATOM 5577 C CA . THR A 1 680 ? 6.001 -38.625 -3.658 1.00 32.81 680 THR A CA 1
ATOM 5578 C C . THR A 1 680 ? 6.307 -37.144 -3.697 1.00 32.81 680 THR A C 1
ATOM 5580 O O . THR A 1 680 ? 5.498 -36.329 -4.129 1.00 32.81 680 THR A O 1
ATOM 5583 N N . ALA A 1 681 ? 7.497 -36.809 -3.199 1.00 35.38 681 ALA A N 1
ATOM 5584 C CA . ALA A 1 681 ? 8.111 -35.511 -3.386 1.00 35.38 681 ALA A CA 1
ATOM 5585 C C . ALA A 1 681 ? 8.165 -35.192 -4.888 1.00 35.38 681 ALA A C 1
ATOM 5587 O O . ALA A 1 681 ? 9.086 -35.603 -5.592 1.00 35.38 681 ALA A O 1
ATOM 5588 N N . VAL A 1 682 ? 7.183 -34.435 -5.378 1.00 31.16 682 VAL A N 1
ATOM 5589 C CA . VAL A 1 682 ? 7.436 -33.545 -6.505 1.00 31.16 682 VAL A CA 1
ATOM 5590 C C . VAL A 1 682 ? 8.490 -32.575 -5.989 1.00 31.16 682 VAL A C 1
ATOM 5592 O O . VAL A 1 682 ? 8.277 -31.872 -5.000 1.00 31.16 682 VAL A O 1
ATOM 5595 N N . ASP A 1 683 ? 9.673 -32.669 -6.580 1.00 32.62 683 ASP A N 1
ATOM 5596 C CA . ASP A 1 683 ? 10.901 -32.002 -6.168 1.00 32.62 683 ASP A CA 1
ATOM 5597 C C . ASP A 1 683 ? 10.636 -30.496 -5.948 1.00 32.62 683 ASP A C 1
ATOM 5599 O O . ASP A 1 683 ? 10.492 -29.727 -6.901 1.00 32.62 683 ASP A O 1
ATOM 5603 N N . LYS A 1 684 ? 10.522 -30.068 -4.678 1.00 37.47 684 LYS A N 1
ATOM 5604 C CA . LYS A 1 684 ? 10.193 -28.695 -4.223 1.00 37.47 684 LYS A CA 1
ATOM 5605 C C . LYS A 1 684 ? 11.316 -27.680 -4.507 1.00 37.47 684 LYS A C 1
ATOM 5607 O O . LYS A 1 684 ? 11.551 -26.762 -3.725 1.00 37.47 684 LYS A O 1
ATOM 5612 N N . LYS A 1 685 ? 12.064 -27.849 -5.597 1.00 36.59 685 LYS A N 1
ATOM 5613 C CA . LYS A 1 685 ? 13.273 -27.070 -5.889 1.00 36.59 685 LYS A CA 1
ATOM 5614 C C . LYS A 1 685 ? 13.065 -25.824 -6.743 1.00 36.59 685 LYS A C 1
ATOM 5616 O O . LYS A 1 685 ? 14.004 -25.048 -6.863 1.00 36.59 685 LYS A O 1
ATOM 5621 N N . HIS A 1 686 ? 11.871 -25.572 -7.278 1.00 40.28 686 HIS A N 1
ATOM 5622 C CA . HIS A 1 686 ? 11.623 -24.388 -8.108 1.00 40.28 686 HIS A CA 1
ATOM 5623 C C . HIS A 1 686 ? 10.241 -23.792 -7.793 1.00 40.28 686 HI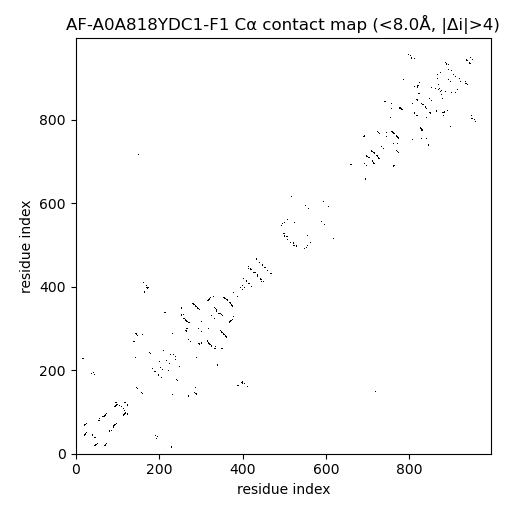S A C 1
ATOM 5625 O O . HIS A 1 686 ? 9.240 -24.187 -8.382 1.00 40.28 686 HIS A O 1
ATOM 5631 N N . PHE A 1 687 ? 10.175 -22.870 -6.824 1.00 46.22 687 PHE A N 1
ATOM 5632 C CA . PHE A 1 687 ? 8.952 -22.127 -6.488 1.00 46.22 687 PHE A CA 1
ATOM 5633 C C . PHE A 1 687 ? 8.584 -21.175 -7.624 1.00 46.22 687 PHE A C 1
ATOM 5635 O O . PHE A 1 687 ? 9.103 -20.068 -7.686 1.00 46.22 687 PHE A O 1
ATOM 5642 N N . VAL A 1 688 ? 7.691 -21.599 -8.509 1.00 56.06 688 VAL A N 1
ATOM 5643 C CA . VAL A 1 688 ? 7.058 -20.733 -9.508 1.00 56.06 688 VAL A CA 1
ATOM 5644 C C . VAL A 1 688 ? 5.616 -20.548 -9.070 1.00 56.06 688 VAL A C 1
ATOM 5646 O O . VAL A 1 688 ? 4.929 -21.535 -8.800 1.00 56.06 688 VAL A O 1
ATOM 5649 N N . LEU A 1 689 ? 5.156 -19.298 -8.986 1.00 66.50 689 LEU A N 1
ATOM 5650 C CA . LEU A 1 689 ? 3.762 -19.003 -8.669 1.00 66.50 689 LEU A CA 1
ATOM 5651 C C . LEU A 1 689 ? 2.852 -19.648 -9.726 1.00 66.50 689 LEU A C 1
ATOM 5653 O O . LEU A 1 689 ? 2.852 -19.238 -10.889 1.00 66.50 689 LEU A O 1
ATOM 5657 N N . CYS A 1 690 ? 2.108 -20.680 -9.322 1.00 76.69 690 CYS A N 1
ATOM 5658 C CA . CYS A 1 690 ? 1.170 -21.382 -10.190 1.00 76.69 690 CYS A CA 1
ATOM 5659 C C . CYS A 1 690 ? -0.133 -20.585 -10.286 1.00 76.69 690 CYS A C 1
ATOM 5661 O O . CYS A 1 690 ? -0.854 -20.457 -9.299 1.00 76.69 690 CYS A O 1
ATOM 5663 N N . ILE A 1 691 ? -0.428 -20.050 -11.470 1.00 80.69 691 ILE A N 1
ATOM 5664 C CA . ILE A 1 691 ? -1.617 -19.232 -11.721 1.00 80.69 691 ILE A CA 1
ATOM 5665 C C . ILE A 1 691 ? -2.681 -20.110 -12.391 1.00 80.69 691 ILE A C 1
ATOM 5667 O O . ILE A 1 691 ? -2.437 -20.617 -13.491 1.00 80.69 691 ILE A O 1
ATOM 5671 N N . PRO A 1 692 ? -3.860 -20.303 -11.776 1.00 75.38 692 PRO A N 1
ATOM 5672 C CA . PRO A 1 692 ? -4.929 -21.075 -12.394 1.00 75.38 692 PRO A CA 1
ATOM 5673 C C . PRO A 1 692 ? -5.396 -20.442 -13.707 1.00 75.38 692 PRO A C 1
ATOM 5675 O O . PRO A 1 692 ? -5.560 -19.225 -13.803 1.00 75.38 692 PRO A O 1
ATOM 5678 N N . TYR A 1 693 ? -5.677 -21.257 -14.724 1.00 79.56 693 TYR A N 1
ATOM 5679 C CA . TYR A 1 693 ? -6.062 -20.764 -16.048 1.00 79.56 693 TYR A CA 1
ATOM 5680 C C . TYR A 1 693 ? -7.357 -19.949 -15.996 1.00 79.56 693 TYR A C 1
ATOM 5682 O O . TYR A 1 693 ? -7.525 -18.990 -16.745 1.00 79.56 693 TYR A O 1
ATOM 5690 N N . TYR A 1 694 ? -8.290 -20.304 -15.104 1.00 75.94 694 TYR A N 1
ATOM 5691 C CA . TYR A 1 694 ? -9.528 -19.541 -14.938 1.00 75.94 694 TYR A CA 1
ATOM 5692 C C . TYR A 1 694 ? -9.285 -18.097 -14.481 1.00 75.94 694 TYR A C 1
ATOM 5694 O O . TYR A 1 694 ? -10.150 -17.255 -14.727 1.00 75.94 694 TYR A O 1
ATOM 5702 N N . ASP A 1 695 ? -8.151 -17.817 -13.837 1.00 76.56 695 ASP A N 1
ATOM 5703 C CA . ASP A 1 695 ? -7.763 -16.501 -13.324 1.00 76.56 695 ASP A CA 1
ATOM 5704 C C . ASP A 1 695 ? -7.062 -15.642 -14.394 1.00 76.56 695 ASP A C 1
ATOM 5706 O O . ASP A 1 695 ? -6.801 -14.457 -14.196 1.00 76.56 695 ASP A O 1
ATOM 5710 N N . LEU A 1 696 ? -6.806 -16.224 -15.569 1.00 84.06 696 LEU A N 1
ATOM 5711 C CA . LEU A 1 696 ? -6.213 -15.563 -16.723 1.00 84.06 696 LEU A CA 1
ATOM 5712 C C . LEU A 1 696 ? -7.289 -15.247 -17.765 1.00 84.06 696 LEU A C 1
ATOM 5714 O O . LEU A 1 696 ? -7.915 -16.136 -18.344 1.00 84.06 696 LEU A O 1
ATOM 5718 N N . LEU A 1 697 ? -7.508 -13.959 -18.015 1.00 84.62 697 LEU A N 1
ATOM 5719 C CA . LEU A 1 697 ? -8.363 -13.472 -19.089 1.00 84.62 697 LEU A CA 1
ATOM 5720 C C . LEU A 1 697 ? -7.494 -13.056 -20.276 1.00 84.62 697 LEU A C 1
ATOM 5722 O O . LEU A 1 697 ? -6.713 -12.120 -20.168 1.00 84.62 697 LEU A O 1
ATOM 5726 N N . GLN A 1 698 ? -7.643 -13.734 -21.409 1.00 88.12 698 GLN A N 1
ATOM 5727 C CA . GLN A 1 698 ? -7.023 -13.324 -22.671 1.00 88.12 698 GLN A CA 1
ATOM 5728 C C . GLN A 1 698 ? -7.928 -12.278 -23.329 1.00 88.12 698 GLN A C 1
ATOM 5730 O O . GLN A 1 698 ? -9.093 -12.574 -23.593 1.00 88.12 698 GLN A O 1
ATOM 5735 N N . GLU A 1 699 ? -7.417 -11.067 -23.548 1.00 82.25 699 GLU A N 1
ATOM 5736 C CA . GLU A 1 699 ? -8.193 -9.940 -24.084 1.00 82.25 699 GLU A CA 1
ATOM 5737 C C . GLU A 1 699 ? -7.886 -9.732 -25.574 1.00 82.25 699 GLU A C 1
ATOM 5739 O O . GLU A 1 699 ? -8.788 -9.778 -26.410 1.00 82.25 699 GLU A O 1
ATOM 5744 N N . GLU A 1 700 ? -6.607 -9.570 -25.923 1.00 85.56 700 GLU A N 1
ATOM 5745 C CA . GLU A 1 700 ? -6.154 -9.218 -27.271 1.00 85.56 700 GLU A CA 1
ATOM 5746 C C . GLU A 1 700 ? -4.986 -10.113 -27.700 1.00 85.56 700 GLU A C 1
ATOM 5748 O O . GLU A 1 700 ? -4.042 -10.334 -26.945 1.00 85.56 700 GLU A O 1
ATOM 5753 N N . TYR A 1 701 ? -5.029 -10.634 -28.926 1.00 86.94 701 TYR A N 1
ATOM 5754 C CA . TYR A 1 701 ? -3.905 -11.366 -29.506 1.00 86.94 701 TYR A CA 1
ATOM 5755 C C . TYR A 1 701 ? -2.818 -10.387 -29.949 1.00 86.94 701 TYR A C 1
ATOM 5757 O O . TYR A 1 701 ? -3.062 -9.568 -30.832 1.00 86.94 701 TYR A O 1
ATOM 5765 N N . ILE A 1 702 ? -1.623 -10.478 -29.363 1.00 82.56 702 ILE A N 1
ATOM 5766 C CA . ILE A 1 702 ? -0.543 -9.507 -29.607 1.00 82.56 702 ILE A CA 1
ATOM 5767 C C . ILE A 1 702 ? 0.665 -10.093 -30.333 1.00 82.56 702 ILE A C 1
ATOM 5769 O O . ILE A 1 702 ? 1.532 -9.340 -30.775 1.00 82.56 702 ILE A O 1
ATOM 5773 N N . GLY A 1 703 ? 0.746 -11.414 -30.491 1.00 75.75 703 GLY A N 1
ATOM 5774 C CA . GLY A 1 703 ? 1.811 -11.990 -31.298 1.00 75.75 703 GLY A CA 1
ATOM 5775 C C . GLY A 1 703 ? 1.874 -13.507 -31.309 1.00 75.75 703 GLY A C 1
ATOM 5776 O O . GLY A 1 703 ? 1.383 -14.190 -30.412 1.00 75.75 703 GLY A O 1
ATOM 5777 N N . GLN A 1 704 ? 2.557 -14.013 -32.333 1.00 76.19 704 GLN A N 1
ATOM 5778 C CA . GLN A 1 704 ? 2.884 -15.419 -32.508 1.00 76.19 704 GLN A CA 1
ATOM 5779 C C . GLN A 1 704 ? 4.369 -15.651 -32.225 1.00 76.19 704 GLN A C 1
ATOM 5781 O O . GLN A 1 704 ? 5.223 -15.096 -32.913 1.00 76.19 704 GLN A O 1
ATOM 5786 N N . GLY A 1 705 ? 4.684 -16.508 -31.258 1.00 64.44 705 GLY A N 1
ATOM 5787 C CA . GLY A 1 705 ? 6.012 -17.098 -31.094 1.00 64.44 705 GLY A CA 1
ATOM 5788 C C . GLY A 1 705 ? 6.138 -18.439 -31.828 1.00 64.44 705 GLY A C 1
ATOM 5789 O O . GLY A 1 705 ? 5.163 -18.977 -32.355 1.00 64.44 705 GLY A O 1
ATOM 5790 N N . GLY A 1 706 ? 7.342 -19.022 -31.826 1.00 64.31 706 GLY A N 1
ATOM 5791 C CA . GLY A 1 706 ? 7.593 -20.326 -32.461 1.00 64.31 706 GLY A CA 1
ATOM 5792 C C . GLY A 1 706 ? 6.760 -21.473 -31.868 1.00 64.31 706 GLY A C 1
ATOM 5793 O O . GLY A 1 706 ? 6.279 -22.330 -32.602 1.00 64.31 706 GLY A O 1
ATOM 5794 N N . PHE A 1 707 ? 6.526 -21.447 -30.551 1.00 65.75 707 PHE A N 1
ATOM 5795 C CA . PHE A 1 707 ? 5.821 -22.509 -29.815 1.00 65.75 707 PHE A CA 1
ATOM 5796 C C . PHE A 1 707 ? 4.667 -21.998 -28.939 1.00 65.75 707 PHE A C 1
ATOM 5798 O O . PHE A 1 707 ? 4.009 -22.784 -28.255 1.00 65.75 707 PHE A O 1
ATOM 5805 N N . ALA A 1 708 ? 4.405 -20.690 -28.952 1.00 76.31 708 ALA A N 1
ATOM 5806 C CA . ALA A 1 708 ? 3.424 -20.065 -28.078 1.00 76.31 708 ALA A CA 1
ATOM 5807 C C . ALA A 1 708 ? 2.693 -18.910 -28.763 1.00 76.31 708 ALA A C 1
ATOM 5809 O O . ALA A 1 708 ? 3.270 -18.186 -29.569 1.00 76.31 708 ALA A O 1
ATOM 5810 N N . ASP A 1 709 ? 1.433 -18.733 -28.400 1.00 84.12 709 ASP A N 1
ATOM 5811 C CA . ASP A 1 709 ? 0.627 -17.562 -28.708 1.00 84.12 709 ASP A CA 1
ATOM 5812 C C . ASP A 1 709 ? 0.706 -16.574 -27.556 1.00 84.12 709 ASP A C 1
ATOM 5814 O O . ASP A 1 709 ? 0.586 -16.961 -26.397 1.00 84.12 709 ASP A O 1
ATOM 5818 N N . VAL A 1 710 ? 0.905 -15.297 -27.856 1.00 87.56 710 VAL A N 1
ATOM 5819 C CA . VAL A 1 710 ? 0.988 -14.253 -26.840 1.00 87.56 710 VAL A CA 1
ATOM 5820 C C . VAL A 1 710 ? -0.262 -13.397 -26.909 1.00 87.56 710 VAL A C 1
ATOM 5822 O O . VAL A 1 710 ? -0.591 -12.814 -27.944 1.00 87.56 710 VAL A O 1
ATOM 5825 N N . TYR A 1 711 ? -0.937 -13.302 -25.772 1.00 89.56 711 TYR A N 1
ATOM 5826 C CA . TYR A 1 711 ? -2.105 -12.461 -25.586 1.00 89.56 711 TYR A CA 1
ATOM 5827 C C . TYR A 1 711 ? -1.769 -11.346 -24.610 1.00 89.56 711 TYR A C 1
ATOM 5829 O O . TYR A 1 711 ? -1.191 -11.596 -23.555 1.00 89.56 711 TYR A O 1
ATOM 5837 N N . ARG A 1 712 ? -2.179 -10.122 -24.916 1.00 92.50 712 ARG A N 1
ATOM 5838 C CA . ARG A 1 712 ? -2.440 -9.138 -23.876 1.00 92.50 712 ARG A CA 1
ATOM 5839 C C . ARG A 1 712 ? -3.685 -9.601 -23.140 1.00 92.50 712 ARG A C 1
ATOM 5841 O O . ARG A 1 712 ? -4.663 -10.055 -23.742 1.00 92.50 712 ARG A O 1
ATOM 5848 N N . GLY A 1 713 ? -3.631 -9.540 -21.829 1.00 90.69 713 GLY A N 1
ATOM 5849 C CA . GLY A 1 713 ? -4.711 -10.026 -21.007 1.00 90.69 713 GLY A CA 1
ATOM 5850 C C . GLY A 1 713 ? -4.661 -9.455 -19.613 1.00 90.69 713 GLY A C 1
ATOM 5851 O O . GLY A 1 713 ? -3.853 -8.584 -19.287 1.00 90.69 713 GLY A O 1
ATOM 5852 N N . ARG A 1 714 ? -5.528 -9.995 -18.771 1.00 85.50 714 ARG A N 1
ATOM 5853 C CA . ARG A 1 714 ? -5.663 -9.590 -17.385 1.00 85.50 714 ARG A CA 1
ATOM 5854 C C . ARG A 1 714 ? -5.556 -10.794 -16.475 1.00 85.50 714 ARG A C 1
ATOM 5856 O O . ARG A 1 714 ? -6.235 -11.802 -16.667 1.00 85.50 714 ARG A O 1
ATOM 5863 N N . TRP A 1 715 ? -4.719 -10.666 -15.460 1.00 84.25 715 TRP A N 1
ATOM 5864 C CA . TRP A 1 715 ? -4.728 -11.558 -14.318 1.00 84.25 715 TRP A CA 1
ATOM 5865 C C . TRP A 1 715 ? -5.785 -11.045 -13.338 1.00 84.25 715 TRP A C 1
ATOM 5867 O O . TRP A 1 715 ? -5.620 -9.983 -12.733 1.00 84.25 715 TRP A O 1
ATOM 5877 N N . LEU A 1 716 ? -6.915 -11.751 -13.266 1.00 68.38 716 LEU A N 1
ATOM 5878 C CA . LEU A 1 716 ? -8.151 -11.225 -12.694 1.00 68.38 716 LEU A CA 1
ATOM 5879 C C . LEU A 1 716 ? -8.067 -10.979 -11.189 1.00 68.38 716 LEU A C 1
ATOM 5881 O O . LEU A 1 716 ? -8.447 -9.898 -10.748 1.00 68.38 716 LEU A O 1
ATOM 5885 N N . SER A 1 717 ? -7.554 -11.930 -10.406 1.00 61.88 717 SER A N 1
ATOM 5886 C CA . SER A 1 717 ? -7.424 -11.780 -8.947 1.00 61.88 717 SER A CA 1
ATOM 5887 C C . SER A 1 717 ? -6.503 -10.633 -8.519 1.00 61.88 717 SER A C 1
ATOM 5889 O O . SER A 1 717 ? -6.655 -10.099 -7.422 1.00 61.88 717 SER A O 1
ATOM 5891 N N . GLN A 1 718 ? -5.575 -10.237 -9.391 1.00 61.62 718 GLN A N 1
ATOM 5892 C CA . GLN A 1 718 ? -4.602 -9.170 -9.154 1.00 61.62 718 GLN A CA 1
ATOM 5893 C C . GLN A 1 718 ? -5.025 -7.814 -9.745 1.00 61.62 718 GLN A C 1
ATOM 5895 O O . GLN A 1 718 ? -4.311 -6.827 -9.550 1.00 61.62 718 GLN A O 1
ATOM 5900 N N . ASP A 1 719 ? -6.125 -7.782 -10.513 1.00 75.62 719 ASP A N 1
ATOM 5901 C CA . ASP A 1 719 ? -6.519 -6.693 -11.426 1.00 75.62 719 ASP A CA 1
ATOM 5902 C C . ASP A 1 719 ? -5.311 -6.081 -12.159 1.00 75.62 719 ASP A C 1
ATOM 5904 O O . ASP A 1 719 ? -5.041 -4.876 -12.122 1.00 75.62 719 ASP A O 1
ATOM 5908 N N . LYS A 1 720 ? -4.515 -6.962 -12.777 1.00 79.31 720 LYS A N 1
ATOM 5909 C CA . LYS A 1 720 ? -3.231 -6.611 -13.387 1.00 79.31 720 LYS A CA 1
ATOM 5910 C C . LYS A 1 720 ? -3.218 -6.951 -14.868 1.00 79.31 720 LYS A C 1
ATOM 5912 O O . LYS A 1 720 ? -3.524 -8.078 -15.252 1.00 79.31 720 LYS A O 1
ATOM 5917 N N . GLU A 1 721 ? -2.824 -5.985 -15.690 1.00 89.44 721 GLU A N 1
ATOM 5918 C CA . GLU A 1 721 ? -2.553 -6.198 -17.111 1.00 89.44 721 GLU A CA 1
ATOM 5919 C C . GLU A 1 721 ? -1.251 -6.992 -17.286 1.00 89.44 721 GLU A C 1
ATOM 5921 O O . GLU A 1 721 ? -0.233 -6.704 -16.649 1.00 89.44 721 GLU A O 1
ATOM 5926 N N . VAL A 1 722 ? -1.299 -8.024 -18.123 1.00 93.75 722 VAL A N 1
ATOM 5927 C CA . VAL A 1 722 ? -0.226 -9.006 -18.297 1.00 93.75 722 VAL A CA 1
ATOM 5928 C C . VAL A 1 722 ? -0.106 -9.425 -19.759 1.00 93.75 722 VAL A C 1
ATOM 5930 O O . VAL A 1 722 ? -1.062 -9.331 -20.530 1.00 93.75 722 VAL A O 1
ATOM 5933 N N . ALA A 1 723 ? 1.065 -9.935 -20.133 1.00 93.44 723 ALA A N 1
ATOM 5934 C CA . ALA A 1 723 ? 1.211 -10.737 -21.339 1.00 93.44 723 ALA A CA 1
ATOM 5935 C C . ALA A 1 723 ? 1.123 -12.224 -20.960 1.00 93.44 723 ALA A C 1
ATOM 5937 O O . ALA A 1 723 ? 1.853 -12.706 -20.093 1.00 93.44 723 ALA A O 1
ATOM 5938 N N . ILE A 1 724 ? 0.209 -12.944 -21.604 1.00 91.56 724 ILE A N 1
ATOM 5939 C CA . ILE A 1 724 ? -0.070 -14.364 -21.394 1.00 91.56 724 ILE A CA 1
ATOM 5940 C C . ILE A 1 724 ? 0.480 -15.117 -22.606 1.00 91.56 724 ILE A C 1
ATOM 5942 O O . ILE A 1 724 ? -0.140 -15.133 -23.669 1.00 91.56 724 ILE A O 1
ATOM 5946 N N . LYS A 1 725 ? 1.653 -15.732 -22.452 1.00 88.12 725 LYS A N 1
ATOM 5947 C CA . LYS A 1 725 ? 2.297 -16.575 -23.469 1.00 88.12 725 LYS A CA 1
ATOM 5948 C C . LYS A 1 725 ? 1.773 -18.006 -23.314 1.00 88.12 725 LYS A C 1
ATOM 5950 O O . LYS A 1 725 ? 2.263 -18.762 -22.483 1.00 88.12 725 LYS A O 1
ATOM 5955 N N . VAL A 1 726 ? 0.741 -18.354 -24.076 1.00 85.00 726 VAL A N 1
ATOM 5956 C CA . VAL A 1 726 ? 0.061 -19.658 -24.095 1.00 85.00 726 VAL A CA 1
ATOM 5957 C C . VAL A 1 726 ? 0.806 -20.619 -25.007 1.00 85.00 726 VAL A C 1
ATOM 5959 O O . VAL A 1 726 ? 0.990 -20.347 -26.188 1.00 85.00 726 VAL A O 1
ATOM 5962 N N . ILE A 1 727 ? 1.201 -21.775 -24.498 1.00 77.12 727 ILE A N 1
ATOM 5963 C CA . ILE A 1 727 ? 1.979 -22.753 -25.259 1.00 77.12 727 ILE A CA 1
ATOM 5964 C C . ILE A 1 727 ? 1.041 -23.651 -26.068 1.00 77.12 727 ILE A C 1
ATOM 5966 O O . ILE A 1 727 ? 0.047 -24.174 -25.560 1.00 77.12 727 ILE A O 1
ATOM 5970 N N . ARG A 1 728 ? 1.356 -23.838 -27.353 1.00 71.62 728 ARG A N 1
ATOM 5971 C CA . ARG A 1 728 ? 0.515 -24.590 -28.293 1.00 71.62 728 ARG A CA 1
ATOM 5972 C C . ARG A 1 728 ? 0.654 -26.098 -28.060 1.00 71.62 728 ARG A C 1
ATOM 5974 O O . ARG A 1 728 ? 1.669 -26.707 -28.386 1.00 71.62 728 ARG A O 1
ATOM 5981 N N . ILE A 1 729 ? -0.422 -26.709 -27.567 1.00 58.66 729 ILE A N 1
ATOM 5982 C CA . ILE A 1 729 ? -0.523 -28.125 -27.147 1.00 58.66 729 ILE A CA 1
ATOM 5983 C C . ILE A 1 729 ? -0.289 -29.109 -28.307 1.00 58.66 729 ILE A C 1
ATOM 5985 O O . ILE A 1 729 ? 0.141 -30.237 -28.091 1.00 58.66 729 ILE A O 1
ATOM 5989 N N . GLN A 1 730 ? -0.507 -28.667 -29.550 1.00 51.12 730 GLN A N 1
ATOM 5990 C CA . GLN A 1 730 ? -0.392 -29.473 -30.777 1.00 51.12 730 GLN A CA 1
ATOM 5991 C C . GLN A 1 730 ? 1.040 -29.992 -31.043 1.00 51.12 730 GLN A C 1
ATOM 5993 O O . GLN A 1 730 ? 1.233 -30.828 -31.920 1.00 51.12 730 GLN A O 1
ATOM 5998 N N . TYR A 1 731 ? 2.030 -29.515 -30.276 1.00 50.31 731 TYR A N 1
ATOM 5999 C CA . TYR A 1 731 ? 3.453 -29.844 -30.401 1.00 50.31 731 TYR A CA 1
ATOM 6000 C C . TYR A 1 731 ? 4.070 -30.457 -29.130 1.00 50.31 731 TYR A C 1
ATOM 6002 O O . TYR A 1 731 ? 5.295 -30.557 -29.044 1.00 50.31 731 TYR A O 1
ATOM 6010 N N . LEU A 1 732 ? 3.269 -30.865 -28.135 1.00 50.84 732 LEU A N 1
ATOM 6011 C CA . LEU A 1 732 ? 3.766 -31.427 -26.869 1.00 50.84 732 LEU A CA 1
ATOM 6012 C C . LEU A 1 732 ? 4.346 -32.843 -27.049 1.00 50.84 732 LEU A C 1
ATOM 6014 O O . LEU A 1 732 ? 3.772 -33.842 -26.628 1.00 50.84 732 LEU A O 1
ATOM 6018 N N . SER A 1 733 ? 5.532 -32.921 -27.646 1.00 58.94 733 SER A N 1
ATOM 6019 C CA . SER A 1 733 ? 6.513 -33.926 -27.241 1.00 58.94 733 SER A CA 1
ATOM 6020 C C . SER A 1 733 ? 6.979 -33.619 -25.812 1.00 58.94 733 SER A C 1
ATOM 6022 O O . SER A 1 733 ? 6.953 -32.464 -25.377 1.00 58.94 733 SER A O 1
ATOM 6024 N N . GLU A 1 734 ? 7.420 -34.640 -25.080 1.00 62.09 734 GLU A N 1
ATOM 6025 C CA . GLU A 1 734 ? 7.908 -34.525 -23.694 1.00 62.09 734 GLU A CA 1
ATOM 6026 C C . GLU A 1 734 ? 8.995 -33.433 -23.547 1.00 62.09 734 GLU A C 1
ATOM 6028 O O . GLU A 1 734 ? 9.006 -32.677 -22.576 1.00 62.09 734 GLU A O 1
ATOM 6033 N N . ASN A 1 735 ? 9.792 -33.236 -24.603 1.00 60.19 735 ASN A N 1
ATOM 6034 C CA . ASN A 1 735 ? 10.832 -32.212 -24.713 1.00 60.19 735 ASN A CA 1
ATOM 6035 C C . ASN A 1 735 ? 10.304 -30.763 -24.636 1.00 60.19 735 ASN A C 1
ATOM 6037 O O . ASN A 1 735 ? 10.930 -29.920 -24.003 1.00 60.19 735 ASN A O 1
ATOM 6041 N N . VAL A 1 736 ? 9.144 -30.448 -25.229 1.00 61.44 736 VAL A N 1
ATOM 6042 C CA . VAL A 1 736 ? 8.595 -29.069 -25.233 1.00 61.44 736 VAL A CA 1
ATOM 6043 C C . VAL A 1 736 ? 8.098 -28.665 -23.845 1.00 61.44 736 VAL A C 1
ATOM 6045 O O . VAL A 1 736 ? 8.224 -27.510 -23.435 1.00 61.44 736 VAL A O 1
ATOM 6048 N N . LYS A 1 737 ? 7.567 -29.632 -23.088 1.00 64.44 737 LYS A N 1
ATOM 6049 C CA . LYS A 1 737 ? 7.187 -29.430 -21.688 1.00 64.44 737 LYS A CA 1
ATOM 6050 C C . LYS A 1 737 ? 8.419 -29.170 -20.822 1.00 64.44 737 LYS A C 1
ATOM 6052 O O . LYS A 1 737 ? 8.393 -28.261 -19.997 1.00 64.44 737 LYS A O 1
ATOM 6057 N N . GLU A 1 738 ? 9.501 -29.922 -21.028 1.00 67.62 738 GLU A N 1
ATOM 6058 C CA . GLU A 1 738 ? 10.769 -29.657 -20.344 1.00 67.62 738 GLU A CA 1
ATOM 6059 C C . GLU A 1 738 ? 11.331 -28.273 -20.672 1.00 67.62 738 GLU A C 1
ATOM 6061 O O . GLU A 1 738 ? 11.788 -27.582 -19.767 1.00 67.62 738 GLU A O 1
ATOM 6066 N N . ASP A 1 739 ? 11.287 -27.850 -21.933 1.00 66.69 739 ASP A N 1
ATOM 6067 C CA . ASP A 1 739 ? 11.826 -26.554 -22.352 1.00 66.69 739 ASP A CA 1
ATOM 6068 C C . ASP A 1 739 ? 11.017 -25.381 -21.780 1.00 66.69 739 ASP A C 1
ATOM 6070 O O . ASP A 1 739 ? 11.598 -24.404 -21.307 1.00 66.69 739 ASP A O 1
ATOM 6074 N N . CYS A 1 740 ? 9.692 -25.519 -21.683 1.00 67.75 740 CYS A N 1
ATOM 6075 C CA . CYS A 1 740 ? 8.854 -24.576 -20.941 1.00 67.75 740 CYS A CA 1
ATOM 6076 C C . CYS A 1 740 ? 9.228 -24.517 -19.453 1.00 67.75 740 CYS A C 1
ATOM 6078 O O . CYS A 1 740 ? 9.342 -23.430 -18.885 1.00 67.75 740 CYS A O 1
ATOM 6080 N N . MET A 1 741 ? 9.407 -25.669 -18.802 1.00 72.19 741 MET A N 1
ATOM 6081 C CA . MET A 1 741 ? 9.770 -25.713 -17.383 1.00 72.19 741 MET A CA 1
ATOM 6082 C C . MET A 1 741 ? 11.176 -25.151 -17.136 1.00 72.19 741 MET A C 1
ATOM 6084 O O . MET A 1 741 ? 11.411 -24.532 -16.098 1.00 72.19 741 MET A O 1
ATOM 6088 N N . LYS A 1 742 ? 12.096 -25.312 -18.096 1.00 70.94 742 LYS A N 1
ATOM 6089 C CA . LYS A 1 742 ? 13.419 -24.674 -18.081 1.00 70.94 742 LYS A CA 1
ATOM 6090 C C . LYS A 1 742 ? 13.298 -23.156 -18.207 1.00 70.94 742 LYS A C 1
ATOM 6092 O O . LYS A 1 742 ? 13.874 -22.468 -17.371 1.00 70.94 742 LYS A O 1
ATOM 6097 N N . GLU A 1 743 ? 12.514 -22.640 -19.161 1.00 76.38 743 GLU A N 1
ATOM 6098 C CA . GLU A 1 743 ? 12.267 -21.193 -19.314 1.00 76.38 743 GLU A CA 1
ATOM 6099 C C . GLU A 1 743 ? 11.717 -20.594 -18.011 1.00 76.38 743 GLU A C 1
ATOM 6101 O O . GLU A 1 743 ? 12.271 -19.632 -17.480 1.00 76.38 743 GLU A O 1
ATOM 6106 N N . ILE A 1 744 ? 10.691 -21.234 -17.444 1.00 77.31 744 ILE A N 1
ATOM 6107 C CA . ILE A 1 744 ? 10.085 -20.870 -16.161 1.00 77.31 744 ILE A CA 1
ATOM 6108 C C . ILE A 1 744 ? 11.131 -20.861 -15.033 1.00 77.31 744 ILE A C 1
ATOM 6110 O O . ILE A 1 744 ? 11.243 -19.891 -14.284 1.00 77.31 744 ILE A O 1
ATOM 6114 N N . SER A 1 745 ? 11.916 -21.934 -14.908 1.00 78.25 745 SER A N 1
ATOM 6115 C CA . SER A 1 745 ? 12.933 -22.070 -13.863 1.00 78.25 745 SER A CA 1
ATOM 6116 C C . SER A 1 745 ? 14.030 -21.013 -13.982 1.00 78.25 745 SER A C 1
ATOM 6118 O O . SER A 1 745 ? 14.474 -20.476 -12.968 1.00 78.25 745 SER A O 1
ATOM 6120 N N . THR A 1 746 ? 14.475 -20.711 -15.203 1.00 77.81 746 THR A N 1
ATOM 6121 C CA . THR A 1 746 ? 15.486 -19.683 -15.459 1.00 77.81 746 THR A CA 1
ATOM 6122 C C . THR A 1 746 ? 14.944 -18.294 -15.138 1.00 77.81 746 THR A C 1
ATOM 6124 O O . THR A 1 746 ? 15.606 -17.557 -14.411 1.00 77.81 746 THR A O 1
ATOM 6127 N N . MET A 1 747 ? 13.733 -17.955 -15.599 1.00 81.69 747 MET A N 1
ATOM 6128 C CA . MET A 1 747 ? 13.108 -16.655 -15.323 1.00 81.69 747 MET A CA 1
ATOM 6129 C C . MET A 1 747 ? 12.819 -16.434 -13.833 1.00 81.69 747 MET A C 1
ATOM 6131 O O . MET A 1 747 ? 12.892 -15.307 -13.356 1.00 81.69 747 MET A O 1
ATOM 6135 N N . ASN A 1 748 ? 12.558 -17.502 -13.075 1.00 78.88 748 ASN A N 1
ATOM 6136 C CA . ASN A 1 748 ? 12.354 -17.427 -11.628 1.00 78.88 748 ASN A CA 1
ATOM 6137 C C . ASN A 1 748 ? 13.620 -17.068 -10.829 1.00 78.88 748 ASN A C 1
ATOM 6139 O O . ASN A 1 748 ? 13.534 -16.728 -9.656 1.00 78.88 748 ASN A O 1
ATOM 6143 N N . GLN A 1 749 ? 14.804 -17.207 -11.427 1.00 79.88 749 GLN A N 1
ATOM 6144 C CA . GLN A 1 749 ? 16.091 -16.992 -10.752 1.00 79.88 749 GLN A CA 1
ATOM 6145 C C . GLN A 1 749 ? 16.739 -15.652 -11.119 1.00 79.88 749 GLN A C 1
ATOM 6147 O O . GLN A 1 749 ? 17.793 -15.317 -10.577 1.00 79.88 749 GLN A O 1
ATOM 6152 N N . ILE A 1 750 ? 16.144 -14.902 -12.051 1.00 83.50 750 ILE A N 1
ATOM 6153 C CA . ILE A 1 750 ? 16.710 -13.671 -12.605 1.00 83.50 750 ILE A CA 1
ATOM 6154 C C . ILE A 1 750 ? 15.764 -12.495 -12.363 1.00 83.50 750 ILE A C 1
ATOM 6156 O O . ILE A 1 750 ? 14.608 -12.496 -12.777 1.00 83.50 750 ILE A O 1
ATOM 6160 N N . HIS A 1 751 ? 16.275 -11.460 -11.701 1.00 85.75 751 HIS A N 1
ATOM 6161 C CA . HIS A 1 751 ? 15.526 -10.250 -11.377 1.00 85.75 751 HIS A CA 1
ATOM 6162 C C . HIS A 1 751 ? 16.414 -9.031 -11.602 1.00 85.75 751 HIS A C 1
ATOM 6164 O O . HIS A 1 751 ? 17.381 -8.805 -10.874 1.00 85.75 751 HIS A O 1
ATOM 6170 N N . HIS A 1 752 ? 16.099 -8.255 -12.636 1.00 91.69 752 HIS A N 1
ATOM 6171 C CA . HIS A 1 752 ? 16.853 -7.064 -13.001 1.00 91.69 752 HIS A CA 1
ATOM 6172 C C . HIS A 1 752 ? 15.975 -6.100 -13.805 1.00 91.69 752 HIS A C 1
ATOM 6174 O O . HIS A 1 752 ? 15.108 -6.535 -14.558 1.00 91.69 752 HIS A O 1
ATOM 6180 N N . GLU A 1 753 ? 16.223 -4.794 -13.685 1.00 90.31 753 GLU A N 1
ATOM 6181 C CA . GLU A 1 753 ? 15.417 -3.740 -14.325 1.00 90.31 753 GLU A CA 1
ATOM 6182 C C . GLU A 1 753 ? 15.300 -3.910 -15.850 1.00 90.31 753 GLU A C 1
ATOM 6184 O O . GLU A 1 753 ? 14.243 -3.660 -16.419 1.00 90.31 753 GLU A O 1
ATOM 6189 N N . HIS A 1 754 ? 16.361 -4.397 -16.500 1.00 95.00 754 HIS A N 1
ATOM 6190 C CA . HIS A 1 754 ? 16.430 -4.607 -17.955 1.00 95.00 754 HIS A CA 1
ATOM 6191 C C . HIS A 1 754 ? 16.252 -6.073 -18.392 1.00 95.00 754 HIS A C 1
ATOM 6193 O O . HIS A 1 754 ? 16.659 -6.454 -19.490 1.00 95.00 754 HIS A O 1
ATOM 6199 N N . ILE A 1 755 ? 15.655 -6.904 -17.536 1.00 94.69 755 ILE A N 1
ATOM 6200 C CA . ILE A 1 755 ? 15.254 -8.287 -17.825 1.00 94.69 755 ILE A CA 1
ATOM 6201 C C . ILE A 1 755 ? 13.736 -8.393 -17.638 1.00 94.69 755 ILE A C 1
ATOM 6203 O O . ILE A 1 755 ? 13.191 -7.816 -16.698 1.00 94.69 755 ILE A O 1
ATOM 6207 N N . LEU A 1 756 ? 13.048 -9.086 -18.549 1.00 93.19 756 LEU A N 1
ATOM 6208 C CA . LEU A 1 756 ? 11.595 -9.241 -18.507 1.00 93.19 756 LEU A CA 1
ATOM 6209 C C . LEU A 1 756 ? 11.173 -10.048 -17.273 1.00 93.19 756 LEU A C 1
ATOM 6211 O O . LEU A 1 756 ? 11.591 -11.191 -17.091 1.00 93.19 756 LEU A O 1
ATOM 6215 N N . SER A 1 757 ? 10.318 -9.461 -16.446 1.00 89.75 757 SER A N 1
ATOM 6216 C CA . SER A 1 757 ? 9.836 -10.050 -15.204 1.00 89.75 757 SER A CA 1
ATOM 6217 C C . SER A 1 757 ? 8.711 -11.050 -15.460 1.00 89.75 757 SER A C 1
ATOM 6219 O O . SER A 1 757 ? 7.673 -10.719 -16.043 1.00 89.75 757 SER A O 1
ATOM 6221 N N . MET A 1 758 ? 8.891 -12.268 -14.949 1.00 88.44 758 MET A N 1
ATOM 6222 C CA . MET A 1 758 ? 7.839 -13.278 -14.848 1.00 88.44 758 MET A CA 1
ATOM 6223 C C . MET A 1 758 ? 7.021 -13.059 -13.573 1.00 88.44 758 MET A C 1
ATOM 6225 O O . MET A 1 758 ? 7.582 -12.865 -12.498 1.00 88.44 758 MET A O 1
ATOM 6229 N N . TYR A 1 759 ? 5.695 -13.113 -13.688 1.00 85.75 759 TYR A N 1
ATOM 6230 C CA . TYR A 1 759 ? 4.779 -13.080 -12.546 1.00 85.75 759 TYR A CA 1
ATOM 6231 C C . TYR A 1 759 ? 4.378 -14.479 -12.079 1.00 85.75 759 TYR A C 1
ATOM 6233 O O . TYR A 1 759 ? 4.159 -14.689 -10.892 1.00 85.75 759 TYR A O 1
ATOM 6241 N N . GLY A 1 760 ? 4.302 -15.440 -12.997 1.00 86.06 760 GLY A N 1
ATOM 6242 C CA . GLY A 1 760 ? 4.004 -16.832 -12.687 1.00 86.06 760 GLY A CA 1
ATOM 6243 C C . GLY A 1 760 ? 3.750 -17.647 -13.948 1.00 86.06 760 GLY A C 1
ATOM 6244 O O . GLY A 1 760 ? 3.947 -17.167 -15.067 1.00 86.06 760 GLY A O 1
ATOM 6245 N N . ALA A 1 761 ? 3.287 -18.879 -13.770 1.00 86.00 761 ALA A N 1
ATOM 6246 C CA . ALA A 1 761 ? 2.929 -19.763 -14.871 1.00 86.00 761 ALA A CA 1
ATOM 6247 C C . ALA A 1 761 ? 1.656 -20.555 -14.562 1.00 86.00 761 ALA A C 1
ATOM 6249 O O . ALA A 1 761 ? 1.421 -20.967 -13.432 1.00 86.00 761 ALA A O 1
ATOM 6250 N N . CYS A 1 762 ? 0.841 -20.803 -15.578 1.00 84.56 762 CYS A N 1
ATOM 6251 C CA . CYS A 1 762 ? -0.218 -21.795 -15.549 1.00 84.56 762 CYS A CA 1
ATOM 6252 C C . CYS A 1 762 ? 0.344 -23.133 -16.040 1.00 84.56 762 CYS A C 1
ATOM 6254 O O . CYS A 1 762 ? 0.914 -23.197 -17.130 1.00 84.56 762 CYS A O 1
ATOM 6256 N N . ILE A 1 763 ? 0.199 -24.186 -15.233 1.00 78.06 763 ILE A N 1
ATOM 6257 C CA . ILE A 1 763 ? 0.735 -25.535 -15.500 1.00 78.06 763 ILE A CA 1
ATOM 6258 C C . ILE A 1 763 ? -0.412 -26.567 -15.458 1.00 78.06 763 ILE A C 1
ATOM 6260 O O . ILE A 1 763 ? -0.238 -27.718 -15.061 1.00 78.06 763 ILE A O 1
ATOM 6264 N N . GLU A 1 764 ? -1.623 -26.151 -15.840 1.00 72.75 764 GLU A N 1
ATOM 6265 C CA . GLU A 1 764 ? -2.783 -27.045 -15.911 1.00 72.75 764 GLU A CA 1
ATOM 6266 C C . GLU A 1 764 ? -2.662 -28.015 -17.105 1.00 72.75 764 GLU A C 1
ATOM 6268 O O . GLU A 1 764 ? -2.082 -27.655 -18.138 1.00 72.75 764 GLU A O 1
ATOM 6273 N N . PRO A 1 765 ? -3.222 -29.241 -17.013 1.00 66.94 765 PRO A N 1
ATOM 6274 C CA . PRO A 1 765 ? -3.267 -30.172 -18.136 1.00 66.94 765 PRO A CA 1
ATOM 6275 C C . PRO A 1 765 ? -3.851 -29.505 -19.387 1.00 66.94 765 PRO A C 1
ATOM 6277 O O . PRO A 1 765 ? -4.913 -28.887 -19.330 1.00 66.94 765 PRO A O 1
ATOM 6280 N N . GLU A 1 766 ? -3.132 -29.615 -20.508 1.00 67.94 766 GLU A N 1
ATOM 6281 C CA . GLU A 1 766 ? -3.482 -28.991 -21.795 1.00 67.94 766 GLU A CA 1
ATOM 6282 C C . GLU A 1 766 ? -3.548 -27.452 -21.769 1.00 67.94 766 GLU A C 1
ATOM 6284 O O . GLU A 1 766 ? -4.056 -26.851 -22.705 1.00 67.94 766 GLU A O 1
ATOM 6289 N N . LYS A 1 767 ? -3.064 -26.766 -20.729 1.00 73.81 767 LYS A N 1
ATOM 6290 C CA . LYS A 1 767 ? -3.148 -25.301 -20.630 1.00 73.81 767 LYS A CA 1
ATOM 6291 C C . LYS A 1 767 ? -1.910 -24.717 -19.965 1.00 73.81 767 LYS A C 1
ATOM 6293 O O . LYS A 1 767 ? -1.958 -24.201 -18.852 1.00 73.81 767 LYS A O 1
ATOM 6298 N N . TYR A 1 768 ? -0.799 -24.784 -20.687 1.00 79.19 768 TYR A N 1
ATOM 6299 C CA . TYR A 1 768 ? 0.455 -24.179 -20.262 1.00 79.19 768 TYR A CA 1
ATOM 6300 C C . TYR A 1 768 ? 0.503 -22.715 -20.687 1.00 79.19 768 TYR A C 1
ATOM 6302 O O . TYR A 1 768 ? 0.338 -22.405 -21.870 1.00 79.19 768 TYR A O 1
ATOM 6310 N N . ALA A 1 769 ? 0.728 -21.812 -19.739 1.00 85.75 769 ALA A N 1
ATOM 6311 C CA . ALA A 1 769 ? 0.905 -20.399 -20.042 1.00 85.75 769 ALA A CA 1
ATOM 6312 C C . ALA A 1 769 ? 1.952 -19.762 -19.135 1.00 85.75 769 ALA A C 1
ATOM 6314 O O . ALA A 1 769 ? 1.966 -20.004 -17.935 1.00 85.75 769 ALA A O 1
ATOM 6315 N N . LEU A 1 770 ? 2.794 -18.906 -19.694 1.00 87.00 770 LEU A N 1
ATOM 6316 C CA . LEU A 1 770 ? 3.704 -18.054 -18.941 1.00 87.00 770 LEU A CA 1
ATOM 6317 C C . LEU A 1 770 ? 3.080 -16.664 -18.810 1.00 87.00 770 LEU A C 1
ATOM 6319 O O . LEU A 1 770 ? 2.616 -16.096 -19.801 1.00 87.00 770 LEU A O 1
ATOM 6323 N N . VAL A 1 771 ? 3.058 -16.123 -17.596 1.00 90.62 771 VAL A N 1
ATOM 6324 C CA . VAL A 1 771 ? 2.469 -14.815 -17.301 1.00 90.62 771 VAL A CA 1
ATOM 6325 C C . VAL A 1 771 ? 3.598 -13.853 -16.969 1.00 90.62 771 VAL A C 1
ATOM 6327 O O . VAL A 1 771 ? 4.282 -14.009 -15.956 1.00 90.62 771 VAL A O 1
ATOM 6330 N N . VAL A 1 772 ? 3.806 -12.867 -17.834 1.00 90.94 772 VAL A N 1
ATOM 6331 C CA . VAL A 1 772 ? 4.900 -11.890 -17.734 1.00 90.94 772 VAL A CA 1
ATOM 6332 C C . VAL A 1 772 ? 4.355 -10.467 -17.782 1.00 90.94 772 VAL A C 1
ATOM 6334 O O . VAL A 1 772 ? 3.184 -10.235 -18.100 1.00 90.94 772 VAL A O 1
ATOM 6337 N N . GLU A 1 773 ? 5.201 -9.497 -17.448 1.00 90.44 773 GLU A N 1
ATOM 6338 C CA . GLU A 1 773 ? 4.844 -8.087 -17.600 1.00 90.44 773 GLU A CA 1
ATOM 6339 C C . GLU A 1 773 ? 4.517 -7.731 -19.059 1.00 90.44 773 GLU A C 1
ATOM 6341 O O . GLU A 1 773 ? 5.156 -8.204 -20.002 1.00 90.44 773 GLU A O 1
ATOM 6346 N N . TYR A 1 774 ? 3.498 -6.893 -19.249 1.00 93.25 774 TYR A N 1
ATOM 6347 C CA . TYR A 1 774 ? 3.111 -6.420 -20.571 1.00 93.25 774 TYR A CA 1
ATOM 6348 C C . TYR A 1 774 ? 3.959 -5.210 -20.987 1.00 93.25 774 TYR A C 1
ATOM 6350 O O . TYR A 1 774 ? 3.991 -4.192 -20.298 1.00 93.25 774 TYR A O 1
ATOM 6358 N N . MET A 1 775 ? 4.623 -5.314 -22.140 1.00 92.88 775 MET A N 1
ATOM 6359 C CA . MET A 1 775 ? 5.493 -4.273 -22.697 1.00 92.88 775 MET A CA 1
ATOM 6360 C C . MET A 1 775 ? 4.773 -3.568 -23.852 1.00 92.88 775 MET A C 1
ATOM 6362 O O . MET A 1 775 ? 4.713 -4.081 -24.971 1.00 92.88 775 MET A O 1
ATOM 6366 N N . ASN A 1 776 ? 4.188 -2.401 -23.570 1.00 89.50 776 ASN A N 1
ATOM 6367 C CA . ASN A 1 776 ? 3.168 -1.777 -24.423 1.00 89.50 776 ASN A CA 1
ATOM 6368 C C . ASN A 1 776 ? 3.641 -1.279 -25.802 1.00 89.50 776 ASN A C 1
ATOM 6370 O O . ASN 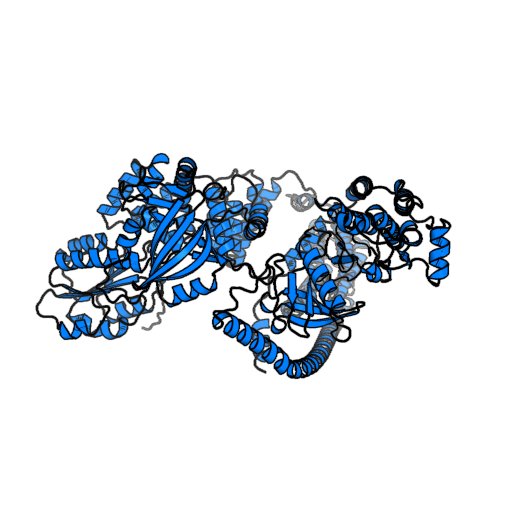A 1 776 ? 2.797 -0.950 -26.634 1.00 89.50 776 ASN A O 1
ATOM 6374 N N . LEU A 1 777 ? 4.948 -1.219 -26.079 1.00 90.00 777 LEU A N 1
ATOM 6375 C CA . LEU A 1 777 ? 5.459 -0.892 -27.417 1.00 90.00 777 LEU A CA 1
ATOM 6376 C C . LEU A 1 777 ? 5.806 -2.130 -28.251 1.00 90.00 777 LEU A C 1
ATOM 6378 O O . LEU A 1 777 ? 6.012 -1.993 -29.463 1.00 90.00 777 LEU A O 1
ATOM 6382 N N . GLY A 1 778 ? 5.808 -3.316 -27.640 1.00 91.00 778 GLY A N 1
ATOM 6383 C CA . GLY A 1 778 ? 6.198 -4.574 -28.269 1.00 91.00 778 GLY A CA 1
ATOM 6384 C C . GLY A 1 778 ? 7.715 -4.720 -28.411 1.00 91.00 778 GLY A C 1
ATOM 6385 O O . GLY A 1 778 ? 8.483 -4.164 -27.624 1.00 91.00 778 GLY A O 1
ATOM 6386 N N . SER A 1 779 ? 8.151 -5.496 -29.405 1.00 92.88 779 SER A N 1
ATOM 6387 C CA . SER A 1 779 ? 9.570 -5.762 -29.657 1.00 92.88 779 SER A CA 1
ATOM 6388 C C . SER A 1 779 ? 10.304 -4.576 -30.285 1.00 92.88 779 SER A C 1
ATOM 6390 O O . SER A 1 779 ? 9.726 -3.793 -31.044 1.00 92.88 779 SER A O 1
ATOM 6392 N N . LEU A 1 780 ? 11.609 -4.479 -30.025 1.00 95.12 780 LEU A N 1
ATOM 6393 C CA . LEU A 1 780 ? 12.511 -3.508 -30.639 1.00 95.12 780 LEU A CA 1
ATOM 6394 C C . LEU A 1 780 ? 12.455 -3.618 -32.159 1.00 95.12 780 LEU A C 1
ATOM 6396 O O . LEU A 1 780 ? 12.369 -2.597 -32.826 1.00 95.12 780 LEU A O 1
ATOM 6400 N N . HIS A 1 781 ? 12.397 -4.836 -32.698 1.00 93.38 781 HIS A N 1
ATOM 6401 C CA . HIS A 1 781 ? 12.198 -5.072 -34.127 1.00 93.38 781 HIS A CA 1
ATOM 6402 C C . HIS A 1 781 ? 11.003 -4.289 -34.702 1.00 93.38 781 HIS A C 1
ATOM 6404 O O . HIS A 1 781 ? 11.140 -3.546 -35.675 1.00 93.38 781 HIS A O 1
ATOM 6410 N N . ASN A 1 782 ? 9.836 -4.389 -34.055 1.00 90.69 782 ASN A N 1
ATOM 6411 C CA . ASN A 1 782 ? 8.633 -3.683 -34.494 1.00 90.69 782 ASN A CA 1
ATOM 6412 C C . ASN A 1 782 ? 8.789 -2.165 -34.354 1.00 90.69 782 ASN A C 1
ATOM 6414 O O . ASN A 1 782 ? 8.327 -1.412 -35.209 1.00 90.69 782 ASN A O 1
ATOM 6418 N N . VAL A 1 783 ? 9.453 -1.700 -33.294 1.00 91.50 783 VAL A N 1
ATOM 6419 C CA . VAL A 1 783 ? 9.726 -0.272 -33.080 1.00 91.50 783 VAL A CA 1
ATOM 6420 C C . VAL A 1 783 ? 10.670 0.284 -34.153 1.00 91.50 783 VAL A C 1
ATOM 6422 O O . VAL A 1 783 ? 10.423 1.373 -34.669 1.00 91.50 783 VAL A O 1
ATOM 6425 N N . LEU A 1 784 ? 11.707 -0.463 -34.544 1.00 91.50 784 LEU A N 1
ATOM 6426 C CA . LEU A 1 784 ? 12.651 -0.058 -35.588 1.00 91.50 784 LEU A CA 1
ATOM 6427 C C . LEU A 1 784 ? 11.972 0.056 -36.959 1.00 91.50 784 LEU A C 1
ATOM 6429 O O . LEU A 1 784 ? 12.262 1.008 -37.683 1.00 91.50 784 LEU A O 1
ATOM 6433 N N . LYS A 1 785 ? 11.012 -0.823 -37.279 1.00 87.62 785 LYS A N 1
ATOM 6434 C CA . LYS A 1 785 ? 10.262 -0.796 -38.551 1.00 87.62 785 LYS A CA 1
ATOM 6435 C C . LYS A 1 785 ? 9.138 0.244 -38.615 1.00 87.62 785 LYS A C 1
ATOM 6437 O O . LYS A 1 785 ? 8.694 0.597 -39.702 1.00 87.62 785 LYS A O 1
ATOM 6442 N N . ARG A 1 786 ? 8.663 0.769 -37.480 1.00 86.88 786 ARG A N 1
ATOM 6443 C CA . ARG A 1 786 ? 7.603 1.794 -37.461 1.00 86.88 786 ARG A CA 1
ATOM 6444 C C . ARG A 1 786 ? 8.123 3.140 -37.972 1.00 86.88 786 ARG A C 1
ATOM 6446 O O . ARG A 1 786 ? 8.823 3.853 -37.252 1.00 86.88 786 ARG A O 1
ATOM 6453 N N . GLU A 1 787 ? 7.715 3.530 -39.177 1.00 74.19 787 GLU A N 1
ATOM 6454 C CA . GLU A 1 787 ? 8.079 4.820 -39.793 1.00 74.19 787 GLU A CA 1
ATOM 6455 C C . GLU A 1 787 ? 7.686 6.029 -38.929 1.00 74.19 787 GLU A C 1
ATOM 6457 O O . GLU A 1 787 ? 8.407 7.023 -38.868 1.00 74.19 787 GLU A O 1
ATOM 6462 N N . THR A 1 788 ? 6.580 5.922 -38.187 1.00 74.81 788 THR A N 1
ATOM 6463 C CA . THR A 1 788 ? 6.080 6.975 -37.289 1.00 74.81 788 THR A CA 1
ATOM 6464 C C . THR A 1 788 ? 6.951 7.191 -36.051 1.00 74.81 788 THR A C 1
ATOM 6466 O O . THR A 1 788 ? 6.815 8.210 -35.376 1.00 74.81 788 THR A O 1
ATOM 6469 N N . THR A 1 789 ? 7.827 6.244 -35.707 1.00 76.31 789 THR A N 1
ATOM 6470 C CA . THR A 1 789 ? 8.708 6.362 -34.544 1.00 76.31 789 THR A CA 1
ATOM 6471 C C . THR A 1 789 ? 10.013 7.040 -34.955 1.00 76.31 789 THR A C 1
ATOM 6473 O O . THR A 1 789 ? 10.838 6.451 -35.654 1.00 76.31 789 THR A O 1
ATOM 6476 N N . GLN A 1 790 ? 10.236 8.276 -34.502 1.00 76.12 790 GLN A N 1
ATOM 6477 C CA . GLN A 1 790 ? 11.529 8.950 -34.645 1.00 76.12 790 GLN A CA 1
ATOM 6478 C C . GLN A 1 790 ? 12.453 8.572 -33.481 1.00 76.12 790 GLN A C 1
ATOM 6480 O O . GLN A 1 790 ? 12.270 9.054 -32.370 1.00 76.12 790 GLN A O 1
ATOM 6485 N N . LEU A 1 791 ? 13.451 7.721 -33.743 1.00 84.44 791 LEU A N 1
ATOM 6486 C CA . LEU A 1 791 ? 14.502 7.378 -32.778 1.00 84.44 791 LEU A CA 1
ATOM 6487 C C . LEU A 1 791 ? 15.699 8.313 -32.953 1.00 84.44 791 LEU A C 1
ATOM 6489 O O . LEU A 1 791 ? 16.483 8.147 -33.900 1.00 84.44 791 LEU A O 1
ATOM 6493 N N . LYS A 1 792 ? 15.846 9.279 -32.040 1.00 88.88 792 LYS A N 1
ATOM 6494 C CA . LYS A 1 792 ? 17.018 10.162 -31.986 1.00 88.88 792 LYS A CA 1
ATOM 6495 C C . LYS A 1 792 ? 18.243 9.365 -31.535 1.00 88.88 792 LYS A C 1
ATOM 6497 O O . LYS A 1 792 ? 18.122 8.291 -30.950 1.00 88.88 792 LYS A O 1
ATOM 6502 N N . TRP A 1 793 ? 19.443 9.900 -31.759 1.00 89.00 793 TRP A N 1
ATOM 6503 C CA . TRP A 1 793 ? 20.672 9.239 -31.303 1.00 89.00 793 TRP A CA 1
ATOM 6504 C C . TRP A 1 793 ? 20.694 9.000 -29.794 1.00 89.00 793 TRP A C 1
ATOM 6506 O O . TRP A 1 793 ? 21.131 7.936 -29.371 1.00 89.00 793 TRP A O 1
ATOM 6516 N N . LEU A 1 794 ? 20.145 9.919 -28.997 1.00 86.50 794 LEU A N 1
ATOM 6517 C CA . LEU A 1 794 ? 20.008 9.724 -27.554 1.00 86.50 794 LEU A CA 1
ATOM 6518 C C . LEU A 1 794 ? 19.175 8.478 -27.210 1.00 86.50 794 LEU A C 1
ATOM 6520 O O . LEU A 1 794 ? 19.579 7.687 -26.361 1.00 86.50 794 LEU A O 1
ATOM 6524 N N . ASP A 1 795 ? 18.062 8.254 -27.915 1.00 89.38 795 ASP A N 1
ATOM 6525 C CA . ASP A 1 795 ? 17.228 7.064 -27.721 1.00 89.38 795 ASP A CA 1
ATOM 6526 C C . ASP A 1 795 ? 18.001 5.792 -28.079 1.00 89.38 795 ASP A C 1
ATOM 6528 O O . ASP A 1 795 ? 17.948 4.804 -27.353 1.00 89.38 795 ASP A O 1
ATOM 6532 N N . ARG A 1 796 ? 18.773 5.828 -29.171 1.00 92.62 796 ARG A N 1
ATOM 6533 C CA . ARG A 1 796 ? 19.603 4.702 -29.633 1.00 92.62 796 ARG A CA 1
ATOM 6534 C C . ARG A 1 796 ? 20.694 4.344 -28.623 1.00 92.62 796 ARG A C 1
ATOM 6536 O O . ARG A 1 796 ? 20.855 3.170 -28.296 1.00 92.62 796 ARG A O 1
ATOM 6543 N N . TRP A 1 797 ? 21.397 5.346 -28.094 1.00 91.50 797 TRP A N 1
ATOM 6544 C CA . TRP A 1 797 ? 22.392 5.180 -27.030 1.00 91.50 797 TRP A CA 1
ATOM 6545 C C . TRP A 1 797 ? 21.760 4.642 -25.743 1.00 91.50 797 TRP A C 1
ATOM 6547 O O . TRP A 1 797 ? 22.292 3.713 -25.138 1.00 91.50 797 TRP A O 1
ATOM 6557 N N . SER A 1 798 ? 20.590 5.161 -25.362 1.00 91.12 798 SER A N 1
ATOM 6558 C CA . SER A 1 798 ? 19.840 4.681 -24.199 1.00 91.12 798 SER A CA 1
ATOM 6559 C C . SER A 1 798 ? 19.406 3.220 -24.357 1.00 91.12 798 SER A C 1
ATOM 6561 O O . SER A 1 798 ? 19.621 2.417 -23.449 1.00 91.12 798 SER A O 1
ATOM 6563 N N . ILE A 1 799 ? 18.871 2.840 -25.523 1.00 93.88 799 ILE A N 1
ATOM 6564 C CA . ILE A 1 799 ? 18.479 1.455 -25.820 1.00 93.88 799 ILE A CA 1
ATOM 6565 C C . ILE A 1 799 ? 19.693 0.522 -25.732 1.00 93.88 799 ILE A C 1
ATOM 6567 O O . ILE A 1 799 ? 19.633 -0.501 -25.046 1.00 93.88 799 ILE A O 1
ATOM 6571 N N . ALA A 1 800 ? 20.810 0.902 -26.358 1.00 94.69 800 ALA A N 1
ATOM 6572 C CA . ALA A 1 800 ? 22.056 0.141 -26.328 1.00 94.69 800 ALA A CA 1
ATOM 6573 C C . ALA A 1 800 ? 22.600 -0.043 -24.899 1.00 94.69 800 ALA A C 1
ATOM 6575 O O . ALA A 1 800 ? 22.966 -1.156 -24.507 1.00 94.69 800 ALA A O 1
ATOM 6576 N N . LEU A 1 801 ? 22.595 1.024 -24.092 1.00 93.81 801 LEU A N 1
ATOM 6577 C CA . LEU A 1 801 ? 23.023 0.989 -22.694 1.00 93.81 801 LEU A CA 1
ATOM 6578 C C . LEU A 1 801 ? 22.149 0.036 -21.867 1.00 93.81 801 LEU A C 1
ATOM 6580 O O . LEU A 1 801 ? 22.674 -0.840 -21.181 1.00 93.81 801 LEU A O 1
ATOM 6584 N N . GLN A 1 802 ? 20.825 0.183 -21.943 1.00 94.88 802 GLN A N 1
ATOM 6585 C CA . GLN A 1 802 ? 19.880 -0.624 -21.164 1.00 94.88 802 GLN A CA 1
ATOM 6586 C C . GLN A 1 802 ? 19.956 -2.114 -21.533 1.00 94.88 802 GLN A C 1
ATOM 6588 O O . GLN A 1 802 ? 20.023 -2.965 -20.643 1.00 94.88 802 GLN A O 1
ATOM 6593 N N . MET A 1 803 ? 20.052 -2.442 -22.828 1.00 95.56 803 MET A N 1
ATOM 6594 C CA . MET A 1 803 ? 20.302 -3.817 -23.278 1.00 95.56 803 MET A CA 1
ATOM 6595 C C . MET A 1 803 ? 21.602 -4.372 -22.694 1.00 95.56 803 MET A C 1
ATOM 6597 O O . MET A 1 803 ? 21.625 -5.466 -22.131 1.00 95.56 803 MET A O 1
ATOM 6601 N N . THR A 1 804 ? 22.686 -3.601 -22.783 1.00 96.00 8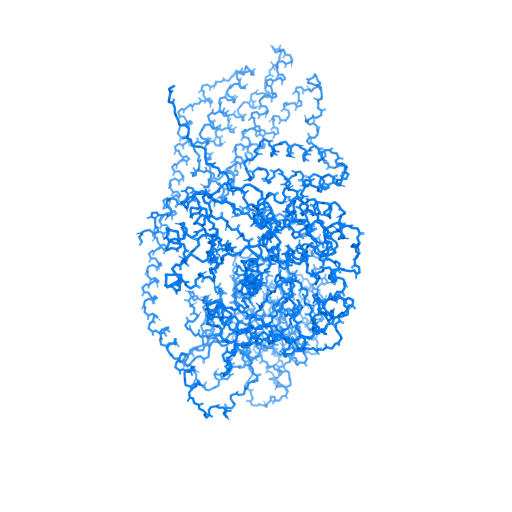04 THR A N 1
ATOM 6602 C CA . THR A 1 804 ? 23.996 -4.031 -22.285 1.00 96.00 804 THR A CA 1
ATOM 6603 C C . THR A 1 804 ? 23.967 -4.250 -20.771 1.00 96.00 804 THR A C 1
ATOM 6605 O O . THR A 1 804 ? 24.584 -5.198 -20.290 1.00 96.00 804 THR A O 1
ATOM 6608 N N . LYS A 1 805 ? 23.195 -3.456 -20.012 1.00 95.81 805 LYS A N 1
ATOM 6609 C CA . LYS A 1 805 ? 22.994 -3.660 -18.565 1.00 95.81 805 LYS A CA 1
ATOM 6610 C C . LYS A 1 805 ? 22.306 -4.993 -18.278 1.00 95.81 805 LYS A C 1
ATOM 6612 O O . LYS A 1 805 ? 22.764 -5.730 -17.409 1.00 95.81 805 LYS A O 1
ATOM 6617 N N . GLY A 1 806 ? 21.253 -5.322 -19.030 1.00 95.50 806 GLY A N 1
ATOM 6618 C CA . GLY A 1 806 ? 20.557 -6.606 -18.917 1.00 95.50 806 GLY A CA 1
ATOM 6619 C C . GLY A 1 806 ? 21.471 -7.801 -19.206 1.00 95.50 806 GLY A C 1
ATOM 6620 O O . GLY A 1 806 ? 21.552 -8.723 -18.398 1.00 95.50 806 GLY A O 1
ATOM 6621 N N . ILE A 1 807 ? 22.224 -7.764 -20.310 1.00 96.31 807 ILE A N 1
ATOM 6622 C CA . ILE A 1 807 ? 23.153 -8.853 -20.668 1.00 96.31 807 ILE A CA 1
ATOM 6623 C C . ILE A 1 807 ? 24.289 -8.956 -19.644 1.00 96.31 807 ILE A C 1
ATOM 6625 O O . ILE A 1 807 ? 24.630 -10.054 -19.207 1.00 96.31 807 ILE A O 1
ATOM 6629 N N . ASN A 1 808 ? 24.850 -7.821 -19.216 1.00 96.38 808 ASN A N 1
ATOM 6630 C CA . ASN A 1 808 ? 25.903 -7.799 -18.206 1.00 96.38 808 ASN A CA 1
ATOM 6631 C C . ASN A 1 808 ? 25.442 -8.450 -16.903 1.00 96.38 808 ASN A C 1
ATOM 6633 O O . ASN A 1 808 ? 26.182 -9.256 -16.354 1.00 96.38 808 ASN A O 1
ATOM 6637 N N . TYR A 1 809 ? 24.224 -8.147 -16.445 1.00 96.25 809 TYR A N 1
ATOM 6638 C CA . TYR A 1 809 ? 23.642 -8.785 -15.268 1.00 96.25 809 TYR A CA 1
ATOM 6639 C C . TYR A 1 809 ? 23.644 -10.315 -15.391 1.00 96.25 809 TYR A C 1
ATOM 6641 O O . TYR A 1 809 ? 24.145 -10.990 -14.497 1.00 96.25 809 TYR A O 1
ATOM 6649 N N . LEU A 1 810 ? 23.173 -10.872 -16.514 1.00 93.38 810 LEU A N 1
ATOM 6650 C CA . LEU A 1 810 ? 23.168 -12.326 -16.731 1.00 93.38 810 LEU A CA 1
ATOM 6651 C C . LEU A 1 810 ? 24.583 -12.925 -16.692 1.00 93.38 810 LEU A C 1
ATOM 6653 O O . LEU A 1 810 ? 24.798 -13.992 -16.112 1.00 93.38 810 LEU A O 1
ATOM 6657 N N . HIS A 1 811 ? 25.553 -12.231 -17.290 1.00 94.62 811 HIS A N 1
ATOM 6658 C CA . HIS A 1 811 ? 26.946 -12.678 -17.372 1.00 94.62 811 HIS A CA 1
ATOM 6659 C C . HIS A 1 811 ? 27.699 -12.572 -16.038 1.00 94.62 811 HIS A C 1
ATOM 6661 O O . HIS A 1 811 ? 28.662 -13.310 -15.837 1.00 94.62 811 HIS A O 1
ATOM 6667 N N . THR A 1 812 ? 27.284 -11.687 -15.127 1.00 91.06 812 THR A N 1
ATOM 6668 C CA . THR A 1 812 ? 27.954 -11.459 -13.832 1.00 91.06 812 THR A CA 1
ATOM 6669 C C . THR A 1 812 ? 27.305 -12.182 -12.654 1.00 91.06 812 THR A C 1
ATOM 6671 O O . THR A 1 812 ? 27.829 -12.114 -11.540 1.00 91.06 812 THR A O 1
ATOM 6674 N N . LEU A 1 813 ? 26.205 -12.910 -12.873 1.00 87.62 813 LEU A N 1
ATOM 6675 C CA . LEU A 1 813 ? 25.612 -13.772 -11.851 1.00 87.62 813 LEU A CA 1
ATOM 6676 C C . LEU A 1 813 ? 26.645 -14.771 -11.291 1.00 87.62 813 LEU A C 1
ATOM 6678 O O . LEU A 1 813 ? 27.505 -15.248 -12.037 1.00 87.62 813 LEU A O 1
ATOM 6682 N N . PRO A 1 814 ? 26.524 -15.190 -10.011 1.00 83.25 814 PRO A N 1
ATOM 6683 C CA . PRO A 1 814 ? 27.407 -16.204 -9.420 1.00 83.25 814 PRO A CA 1
ATOM 6684 C C . PRO A 1 814 ? 27.484 -17.495 -10.247 1.00 83.25 814 PRO A C 1
ATOM 6686 O O . PRO A 1 814 ? 28.512 -18.170 -10.285 1.00 83.25 814 PRO A O 1
ATOM 6689 N N . LYS A 1 815 ? 26.384 -17.820 -10.935 1.00 83.00 815 LYS A N 1
ATOM 6690 C CA . LYS A 1 815 ? 26.327 -18.795 -12.022 1.00 83.00 815 LYS A CA 1
ATOM 6691 C C . LYS A 1 815 ? 25.987 -18.034 -13.308 1.00 83.00 815 LYS A C 1
ATOM 6693 O O . LYS A 1 815 ? 24.802 -17.793 -13.530 1.00 83.00 815 LYS A O 1
ATOM 6698 N N . PRO A 1 816 ? 26.977 -17.657 -14.139 1.00 86.44 816 PRO A N 1
ATOM 6699 C CA . PRO A 1 816 ? 26.716 -16.877 -15.343 1.00 86.44 816 PRO A CA 1
ATOM 6700 C C . PRO A 1 816 ? 25.717 -17.583 -16.257 1.00 86.44 816 PRO A C 1
ATOM 6702 O O . PRO A 1 816 ? 25.854 -18.785 -16.518 1.00 86.44 816 PRO A O 1
ATOM 6705 N N . ILE A 1 817 ? 24.728 -16.839 -16.739 1.00 89.25 817 ILE A N 1
ATOM 6706 C CA . ILE A 1 817 ? 23.709 -17.319 -17.673 1.00 89.25 817 ILE A CA 1
ATOM 6707 C C . ILE A 1 817 ? 24.035 -16.759 -19.055 1.00 89.25 817 ILE A C 1
ATOM 6709 O O . ILE A 1 817 ? 24.229 -15.558 -19.213 1.00 89.25 817 ILE A O 1
ATOM 6713 N N . ILE A 1 818 ? 24.092 -17.637 -20.055 1.00 90.38 818 ILE A N 1
ATOM 6714 C CA . ILE A 1 818 ? 24.271 -17.263 -21.462 1.00 90.38 818 ILE A CA 1
ATOM 6715 C C . ILE A 1 818 ? 22.891 -17.317 -22.118 1.00 90.38 818 ILE A C 1
ATOM 6717 O O . ILE A 1 818 ? 22.224 -18.355 -22.043 1.00 90.38 818 ILE A O 1
ATOM 6721 N N . HIS A 1 819 ? 22.464 -16.221 -22.749 1.00 91.94 819 HIS A N 1
ATOM 6722 C CA . HIS A 1 819 ? 21.113 -16.086 -23.303 1.00 91.94 819 HIS A CA 1
ATOM 6723 C C . HIS A 1 819 ? 20.921 -16.924 -24.572 1.00 91.94 819 HIS A C 1
ATOM 6725 O O . HIS A 1 819 ? 19.893 -17.575 -24.735 1.00 91.94 819 HIS A O 1
ATOM 6731 N N . ARG A 1 820 ? 21.928 -16.955 -25.460 1.00 89.38 820 ARG A N 1
ATOM 6732 C CA . ARG A 1 820 ? 22.001 -17.784 -26.685 1.00 89.38 820 ARG A CA 1
ATOM 6733 C C . ARG A 1 820 ? 21.051 -17.412 -27.831 1.00 89.38 820 ARG A C 1
ATOM 6735 O O . ARG A 1 820 ? 21.255 -17.915 -28.934 1.00 89.38 820 ARG A O 1
ATOM 6742 N N . ASP A 1 821 ? 20.077 -16.532 -27.603 1.00 90.25 821 ASP A N 1
ATOM 6743 C CA . ASP A 1 821 ? 19.183 -15.990 -28.649 1.00 90.25 821 ASP A CA 1
ATOM 6744 C C . ASP A 1 821 ? 18.916 -14.479 -28.488 1.00 90.25 821 ASP A C 1
ATOM 6746 O O . ASP A 1 821 ? 17.774 -14.025 -28.449 1.00 90.25 821 ASP A O 1
ATOM 6750 N N . ILE A 1 822 ? 19.984 -13.687 -28.326 1.00 95.56 822 ILE A N 1
ATOM 6751 C CA . ILE A 1 822 ? 19.891 -12.218 -28.348 1.00 95.56 822 ILE A CA 1
ATOM 6752 C C . ILE A 1 822 ? 19.572 -11.761 -29.779 1.00 95.56 822 ILE A C 1
ATOM 6754 O O . ILE A 1 822 ? 20.326 -12.048 -30.704 1.00 95.56 822 ILE A O 1
ATOM 6758 N N . LYS A 1 823 ? 18.457 -11.045 -29.947 1.00 94.38 823 LYS A N 1
ATOM 6759 C CA . LYS A 1 823 ? 17.997 -10.445 -31.212 1.00 94.38 823 LYS A CA 1
ATOM 6760 C C . LYS A 1 823 ? 16.982 -9.340 -30.931 1.00 94.38 823 LYS A C 1
ATOM 6762 O O . LYS A 1 823 ? 16.326 -9.365 -29.888 1.00 94.38 823 LYS A O 1
ATOM 6767 N N . SER A 1 824 ? 16.781 -8.422 -31.873 1.00 94.56 824 SER A N 1
ATOM 6768 C CA . SER A 1 824 ? 15.816 -7.312 -31.751 1.00 94.56 824 SER A CA 1
ATOM 6769 C C . SER A 1 824 ? 14.369 -7.761 -31.478 1.00 94.56 824 SER A C 1
ATOM 6771 O O . SER A 1 824 ? 13.583 -7.024 -30.885 1.00 94.56 824 SER A O 1
ATOM 6773 N N . HIS A 1 825 ? 14.005 -8.989 -31.850 1.00 91.81 825 HIS A N 1
ATOM 6774 C CA . HIS A 1 825 ? 12.685 -9.570 -31.587 1.00 91.81 825 HIS A CA 1
ATOM 6775 C C . HIS A 1 825 ? 12.460 -9.921 -30.108 1.00 91.81 825 HIS A C 1
ATOM 6777 O O . HIS A 1 825 ? 11.329 -9.862 -29.633 1.00 91.81 825 HIS A O 1
ATOM 6783 N N . ASN A 1 826 ? 13.539 -10.239 -29.387 1.00 93.31 826 ASN A N 1
ATOM 6784 C CA . ASN A 1 826 ? 13.519 -10.666 -27.985 1.00 93.31 826 ASN A CA 1
ATOM 6785 C C . ASN A 1 826 ? 13.824 -9.507 -27.018 1.00 93.31 826 ASN A C 1
ATOM 6787 O O . ASN A 1 826 ? 13.919 -9.698 -25.809 1.00 93.31 826 ASN A O 1
ATOM 6791 N N . VAL A 1 827 ? 13.966 -8.289 -27.541 1.00 95.75 827 VAL A N 1
ATOM 6792 C CA . VAL A 1 827 ? 14.103 -7.060 -26.756 1.00 95.75 827 VAL A CA 1
ATOM 6793 C C . VAL A 1 827 ? 12.767 -6.338 -26.790 1.00 95.75 827 VAL A C 1
ATOM 6795 O O . VAL A 1 827 ? 12.274 -6.026 -27.866 1.00 95.75 827 VAL A O 1
ATOM 6798 N N . LEU A 1 828 ? 12.171 -6.078 -25.633 1.00 95.31 828 LEU A N 1
ATOM 6799 C CA . LEU A 1 828 ? 10.842 -5.489 -25.494 1.00 95.31 828 LEU A CA 1
ATOM 6800 C C . LEU A 1 828 ? 10.927 -4.071 -24.928 1.00 95.31 828 LEU A C 1
ATOM 6802 O O . LEU A 1 828 ? 11.778 -3.782 -24.082 1.00 95.31 828 LEU A O 1
ATOM 6806 N N . LEU A 1 829 ? 10.044 -3.189 -25.403 1.00 94.19 829 LEU A N 1
ATOM 6807 C CA . LEU A 1 829 ? 10.013 -1.779 -25.024 1.00 94.19 829 LEU A CA 1
ATOM 6808 C C . LEU A 1 829 ? 8.682 -1.385 -24.382 1.00 94.19 829 LEU A C 1
ATOM 6810 O O . LEU A 1 829 ? 7.608 -1.851 -24.771 1.00 94.19 829 LEU A O 1
ATOM 6814 N N . ALA A 1 830 ? 8.765 -0.470 -23.421 1.00 90.00 830 ALA A N 1
ATOM 6815 C CA . ALA A 1 830 ? 7.613 0.194 -22.833 1.00 90.00 830 ALA A CA 1
ATOM 6816 C C . ALA A 1 830 ? 7.860 1.698 -22.654 1.00 90.00 830 ALA A C 1
ATOM 6818 O O . ALA A 1 830 ? 9.005 2.148 -22.564 1.00 90.00 830 ALA A O 1
ATOM 6819 N N . ASN A 1 831 ? 6.778 2.474 -22.580 1.00 82.56 831 ASN A N 1
ATOM 6820 C CA . ASN A 1 831 ? 6.854 3.893 -22.227 1.00 82.56 831 ASN A CA 1
ATOM 6821 C C . ASN A 1 831 ? 7.111 4.071 -20.722 1.00 82.56 831 ASN A C 1
ATOM 6823 O O . ASN A 1 831 ? 6.391 3.511 -19.897 1.00 82.56 831 ASN A O 1
ATOM 6827 N N . ASN A 1 832 ? 8.081 4.914 -20.369 1.00 72.31 832 ASN A N 1
ATOM 6828 C CA . ASN A 1 832 ? 8.354 5.368 -19.006 1.00 72.31 832 ASN A CA 1
ATOM 6829 C C . ASN A 1 832 ? 8.398 6.911 -18.973 1.00 72.31 832 ASN A C 1
ATOM 6831 O O . ASN A 1 832 ? 8.595 7.562 -19.998 1.00 72.31 832 ASN A O 1
ATOM 6835 N N . ALA A 1 833 ? 8.260 7.520 -17.794 1.00 56.16 833 ALA A N 1
ATOM 6836 C CA . ALA A 1 833 ? 8.288 8.971 -17.588 1.00 56.16 833 ALA A CA 1
ATOM 6837 C C . ALA A 1 833 ? 9.579 9.662 -18.085 1.00 56.16 833 ALA A C 1
ATOM 6839 O O . ALA A 1 833 ? 9.595 10.882 -18.226 1.00 56.16 833 ALA A O 1
ATOM 6840 N N . ARG A 1 834 ? 10.654 8.898 -18.339 1.00 61.22 834 ARG A N 1
ATOM 6841 C CA . ARG A 1 834 ? 11.974 9.376 -18.795 1.00 61.22 834 ARG A CA 1
ATOM 6842 C C . ARG A 1 834 ? 12.385 8.872 -20.192 1.00 61.22 834 ARG A C 1
ATOM 6844 O O . ARG A 1 834 ? 13.540 9.038 -20.561 1.00 61.22 834 ARG A O 1
ATOM 6851 N N . GLY A 1 835 ? 11.485 8.234 -20.949 1.00 80.31 835 GLY A N 1
ATOM 6852 C CA . GLY A 1 835 ? 11.781 7.666 -22.275 1.00 80.31 835 GLY A CA 1
ATOM 6853 C C . GLY A 1 835 ? 11.448 6.175 -22.378 1.00 80.31 835 GLY A C 1
ATOM 6854 O O . GLY A 1 835 ? 10.515 5.697 -21.732 1.00 80.31 835 GLY A O 1
ATOM 6855 N N . PHE A 1 836 ? 12.195 5.432 -23.197 1.00 87.31 836 PHE A N 1
ATOM 6856 C CA . PHE A 1 836 ? 11.991 3.989 -23.365 1.00 87.31 836 PHE A CA 1
ATOM 6857 C C . PHE A 1 836 ? 12.547 3.193 -22.179 1.00 87.31 836 PHE A C 1
ATOM 6859 O O . PHE A 1 836 ? 13.709 3.360 -21.808 1.00 87.31 836 PHE A O 1
ATOM 6866 N N . LEU A 1 837 ? 11.739 2.284 -21.632 1.00 92.31 837 LEU A N 1
ATOM 6867 C CA . LEU A 1 837 ? 12.206 1.182 -20.791 1.00 92.31 837 LEU A CA 1
ATOM 6868 C C . LEU A 1 837 ? 12.479 -0.028 -21.681 1.00 92.31 837 LEU A C 1
ATOM 6870 O O . LEU A 1 837 ? 11.580 -0.472 -22.396 1.00 92.31 837 LEU A O 1
ATOM 6874 N N . VAL A 1 838 ? 13.697 -0.562 -21.620 1.00 95.19 838 VAL A N 1
ATOM 6875 C CA . VAL A 1 838 ? 14.129 -1.700 -22.437 1.00 95.19 838 VAL A CA 1
ATOM 6876 C C . VAL A 1 838 ? 14.360 -2.921 -21.562 1.00 95.19 838 VAL A C 1
ATOM 6878 O O . VAL A 1 838 ? 15.072 -2.839 -20.559 1.00 95.19 838 VAL A O 1
ATOM 6881 N N . LYS A 1 839 ? 13.780 -4.059 -21.956 1.00 95.94 839 LYS A N 1
ATOM 6882 C CA . LYS A 1 839 ? 13.937 -5.338 -21.258 1.00 95.94 839 LYS A CA 1
ATOM 6883 C C . LYS A 1 839 ? 14.205 -6.487 -22.217 1.00 95.94 839 LYS A C 1
ATOM 6885 O O . LYS A 1 839 ? 13.592 -6.571 -23.276 1.00 95.94 839 LYS A O 1
ATOM 6890 N N . ILE A 1 840 ? 15.098 -7.391 -21.831 1.00 95.25 840 ILE A N 1
ATOM 6891 C CA . ILE A 1 840 ? 15.399 -8.613 -22.587 1.00 95.25 840 ILE A CA 1
ATOM 6892 C C . ILE A 1 840 ? 14.458 -9.724 -22.121 1.00 95.25 840 ILE A C 1
ATOM 6894 O O . ILE A 1 840 ? 14.338 -9.960 -20.919 1.00 95.25 840 ILE A O 1
ATOM 6898 N N . GLY A 1 841 ? 13.790 -10.386 -23.062 1.00 88.75 841 GLY A N 1
ATOM 6899 C CA . GLY A 1 841 ? 12.891 -11.513 -22.822 1.00 88.75 841 GLY A CA 1
ATOM 6900 C C . GLY A 1 841 ? 13.262 -12.754 -23.639 1.00 88.75 841 GLY A C 1
ATOM 6901 O O . GLY A 1 841 ? 14.249 -12.757 -24.364 1.00 88.75 841 GLY A O 1
ATOM 6902 N N . ASP A 1 842 ? 12.413 -13.782 -23.543 1.00 82.62 842 ASP A N 1
ATOM 6903 C CA . ASP A 1 842 ? 12.531 -15.085 -24.223 1.00 82.62 842 ASP A CA 1
ATOM 6904 C C . ASP A 1 842 ? 13.759 -15.916 -23.801 1.00 82.62 842 ASP A C 1
ATOM 6906 O O . ASP A 1 842 ? 14.756 -16.054 -24.510 1.00 82.62 842 ASP A O 1
ATOM 6910 N N . PHE A 1 843 ? 13.648 -16.525 -22.617 1.00 81.38 843 PHE A N 1
ATOM 6911 C CA . PHE A 1 843 ? 14.712 -17.312 -21.983 1.00 81.38 843 PHE A CA 1
ATOM 6912 C C . PHE A 1 843 ? 14.668 -18.805 -22.339 1.00 81.38 843 PHE A C 1
ATOM 6914 O O . PHE A 1 843 ? 15.412 -19.593 -21.757 1.00 81.38 843 PHE A O 1
ATOM 6921 N N . GLY A 1 844 ? 13.841 -19.213 -23.308 1.00 68.94 844 GLY A N 1
ATOM 6922 C CA . GLY A 1 844 ? 13.648 -20.624 -23.674 1.00 68.94 844 GLY A CA 1
ATOM 6923 C C . GLY A 1 844 ? 14.908 -21.352 -24.160 1.00 68.94 844 GLY A C 1
ATOM 6924 O O . GLY A 1 844 ? 14.957 -22.578 -24.143 1.00 68.94 844 GLY A O 1
ATOM 6925 N N . LEU A 1 845 ? 15.952 -20.618 -24.562 1.00 63.56 845 LEU A N 1
ATOM 6926 C CA . LEU A 1 845 ? 17.237 -21.180 -25.001 1.00 63.56 845 LEU A CA 1
ATOM 6927 C C . LEU A 1 845 ? 18.398 -20.918 -24.029 1.00 63.56 845 LEU A C 1
ATOM 6929 O O . LEU A 1 845 ? 19.512 -21.407 -24.274 1.00 63.56 845 LEU A O 1
ATOM 6933 N N . ALA A 1 846 ? 18.151 -20.187 -22.937 1.00 69.50 846 ALA A N 1
ATOM 6934 C CA . ALA A 1 846 ? 19.169 -19.775 -21.978 1.00 69.50 846 ALA A CA 1
ATOM 6935 C C . ALA A 1 846 ? 19.743 -20.975 -21.202 1.00 69.50 846 ALA A C 1
ATOM 6937 O O . ALA A 1 846 ? 19.049 -21.951 -20.919 1.00 69.50 846 ALA A O 1
ATOM 6938 N N . LYS A 1 847 ? 21.039 -20.926 -20.863 1.00 74.50 847 LYS A N 1
ATOM 6939 C CA . LYS A 1 847 ? 21.720 -21.982 -20.086 1.00 74.50 847 LYS A CA 1
ATOM 6940 C C . LYS A 1 847 ? 22.743 -21.406 -19.110 1.00 74.50 847 LYS A C 1
ATOM 6942 O O . LYS A 1 847 ? 23.385 -20.394 -19.393 1.00 74.50 847 LYS A O 1
ATOM 6947 N N . ILE A 1 848 ? 22.970 -22.113 -18.001 1.00 68.81 848 ILE A N 1
ATOM 6948 C CA . ILE A 1 848 ? 24.068 -21.812 -17.074 1.00 68.81 848 ILE A CA 1
ATOM 6949 C C . ILE A 1 848 ? 25.404 -22.168 -17.748 1.00 68.81 848 ILE A C 1
ATOM 6951 O O . ILE A 1 848 ? 25.554 -23.226 -18.363 1.00 68.81 848 ILE A O 1
ATOM 6955 N N . ARG A 1 849 ? 26.428 -21.320 -17.602 1.00 57.62 849 ARG A N 1
ATOM 6956 C CA . ARG A 1 849 ? 27.743 -21.480 -18.250 1.00 57.62 849 ARG A CA 1
ATOM 6957 C C . ARG A 1 849 ? 28.372 -22.863 -18.041 1.00 57.62 849 ARG A C 1
ATOM 6959 O O . ARG A 1 849 ? 28.893 -23.453 -18.987 1.00 57.62 849 ARG A O 1
ATOM 6966 N N . HIS A 1 850 ? 28.295 -23.438 -16.843 1.00 58.34 850 HIS A N 1
ATOM 6967 C CA . HIS A 1 850 ? 28.832 -24.782 -16.589 1.00 58.34 850 HIS A CA 1
ATOM 6968 C C . HIS A 1 850 ? 28.090 -25.894 -17.353 1.00 58.34 850 HIS A C 1
ATOM 6970 O O . HIS A 1 850 ? 28.698 -26.906 -17.694 1.00 58.34 850 HIS A O 1
ATOM 6976 N N . GLU A 1 851 ? 26.821 -25.706 -17.703 1.00 58.94 851 GLU A N 1
ATOM 6977 C CA . GLU A 1 851 ? 26.054 -26.658 -18.516 1.00 58.94 851 GLU A CA 1
ATOM 6978 C C . GLU A 1 851 ? 26.438 -26.559 -19.995 1.00 58.94 851 GLU A C 1
ATOM 6980 O O . GLU A 1 851 ? 26.551 -27.581 -20.667 1.00 58.94 851 GLU A O 1
ATOM 6985 N N . THR A 1 852 ? 26.780 -25.360 -20.485 1.00 56.25 852 THR A N 1
ATOM 6986 C CA . THR A 1 852 ? 27.355 -25.206 -21.837 1.00 56.25 852 THR A CA 1
ATOM 6987 C C . THR A 1 852 ? 28.731 -25.866 -21.974 1.00 56.25 852 THR A C 1
ATOM 6989 O O . THR A 1 852 ? 29.113 -26.303 -23.055 1.00 56.25 852 THR A O 1
ATOM 6992 N N . SER A 1 853 ? 29.479 -26.007 -20.872 1.00 55.72 853 SER A N 1
ATOM 6993 C CA . SER A 1 853 ? 30.776 -26.696 -20.871 1.00 55.72 853 SER A CA 1
ATOM 6994 C C . SER A 1 853 ? 30.690 -28.222 -20.951 1.00 55.72 853 SER A C 1
ATOM 6996 O O . SER A 1 853 ? 31.690 -28.859 -21.274 1.00 55.72 853 SER A O 1
ATOM 6998 N N . LYS A 1 854 ? 29.503 -28.788 -20.700 1.00 51.78 854 LYS A N 1
ATOM 6999 C CA . LYS A 1 854 ? 29.201 -30.224 -20.788 1.00 51.78 854 LYS A CA 1
ATOM 7000 C C . LYS A 1 854 ? 28.550 -30.620 -22.120 1.00 51.78 854 LYS A C 1
ATOM 7002 O O . LYS A 1 854 ? 28.161 -31.776 -22.265 1.00 51.78 854 LYS A O 1
ATOM 7007 N N . GLN A 1 855 ? 28.414 -29.691 -23.074 1.00 55.47 855 GLN A N 1
ATOM 7008 C CA . GLN A 1 855 ? 27.834 -29.992 -24.383 1.00 55.47 855 GLN A CA 1
ATOM 7009 C C . GLN A 1 855 ? 28.643 -31.081 -25.087 1.00 55.47 855 GLN A C 1
ATOM 7011 O O . GLN A 1 855 ? 29.831 -30.914 -25.369 1.00 55.47 855 GLN A O 1
ATOM 7016 N N . SER A 1 856 ? 27.983 -32.208 -25.350 1.00 52.69 856 SER A N 1
ATOM 7017 C CA . SER A 1 856 ? 28.531 -33.263 -26.196 1.00 52.69 856 SER A CA 1
ATOM 7018 C C . SER A 1 856 ? 28.624 -32.772 -27.643 1.00 52.69 856 SER A C 1
ATOM 7020 O O . SER A 1 856 ? 27.865 -31.900 -28.066 1.00 52.69 856 SER A O 1
ATOM 7022 N N . THR A 1 857 ? 29.506 -33.372 -28.441 1.00 51.25 857 THR A N 1
ATOM 7023 C CA . THR A 1 857 ? 29.642 -33.104 -29.886 1.00 51.25 857 THR A CA 1
ATOM 7024 C C . THR A 1 857 ? 28.377 -33.413 -30.707 1.00 51.25 857 THR A C 1
ATOM 7026 O O . THR A 1 857 ? 28.382 -33.205 -31.916 1.00 51.25 857 THR A O 1
ATOM 7029 N N . HIS A 1 858 ? 27.307 -33.911 -30.074 1.00 45.41 858 HIS A N 1
ATOM 7030 C CA . HIS A 1 858 ? 26.058 -34.340 -30.705 1.00 45.41 858 HIS A CA 1
ATOM 7031 C C . HIS A 1 858 ? 24.837 -33.450 -30.384 1.00 45.41 858 HIS A C 1
ATOM 7033 O O . HIS A 1 858 ? 23.759 -33.720 -30.907 1.00 45.41 858 HIS A O 1
ATOM 7039 N N . GLU A 1 859 ? 24.960 -32.390 -29.570 1.00 55.91 859 GLU A N 1
ATOM 7040 C CA . GLU A 1 859 ? 23.845 -31.448 -29.339 1.00 55.91 859 GLU A CA 1
ATOM 7041 C C . GLU A 1 859 ? 23.676 -30.437 -30.501 1.00 55.91 859 GLU A C 1
ATOM 7043 O O . GLU A 1 859 ? 24.666 -29.857 -30.956 1.00 55.91 859 GLU A O 1
ATOM 7048 N N . PRO A 1 860 ? 22.439 -30.156 -30.966 1.00 59.81 860 PRO A N 1
ATOM 7049 C CA . PRO A 1 860 ? 22.191 -29.182 -32.030 1.00 59.81 860 PRO A CA 1
ATOM 7050 C C . PRO A 1 860 ? 22.467 -27.730 -31.588 1.00 59.81 860 PRO A C 1
ATOM 7052 O O . PRO A 1 860 ? 22.111 -27.304 -30.487 1.00 59.81 860 PRO A O 1
ATOM 7055 N N . VAL A 1 861 ? 23.072 -26.935 -32.480 1.00 68.00 861 VAL A N 1
ATOM 7056 C CA . VAL A 1 861 ? 23.387 -25.510 -32.249 1.00 68.00 861 VAL A CA 1
ATOM 7057 C C . VAL A 1 861 ? 22.125 -24.645 -32.378 1.00 68.00 861 VAL A C 1
ATOM 7059 O O . VAL A 1 861 ? 21.702 -24.302 -33.487 1.00 68.00 861 VAL A O 1
ATOM 7062 N N . VAL A 1 862 ? 21.544 -24.253 -31.243 1.00 73.75 862 VAL A N 1
ATOM 7063 C CA . VAL A 1 862 ? 20.325 -23.417 -31.156 1.00 73.75 862 VAL A CA 1
ATOM 7064 C C . VAL A 1 862 ? 20.593 -21.923 -31.416 1.00 73.75 862 VAL A C 1
ATOM 7066 O O . VAL A 1 862 ? 21.748 -21.502 -31.492 1.00 73.75 862 VAL A O 1
ATOM 7069 N N . GLY A 1 863 ? 19.527 -21.130 -31.562 1.00 74.81 863 GLY A N 1
ATOM 7070 C CA . GLY A 1 863 ? 19.561 -19.684 -31.824 1.00 74.81 863 GLY A CA 1
ATOM 7071 C C . GLY A 1 863 ? 19.261 -19.328 -33.285 1.00 74.81 863 GLY A C 1
ATOM 7072 O O . GLY A 1 863 ? 19.277 -20.200 -34.163 1.00 74.81 863 GLY A O 1
ATOM 7073 N N . THR A 1 864 ? 19.027 -18.046 -33.552 1.00 84.56 864 THR A N 1
ATOM 7074 C CA . THR A 1 864 ? 18.598 -17.535 -34.868 1.00 84.56 864 THR A CA 1
ATOM 7075 C C . THR A 1 864 ? 19.798 -17.129 -35.740 1.00 84.56 864 THR A C 1
ATOM 7077 O O . THR A 1 864 ? 20.664 -16.383 -35.289 1.00 84.56 864 THR A O 1
ATOM 7080 N N . LEU A 1 865 ? 19.886 -17.634 -36.980 1.00 88.81 865 LEU A N 1
ATOM 7081 C CA . LEU A 1 865 ? 21.114 -17.599 -37.796 1.00 88.81 865 LEU A CA 1
ATOM 7082 C C . LEU A 1 865 ? 21.748 -16.204 -38.014 1.00 88.81 865 LEU A C 1
ATOM 7084 O O . LEU A 1 865 ? 22.961 -16.126 -37.820 1.00 88.81 865 LEU A O 1
ATOM 7088 N N . PRO A 1 866 ? 21.009 -15.123 -38.344 1.00 92.69 866 PRO A N 1
ATOM 7089 C CA . PRO A 1 866 ? 21.599 -13.795 -38.573 1.00 92.69 866 PRO A CA 1
ATOM 7090 C C . PRO A 1 866 ? 22.388 -13.235 -37.378 1.00 92.69 866 PRO A C 1
ATOM 7092 O O . PRO A 1 866 ? 23.349 -12.491 -37.556 1.00 92.69 866 PRO A O 1
ATOM 7095 N N . TRP A 1 867 ? 22.033 -13.637 -36.154 1.00 95.62 867 TRP A N 1
ATOM 7096 C CA . TRP A 1 867 ? 22.688 -13.194 -34.918 1.00 95.62 867 TRP A CA 1
ATOM 7097 C C . TRP A 1 867 ? 23.744 -14.191 -34.405 1.00 95.62 867 TRP A C 1
ATOM 7099 O O . TRP A 1 867 ? 24.396 -13.937 -33.391 1.00 95.62 867 TRP A O 1
ATOM 7109 N N . LYS A 1 868 ? 23.952 -15.337 -35.079 1.00 92.69 868 LYS A N 1
ATOM 7110 C CA . LYS A 1 868 ? 24.910 -16.364 -34.631 1.00 92.69 868 LYS A CA 1
ATOM 7111 C C . LYS A 1 868 ? 26.357 -15.936 -34.857 1.00 92.69 868 LYS A C 1
ATOM 7113 O O . LYS A 1 868 ? 26.770 -15.617 -35.968 1.00 92.69 868 LYS A O 1
ATOM 7118 N N . ALA A 1 869 ? 27.158 -16.066 -33.802 1.00 93.25 869 ALA A N 1
ATOM 7119 C CA . ALA A 1 869 ? 28.591 -15.818 -33.852 1.00 93.25 869 ALA A CA 1
ATOM 7120 C C . ALA A 1 869 ? 29.352 -16.859 -34.712 1.00 93.25 869 ALA A C 1
ATOM 7122 O O . ALA A 1 869 ? 28.972 -18.038 -34.733 1.00 93.25 869 ALA A O 1
ATOM 7123 N N . PRO A 1 870 ? 30.468 -16.482 -35.369 1.00 92.56 870 PRO A N 1
ATOM 7124 C CA . PRO A 1 870 ? 31.247 -17.366 -36.241 1.00 92.56 870 PRO A CA 1
ATOM 7125 C C . PRO A 1 870 ? 31.688 -18.677 -35.579 1.00 92.56 870 PRO A C 1
ATOM 7127 O O . PRO A 1 870 ? 31.671 -19.738 -36.207 1.00 92.56 870 PRO A O 1
ATOM 7130 N N . GLU A 1 871 ? 32.070 -18.633 -34.302 1.00 90.19 871 GLU A N 1
ATOM 7131 C CA . GLU A 1 871 ? 32.488 -19.807 -33.537 1.00 90.19 871 GLU A CA 1
ATOM 7132 C C . GLU A 1 871 ? 31.338 -20.788 -33.275 1.00 90.19 871 GLU A C 1
ATOM 7134 O O . GLU A 1 871 ? 31.582 -21.989 -33.188 1.00 90.19 871 GLU A O 1
ATOM 7139 N N . LEU A 1 872 ? 30.081 -20.331 -33.244 1.00 87.38 872 LEU A N 1
ATOM 7140 C CA . LEU A 1 872 ? 28.917 -21.219 -33.157 1.00 87.38 872 LEU A CA 1
ATOM 7141 C C . LEU A 1 872 ? 28.717 -21.998 -34.458 1.00 87.38 872 LEU A C 1
ATOM 7143 O O . LEU A 1 872 ? 28.317 -23.158 -34.431 1.00 87.38 872 LEU A O 1
ATOM 7147 N N . LEU A 1 873 ? 29.056 -21.390 -35.598 1.00 85.44 873 LEU A N 1
ATOM 7148 C CA . LEU A 1 873 ? 28.957 -22.014 -36.921 1.00 85.44 873 LEU A CA 1
ATOM 7149 C C . LEU A 1 873 ? 30.101 -23.002 -37.214 1.00 85.44 873 LEU A C 1
ATOM 7151 O O . LEU A 1 873 ? 30.018 -23.742 -38.201 1.00 85.44 873 LEU A O 1
ATOM 7155 N N . LYS A 1 874 ? 31.171 -22.976 -36.404 1.00 79.19 874 LYS A N 1
ATOM 7156 C CA . LYS A 1 874 ? 32.372 -23.823 -36.533 1.00 79.19 874 LYS A CA 1
ATOM 7157 C C . LYS A 1 874 ? 32.471 -24.875 -35.422 1.00 79.19 874 LYS A C 1
ATOM 7159 O O . LYS A 1 874 ? 32.672 -26.045 -35.717 1.00 79.19 874 LYS A O 1
ATOM 7164 N N . MET A 1 875 ? 32.349 -24.451 -34.164 1.00 70.50 875 MET A N 1
ATOM 7165 C CA . MET A 1 875 ? 32.622 -25.248 -32.958 1.00 70.50 875 MET A CA 1
ATOM 7166 C C . MET A 1 875 ? 31.372 -25.552 -32.118 1.00 70.50 875 MET A C 1
ATOM 7168 O O . MET A 1 875 ? 31.437 -26.398 -31.233 1.00 70.50 875 MET A O 1
ATOM 7172 N N . GLY A 1 876 ? 30.255 -24.851 -32.349 1.00 73.50 876 GLY A N 1
ATOM 7173 C CA . GLY A 1 876 ? 28.957 -25.127 -31.717 1.00 73.50 876 GLY A CA 1
ATOM 7174 C C . GLY A 1 876 ? 28.820 -24.763 -30.233 1.00 73.50 876 GLY A C 1
ATOM 7175 O O . GLY A 1 876 ? 27.792 -25.070 -29.635 1.00 73.50 876 GLY A O 1
ATOM 7176 N N . ARG A 1 877 ? 29.815 -24.101 -29.625 1.00 78.06 877 ARG A N 1
ATOM 7177 C CA . ARG A 1 877 ? 29.833 -23.812 -28.182 1.00 78.06 877 ARG A CA 1
ATOM 7178 C C . ARG A 1 877 ? 29.502 -22.355 -27.869 1.00 78.06 877 ARG A C 1
ATOM 7180 O O . ARG A 1 877 ? 30.224 -21.452 -28.285 1.00 78.06 877 ARG A O 1
ATOM 7187 N N . HIS A 1 878 ? 28.462 -22.144 -27.067 1.00 82.12 878 HIS A N 1
ATOM 7188 C CA . HIS A 1 878 ? 28.070 -20.810 -26.609 1.00 82.12 878 HIS A CA 1
ATOM 7189 C C . HIS A 1 878 ? 28.945 -20.306 -25.460 1.00 82.12 878 HIS A C 1
ATOM 7191 O O . HIS A 1 878 ? 29.359 -21.069 -24.587 1.00 82.12 878 HIS A O 1
ATOM 7197 N N . THR A 1 879 ? 29.211 -19.003 -25.477 1.00 89.25 879 THR A N 1
ATOM 7198 C CA . THR A 1 879 ? 29.948 -18.259 -24.445 1.00 89.25 879 THR A CA 1
ATOM 7199 C C . THR A 1 879 ? 29.347 -16.865 -24.278 1.00 89.25 879 THR A C 1
ATOM 7201 O O . THR A 1 879 ? 28.581 -16.409 -25.128 1.00 89.25 879 THR A O 1
ATOM 7204 N N . GLU A 1 880 ? 29.743 -16.146 -23.234 1.00 93.06 880 GLU A N 1
ATOM 7205 C CA . GLU A 1 880 ? 29.405 -14.731 -23.049 1.00 93.06 880 GLU A CA 1
ATOM 7206 C C . GLU A 1 880 ? 29.783 -13.895 -24.288 1.00 93.06 880 GLU A C 1
ATOM 7208 O O . GLU A 1 880 ? 29.011 -13.055 -24.743 1.00 93.06 880 GLU A O 1
ATOM 7213 N N . ALA A 1 881 ? 30.924 -14.199 -24.919 1.00 94.44 881 ALA A N 1
ATOM 7214 C CA . ALA A 1 881 ? 31.376 -13.529 -26.140 1.00 94.44 881 ALA A CA 1
ATOM 7215 C C . ALA A 1 881 ? 30.458 -13.779 -27.352 1.00 94.44 881 ALA A C 1
ATOM 7217 O O . ALA A 1 881 ? 30.430 -12.959 -28.273 1.00 94.44 881 ALA A O 1
ATOM 7218 N N . SER A 1 882 ? 29.710 -14.888 -27.374 1.00 94.00 882 SER A N 1
ATOM 7219 C CA . SER A 1 882 ? 28.723 -15.149 -28.430 1.00 94.00 882 SER A CA 1
ATOM 7220 C C . SER A 1 882 ? 27.445 -14.318 -28.257 1.00 94.00 882 SER A C 1
ATOM 7222 O O . SER A 1 882 ? 26.900 -13.862 -29.258 1.00 94.00 882 SER A O 1
ATOM 7224 N N . ASP A 1 883 ? 27.029 -14.023 -27.016 1.00 96.12 883 ASP A N 1
ATOM 7225 C CA . ASP A 1 883 ? 25.947 -13.059 -26.749 1.00 96.12 883 ASP A CA 1
ATOM 7226 C C . ASP A 1 883 ? 26.389 -11.627 -27.110 1.00 96.12 883 ASP A C 1
ATOM 7228 O O . ASP A 1 883 ? 25.597 -10.862 -27.653 1.00 96.12 883 ASP A O 1
ATOM 7232 N N . VAL A 1 884 ? 27.662 -11.269 -26.875 1.00 97.50 884 VAL A N 1
ATOM 7233 C CA . VAL A 1 884 ? 28.222 -9.961 -27.279 1.00 97.50 884 VAL A CA 1
ATOM 7234 C C . VAL A 1 884 ? 28.239 -9.793 -28.802 1.00 97.50 884 VAL A C 1
ATOM 7236 O O . VAL A 1 884 ? 27.940 -8.713 -29.304 1.00 97.50 884 VAL A O 1
ATOM 7239 N N . TYR A 1 885 ? 28.538 -10.854 -29.557 1.00 97.56 885 TYR A N 1
ATOM 7240 C CA . TYR A 1 885 ? 28.439 -10.810 -31.019 1.00 97.56 885 TYR A CA 1
ATOM 7241 C C . TYR A 1 885 ? 27.007 -10.517 -31.472 1.00 97.56 885 TYR A C 1
ATOM 7243 O O . TYR A 1 885 ? 26.785 -9.630 -32.295 1.00 97.56 885 TYR A O 1
ATOM 7251 N N . ALA A 1 886 ? 26.040 -11.236 -30.900 1.00 97.19 886 ALA A N 1
ATOM 7252 C CA . ALA A 1 886 ? 24.628 -11.042 -31.195 1.00 97.19 886 ALA A CA 1
ATOM 7253 C C . ALA A 1 886 ? 24.156 -9.626 -30.813 1.00 97.19 886 ALA A C 1
ATOM 7255 O O . ALA A 1 886 ? 23.455 -8.987 -31.595 1.00 97.19 886 ALA A O 1
ATOM 7256 N N . LEU A 1 887 ? 24.616 -9.089 -29.674 1.00 97.44 887 LEU A N 1
ATOM 7257 C CA . LEU A 1 887 ? 24.421 -7.685 -29.302 1.00 97.44 887 LEU A CA 1
ATOM 7258 C C . LEU A 1 887 ? 24.971 -6.737 -30.377 1.00 97.44 887 LEU A C 1
ATOM 7260 O O . LEU A 1 887 ? 24.279 -5.796 -30.739 1.00 97.44 887 LEU A O 1
ATOM 7264 N N . GLY A 1 888 ? 26.160 -6.997 -30.929 1.00 97.62 888 GLY A N 1
ATOM 7265 C CA . GLY A 1 888 ? 26.741 -6.201 -32.017 1.00 97.62 888 GLY A CA 1
ATOM 7266 C C . GLY A 1 888 ? 25.845 -6.108 -33.257 1.00 97.62 888 GLY A C 1
ATOM 7267 O O . GLY A 1 888 ? 25.698 -5.027 -33.823 1.00 97.62 888 GLY A O 1
ATOM 7268 N N . ILE A 1 889 ? 25.180 -7.207 -33.627 1.00 97.94 889 ILE A N 1
ATOM 7269 C CA . ILE A 1 889 ? 24.187 -7.213 -34.714 1.00 97.94 889 ILE A CA 1
ATOM 7270 C C . ILE A 1 889 ? 22.962 -6.368 -34.335 1.00 97.94 889 ILE A C 1
ATOM 7272 O O . ILE A 1 889 ? 22.517 -5.558 -35.140 1.00 97.94 889 ILE A O 1
ATOM 7276 N N . VAL A 1 890 ? 22.460 -6.460 -33.098 1.00 97.75 890 VAL A N 1
ATOM 7277 C CA . VAL A 1 890 ? 21.325 -5.622 -32.662 1.00 97.75 890 VAL A CA 1
ATOM 7278 C C . VAL A 1 890 ? 21.697 -4.137 -32.585 1.00 97.75 890 VAL A C 1
ATOM 7280 O O . VAL A 1 890 ? 20.882 -3.283 -32.920 1.00 97.75 890 VAL A O 1
ATOM 7283 N N . LEU A 1 891 ? 22.929 -3.794 -32.199 1.00 97.50 891 LEU A N 1
ATOM 7284 C CA . LEU A 1 891 ? 23.416 -2.411 -32.264 1.00 97.50 891 LEU A CA 1
ATOM 7285 C C . LEU A 1 891 ? 23.422 -1.900 -33.711 1.00 97.50 891 LEU A C 1
ATOM 7287 O O . LEU A 1 891 ? 23.023 -0.762 -33.958 1.00 97.50 891 LEU A O 1
ATOM 7291 N N . TRP A 1 892 ? 23.805 -2.744 -34.670 1.00 97.81 892 TRP A N 1
ATOM 7292 C CA . TRP A 1 892 ? 23.703 -2.419 -36.090 1.00 97.81 892 TRP A CA 1
ATOM 7293 C C . TRP A 1 892 ? 22.247 -2.197 -36.526 1.00 97.81 892 TRP A C 1
ATOM 7295 O O . TRP A 1 892 ? 21.966 -1.196 -37.185 1.00 97.81 892 TRP A O 1
ATOM 7305 N N . GLU A 1 893 ? 21.305 -3.039 -36.091 1.00 97.00 893 GLU A N 1
ATOM 7306 C CA . GLU A 1 893 ? 19.865 -2.839 -36.335 1.00 97.00 893 GLU A CA 1
ATOM 7307 C C . GLU A 1 893 ? 19.368 -1.512 -35.733 1.00 97.00 893 GLU A C 1
ATOM 7309 O O . GLU A 1 893 ? 18.630 -0.771 -36.374 1.00 97.00 893 GLU A O 1
ATOM 7314 N N . VAL A 1 894 ? 19.800 -1.151 -34.521 1.00 95.81 894 VAL A N 1
ATOM 7315 C CA . VAL A 1 894 ? 19.444 0.129 -33.877 1.00 95.81 894 VAL A CA 1
ATOM 7316 C C . VAL A 1 894 ? 20.013 1.329 -34.646 1.00 95.81 894 VAL A C 1
ATOM 7318 O O . VAL A 1 894 ? 19.367 2.378 -34.739 1.00 95.81 894 VAL A O 1
ATOM 7321 N N . ALA A 1 895 ? 21.215 1.192 -35.209 1.00 94.44 895 ALA A N 1
ATOM 7322 C CA . ALA A 1 895 ? 21.871 2.243 -35.978 1.00 94.44 895 ALA A CA 1
ATOM 7323 C C . ALA A 1 895 ? 21.248 2.436 -37.370 1.00 94.44 895 ALA A C 1
ATOM 7325 O O . ALA A 1 895 ? 21.071 3.574 -37.815 1.00 94.44 895 ALA A O 1
ATOM 7326 N N . THR A 1 896 ? 20.900 1.351 -38.055 1.00 92.69 896 THR A N 1
ATOM 7327 C CA . THR A 1 896 ? 20.447 1.387 -39.455 1.00 92.69 896 THR A CA 1
ATOM 7328 C C . THR A 1 896 ? 18.930 1.353 -39.596 1.00 92.69 896 THR A C 1
ATOM 7330 O O . THR A 1 896 ? 18.397 1.924 -40.541 1.00 92.69 896 THR A O 1
ATOM 7333 N N . ARG A 1 897 ? 18.235 0.752 -38.622 1.00 92.06 897 ARG A N 1
ATOM 7334 C CA . ARG A 1 897 ? 16.822 0.342 -38.679 1.00 92.06 897 ARG A CA 1
ATOM 7335 C C . ARG A 1 897 ? 16.525 -0.696 -39.771 1.00 92.06 897 ARG A C 1
ATOM 7337 O O . ARG A 1 897 ? 15.360 -0.880 -40.113 1.00 92.06 897 ARG A O 1
ATOM 7344 N N . CYS A 1 898 ? 17.552 -1.366 -40.292 1.00 90.88 898 CYS A N 1
ATOM 7345 C CA . CYS A 1 898 ? 17.436 -2.374 -41.344 1.00 90.88 898 CYS A CA 1
ATOM 7346 C C . CYS A 1 898 ? 17.405 -3.798 -40.772 1.00 90.88 898 CYS A C 1
ATOM 7348 O O . CYS A 1 898 ? 17.885 -4.043 -39.662 1.00 90.88 898 CYS A O 1
ATOM 7350 N N . GLU A 1 899 ? 16.875 -4.742 -41.553 1.00 91.06 899 GLU A N 1
ATOM 7351 C CA . GLU A 1 899 ? 16.953 -6.173 -41.243 1.00 91.06 899 GLU A CA 1
ATOM 7352 C C . GLU A 1 899 ? 18.374 -6.696 -41.530 1.00 91.06 899 GLU A C 1
ATOM 7354 O O . GLU A 1 899 ? 18.941 -6.387 -42.584 1.00 91.06 899 GLU A O 1
ATOM 7359 N N . PRO A 1 900 ? 18.993 -7.484 -40.633 1.00 93.12 900 PRO A N 1
ATOM 7360 C CA . PRO A 1 900 ? 20.322 -8.023 -40.887 1.00 93.12 900 PRO A CA 1
ATOM 7361 C C . PRO A 1 900 ? 20.277 -9.082 -41.996 1.00 93.12 900 PRO A C 1
ATOM 7363 O O . PRO A 1 900 ? 19.551 -10.068 -41.890 1.00 93.12 900 PRO A O 1
ATOM 7366 N N . TYR A 1 901 ? 21.125 -8.911 -43.016 1.00 92.25 901 TYR A N 1
ATOM 7367 C CA . TYR A 1 901 ? 21.220 -9.802 -44.184 1.00 92.25 901 TYR A CA 1
ATOM 7368 C C . TYR A 1 901 ? 19.893 -9.965 -44.941 1.00 92.25 901 TYR A C 1
ATOM 7370 O O . TYR A 1 901 ? 19.539 -11.073 -45.347 1.00 92.25 901 TYR A O 1
ATOM 7378 N N . GLU A 1 902 ? 19.160 -8.864 -45.108 1.00 85.44 902 GLU A N 1
ATOM 7379 C CA . GLU A 1 902 ? 17.940 -8.814 -45.916 1.00 85.44 902 GLU A CA 1
ATOM 7380 C C . GLU A 1 902 ? 18.143 -9.526 -47.271 1.00 85.44 902 GLU A C 1
ATOM 7382 O O . GLU A 1 902 ? 19.179 -9.372 -47.919 1.00 85.44 902 GLU A O 1
ATOM 7387 N N . ASP A 1 903 ? 17.183 -10.375 -47.644 1.00 84.50 903 ASP A N 1
ATOM 7388 C CA . ASP A 1 903 ? 17.168 -11.201 -48.864 1.00 84.50 903 ASP A CA 1
ATOM 7389 C C . ASP A 1 903 ? 18.271 -12.274 -49.020 1.00 84.50 903 ASP A C 1
ATOM 7391 O O . ASP A 1 903 ? 18.303 -12.978 -50.034 1.00 84.50 903 ASP A O 1
ATOM 7395 N N . ALA A 1 904 ? 19.148 -12.478 -48.031 1.00 87.44 904 ALA A N 1
ATOM 7396 C CA . ALA A 1 904 ? 20.163 -13.533 -48.074 1.00 87.44 904 ALA A CA 1
ATOM 7397 C C . ALA A 1 904 ? 19.635 -14.883 -47.552 1.00 87.44 904 ALA A C 1
ATOM 7399 O O . ALA A 1 904 ? 18.982 -14.962 -46.510 1.00 87.44 904 ALA A O 1
ATOM 7400 N N . ASP A 1 905 ? 19.980 -15.982 -48.231 1.00 89.75 905 ASP A N 1
ATOM 7401 C CA . ASP A 1 905 ? 19.672 -17.327 -47.738 1.00 89.75 905 ASP A CA 1
ATOM 7402 C C . ASP A 1 905 ? 20.618 -17.783 -46.606 1.00 89.75 905 ASP A C 1
ATOM 7404 O O . ASP A 1 905 ? 21.712 -17.246 -46.395 1.00 89.75 905 ASP A O 1
ATOM 7408 N N . GLU A 1 906 ? 20.221 -18.828 -45.872 1.00 87.31 906 GLU A N 1
ATOM 7409 C CA . GLU A 1 906 ? 21.002 -19.334 -44.737 1.00 87.31 906 GLU A CA 1
ATOM 7410 C C . GLU A 1 906 ? 22.427 -19.783 -45.109 1.00 87.31 906 GLU A C 1
ATOM 7412 O O . GLU A 1 906 ? 23.348 -19.719 -44.285 1.00 87.31 906 GLU A O 1
ATOM 7417 N N . SER A 1 907 ? 22.627 -20.271 -46.335 1.00 88.12 907 SER A N 1
ATOM 7418 C CA . SER A 1 907 ? 23.930 -20.754 -46.795 1.00 88.12 907 SER A CA 1
ATOM 7419 C C . SER A 1 907 ? 24.892 -19.593 -47.061 1.00 88.12 907 SER A C 1
ATOM 7421 O O . SER A 1 907 ? 26.072 -19.659 -46.698 1.00 88.12 907 SER A O 1
ATOM 7423 N N . THR A 1 908 ? 24.351 -18.498 -47.592 1.00 91.25 908 THR A N 1
ATOM 7424 C CA . THR A 1 908 ? 25.039 -17.247 -47.896 1.00 91.25 908 THR A CA 1
ATOM 7425 C C . THR A 1 908 ? 25.469 -16.571 -46.605 1.00 91.25 908 THR A C 1
ATOM 7427 O O . THR A 1 908 ? 26.659 -16.318 -46.420 1.00 91.25 908 THR A O 1
ATOM 7430 N N . ILE A 1 909 ? 24.544 -16.409 -45.650 1.00 91.25 909 ILE A N 1
ATOM 7431 C CA . ILE A 1 909 ? 24.834 -15.834 -44.325 1.00 91.25 909 ILE A CA 1
ATOM 7432 C C . ILE A 1 909 ? 25.932 -16.641 -43.623 1.00 91.25 909 ILE A C 1
ATOM 7434 O O . ILE A 1 909 ? 26.898 -16.086 -43.097 1.00 91.25 909 ILE A O 1
ATOM 7438 N N . ARG A 1 910 ? 25.827 -17.977 -43.637 1.00 89.38 910 ARG A N 1
ATOM 7439 C CA . ARG A 1 910 ? 26.810 -18.852 -42.985 1.00 89.38 910 ARG A CA 1
ATOM 7440 C C . ARG A 1 910 ? 28.207 -18.708 -43.586 1.00 89.38 910 ARG A C 1
ATOM 7442 O O . ARG A 1 910 ? 29.175 -18.787 -42.832 1.00 89.38 910 ARG A O 1
ATOM 7449 N N . THR A 1 911 ? 28.309 -18.566 -44.903 1.00 90.44 911 THR A N 1
ATOM 7450 C CA . THR A 1 911 ? 29.592 -18.436 -45.610 1.00 90.44 911 THR A CA 1
ATOM 7451 C C . THR A 1 911 ? 30.208 -17.068 -45.331 1.00 90.44 911 THR A C 1
ATOM 7453 O O . THR A 1 911 ? 31.295 -17.007 -44.763 1.00 90.44 911 THR A O 1
ATOM 7456 N N . PHE A 1 912 ? 29.436 -16.000 -45.541 1.00 92.50 912 PHE A N 1
ATOM 7457 C CA . PHE A 1 912 ? 29.813 -14.610 -45.270 1.00 92.50 912 PHE A CA 1
ATOM 7458 C C . PHE A 1 912 ? 30.381 -14.420 -43.848 1.00 92.50 912 PHE A C 1
ATOM 7460 O O . PHE A 1 912 ? 31.497 -13.942 -43.643 1.00 92.50 912 PHE A O 1
ATOM 7467 N N . VAL A 1 913 ? 29.667 -14.915 -42.829 1.00 92.50 913 VAL A N 1
ATOM 7468 C CA . VAL A 1 913 ? 30.108 -14.812 -41.425 1.00 92.50 913 VAL A CA 1
ATOM 7469 C C . VAL A 1 913 ? 31.355 -15.670 -41.139 1.00 92.50 913 VAL A C 1
ATOM 7471 O O . VAL A 1 913 ? 32.215 -15.292 -40.332 1.00 92.50 913 VAL A O 1
ATOM 7474 N N . LYS A 1 914 ? 31.490 -16.846 -41.772 1.00 90.25 914 LYS A N 1
ATOM 7475 C CA . LYS A 1 914 ? 32.646 -17.742 -41.568 1.00 90.25 914 LYS A CA 1
ATOM 7476 C C . LYS A 1 914 ? 33.936 -17.183 -42.156 1.00 90.25 914 LYS A C 1
ATOM 7478 O O . LYS A 1 914 ? 34.983 -17.396 -41.521 1.00 90.25 914 LYS A O 1
ATOM 7483 N N . ASP A 1 915 ? 33.822 -16.496 -43.287 1.00 92.06 915 ASP A N 1
ATOM 7484 C CA . ASP A 1 915 ? 34.921 -15.890 -44.040 1.00 92.06 915 ASP A CA 1
ATOM 7485 C C . ASP A 1 915 ? 35.419 -14.598 -43.379 1.00 92.06 915 ASP A C 1
ATOM 7487 O O . ASP A 1 915 ? 36.587 -14.238 -43.507 1.00 92.06 915 ASP A O 1
ATOM 7491 N N . GLY A 1 916 ? 34.594 -14.003 -42.511 1.00 90.31 916 GLY A N 1
ATOM 7492 C CA . GLY A 1 916 ? 34.965 -12.849 -41.695 1.00 90.31 916 GLY A CA 1
ATOM 7493 C C . GLY A 1 916 ? 34.363 -11.537 -42.180 1.00 90.31 916 GLY A C 1
ATOM 7494 O O . GLY A 1 916 ? 34.640 -10.505 -41.570 1.00 90.31 916 GLY A O 1
ATOM 7495 N N . ASP A 1 917 ? 33.507 -11.591 -43.197 1.00 93.06 917 ASP A N 1
ATOM 7496 C CA . ASP A 1 917 ? 32.797 -10.436 -43.729 1.00 93.06 917 ASP A CA 1
ATOM 7497 C C . ASP A 1 917 ? 31.749 -9.912 -42.734 1.00 93.06 917 ASP A C 1
ATOM 7499 O O . ASP A 1 917 ? 31.276 -10.639 -41.848 1.00 93.06 917 ASP A O 1
ATOM 7503 N N . ARG A 1 918 ? 31.412 -8.620 -42.831 1.00 95.06 918 ARG A N 1
ATOM 7504 C CA . ARG A 1 918 ? 30.492 -7.913 -41.923 1.00 95.06 918 ARG A CA 1
ATOM 7505 C C . ARG A 1 918 ? 29.549 -6.999 -42.693 1.00 95.06 918 ARG A C 1
ATOM 7507 O O . ARG A 1 918 ? 29.871 -6.581 -43.797 1.00 95.06 918 ARG A O 1
ATOM 7514 N N . LEU A 1 919 ? 28.390 -6.713 -42.097 1.00 95.25 919 LEU A N 1
ATOM 7515 C CA . LEU A 1 919 ? 27.411 -5.781 -42.657 1.00 95.25 919 LEU A CA 1
ATOM 7516 C C . LEU A 1 919 ? 28.006 -4.368 -42.739 1.00 95.25 919 LEU A C 1
ATOM 7518 O O . LEU A 1 919 ? 28.742 -3.946 -41.845 1.00 95.25 919 LEU A O 1
ATOM 7522 N N . ASP A 1 920 ? 27.645 -3.625 -43.782 1.00 94.19 920 ASP A N 1
ATOM 7523 C CA . ASP A 1 920 ? 28.109 -2.251 -43.959 1.00 94.19 920 ASP A CA 1
ATOM 7524 C C . ASP A 1 920 ? 27.522 -1.328 -42.886 1.00 94.19 920 ASP A C 1
ATOM 7526 O O . ASP A 1 920 ? 26.323 -1.361 -42.598 1.00 94.19 920 ASP A O 1
ATOM 7530 N N . ILE A 1 921 ? 28.362 -0.477 -42.293 1.00 95.75 921 ILE A N 1
ATOM 7531 C CA . ILE A 1 921 ? 27.930 0.573 -41.365 1.00 95.75 921 ILE A CA 1
ATOM 7532 C C . ILE A 1 921 ? 27.870 1.895 -42.144 1.00 95.75 921 ILE A C 1
ATOM 7534 O O . ILE A 1 921 ? 28.912 2.370 -42.601 1.00 95.75 921 ILE A O 1
ATOM 7538 N N . PRO A 1 922 ? 26.688 2.515 -42.311 1.00 92.00 922 PRO A N 1
ATOM 7539 C CA . PRO A 1 922 ? 26.572 3.758 -43.068 1.00 92.00 922 PRO A CA 1
ATOM 7540 C C . PRO A 1 922 ? 27.308 4.934 -42.403 1.00 92.00 922 PRO A C 1
ATOM 7542 O O . PRO A 1 922 ? 27.347 5.052 -41.180 1.00 92.00 922 PRO A O 1
ATOM 7545 N N . ALA A 1 923 ? 27.822 5.867 -43.211 1.00 88.50 923 ALA A N 1
ATOM 7546 C CA . ALA A 1 923 ? 28.636 6.998 -42.739 1.00 88.50 923 ALA A CA 1
ATOM 7547 C C . ALA A 1 923 ? 27.897 8.011 -41.834 1.00 88.50 923 ALA A C 1
ATOM 7549 O O . ALA A 1 923 ? 28.528 8.877 -41.236 1.00 88.50 923 ALA A O 1
ATOM 7550 N N . ASN A 1 924 ? 26.565 7.940 -41.739 1.00 87.69 924 ASN A N 1
ATOM 7551 C CA . ASN A 1 924 ? 25.762 8.782 -40.844 1.00 87.69 924 ASN A CA 1
ATOM 7552 C C . ASN A 1 924 ? 25.666 8.227 -39.408 1.00 87.69 924 ASN A C 1
ATOM 7554 O O . ASN A 1 924 ? 25.064 8.871 -38.544 1.00 87.69 924 ASN A O 1
ATOM 7558 N N . VAL A 1 925 ? 26.217 7.039 -39.153 1.00 93.25 925 VAL A N 1
ATOM 7559 C CA . VAL A 1 925 ? 26.362 6.470 -37.811 1.00 93.25 925 VAL A CA 1
ATOM 7560 C C . VAL A 1 925 ? 27.563 7.136 -37.123 1.00 93.25 925 VAL A C 1
ATOM 7562 O O . VAL A 1 925 ? 28.643 7.153 -37.711 1.00 93.25 925 VAL A O 1
ATOM 7565 N N . PRO A 1 926 ? 27.419 7.682 -35.896 1.00 92.69 926 PRO A N 1
ATOM 7566 C CA . PRO A 1 926 ? 28.526 8.239 -35.132 1.00 92.69 926 PRO A CA 1
ATOM 7567 C C . PRO A 1 926 ? 29.673 7.243 -35.015 1.00 92.69 926 PRO A C 1
ATOM 7569 O O . PRO A 1 926 ? 29.448 6.078 -34.685 1.00 92.69 926 PRO A O 1
ATOM 7572 N N . GLU A 1 927 ? 30.896 7.720 -35.236 1.00 91.44 927 GLU A N 1
ATOM 7573 C CA . GLU A 1 927 ? 32.111 6.900 -35.217 1.00 91.44 927 GLU A CA 1
ATOM 7574 C C . GLU A 1 927 ? 32.236 6.102 -33.912 1.00 91.44 927 GLU A C 1
ATOM 7576 O O . GLU A 1 927 ? 32.429 4.889 -33.948 1.00 91.44 927 GLU A O 1
ATOM 7581 N N . SER A 1 928 ? 31.963 6.736 -32.767 1.00 89.69 928 SER A N 1
ATOM 7582 C CA . SER A 1 928 ? 31.972 6.072 -31.458 1.00 89.69 928 SER A CA 1
ATOM 7583 C C . SER A 1 928 ? 30.961 4.923 -31.345 1.00 89.69 928 SER A C 1
ATOM 7585 O O . SER A 1 928 ? 31.228 3.933 -30.669 1.00 89.69 928 SER A O 1
ATOM 7587 N N . PHE A 1 929 ? 29.812 4.998 -32.024 1.00 94.31 929 PHE A N 1
ATOM 7588 C CA . PHE A 1 929 ? 28.825 3.912 -32.053 1.00 94.31 929 PHE A CA 1
ATOM 7589 C C . PHE A 1 929 ? 29.214 2.821 -33.066 1.00 94.31 929 PHE A C 1
ATOM 7591 O O . PHE A 1 929 ? 29.063 1.629 -32.789 1.00 94.31 929 PHE A O 1
ATOM 7598 N N . ALA A 1 930 ? 29.764 3.212 -34.221 1.00 95.25 930 ALA A N 1
ATOM 7599 C CA . ALA A 1 930 ? 30.278 2.292 -35.236 1.00 95.25 930 ALA A CA 1
ATOM 7600 C C . ALA A 1 930 ? 31.443 1.435 -34.706 1.00 95.25 930 ALA A C 1
ATOM 7602 O O . ALA A 1 930 ? 31.515 0.233 -34.986 1.00 95.25 930 ALA A O 1
ATOM 7603 N N . GLU A 1 931 ? 32.320 2.014 -33.884 1.00 94.25 931 GLU A N 1
ATOM 7604 C CA . GLU A 1 931 ? 33.384 1.287 -33.188 1.00 94.25 931 GLU A CA 1
ATOM 7605 C C . GLU A 1 931 ? 32.828 0.213 -32.250 1.00 94.25 931 GLU A C 1
ATOM 7607 O O . GLU A 1 931 ? 33.342 -0.907 -32.229 1.00 94.25 931 GLU A O 1
ATOM 7612 N N . LEU A 1 932 ? 31.756 0.511 -31.509 1.00 95.06 932 LEU A N 1
ATOM 7613 C CA . LEU A 1 932 ? 31.125 -0.449 -30.599 1.00 95.06 932 LEU A CA 1
ATOM 7614 C C . LEU A 1 932 ? 30.506 -1.627 -31.352 1.00 95.06 932 LEU A C 1
ATOM 7616 O O . LEU A 1 932 ? 30.684 -2.772 -30.927 1.00 95.06 932 LEU A O 1
ATOM 7620 N N . ILE A 1 933 ? 29.850 -1.374 -32.489 1.00 97.44 933 ILE A N 1
ATOM 7621 C CA . ILE A 1 933 ? 29.381 -2.432 -33.398 1.00 97.44 933 ILE A CA 1
ATOM 7622 C C . ILE A 1 933 ? 30.583 -3.280 -33.846 1.00 97.44 933 ILE A C 1
ATOM 7624 O O . ILE A 1 933 ? 30.592 -4.502 -33.670 1.00 97.44 933 ILE A O 1
ATOM 7628 N N . THR A 1 934 ? 31.641 -2.618 -34.326 1.00 96.44 934 THR A N 1
ATOM 7629 C CA . THR A 1 934 ? 32.831 -3.262 -34.897 1.00 96.44 934 THR A CA 1
ATOM 7630 C C . THR A 1 934 ? 33.586 -4.143 -33.906 1.00 96.44 934 THR A C 1
ATOM 7632 O O . THR A 1 934 ? 34.000 -5.259 -34.231 1.00 96.44 934 THR A O 1
ATOM 7635 N N . GLN A 1 935 ? 33.741 -3.675 -32.671 1.00 96.00 935 GLN A N 1
ATOM 7636 C CA . GLN A 1 935 ? 34.380 -4.435 -31.602 1.00 96.00 935 GLN A CA 1
ATOM 7637 C C . GLN A 1 935 ? 33.505 -5.609 -31.143 1.00 96.00 935 GLN A C 1
ATOM 7639 O O . GLN A 1 935 ? 34.023 -6.700 -30.889 1.00 96.00 935 GLN A O 1
ATOM 7644 N N . SER A 1 936 ? 32.186 -5.412 -31.063 1.00 96.56 936 SER A N 1
ATOM 7645 C CA . SER A 1 936 ? 31.248 -6.425 -30.565 1.00 96.56 936 SER A CA 1
ATOM 7646 C C . SER A 1 936 ? 31.128 -7.621 -31.509 1.00 96.56 936 SER A C 1
ATOM 7648 O O . SER A 1 936 ? 31.113 -8.759 -31.045 1.00 96.56 936 SER A O 1
ATOM 7650 N N . TRP A 1 937 ? 31.139 -7.407 -32.829 1.00 96.56 937 TRP A N 1
ATOM 7651 C CA . TRP A 1 937 ? 31.041 -8.492 -33.812 1.00 96.56 937 TRP A CA 1
ATOM 7652 C C . TRP A 1 937 ? 32.395 -9.007 -34.338 1.00 96.56 937 TRP A C 1
ATOM 7654 O O . TRP A 1 937 ? 32.464 -9.611 -35.409 1.00 96.56 937 TRP A O 1
ATOM 7664 N N . ALA A 1 938 ? 33.505 -8.787 -33.624 1.00 96.94 938 ALA A N 1
ATOM 7665 C CA . ALA A 1 938 ? 34.833 -9.230 -34.067 1.00 96.94 938 ALA A CA 1
ATOM 7666 C C . ALA A 1 938 ? 34.895 -10.751 -34.355 1.00 96.94 938 ALA A C 1
ATOM 7668 O O . ALA A 1 938 ? 34.259 -11.559 -33.669 1.00 96.94 938 ALA A O 1
ATOM 7669 N N . GLN A 1 939 ? 35.674 -11.157 -35.369 1.00 94.50 939 GLN A N 1
ATOM 7670 C CA . GLN A 1 939 ? 35.773 -12.566 -35.793 1.00 94.50 939 GLN A CA 1
ATOM 7671 C C . GLN A 1 939 ? 36.321 -13.476 -34.690 1.00 94.50 939 GLN A C 1
ATOM 7673 O O . GLN A 1 939 ? 35.800 -14.567 -34.474 1.00 94.50 939 GLN A O 1
ATOM 7678 N N . ASP A 1 940 ? 37.352 -13.016 -33.982 1.00 93.44 940 ASP A N 1
ATOM 7679 C CA . ASP A 1 940 ? 37.903 -13.712 -32.821 1.00 93.44 940 ASP A CA 1
ATOM 7680 C C . ASP A 1 940 ? 37.093 -13.346 -31.563 1.00 93.44 940 ASP A C 1
ATOM 7682 O O . ASP A 1 940 ? 37.079 -12.168 -31.186 1.00 93.44 940 ASP A O 1
ATOM 7686 N N . PRO A 1 941 ? 36.457 -14.316 -30.876 1.00 94.19 941 PRO A N 1
ATOM 7687 C CA . PRO A 1 941 ? 35.684 -14.050 -29.665 1.00 94.19 941 PRO A CA 1
ATOM 7688 C C . PRO A 1 941 ? 36.512 -13.407 -28.546 1.00 94.19 941 PRO A C 1
ATOM 7690 O O . PRO A 1 941 ? 35.956 -12.664 -27.744 1.00 94.19 941 PRO A O 1
ATOM 7693 N N . LYS A 1 942 ? 37.835 -13.623 -28.496 1.00 92.69 942 LYS A N 1
ATOM 7694 C CA . LYS A 1 942 ? 38.710 -13.017 -27.474 1.00 92.69 942 LYS A CA 1
ATOM 7695 C C . LYS A 1 942 ? 38.953 -11.524 -27.684 1.00 92.69 942 LYS A C 1
ATOM 7697 O O . LYS A 1 942 ? 39.380 -10.849 -26.752 1.00 92.69 942 LYS A O 1
ATOM 7702 N N . LYS A 1 943 ? 38.723 -11.015 -28.899 1.00 94.62 943 LYS A N 1
ATOM 7703 C CA . LYS A 1 943 ? 38.859 -9.587 -29.220 1.00 94.62 943 LYS A CA 1
ATOM 7704 C C . LYS A 1 943 ? 37.598 -8.790 -28.894 1.00 94.62 943 LYS A C 1
ATOM 7706 O O . LYS A 1 943 ? 37.656 -7.564 -28.884 1.00 94.62 943 LYS A O 1
ATOM 7711 N N . ARG A 1 944 ? 36.479 -9.471 -28.633 1.00 97.12 944 ARG A N 1
ATOM 7712 C CA . ARG A 1 944 ? 35.216 -8.822 -28.284 1.00 97.12 944 ARG A CA 1
ATOM 7713 C C . ARG A 1 944 ? 35.302 -8.260 -26.860 1.00 97.12 944 ARG A C 1
ATOM 7715 O O . ARG A 1 944 ? 35.858 -8.920 -25.977 1.00 97.12 944 ARG A O 1
ATOM 7722 N N . PRO A 1 945 ? 34.780 -7.051 -26.612 1.00 95.12 945 PRO A N 1
ATOM 7723 C CA . PRO A 1 945 ? 34.722 -6.490 -25.272 1.00 95.12 945 PRO A CA 1
ATOM 7724 C C . PRO A 1 945 ? 33.751 -7.295 -24.401 1.00 95.12 945 PRO A C 1
ATOM 7726 O O . PRO A 1 945 ? 32.803 -7.902 -24.890 1.00 95.12 945 PRO A O 1
ATOM 7729 N N . THR A 1 946 ? 33.962 -7.287 -23.089 1.00 95.19 946 THR A N 1
ATOM 7730 C CA . THR A 1 946 ? 32.944 -7.779 -22.155 1.00 95.19 946 THR A CA 1
ATOM 7731 C C . THR A 1 946 ? 31.802 -6.769 -22.056 1.00 95.19 946 THR A C 1
ATOM 7733 O O . THR A 1 946 ? 32.014 -5.571 -22.266 1.00 95.19 946 THR A O 1
ATOM 7736 N N . CYS A 1 947 ? 30.608 -7.217 -21.661 1.00 93.94 947 CYS A N 1
ATOM 7737 C CA . CYS A 1 947 ? 29.482 -6.313 -21.405 1.00 93.94 947 CYS A CA 1
ATOM 7738 C C . CYS A 1 947 ? 29.846 -5.227 -20.380 1.00 93.94 947 CYS A C 1
ATOM 7740 O O . CYS A 1 947 ? 29.489 -4.073 -20.565 1.00 93.94 947 CYS A O 1
ATOM 7742 N N . GLN A 1 948 ? 30.652 -5.553 -19.366 1.00 92.25 948 GLN A N 1
ATOM 7743 C CA . GLN A 1 948 ? 31.162 -4.579 -18.398 1.00 92.25 948 GLN A CA 1
ATOM 7744 C C . GLN A 1 948 ? 32.011 -3.475 -19.051 1.00 92.25 948 GLN A C 1
ATOM 7746 O O . GLN A 1 948 ? 31.892 -2.307 -18.688 1.00 92.25 948 GLN A O 1
ATOM 7751 N N . LYS A 1 949 ? 32.851 -3.822 -20.036 1.00 91.62 949 LYS A N 1
ATOM 7752 C CA . LYS A 1 949 ? 33.647 -2.837 -20.780 1.00 91.62 949 LYS A CA 1
ATOM 7753 C C . LYS A 1 949 ? 32.770 -1.990 -21.704 1.00 91.62 949 LYS A C 1
ATOM 7755 O O . LYS A 1 949 ? 32.988 -0.787 -21.795 1.00 91.62 949 LYS A O 1
ATOM 7760 N N . LEU A 1 950 ? 31.777 -2.601 -22.351 1.00 91.88 950 LEU A N 1
ATOM 7761 C CA . LEU A 1 950 ? 30.792 -1.886 -23.166 1.00 91.88 950 LEU A CA 1
ATOM 7762 C C . LEU A 1 950 ? 29.981 -0.890 -22.325 1.00 91.88 950 LEU A C 1
ATOM 7764 O O . LEU A 1 950 ? 29.828 0.255 -22.736 1.00 91.88 950 LEU A O 1
ATOM 7768 N N . LEU A 1 951 ? 29.527 -1.290 -21.130 1.00 90.88 951 LEU A N 1
ATOM 7769 C CA . LEU A 1 951 ? 28.803 -0.419 -20.198 1.00 90.88 951 LEU A CA 1
ATOM 7770 C C . LEU A 1 951 ? 29.585 0.841 -19.860 1.00 90.88 951 LEU A C 1
ATOM 7772 O O . LEU A 1 951 ? 29.035 1.931 -19.957 1.00 90.88 951 LEU A O 1
ATOM 7776 N N . TYR A 1 952 ? 30.868 0.691 -19.533 1.00 86.31 952 TYR A N 1
ATOM 7777 C CA . TYR A 1 952 ? 31.724 1.832 -19.237 1.00 86.31 952 TYR A CA 1
ATOM 7778 C C . TYR A 1 952 ? 31.745 2.845 -20.393 1.00 86.31 952 TYR A C 1
ATOM 7780 O O . TYR A 1 952 ? 31.610 4.042 -20.160 1.00 86.31 952 TYR A O 1
ATOM 7788 N N . VAL A 1 953 ? 31.848 2.381 -21.644 1.00 85.50 953 VAL A N 1
ATOM 7789 C CA . VAL A 1 953 ? 31.840 3.273 -22.817 1.00 85.50 953 VAL A CA 1
ATOM 7790 C C . VAL A 1 953 ? 30.463 3.913 -23.028 1.00 85.50 953 VAL A C 1
ATOM 7792 O O . VAL A 1 953 ? 30.381 5.120 -23.254 1.00 85.50 953 VAL A O 1
ATOM 7795 N N . PHE A 1 954 ? 29.380 3.140 -22.905 1.00 85.44 954 PHE A N 1
ATOM 7796 C CA . PHE A 1 954 ? 28.013 3.654 -23.029 1.00 85.44 954 PHE A CA 1
ATOM 7797 C C . PHE A 1 954 ? 27.683 4.718 -21.968 1.00 85.44 954 PHE A C 1
ATOM 7799 O O . PHE A 1 954 ? 27.048 5.722 -22.281 1.00 85.44 954 PHE A O 1
ATOM 7806 N N . GLU A 1 955 ? 28.125 4.535 -20.723 1.00 80.62 955 GLU A N 1
ATOM 7807 C CA . GLU A 1 955 ? 27.874 5.475 -19.623 1.00 80.62 955 GLU A CA 1
ATOM 7808 C C . GLU A 1 955 ? 28.625 6.800 -19.795 1.00 80.62 955 GLU A C 1
ATOM 7810 O O . GLU A 1 955 ? 28.057 7.857 -19.513 1.00 80.62 955 GLU A O 1
ATOM 7815 N N . GLN A 1 956 ? 29.856 6.773 -20.318 1.00 76.75 956 GLN A N 1
ATOM 7816 C CA . GLN A 1 956 ? 30.600 7.995 -20.651 1.00 76.75 956 GLN A CA 1
ATOM 7817 C C . GLN A 1 956 ? 29.885 8.797 -21.750 1.00 76.75 956 GLN A C 1
ATOM 7819 O O . GLN A 1 956 ? 29.637 9.988 -21.582 1.00 76.75 956 GLN A O 1
ATOM 7824 N N . GLN A 1 957 ? 29.457 8.131 -22.828 1.00 72.56 957 GLN A N 1
ATOM 7825 C CA . GLN A 1 957 ? 28.770 8.780 -23.954 1.00 72.56 957 GLN A CA 1
ATOM 7826 C C . GLN A 1 957 ? 27.377 9.318 -23.573 1.00 72.56 957 GLN A C 1
ATOM 7828 O O . GLN A 1 957 ? 26.990 10.400 -24.006 1.00 72.56 957 GLN A O 1
ATOM 7833 N N . CYS A 1 958 ? 26.620 8.614 -22.721 1.00 68.94 958 CYS A N 1
ATOM 7834 C CA . CYS A 1 958 ? 25.327 9.104 -22.228 1.00 68.94 958 CYS A CA 1
ATOM 7835 C C . CYS A 1 958 ? 25.473 10.295 -21.263 1.00 68.94 958 CYS A C 1
ATOM 7837 O O . CYS A 1 958 ? 24.625 11.185 -21.275 1.00 68.94 958 CYS A O 1
ATOM 7839 N N . SER A 1 959 ? 26.539 10.346 -20.458 1.00 57.00 959 SER A N 1
ATOM 7840 C CA . SER A 1 959 ? 26.793 11.455 -19.521 1.00 57.00 959 SER A CA 1
ATOM 7841 C C . SER A 1 959 ? 27.093 12.775 -20.244 1.00 57.00 959 SER A C 1
ATOM 7843 O O . SER A 1 959 ? 26.665 13.833 -19.791 1.00 57.00 959 SER A O 1
ATOM 7845 N N . GLU A 1 960 ? 27.755 12.713 -21.402 1.00 48.47 960 GLU A N 1
ATOM 7846 C CA . GLU A 1 960 ? 28.010 13.873 -22.270 1.00 48.47 960 GLU A CA 1
ATOM 7847 C C . GLU A 1 960 ? 26.750 14.371 -23.009 1.00 48.47 960 GLU A C 1
ATOM 7849 O O . GLU A 1 960 ? 26.704 15.527 -23.423 1.00 48.47 960 GLU A O 1
ATOM 7854 N N . LEU A 1 961 ? 25.710 13.535 -23.148 1.00 44.50 961 LEU A N 1
ATOM 7855 C CA . LEU A 1 961 ? 24.450 13.877 -23.825 1.00 44.50 961 LEU A CA 1
ATOM 7856 C C . LEU A 1 961 ? 23.356 14.416 -22.875 1.00 44.50 961 LEU A C 1
ATOM 7858 O O . LEU A 1 961 ? 22.472 15.151 -23.317 1.00 44.50 961 LEU A O 1
ATOM 7862 N N . ILE A 1 962 ? 23.399 14.073 -21.580 1.00 45.22 962 ILE A N 1
ATOM 7863 C CA . ILE A 1 962 ? 22.395 14.475 -20.568 1.00 45.22 962 ILE A CA 1
ATOM 7864 C C . ILE A 1 962 ? 22.495 15.967 -20.200 1.00 45.22 962 ILE A C 1
ATOM 7866 O O . ILE A 1 962 ? 21.486 16.581 -19.855 1.00 45.22 962 ILE A O 1
ATOM 7870 N N . THR A 1 963 ? 23.661 16.594 -20.373 1.00 35.16 963 THR A N 1
ATOM 7871 C CA . THR A 1 963 ? 23.884 18.033 -20.125 1.00 35.16 963 THR A CA 1
ATOM 7872 C C . THR A 1 963 ? 23.095 18.967 -21.057 1.00 35.16 963 THR A C 1
ATOM 7874 O O . THR A 1 963 ? 23.112 20.179 -20.851 1.00 35.16 963 THR A O 1
ATOM 7877 N N . ILE A 1 964 ? 22.370 18.436 -22.053 1.00 37.81 964 ILE A N 1
ATOM 7878 C CA . ILE A 1 964 ? 21.612 19.217 -23.045 1.00 37.81 964 ILE A CA 1
ATOM 7879 C C . ILE A 1 964 ? 20.076 19.150 -22.830 1.00 37.81 964 ILE A C 1
ATOM 7881 O O . ILE A 1 964 ? 19.373 20.030 -23.324 1.00 37.81 964 ILE A O 1
ATOM 7885 N N . ASP A 1 965 ? 19.527 18.195 -22.056 1.00 37.78 965 ASP A N 1
ATOM 7886 C CA . ASP A 1 965 ? 18.064 17.917 -22.015 1.00 37.78 965 ASP A CA 1
ATOM 7887 C C . ASP A 1 965 ? 17.361 18.172 -20.653 1.00 37.78 965 ASP A C 1
ATOM 7889 O O . ASP A 1 965 ? 16.149 17.977 -20.513 1.00 37.78 965 ASP A O 1
ATOM 7893 N N . GLU A 1 966 ? 18.072 18.686 -19.638 1.00 33.94 966 GLU A N 1
ATOM 7894 C CA . GLU A 1 966 ? 17.483 19.056 -18.328 1.00 33.94 966 GLU A CA 1
ATOM 7895 C C . GLU A 1 966 ? 16.442 20.196 -18.409 1.00 33.94 966 GLU A C 1
ATOM 7897 O O . GLU A 1 966 ? 15.665 20.411 -17.478 1.00 33.94 966 GLU A O 1
ATOM 7902 N N . VAL A 1 967 ? 16.346 20.884 -19.550 1.00 36.50 967 VAL A N 1
ATOM 7903 C CA . VAL A 1 967 ? 15.359 21.948 -19.803 1.00 36.50 967 VAL A CA 1
ATOM 7904 C C . VAL A 1 967 ? 13.955 21.385 -20.111 1.00 36.50 967 VAL A C 1
ATOM 7906 O O . VAL A 1 967 ? 12.955 22.080 -19.923 1.00 36.50 967 VAL A O 1
ATOM 7909 N N . THR A 1 968 ? 13.833 20.111 -20.504 1.00 35.72 968 THR A N 1
ATOM 7910 C CA . THR A 1 968 ? 12.574 19.530 -21.017 1.00 35.72 968 THR A CA 1
ATOM 7911 C C . THR A 1 968 ? 11.752 18.802 -19.936 1.00 35.72 968 THR A C 1
ATOM 7913 O O . THR A 1 968 ? 10.518 18.785 -19.972 1.00 35.72 968 THR A O 1
ATOM 7916 N N . VAL A 1 969 ? 12.407 18.251 -18.906 1.00 33.69 969 VAL A N 1
ATOM 7917 C CA . VAL A 1 969 ? 11.771 17.426 -17.853 1.00 33.69 969 VAL A CA 1
ATOM 7918 C C . VAL A 1 969 ? 10.887 18.254 -16.901 1.00 33.69 969 VAL A C 1
ATOM 7920 O O . VAL A 1 969 ? 9.881 17.754 -16.392 1.00 33.69 969 VAL A O 1
ATOM 7923 N N . GLY A 1 970 ? 11.174 19.550 -16.737 1.00 31.94 970 GLY A N 1
ATOM 7924 C CA . GLY A 1 970 ? 10.341 20.479 -15.959 1.00 31.94 970 GLY A CA 1
ATOM 7925 C C . GLY A 1 970 ? 8.944 20.734 -16.550 1.00 31.94 970 GLY A C 1
ATOM 7926 O O . GLY A 1 970 ? 8.022 21.090 -15.817 1.00 31.94 970 GLY A O 1
ATOM 7927 N N . PHE A 1 971 ? 8.747 20.501 -17.853 1.00 33.06 971 PHE A N 1
ATOM 7928 C CA . PHE A 1 971 ? 7.478 20.771 -18.544 1.00 33.06 971 PHE A CA 1
ATOM 7929 C C . PHE A 1 971 ? 6.447 19.632 -18.431 1.00 33.06 971 PHE A C 1
ATOM 7931 O O . PHE A 1 971 ? 5.239 19.875 -18.476 1.00 33.06 971 PHE A O 1
ATOM 7938 N N . LEU A 1 972 ? 6.887 18.386 -18.229 1.00 32.50 972 LEU A N 1
ATOM 7939 C CA . LEU A 1 972 ? 5.997 17.216 -18.186 1.00 32.50 972 LEU A CA 1
ATOM 7940 C C . LEU A 1 972 ? 5.350 17.003 -16.806 1.00 32.50 972 LEU A C 1
ATOM 7942 O O . LEU A 1 972 ? 4.214 16.532 -16.722 1.00 32.50 972 LEU A O 1
ATOM 7946 N N . TRP A 1 973 ? 6.005 17.441 -15.726 1.00 32.44 973 TRP A N 1
ATOM 7947 C CA . TRP A 1 973 ? 5.484 17.335 -14.354 1.00 32.44 973 TRP A CA 1
ATOM 7948 C C . TRP A 1 973 ? 4.257 18.236 -14.104 1.00 32.44 973 TRP A C 1
ATOM 7950 O O . TRP A 1 973 ? 3.365 17.893 -13.329 1.00 32.44 973 TRP A O 1
ATOM 7960 N N . LEU A 1 974 ? 4.142 19.345 -14.843 1.00 31.62 974 LEU A N 1
ATOM 7961 C CA . LEU A 1 974 ? 2.999 20.267 -14.787 1.00 31.62 974 LEU A CA 1
ATOM 7962 C C . LEU A 1 974 ? 1.748 19.746 -15.520 1.00 31.62 974 LEU A C 1
ATOM 7964 O O . LEU A 1 974 ? 0.635 20.175 -15.220 1.00 31.62 974 LEU A O 1
ATOM 7968 N N . SER A 1 975 ? 1.903 18.781 -16.432 1.00 32.31 975 SER A N 1
ATOM 7969 C CA . SER A 1 975 ? 0.788 18.208 -17.204 1.00 32.31 975 SER A CA 1
ATOM 7970 C C . SER A 1 975 ? -0.018 17.177 -16.396 1.00 32.31 975 SER A C 1
ATOM 7972 O O . SER A 1 975 ? -1.229 17.039 -16.580 1.00 32.31 975 SER A O 1
ATOM 7974 N N . PHE A 1 976 ? 0.629 16.504 -15.438 1.00 31.12 976 PHE A N 1
ATOM 7975 C CA . PHE A 1 976 ? 0.059 15.389 -14.669 1.00 31.12 976 PHE A CA 1
ATOM 7976 C C . PHE A 1 976 ? -0.895 15.833 -13.541 1.00 31.12 976 PHE A C 1
ATOM 7978 O O . PHE A 1 976 ? -1.825 15.115 -13.181 1.00 31.12 976 PHE A O 1
ATOM 7985 N N . ILE A 1 977 ? -0.728 17.058 -13.028 1.00 31.36 977 ILE A N 1
ATOM 7986 C CA . ILE A 1 977 ? -1.561 17.647 -11.958 1.00 31.36 977 ILE A CA 1
ATOM 7987 C C . ILE A 1 977 ? -2.997 17.958 -12.446 1.00 31.36 977 ILE A C 1
ATOM 7989 O O . ILE A 1 977 ? -3.913 18.135 -11.644 1.00 31.36 977 ILE A O 1
ATOM 7993 N N . SER A 1 978 ? -3.237 17.972 -13.761 1.00 31.44 978 SER A N 1
ATOM 7994 C CA . SER A 1 978 ? -4.488 18.452 -14.366 1.00 31.44 978 SER A CA 1
ATOM 7995 C C . SER A 1 978 ? -5.637 17.426 -14.465 1.00 31.44 978 SER A C 1
ATOM 7997 O O . SER A 1 978 ? -6.726 17.788 -14.910 1.00 31.44 978 SER A O 1
ATOM 7999 N N . ALA A 1 979 ? -5.442 16.170 -14.039 1.00 33.19 979 ALA A N 1
ATOM 8000 C CA . ALA A 1 979 ? -6.321 15.056 -14.420 1.00 33.19 979 ALA A CA 1
ATOM 8001 C C . ALA A 1 979 ? -7.433 14.631 -13.426 1.00 33.19 979 ALA A C 1
ATOM 8003 O O . ALA A 1 979 ? -8.242 13.791 -13.805 1.00 33.19 979 ALA A O 1
ATOM 8004 N N . PHE A 1 980 ? -7.536 15.144 -12.185 1.00 26.61 980 PHE A N 1
ATOM 8005 C CA . PHE A 1 980 ? -8.329 14.430 -11.150 1.00 26.61 980 PHE A CA 1
AT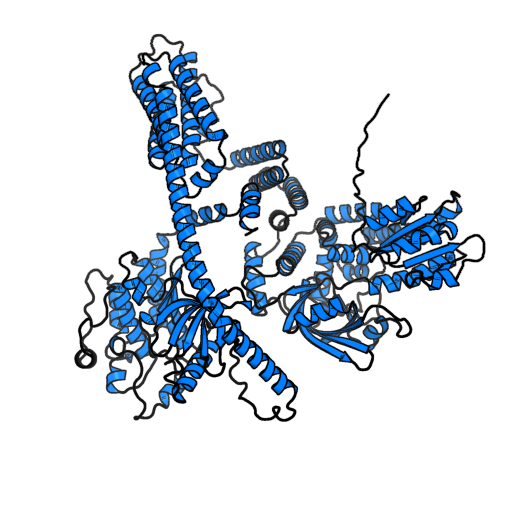OM 8006 C C . PHE A 1 980 ? -9.422 15.182 -10.365 1.00 26.61 980 PHE A C 1
ATOM 8008 O O . PHE A 1 980 ? -9.717 14.810 -9.229 1.00 26.61 980 PHE A O 1
ATOM 8015 N N . ARG A 1 981 ? -10.109 16.189 -10.922 1.00 30.09 981 ARG A N 1
ATOM 8016 C CA . ARG A 1 981 ? -11.323 16.723 -10.257 1.00 30.09 981 ARG A CA 1
ATOM 8017 C C . ARG A 1 981 ? -12.504 16.962 -11.200 1.00 30.09 981 ARG A C 1
ATOM 8019 O O . ARG A 1 981 ? -12.607 18.015 -11.815 1.00 30.09 981 ARG A O 1
ATOM 8026 N N . MET A 1 982 ? -13.441 16.006 -11.213 1.00 31.31 982 MET A N 1
ATOM 8027 C CA . MET A 1 982 ? -14.824 16.168 -11.688 1.00 31.31 982 MET A CA 1
ATOM 8028 C C . MET A 1 982 ? -15.840 15.492 -10.741 1.00 31.31 982 MET A C 1
ATOM 8030 O O . MET A 1 982 ? -15.656 14.336 -10.372 1.00 31.31 982 MET A O 1
ATOM 8034 N N . LYS A 1 983 ? -16.921 16.219 -10.403 1.00 36.19 983 LYS A N 1
ATOM 8035 C CA . LYS A 1 983 ? -18.315 15.838 -10.019 1.00 36.19 983 LYS A CA 1
ATOM 8036 C C . LYS A 1 983 ? -19.185 17.094 -10.324 1.00 36.19 983 LYS A C 1
ATOM 8038 O O . LYS A 1 983 ? -18.608 18.167 -10.430 1.00 36.19 983 LYS A O 1
ATOM 8043 N N . SER A 1 984 ? -20.512 17.118 -10.498 1.00 33.94 984 SER A N 1
ATOM 8044 C CA . SER A 1 984 ? -21.595 16.222 -10.064 1.00 33.94 984 SER A CA 1
ATOM 8045 C C . SER A 1 984 ? -22.754 16.048 -11.068 1.00 33.94 984 SER A C 1
ATOM 8047 O O . SER A 1 984 ? -23.549 15.138 -10.863 1.00 33.94 984 SER A O 1
ATOM 8049 N N . ASP A 1 985 ? -22.862 16.822 -12.154 1.00 34.25 985 ASP A N 1
ATOM 8050 C CA . ASP A 1 985 ? -24.022 16.723 -13.073 1.00 34.25 985 ASP A CA 1
ATOM 8051 C C . ASP A 1 985 ? -23.908 15.623 -14.139 1.00 34.25 985 ASP A C 1
ATOM 8053 O O . ASP A 1 985 ? -24.912 15.148 -14.669 1.00 34.25 985 ASP A O 1
ATOM 8057 N N . THR A 1 986 ? -22.705 15.094 -14.375 1.00 37.78 986 THR A N 1
ATOM 8058 C CA . THR A 1 986 ? -22.502 13.852 -15.141 1.00 37.78 986 THR A CA 1
ATOM 8059 C C . THR A 1 986 ? -23.059 12.629 -14.406 1.00 37.78 986 THR A C 1
ATOM 8061 O O . THR A 1 986 ? -23.343 11.613 -15.032 1.00 37.78 986 THR A O 1
ATOM 8064 N N . LYS A 1 987 ? -23.273 12.725 -13.085 1.00 37.06 987 LYS A N 1
ATOM 8065 C CA . LYS A 1 987 ? -23.766 11.623 -12.253 1.00 37.06 987 LYS A CA 1
ATOM 8066 C C . LYS A 1 987 ? -25.235 11.284 -12.549 1.00 37.06 987 LYS A C 1
ATOM 8068 O O . LYS A 1 987 ? -25.563 10.112 -12.636 1.00 37.06 987 LYS A O 1
ATOM 8073 N N . SER A 1 988 ? -26.090 12.277 -12.825 1.00 33.84 988 SER A N 1
ATOM 8074 C CA . SER A 1 988 ? -27.526 12.027 -13.064 1.00 33.84 988 SER A CA 1
ATOM 8075 C C . SER A 1 988 ? -27.854 11.550 -14.490 1.00 33.84 988 SER A C 1
ATOM 8077 O O . SER A 1 988 ? -28.891 10.922 -14.708 1.00 33.84 988 SER A O 1
ATOM 8079 N N . LYS A 1 989 ? -26.960 11.791 -15.464 1.00 34.06 989 LYS A N 1
ATOM 8080 C CA . LYS A 1 989 ? -27.048 11.205 -16.815 1.00 34.06 989 LYS A CA 1
ATOM 8081 C C . LYS A 1 989 ? -26.438 9.801 -16.886 1.00 34.06 989 LYS A C 1
ATOM 8083 O O . LYS A 1 989 ? -27.002 8.966 -17.582 1.00 34.06 989 LYS A O 1
ATOM 8088 N N . LEU A 1 990 ? -25.371 9.513 -16.129 1.00 33.97 990 LEU A N 1
ATOM 8089 C CA . LEU A 1 990 ? -24.849 8.146 -15.978 1.00 33.97 990 LEU A CA 1
ATOM 8090 C C . LEU A 1 990 ? -25.833 7.219 -15.239 1.00 33.97 990 LEU A C 1
ATOM 8092 O O . LEU A 1 990 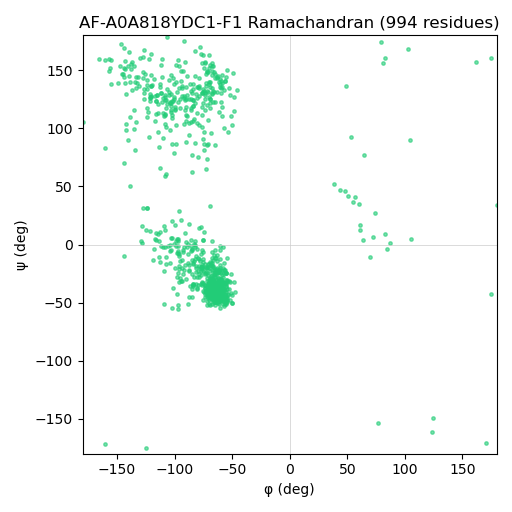? -25.960 6.062 -15.628 1.00 33.97 990 LEU A O 1
ATOM 8096 N N . ASP A 1 991 ? -26.588 7.726 -14.257 1.00 33.56 991 ASP A N 1
ATOM 8097 C CA . ASP A 1 991 ? -27.601 6.941 -13.527 1.00 33.56 991 ASP A CA 1
ATOM 8098 C C . ASP A 1 991 ? -28.766 6.449 -14.420 1.00 33.56 991 ASP A C 1
ATOM 8100 O O . ASP A 1 991 ? -29.420 5.464 -14.083 1.00 33.56 991 ASP A O 1
ATOM 8104 N N . LYS A 1 992 ? -29.014 7.076 -15.584 1.00 32.78 992 LYS A N 1
ATOM 8105 C CA . LYS A 1 992 ? -30.014 6.610 -16.571 1.00 32.78 992 LYS A CA 1
ATOM 8106 C C . LYS A 1 992 ? -29.468 5.595 -17.579 1.00 32.78 992 LYS A C 1
ATOM 8108 O O . LYS A 1 992 ? -30.249 4.824 -18.125 1.00 32.78 992 LYS A O 1
ATOM 8113 N N . THR A 1 993 ? -28.156 5.572 -17.805 1.00 33.00 993 THR A N 1
ATOM 8114 C CA . THR A 1 993 ? -27.486 4.606 -18.695 1.00 33.00 993 THR A CA 1
ATOM 8115 C C . THR A 1 993 ? -27.098 3.319 -17.955 1.00 33.00 993 THR A C 1
ATOM 8117 O O . THR A 1 993 ? -26.968 2.282 -18.583 1.00 33.00 993 THR A O 1
ATOM 8120 N N . PHE A 1 994 ? -26.979 3.359 -16.622 1.00 31.98 994 PHE A N 1
ATOM 8121 C CA . PHE A 1 994 ? -26.732 2.193 -15.756 1.00 31.98 994 PHE A CA 1
ATOM 8122 C C . PHE A 1 994 ? -27.996 1.376 -15.395 1.00 31.98 994 PHE A C 1
ATOM 8124 O O . PHE A 1 994 ? -27.894 0.388 -14.669 1.00 31.98 994 PHE A O 1
ATOM 8131 N N . GLN A 1 995 ? -29.187 1.780 -15.863 1.00 30.84 995 GLN A N 1
ATOM 8132 C CA . GLN A 1 995 ? -30.465 1.076 -15.641 1.00 30.84 995 GLN A CA 1
ATOM 8133 C C . GLN A 1 995 ? -30.919 0.175 -16.813 1.00 30.84 995 GLN A C 1
ATOM 8135 O O . GLN A 1 995 ? -31.987 -0.430 -16.720 1.00 30.84 995 GLN A O 1
ATOM 8140 N N . ILE A 1 996 ? -30.124 0.058 -17.882 1.00 28.36 996 ILE A N 1
ATOM 8141 C CA . ILE A 1 996 ? -30.293 -0.889 -19.004 1.00 28.36 996 ILE A CA 1
ATOM 8142 C C . ILE A 1 996 ? -29.045 -1.764 -19.041 1.00 28.36 996 ILE A C 1
ATOM 8144 O O . ILE A 1 996 ? -29.199 -2.994 -19.214 1.00 28.36 996 ILE A O 1
#

Organism: NCBI:txid392032

Solvent-accessible surface area (backbone atoms only — not comparable to full-atom values): 55978 Å² total; per-residue (Å²): 133,91,84,83,89,86,81,79,80,81,86,80,82,85,66,74,66,67,52,34,33,37,39,40,45,78,77,82,74,71,69,72,46,52,60,48,47,43,59,48,28,74,72,34,68,48,67,46,80,31,67,47,67,66,60,46,47,52,54,60,70,72,46,56,75,82,41,37,32,34,36,39,29,27,56,90,54,37,75,75,44,48,81,76,46,64,82,42,75,23,49,60,41,32,33,38,42,34,90,78,70,91,73,64,61,77,62,47,70,74,38,90,40,50,76,47,78,28,67,46,70,68,58,40,51,55,53,46,51,54,50,50,58,47,48,55,56,54,69,55,72,82,42,66,34,62,44,77,91,65,53,42,89,90,64,55,50,58,66,41,53,51,50,50,52,50,53,52,49,50,64,35,36,79,74,58,72,68,36,51,53,53,41,51,54,51,49,51,60,75,36,70,76,30,70,73,59,42,53,52,50,53,48,45,76,72,70,66,47,66,91,42,34,52,26,52,48,55,31,99,47,67,57,37,56,43,53,52,39,21,44,62,71,62,36,60,69,57,46,59,35,43,31,55,55,52,39,27,35,51,52,50,25,54,74,46,40,47,92,57,69,47,60,34,19,36,47,44,48,40,43,66,68,60,52,59,54,52,63,75,40,55,76,21,40,37,30,31,56,37,67,45,75,29,13,60,43,60,70,63,19,55,68,67,55,68,71,85,88,58,93,63,95,47,43,41,34,36,38,42,34,41,39,46,48,90,67,35,88,79,61,43,40,17,70,37,23,93,46,33,66,56,68,83,59,52,32,30,41,35,38,59,57,39,38,27,35,32,65,44,75,48,75,47,97,83,71,36,34,37,38,34,32,35,59,49,30,65,76,40,76,88,43,25,58,65,52,47,62,53,46,65,76,69,56,90,69,82,42,52,52,66,60,51,21,53,50,34,38,74,72,72,35,51,71,60,16,47,54,39,42,52,52,47,58,75,72,50,63,94,84,40,76,63,52,27,57,48,25,45,52,47,14,53,46,29,45,74,72,66,39,52,71,60,13,52,54,27,41,48,52,16,53,54,51,52,71,74,49,100,76,77,94,60,70,58,74,74,73,67,60,95,51,91,83,73,75,55,65,71,57,55,54,51,48,39,52,54,50,51,54,49,37,51,60,50,45,76,51,35,75,43,55,48,50,55,42,46,52,56,43,56,50,51,53,54,52,56,57,51,65,75,73,65,80,70,89,86,56,58,73,70,58,52,47,50,39,52,51,54,40,39,53,51,51,51,52,49,36,62,55,42,64,60,20,42,45,87,79,49,29,64,63,48,63,79,66,45,78,61,54,60,56,49,52,54,49,51,51,53,51,52,52,49,39,46,56,68,59,69,56,100,62,71,56,70,78,73,64,42,65,71,56,55,52,48,33,51,52,51,38,49,50,59,48,52,53,53,49,52,53,48,52,53,52,49,53,52,49,50,53,52,48,52,56,48,49,61,56,52,67,68,48,52,66,58,33,51,50,46,51,49,49,53,53,50,50,56,50,48,66,73,68,44,90,70,65,87,71,67,78,71,76,88,81,68,90,64,52,73,43,60,66,60,42,52,44,79,75,42,86,71,46,80,56,99,62,28,43,30,20,39,23,35,35,57,85,34,73,34,77,25,26,39,38,34,48,53,63,95,62,67,47,76,66,53,56,51,39,52,52,48,22,52,53,54,46,72,74,55,86,51,94,20,38,56,52,64,73,30,32,21,80,48,89,94,44,40,27,42,34,26,69,59,45,85,59,38,27,43,46,60,46,51,64,35,83,88,56,84,78,50,70,69,54,45,52,50,50,53,39,35,48,37,51,28,53,31,52,36,55,67,38,99,70,28,38,36,54,60,52,54,44,42,71,34,27,34,27,26,88,47,102,89,45,80,43,42,24,44,46,77,52,65,66,43,43,46,52,75,60,54,74,65,63,58,100,80,67,81,72,75,58,59,72,87,36,56,32,48,54,45,81,73,71,50,60,78,46,69,48,39,42,36,19,8,46,16,49,38,49,45,28,65,72,69,47,51,69,80,67,69,98,57,52,75,69,54,53,53,47,42,44,65,78,60,57,77,84,87,79,64,90,89,52,55,66,78,59,50,48,52,28,55,37,24,51,37,78,54,57,86,70,28,61,52,44,69,57,49,43,58,55,42,52,55,59,50,58,72,56,54,83,76,53,74,79,58,64,71,62,58,67,65,61,67,76,73,77,83,87,87,85,67,75,69,53,67,59,47,60,65,62,74,75,115

Mean predicted aligned error: 21.66 Å